Protein AF-0000000075145517 (afdb_homodimer)

Sequence (1302 aa):
MAVLEEYLWLVVVGALVAFGFGYGTGANDVANAFGTSVGSKTLTLRQAVIIASIFEFAGALLLGRVSTNTIASGIADINSFTRDPEVYAYGMVCALGVGTIWLLITSYLGLNVSSTHSIIGGIIGFALVWDGSNAVVWAKKDTNSFPPYKGVVAIVMSWFIAPVITGLVSAFIFFVVRTAVLRRKNAYALSFWTLPPFVLITTWVNMYFVFTKGAKKTLSSSSDWTDSKAAWVSAVIAAGVTILCIFVALPLLRRMASNHFDSEGNAIQGMPTAFSPQTASEMRTLDEIAAGSNQVSPVDAEPAQLTRWQKFSKAATHGMDVDIHKIVKTDDKIHEIHESAELFEPRVEYAFSYLQVFSAICVIFAHGAGEVGYMAGPLATIWDVYKKGQLSKNVQPPIWVILIGAIGLVIGLATYGYNVTRAMGVKLAKLTPTRGFAAELATAFVIMIASQYGLPTSSSQCITGAIIGVGILEGSKGVNWTQFLKQFASWVATLFVIGLAVAAVFAQGIYTPSKIQGKEVTMYEDRVTNLTTQVYKDFNSSLQSYRPVAAQGLLVNLPNTTWNDLNATVAVNANAAKNLIDPKKTQSVAVESILDALYKSLSLVQNNSVFTLGQSTVFPGADICIDPSTTNLTTVACTSPKLLPSFAVKTMAVLEEYLWLVVVGALVAFGFGYGTGANDVANAFGTSVGSKTLTLRQAVIIASIFEFAGALLLGRVSTNTIASGIADINSFTRDPEVYAYGMVCALGVGTIWLLITSYLGLNVSSTHSIIGGIIGFALVWDGSNAVVWAKKDTNSFPPYKGVVAIVMSWFIAPVITGLVSAFIFFVVRTAVLRRKNAYALSFWTLPPFVLITTWVNMYFVFTKGAKKTLSSSSDWTDSKAAWVSAVIAAGVTILCIFVALPLLRRMASNHFDSEGNAIQGMPTAFSPQTASEMRTLDEIAAGSNQVSPVDAEPAQLTRWQKFSKAATHGMDVDIHKIVKTDDKIHEIHESAELFEPRVEYAFSYLQVFSAICVIFAHGAGEVGYMAGPLATIWDVYKKGQLSKNVQPPIWVILIGAIGLVIGLATYGYNVTRAMGVKLAKLTPTRGFAAELATAFVIMIASQYGLPTSSSQCITGAIIGVGILEGSKGVNWTQFLKQFASWVATLFVIGLAVAAVFAQGIYTPSKIQGKEVTMYEDRVTNLTTQVYKDFNSSLQSYRPVAAQGLLVNLPNTTWNDLNATVAVNANAAKNLIDPKKTQSVAVESILDALYKSLSLVQNNSVFTLGQSTVFPGADICIDPSTTNLTTVACTSPKLLPSFAVKT

InterPro domains:
  IPR001204 Phosphate transporter [PF01384] (26-499)
  IPR001204 Phosphate transporter [PTHR11101] (4-513)

Secondary structure (DSSP, 8-state):
--TTGGGHHHHHHHHHHHHHHHHHHIIIIIHHHTHHHHHTTSS-HHHHHHHIIIIIHHHHHHHHHHHHHHHHHSSB-GGGGTT-HHHHHHHHHHHHHHHHHHHHHHHHHT----HHHHHHHHHHHHHHHHHGGGGB---EE-TTSSSSEESHHHHHHHHHHHHHHHHHHHHHHHHHHIIIIITSTTHHHHHHHHHHHHHHHHHHHHHHHIIIIIHHHHT---TT--HHHHHHHHHHHHHHHHHHIIIIIHHHHHHHHHHHB-TTS-B-TTS--TTS---TTSS--HHHHHHH---------------HHHHHHHHHHGGGS--TTHHHHH-HHHHHHHHHSPP--HHHHHHHHHHHHHHHHHHHHHHHHHHTHHHHHHHHHHHHHHHHSS--SS----HHHHHHHHHHHHHHHHHHTHHHHHHHHHSSS---HHHHHHHHHHHHHHHHHHHHTT----HHHHHHHHHHHHHHTT-GGGS-HHHHHHHHHHHHHHHHHHHHHHHHHHHHHHTS--HHHHHHHHHHHHHHHHHHHHHHHHHHHHHHHTHHHHHTT--SSS-HHHHHHHHHHHHHHHHHHHHTT-TTT-S---HHHHHHHHHHHHHHHHHTEEE-TT-SSSSTT-TTEE-TT-SS--EE-------S-HHHH--/--TTGGGHHHHHHHHHHHHHHHHHHIIIIIHHHTHHHHHTTSS-HHHHHHHIIIIIHHHHHHHHHHHHHHHHHSSB-GGGGTT-HHHHHHHHHHHHHHHHHHHHHHHHHT----HHHHHHHHHHHHHHHHHGGGGB---EE-TTSSSSEESHHHHHHHHHHHHHHHHHHHHHHHHHHIIIIITSTTHHHHHHHHHHHHHHHHHHHHHHHIIIIIHHHHT---TT--HHHHHHHHHHHHHHHHHHIIIIIHHHHHHHHHHHB-TTS-B-TTS--TTS---TTSS--HHHHHHH---------------HHHHHHHHHHGGGS--TTHHHHH-HHHHHHHHHSPP--HHHHHHHHHHHHHHHHHHHHHHHHHHTHHHHHHHHHHHHHHHHSS--SS----HHHHHHHHHHHHHHHHHHTHHHHHHHHHSSS---HHHHHHHHHHHHHHHHHHHHTT----HHHHHHHHHHHHHHTT-GGGS-HHHHHHHHHHHHHHHHHHHHHHHHHHHHHHTS--HHHHHHHHHHHHHHHHHHHHHHHHHHHHHHHTHHHHHTT--SSS-HHHHHHHHHHHHHHHHHHHHTT-TTT-S---HHHHHHHHHHHHHHHHHTEEE-TT-SSSSTT-TTEE-TT-SS--EE-------S-HHHHT-

pLDDT: mean 84.87, std 15.98, range [28.73, 98.25]

Organism: Marchantia polymorpha (NCBI:txid3197)

Foldseek 3Di:
DWPFQVVVVLLVLLLVLLLLLLLLCLLAQLLLLCLQLVLQLLDFLVRSLVLLLPQLLVLQQQQQQLLQLCLQDQWWPQVLCFVPLLLLLVLLSLLSNLSSVVSVVCLVVLFRAFLVLSNSLSSLQLLCLSPRPNGTQDWDAQCLFVVRTTYDPLQVVQQVVQLQQLLQQLLVLLVCLCVVAFPDPPNLVVLLVVLLVVLLVLQLLLQLLSQPRGCCVVPDPDPPRDSVNSNVVSNVVSVVVSVCCNPPVSVVLVVVLCVQAPPVLHGDPPDVPSNDPPDPPPPPPPVVVVPPPPPPPVPVPPPPPCDPVNVVVCLQQVLRPDDLCPVCVVDPLLVVLQVLDDDTRVSSLSSLSVLLVVLSSLLSSLCSSNPLSSSLNSSQSSVCCRRPVGGDSRGDRDSVSSVSSSVSSSSSSRNRNNSNSSLNSRPWANHTSSSSSSLSSSLSNSSSVCSSSSHRYGSSSNSSSSSVSNQCVSPPSRTDVVSVVSNVVSHVCSSVVSSNSSSVVSSVPVPDDDPVVVVVVLVCLVQLLVLLLLLLVQVLVVLVLQQVLQCVQNDPVRHPVNSVVVNVVSVVLSVQSVLQNDCVRDVDHDPCSSVVSSVVSVVVVVVVDDDCVPHDQDDAQHFAAFRSVDNVRGTGGDHDGDSDDPVVVVD/DWPFQVVVVLLVLLLVLLLLLLLLCLLAQLLLLCLQLVLQLLDFLVRSLVLLLPQLLVLQQQQQQLLLLCLQDQWWHQVLCFVPLLLLLVLLSLLSNLSSVVSVVCLVVLFRAFLVLSNSLSSLQLLCLRPRPNGTQDWDAQCLFVVRTTYDPLQVVQQVVQLQQLLQQLLVQLVCLCVVAFPDPPNLVVLLVPLLVVLLVLQLLLQLLSQPRGCCVVPDPDPPRDSVNSNVVSNVVSVVVSVCCNPPVSVVLVVVLCVQAPPVLHGDPPDVPSNDPPPPPPPPDPVVVVPPPPPPPVPVVPPPPCPPVNVVVCLQQVLRPDDLCVVCVVDPLLVVLQVLDDDTRVSSLSSLSVLLVVLSSLLSSLCSSNPLSSSLNSSQSSVCCRRPVGGDSRGDRDSVSSVSSSVSSSSSSRNRNNSNSSLNSRPWANHTSSSSSSLSSSLSNSSSVCSSSSHRYGSSSNSSSSSVSSQCVSPPSRTDVVSVVSNVVSHVCSSVVSSNSSSVVSSVPVVDDDPVVVVVVLVCLVQLLVLLLLLLVQVVVVLVLLQVLQCVQNDPVRHNVNSVVVNVVSVVLSVQSVLQNDCVRDVDHDPCSSVVSSVVSVVVVVVVDDDCVPHDQDDAQHFAAFRSVDNVRGTGGDHDGDSDDPVVVVD

Structure (mmCIF, N/CA/C/O backbone):
data_AF-0000000075145517-model_v1
#
loop_
_entity.id
_entity.type
_entity.pdbx_description
1 polymer 'Phosphate transporter'
#
loop_
_atom_site.group_PDB
_atom_site.id
_atom_site.type_symbol
_atom_site.label_atom_id
_atom_site.label_alt_id
_atom_site.label_comp_id
_atom_site.label_asym_id
_atom_site.label_entity_id
_atom_site.label_seq_id
_atom_site.pdbx_PDB_ins_code
_atom_site.Cartn_x
_atom_site.Cartn_y
_atom_site.Cartn_z
_atom_site.occupancy
_atom_site.B_iso_or_equiv
_atom_site.auth_seq_id
_atom_site.auth_comp_id
_atom_site.auth_asym_id
_atom_site.auth_atom_id
_atom_site.pdbx_PDB_model_num
ATOM 1 N N . MET A 1 1 ? -10.148 -23.172 11.883 1 73.56 1 MET A N 1
ATOM 2 C CA . MET A 1 1 ? -9.039 -22.422 11.312 1 73.56 1 MET A CA 1
ATOM 3 C C . MET A 1 1 ? -9.492 -21.578 10.125 1 73.56 1 MET A C 1
ATOM 5 O O . MET A 1 1 ? -10.398 -21.984 9.391 1 73.56 1 MET A O 1
ATOM 9 N N . ALA A 1 2 ? -9.008 -20.406 10.008 1 89.62 2 ALA A N 1
ATOM 10 C CA . ALA A 1 2 ? -9.398 -19.531 8.906 1 89.62 2 ALA A CA 1
ATOM 11 C C . ALA A 1 2 ? -8.789 -20 7.59 1 89.62 2 ALA A C 1
ATOM 13 O O . ALA A 1 2 ? -7.68 -20.547 7.57 1 89.62 2 ALA A O 1
ATOM 14 N N . VAL A 1 3 ? -9.469 -19.922 6.57 1 90.62 3 VAL A N 1
ATOM 15 C CA . VAL A 1 3 ? -9.039 -20.359 5.25 1 90.62 3 VAL A CA 1
ATOM 16 C C . VAL A 1 3 ? -7.891 -19.484 4.758 1 90.62 3 VAL A C 1
ATOM 18 O O . VAL A 1 3 ? -6.918 -19.984 4.188 1 90.62 3 VAL A O 1
ATOM 21 N N . LEU A 1 4 ? -7.984 -18.203 5.035 1 93.94 4 LEU A N 1
ATOM 22 C CA . LEU A 1 4 ? -6.941 -17.281 4.605 1 93.94 4 LEU A CA 1
ATOM 23 C C . LEU A 1 4 ? -6.188 -16.703 5.809 1 93.94 4 LEU A C 1
ATOM 25 O O . LEU A 1 4 ? -6.207 -15.5 6.043 1 93.94 4 LEU A O 1
ATOM 29 N N . GLU A 1 5 ? -5.477 -17.5 6.465 1 93.25 5 GLU A N 1
ATOM 30 C CA . GLU A 1 5 ? -4.789 -17.156 7.703 1 93.25 5 GLU A CA 1
ATOM 31 C C . GLU A 1 5 ? -3.738 -16.062 7.461 1 93.25 5 GLU A C 1
ATOM 33 O O . GLU A 1 5 ? -3.453 -15.266 8.352 1 93.25 5 GLU A O 1
ATOM 38 N N . GLU A 1 6 ? -3.191 -16.031 6.281 1 92.38 6 GLU A N 1
ATOM 39 C CA . GLU A 1 6 ? -2.117 -15.086 5.957 1 92.38 6 GLU A CA 1
ATOM 40 C C . GLU A 1 6 ? -2.635 -13.656 5.895 1 92.38 6 GLU A C 1
ATOM 42 O O . GLU A 1 6 ? -1.852 -12.703 5.949 1 92.38 6 GLU A O 1
ATOM 47 N N . TYR A 1 7 ? -3.939 -13.523 5.824 1 95.5 7 TYR A N 1
ATOM 48 C CA . TYR A 1 7 ? -4.512 -12.188 5.68 1 95.5 7 TYR A CA 1
ATOM 49 C C . TYR A 1 7 ? -5.184 -11.742 6.973 1 95.5 7 TYR A C 1
ATOM 51 O O . TYR A 1 7 ? -6.148 -10.969 6.945 1 95.5 7 TYR A O 1
ATOM 59 N N . LEU A 1 8 ? -4.727 -12.203 8.141 1 95.62 8 LEU A N 1
ATOM 60 C CA . LEU A 1 8 ? -5.242 -11.812 9.453 1 95.62 8 LEU A CA 1
ATOM 61 C C . LEU A 1 8 ? -5.137 -10.297 9.641 1 95.62 8 LEU A C 1
ATOM 63 O O . LEU A 1 8 ? -6 -9.688 10.273 1 95.62 8 LEU A O 1
ATOM 67 N N . TRP A 1 9 ? -4.102 -9.711 9.094 1 95 9 TRP A N 1
ATOM 68 C CA . TRP A 1 9 ? -3.891 -8.281 9.258 1 95 9 TRP A CA 1
ATOM 69 C C . TRP A 1 9 ? -5.059 -7.484 8.688 1 95 9 TRP A C 1
ATOM 71 O O . TRP A 1 9 ? -5.387 -6.402 9.172 1 95 9 TRP A O 1
ATOM 81 N N . LEU A 1 10 ? -5.75 -7.988 7.629 1 96.75 10 LEU A N 1
ATOM 82 C CA . LEU A 1 10 ? -6.91 -7.312 7.059 1 96.75 10 LEU A CA 1
ATOM 83 C C . LEU A 1 10 ? -8.031 -7.203 8.078 1 96.75 10 LEU A C 1
ATOM 85 O O . LEU A 1 10 ? -8.75 -6.199 8.125 1 96.75 10 LEU A O 1
ATOM 89 N N . VAL A 1 11 ? -8.203 -8.258 8.898 1 96.94 11 VAL A N 1
ATOM 90 C CA . VAL A 1 11 ? -9.25 -8.266 9.914 1 96.94 11 VAL A CA 1
ATOM 91 C C . VAL A 1 11 ? -8.906 -7.27 11.023 1 96.94 11 VAL A C 1
ATOM 93 O O . VAL A 1 11 ? -9.766 -6.48 11.438 1 96.94 11 VAL A O 1
ATOM 96 N N . VAL A 1 12 ? -7.676 -7.234 11.438 1 96.94 12 VAL A N 1
ATOM 97 C CA . VAL A 1 12 ? -7.25 -6.367 12.539 1 96.94 12 VAL A CA 1
ATOM 98 C C . VAL A 1 12 ? -7.332 -4.906 12.109 1 96.94 12 VAL A C 1
ATOM 100 O O . VAL A 1 12 ? -7.965 -4.09 12.781 1 96.94 12 VAL A O 1
ATOM 103 N N . VAL A 1 13 ? -6.703 -4.605 10.977 1 96.5 13 VAL A N 1
ATOM 104 C CA . VAL A 1 13 ? -6.73 -3.234 10.484 1 96.5 13 VAL A CA 1
ATOM 105 C C . VAL A 1 13 ? -8.156 -2.857 10.078 1 96.5 13 VAL A C 1
ATOM 107 O O . VAL A 1 13 ? -8.578 -1.718 10.273 1 96.5 13 VAL A O 1
ATOM 110 N N . GLY A 1 14 ? -8.898 -3.877 9.453 1 97.62 14 GLY A N 1
ATOM 111 C CA . GLY A 1 14 ? -10.297 -3.643 9.125 1 97.62 14 GLY A CA 1
ATOM 112 C C . GLY A 1 14 ? -11.133 -3.25 10.328 1 97.62 14 GLY A C 1
ATOM 113 O O . GLY A 1 14 ? -11.953 -2.33 10.25 1 97.62 14 GLY A O 1
ATOM 114 N N . ALA A 1 15 ? -10.914 -3.891 11.43 1 97.88 15 ALA A N 1
ATOM 115 C CA . ALA A 1 15 ? -11.641 -3.584 12.664 1 97.88 15 ALA A CA 1
ATOM 116 C C . ALA A 1 15 ? -11.281 -2.193 13.18 1 97.88 15 ALA A C 1
ATOM 118 O O . ALA A 1 15 ? -12.156 -1.443 13.617 1 97.88 15 ALA A O 1
ATOM 119 N N . LEU A 1 16 ? -10.062 -1.822 13.086 1 97.5 16 LEU A N 1
ATOM 120 C CA . LEU A 1 16 ? -9.617 -0.516 13.555 1 97.5 16 LEU A CA 1
ATOM 121 C C . LEU A 1 16 ? -10.211 0.601 12.703 1 97.5 16 LEU A C 1
ATOM 123 O O . LEU A 1 16 ? -10.695 1.601 13.234 1 97.5 16 LEU A O 1
ATOM 127 N N . VAL A 1 17 ? -10.164 0.372 11.43 1 97.69 17 VAL A N 1
ATOM 128 C CA . VAL A 1 17 ? -10.648 1.437 10.562 1 97.69 17 VAL A CA 1
ATOM 129 C C . VAL A 1 17 ? -12.18 1.443 10.562 1 97.69 17 VAL A C 1
ATOM 131 O O . VAL A 1 17 ? -12.797 2.486 10.344 1 97.69 17 VAL A O 1
ATOM 134 N N . ALA A 1 18 ? -12.812 0.28 10.766 1 97.94 18 ALA A N 1
ATOM 135 C CA . ALA A 1 18 ? -14.258 0.27 10.969 1 97.94 18 ALA A CA 1
ATOM 136 C C . ALA A 1 18 ? -14.648 1.08 12.195 1 97.94 18 ALA A C 1
ATOM 138 O O . ALA A 1 18 ? -15.617 1.845 12.164 1 97.94 18 ALA A O 1
ATOM 139 N N . PHE A 1 19 ? -13.93 0.903 13.25 1 97.81 19 PHE A N 1
ATOM 140 C CA . PHE A 1 19 ? -14.125 1.725 14.438 1 97.81 19 PHE A CA 1
ATOM 141 C C . PHE A 1 19 ? -13.914 3.199 14.117 1 97.81 19 PHE A C 1
ATOM 143 O O . PHE A 1 19 ? -14.703 4.051 14.539 1 97.81 19 PHE A O 1
ATOM 150 N N . GLY A 1 20 ? -12.859 3.436 13.414 1 97.69 20 GLY A N 1
ATOM 151 C CA . GLY A 1 20 ? -12.586 4.809 13.023 1 97.69 20 GLY A CA 1
ATOM 152 C C . GLY A 1 20 ? -13.695 5.426 12.188 1 97.69 20 GLY A C 1
ATOM 153 O O . GLY A 1 20 ? -14.055 6.586 12.391 1 97.69 20 GLY A O 1
ATOM 154 N N . PHE A 1 21 ? -14.156 4.648 11.242 1 98 21 PHE A N 1
ATOM 155 C CA . PHE A 1 21 ? -15.25 5.125 10.406 1 98 21 PHE A CA 1
ATOM 156 C C . PHE A 1 21 ? -16.5 5.398 11.242 1 98 21 PHE A C 1
ATOM 158 O O . PHE A 1 21 ? -17.203 6.383 11.016 1 98 21 PHE A O 1
ATOM 165 N N . GLY A 1 22 ? -16.797 4.512 12.148 1 96.62 22 GLY A N 1
ATOM 166 C CA . GLY A 1 22 ? -17.859 4.77 13.102 1 96.62 22 GLY A CA 1
ATOM 167 C C . GLY A 1 22 ? -17.641 6.027 13.922 1 96.62 22 GLY A C 1
ATOM 168 O O . GLY A 1 22 ? -18.562 6.832 14.086 1 96.62 22 GLY A O 1
ATOM 169 N N . TYR A 1 23 ? -16.453 6.195 14.398 1 96.75 23 TYR A N 1
ATOM 170 C CA . TYR A 1 23 ? -16.078 7.395 15.141 1 96.75 23 TYR A CA 1
ATOM 171 C C . TYR A 1 23 ? -16.328 8.648 14.312 1 96.75 23 TYR A C 1
ATOM 173 O O . TYR A 1 23 ? -16.922 9.617 14.805 1 96.75 23 TYR A O 1
ATOM 181 N N . GLY A 1 24 ? -15.883 8.586 13.094 1 96.19 24 GLY A N 1
ATOM 182 C CA . GLY A 1 24 ? -16.109 9.719 12.211 1 96.19 24 GLY A CA 1
ATOM 183 C C . GLY A 1 24 ? -17.578 9.984 11.93 1 96.19 24 GLY A C 1
ATOM 184 O O . GLY A 1 24 ? -18 11.141 11.914 1 96.19 24 GLY A O 1
ATOM 185 N N . THR A 1 25 ? -18.281 8.961 11.703 1 95.62 25 THR A N 1
ATOM 186 C CA . THR A 1 25 ? -19.719 9.078 11.469 1 95.62 25 THR A CA 1
ATOM 187 C C . THR A 1 25 ? -20.422 9.641 12.695 1 95.62 25 THR A C 1
ATOM 189 O O . THR A 1 25 ? -21.344 10.445 12.578 1 95.62 25 THR A O 1
ATOM 192 N N . GLY A 1 26 ? -20.031 9.203 13.805 1 94.31 26 GLY A N 1
ATOM 193 C CA . GLY A 1 26 ? -20.578 9.75 15.039 1 94.31 26 GLY A CA 1
ATOM 194 C C . GLY A 1 26 ? -20.297 11.227 15.211 1 94.31 26 GLY A C 1
ATOM 195 O O . GLY A 1 26 ? -21.188 11.992 15.602 1 94.31 26 GLY A O 1
ATOM 196 N N . ALA A 1 27 ? -19.141 11.602 14.883 1 94.12 27 ALA A N 1
ATOM 197 C CA . ALA A 1 27 ? -18.703 12.992 15.031 1 94.12 27 ALA A CA 1
ATOM 198 C C . ALA A 1 27 ? -19.375 13.883 13.992 1 94.12 27 ALA A C 1
ATOM 200 O O . ALA A 1 27 ? -19.391 15.109 14.141 1 94.12 27 ALA A O 1
ATOM 201 N N . ASN A 1 28 ? -19.875 13.242 12.953 1 94.12 28 ASN A N 1
ATOM 202 C CA . ASN A 1 28 ? -20.438 14.023 11.859 1 94.12 28 ASN A CA 1
ATOM 203 C C . ASN A 1 28 ? -21.953 13.805 11.727 1 94.12 28 ASN A C 1
ATOM 205 O O . ASN A 1 28 ? -22.75 14.648 12.133 1 94.12 28 ASN A O 1
ATOM 209 N N . ASP A 1 29 ? -22.328 12.586 11.391 1 92.56 29 ASP A N 1
ATOM 210 C CA . ASP A 1 29 ? -23.719 12.312 11.055 1 92.56 29 ASP A CA 1
ATOM 211 C C . ASP A 1 29 ? -24.609 12.281 12.297 1 92.56 29 ASP A C 1
ATOM 213 O O . ASP A 1 29 ? -25.719 12.797 12.289 1 92.56 29 ASP A O 1
ATOM 217 N N . VAL A 1 30 ? -24.125 11.664 13.312 1 90.25 30 VAL A N 1
ATOM 218 C CA . VAL A 1 30 ? -24.922 11.609 14.531 1 90.25 30 VAL A CA 1
ATOM 219 C C . VAL A 1 30 ? -25.047 13.008 15.133 1 90.25 30 VAL A C 1
ATOM 221 O O . VAL A 1 30 ? -26.109 13.398 15.617 1 90.25 30 VAL A O 1
ATOM 224 N N . ALA A 1 31 ? -24 13.672 15.094 1 89.25 31 ALA A N 1
ATOM 225 C CA . ALA A 1 31 ? -24 15.062 15.547 1 89.25 31 ALA A CA 1
ATOM 226 C C . ALA A 1 31 ? -25.016 15.898 14.773 1 89.25 31 ALA A C 1
ATOM 228 O O . ALA A 1 31 ? -25.703 16.734 15.359 1 89.25 31 ALA A O 1
ATOM 229 N N . ASN A 1 32 ? -25.109 15.625 13.57 1 86.38 32 ASN A N 1
ATOM 230 C CA . ASN A 1 32 ? -26.078 16.312 12.719 1 86.38 32 ASN A CA 1
ATOM 231 C C . ASN A 1 32 ? -27.516 16.016 13.141 1 86.38 32 ASN A C 1
ATOM 233 O O . ASN A 1 32 ? -28.359 16.922 13.156 1 86.38 32 ASN A O 1
ATOM 237 N N . ALA A 1 33 ? -27.734 14.859 13.461 1 86.19 33 ALA A N 1
ATOM 238 C CA . ALA A 1 33 ? -29.078 14.438 13.859 1 86.19 33 ALA A CA 1
ATOM 239 C C . ALA A 1 33 ? -29.516 15.133 15.141 1 86.19 33 ALA A C 1
ATOM 241 O O . ALA A 1 33 ? -30.703 15.414 15.32 1 86.19 33 ALA A O 1
ATOM 242 N N . PHE A 1 34 ? -28.609 15.484 15.977 1 90.25 34 PHE A N 1
ATOM 243 C CA . PHE A 1 34 ? -28.938 16.141 17.234 1 90.25 34 PHE A CA 1
ATOM 244 C C . PHE A 1 34 ? -28.875 17.656 17.078 1 90.25 34 PHE A C 1
ATOM 246 O O . PHE A 1 34 ? -29.156 18.406 18.031 1 90.25 34 PHE A O 1
ATOM 253 N N . GLY A 1 35 ? -28.5 18.078 15.953 1 88.88 35 GLY A N 1
ATOM 254 C CA . GLY A 1 35 ? -28.438 19.5 15.703 1 88.88 35 GLY A CA 1
ATOM 255 C C . GLY A 1 35 ? -29.75 20.219 15.961 1 88.88 35 GLY A C 1
ATOM 256 O O . GLY A 1 35 ? -29.766 21.297 16.547 1 88.88 35 GLY A O 1
ATOM 257 N N . THR A 1 36 ? -30.781 19.625 15.609 1 90.81 36 THR A N 1
ATOM 258 C CA . THR A 1 36 ? -32.094 20.219 15.781 1 90.81 36 THR A CA 1
ATOM 259 C C . THR A 1 36 ? -32.469 20.281 17.266 1 90.81 36 THR A C 1
ATOM 261 O O . THR A 1 36 ? -32.938 21.312 17.75 1 90.81 36 THR A O 1
ATOM 264 N N . SER A 1 37 ? -32.219 19.266 17.953 1 92.06 37 SER A N 1
ATOM 265 C CA . SER A 1 37 ? -32.594 19.188 19.359 1 92.06 37 SER A CA 1
ATOM 266 C C . SER A 1 37 ? -31.719 20.078 20.234 1 92.06 37 SER A C 1
ATOM 268 O O . SER A 1 37 ? -32.188 20.703 21.188 1 92.06 37 SER A O 1
ATOM 270 N N . VAL A 1 38 ? -30.531 20.094 19.938 1 88.69 38 VAL A N 1
ATOM 271 C CA . VAL A 1 38 ? -29.625 20.938 20.70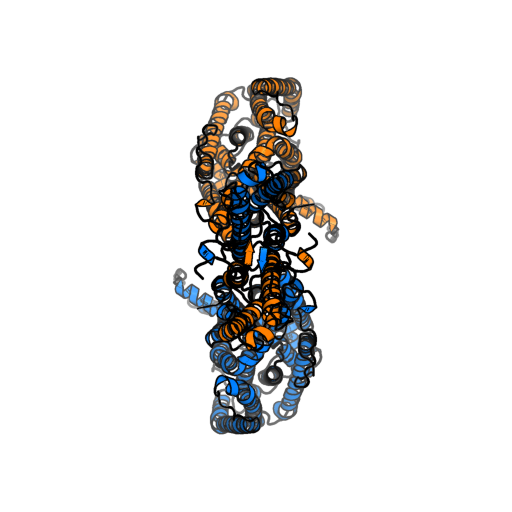3 1 88.69 38 VAL A CA 1
ATOM 272 C C . VAL A 1 38 ? -29.781 22.391 20.281 1 88.69 38 VAL A C 1
ATOM 274 O O . VAL A 1 38 ? -29.719 23.297 21.125 1 88.69 38 VAL A O 1
ATOM 277 N N . GLY A 1 39 ? -30.031 22.578 19.062 1 85.94 39 GLY A N 1
ATOM 278 C CA . GLY A 1 39 ? -30.25 23.922 18.547 1 85.94 39 GLY A CA 1
ATOM 279 C C . GLY A 1 39 ? -31.484 24.578 19.109 1 85.94 39 GLY A C 1
ATOM 280 O O . GLY A 1 39 ? -31.516 25.797 19.328 1 85.94 39 GLY A O 1
ATOM 281 N N . SER A 1 40 ? -32.5 23.812 19.344 1 89.94 40 SER A N 1
ATOM 282 C CA . SER A 1 40 ? -33.719 24.328 19.922 1 89.94 40 SER A CA 1
ATOM 283 C C . SER A 1 40 ? -33.625 24.422 21.438 1 89.94 40 SER A C 1
ATOM 285 O O . SER A 1 40 ? -34.594 24.812 22.109 1 89.94 40 SER A O 1
ATOM 287 N N . LYS A 1 41 ? -32.438 23.922 22.016 1 86.81 41 LYS A N 1
ATOM 288 C CA . LYS A 1 41 ? -32.156 23.953 23.453 1 86.81 41 LYS A CA 1
ATOM 289 C C . LYS A 1 41 ? -33 22.953 24.219 1 86.81 41 LYS A C 1
ATOM 291 O O . LYS A 1 41 ? -33.281 23.141 25.406 1 86.81 41 LYS A O 1
ATOM 296 N N . THR A 1 42 ? -33.469 22.062 23.5 1 89.44 42 THR A N 1
ATOM 297 C CA . THR A 1 42 ? -34.25 21 24.109 1 89.44 42 THR A CA 1
ATOM 298 C C . THR A 1 42 ? -33.344 20.016 24.844 1 89.44 42 THR A C 1
ATOM 300 O O . THR A 1 42 ? -33.688 19.516 25.922 1 89.44 42 THR A O 1
ATOM 303 N N . LEU A 1 43 ? -32.25 19.75 24.172 1 90.38 43 LEU A N 1
ATOM 304 C CA . LEU A 1 43 ? -31.266 18.828 24.734 1 90.38 43 LEU A CA 1
ATOM 305 C C . LEU A 1 43 ? -29.891 19.469 24.812 1 90.38 43 LEU A C 1
ATOM 307 O O . LEU A 1 43 ? -29.531 20.297 23.969 1 90.38 43 LEU A O 1
ATOM 311 N N . THR A 1 44 ? -29.188 19.062 25.859 1 87.94 44 THR A N 1
ATOM 312 C CA . THR A 1 44 ? -27.766 19.375 25.906 1 87.94 44 THR A CA 1
ATOM 313 C C . THR A 1 44 ? -26.938 18.312 25.172 1 87.94 44 THR A C 1
ATOM 315 O O . THR A 1 44 ? -27.453 17.234 24.875 1 87.94 44 THR A O 1
ATOM 318 N N . LEU A 1 45 ? -25.781 18.688 24.906 1 87.19 45 LEU A N 1
ATOM 319 C CA . LEU A 1 45 ? -24.906 17.75 24.219 1 87.19 45 LEU A CA 1
ATOM 320 C C . LEU A 1 45 ? -24.688 16.5 25.078 1 87.19 45 LEU A C 1
ATOM 322 O O . LEU A 1 45 ? -24.609 15.391 24.547 1 87.19 45 LEU A O 1
ATOM 326 N N . ARG A 1 46 ? -24.562 16.609 26.375 1 89.69 46 ARG A N 1
ATOM 327 C CA . ARG A 1 46 ? -24.375 15.477 27.266 1 89.69 46 ARG A CA 1
ATOM 328 C C . ARG A 1 46 ? -25.578 14.539 27.219 1 89.69 46 ARG A C 1
ATOM 330 O O . ARG A 1 46 ? -25.422 13.32 27.172 1 89.69 46 ARG A O 1
ATOM 337 N N . GLN A 1 47 ? -26.734 15.133 27.219 1 90.75 47 GLN A N 1
ATOM 338 C CA . GLN A 1 47 ? -27.953 14.344 27.125 1 90.75 47 GLN A CA 1
ATOM 339 C C . GLN A 1 47 ? -28.062 13.633 25.766 1 90.75 47 GLN A C 1
ATOM 341 O O . GLN A 1 47 ? -28.5 12.484 25.703 1 90.75 47 GLN A O 1
ATOM 346 N N . ALA A 1 48 ? -27.641 14.367 24.797 1 90.25 48 ALA A N 1
ATOM 347 C CA . ALA A 1 48 ? -27.641 13.789 23.453 1 90.25 48 ALA A CA 1
ATOM 348 C C . ALA A 1 48 ? -26.781 12.531 23.406 1 90.25 48 ALA A C 1
ATOM 350 O O . ALA A 1 48 ? -27.156 11.523 22.812 1 90.25 48 ALA A O 1
ATOM 351 N N . VAL A 1 49 ? -25.609 12.578 24.031 1 91.25 49 VAL A N 1
ATOM 352 C CA . VAL A 1 49 ? -24.672 11.453 24.031 1 91.25 49 VAL A CA 1
ATOM 353 C C . VAL A 1 49 ? -25.297 10.266 24.766 1 91.25 49 VAL A C 1
ATOM 355 O O . VAL A 1 49 ? -25.172 9.125 24.312 1 91.25 49 VAL A O 1
ATOM 358 N N . ILE A 1 50 ? -25.984 10.523 25.828 1 92.69 50 ILE A N 1
ATOM 359 C CA . ILE A 1 50 ? -26.625 9.461 26.594 1 92.69 50 ILE A CA 1
ATOM 360 C C . ILE A 1 50 ? -27.719 8.812 25.766 1 92.69 50 ILE A C 1
ATOM 362 O O . ILE A 1 50 ? -27.828 7.586 25.703 1 92.69 50 ILE A O 1
ATOM 366 N N . ILE A 1 51 ? -28.5 9.633 25.125 1 91.88 51 ILE A N 1
ATOM 367 C CA . ILE A 1 51 ? -29.578 9.125 24.297 1 91.88 51 ILE A CA 1
ATOM 368 C C . ILE A 1 51 ? -29 8.297 23.156 1 91.88 51 ILE A C 1
ATOM 370 O O . ILE A 1 51 ? -29.484 7.207 22.859 1 91.88 51 ILE A O 1
ATOM 374 N N . ALA A 1 52 ? -27.984 8.797 22.578 1 92.19 52 ALA A N 1
ATOM 375 C CA . ALA A 1 52 ? -27.344 8.094 21.484 1 92.19 52 ALA A CA 1
ATOM 376 C C . ALA A 1 52 ? -26.781 6.754 21.938 1 92.19 52 ALA A C 1
ATOM 378 O O . ALA A 1 52 ? -26.859 5.754 21.234 1 92.19 52 ALA A O 1
ATOM 379 N N . SER A 1 53 ? -26.141 6.676 23.141 1 93.25 53 SER A N 1
ATOM 380 C CA . SER A 1 53 ? -25.516 5.469 23.672 1 93.25 53 SER A CA 1
ATOM 381 C C . SER A 1 53 ? -26.531 4.348 23.844 1 93.25 53 SER A C 1
ATOM 383 O O . SER A 1 53 ? -26.188 3.166 23.766 1 93.25 53 SER A O 1
ATOM 385 N N . ILE A 1 54 ? -27.75 4.742 23.906 1 93.44 54 ILE A N 1
ATOM 386 C CA . ILE A 1 54 ? -28.781 3.738 24.156 1 93.44 54 ILE A CA 1
ATOM 387 C C . ILE A 1 54 ? -29.531 3.434 22.844 1 93.44 54 ILE A C 1
ATOM 389 O O . ILE A 1 54 ? -29.562 2.283 22.406 1 93.44 54 ILE A O 1
ATOM 393 N N . PHE A 1 55 ? -29.969 4.449 22.25 1 92 55 PHE A N 1
ATOM 394 C CA . PHE A 1 55 ? -30.922 4.219 21.172 1 92 55 PHE A CA 1
ATOM 395 C C . PHE A 1 55 ? -30.188 4.074 19.828 1 92 55 PHE A C 1
ATOM 397 O O . PHE A 1 55 ? -30.688 3.4 18.922 1 92 55 PHE A O 1
ATOM 404 N N . GLU A 1 56 ? -29.109 4.805 19.625 1 90.88 56 GLU A N 1
ATOM 405 C CA . GLU A 1 56 ? -28.266 4.535 18.453 1 90.88 56 GLU A CA 1
ATOM 406 C C . GLU A 1 56 ? -27.75 3.096 18.453 1 90.88 56 GLU A C 1
ATOM 408 O O . GLU A 1 56 ? -27.781 2.422 17.422 1 90.88 56 GLU A O 1
ATOM 413 N N . PHE A 1 57 ? -27.375 2.729 19.625 1 87.12 57 PHE A N 1
ATOM 414 C CA . PHE A 1 57 ? -26.844 1.382 19.828 1 87.12 57 PHE A CA 1
ATOM 415 C C . PHE A 1 57 ? -27.938 0.339 19.609 1 87.12 57 PHE A C 1
ATOM 417 O O . PHE A 1 57 ? -27.703 -0.681 18.953 1 87.12 57 PHE A O 1
ATOM 424 N N . ALA A 1 58 ? -29.078 0.554 20.078 1 87.25 58 ALA A N 1
ATOM 425 C CA . ALA A 1 58 ? -30.203 -0.36 19.938 1 87.25 58 ALA A CA 1
ATOM 426 C C . ALA A 1 58 ? -30.625 -0.475 18.469 1 87.25 58 ALA A C 1
ATOM 428 O O . ALA A 1 58 ? -30.906 -1.574 17.984 1 87.25 58 ALA A O 1
ATOM 429 N N . GLY A 1 59 ? -30.703 0.609 17.812 1 87.25 59 GLY A N 1
ATOM 430 C CA . GLY A 1 59 ? -31.031 0.58 16.391 1 87.25 59 GLY A CA 1
ATOM 431 C C . GLY A 1 59 ? -30.031 -0.197 15.57 1 87.25 59 GLY A C 1
ATOM 432 O O . GLY A 1 59 ? -30.406 -0.975 14.688 1 87.25 59 GLY A O 1
ATOM 433 N N . ALA A 1 60 ? -28.812 0.025 15.883 1 86.75 60 ALA A N 1
ATOM 434 C CA . ALA A 1 60 ? -27.734 -0.66 15.172 1 86.75 60 ALA A CA 1
ATOM 435 C C . ALA A 1 60 ? -27.797 -2.168 15.383 1 86.75 60 ALA A C 1
ATOM 437 O O . ALA A 1 60 ? -27.656 -2.945 14.445 1 86.75 60 ALA A O 1
ATOM 438 N N . LEU A 1 61 ? -28.062 -2.611 16.562 1 82.75 61 LEU A N 1
ATOM 439 C CA . LEU A 1 61 ? -28.031 -4.027 16.922 1 82.75 61 LEU A CA 1
ATOM 440 C C . LEU A 1 61 ? -29.297 -4.734 16.422 1 82.75 61 LEU A C 1
ATOM 442 O O . LEU A 1 61 ? -29.219 -5.887 15.992 1 82.75 61 LEU A O 1
ATOM 446 N N . LEU A 1 62 ? -30.375 -4.02 16.391 1 78.5 62 LEU A N 1
ATOM 447 C CA . LEU A 1 62 ? -31.641 -4.684 16.109 1 78.5 62 LEU A CA 1
ATOM 448 C C . LEU A 1 62 ? -31.969 -4.648 14.625 1 78.5 62 LEU A C 1
ATOM 450 O O . LEU A 1 62 ? -32.594 -5.57 14.094 1 78.5 62 LEU A O 1
ATOM 454 N N . LEU A 1 63 ? -31.562 -3.604 13.945 1 76.94 63 LEU A N 1
ATOM 455 C CA . LEU A 1 63 ? -32 -3.439 12.57 1 76.94 63 LEU A CA 1
ATOM 456 C C . LEU A 1 63 ? -30.828 -3.229 11.633 1 76.94 63 LEU A C 1
ATOM 458 O O . LEU A 1 63 ? -31.016 -3.018 10.43 1 76.94 63 LEU A O 1
ATOM 462 N N . GLY A 1 64 ? -29.672 -3.279 12.031 1 76.5 64 GLY A N 1
ATOM 463 C CA . GLY A 1 64 ? -28.5 -2.91 11.25 1 76.5 64 GLY A CA 1
ATOM 464 C C . GLY A 1 64 ? -28.141 -3.938 10.195 1 76.5 64 GLY A C 1
ATOM 465 O O . GLY A 1 64 ? -27.375 -3.643 9.266 1 76.5 64 GLY A O 1
ATOM 466 N N . ARG A 1 65 ? -28.734 -5.086 10.117 1 76.88 65 ARG A N 1
ATOM 467 C CA . ARG A 1 65 ? -28.344 -6.195 9.25 1 76.88 65 ARG A CA 1
ATOM 468 C C . ARG A 1 65 ? -28.688 -5.898 7.797 1 76.88 65 ARG A C 1
ATOM 470 O O . ARG A 1 65 ? -27.938 -6.277 6.891 1 76.88 65 ARG A O 1
ATOM 477 N N . VAL A 1 66 ? -29.781 -5.258 7.59 1 76.06 66 VAL A N 1
ATOM 478 C CA . VAL A 1 66 ? -30.219 -4.996 6.223 1 76.06 66 VAL A CA 1
ATOM 479 C C . VAL A 1 66 ? -29.234 -4.043 5.539 1 76.06 66 VAL A C 1
ATOM 481 O O . VAL A 1 66 ? -28.766 -4.32 4.438 1 76.06 66 VAL A O 1
ATOM 484 N N . SER A 1 67 ? -29 -3.025 6.172 1 81.12 67 SER A N 1
ATOM 485 C CA . SER A 1 67 ? -28.047 -2.066 5.625 1 81.12 67 SER A CA 1
ATOM 486 C C . SER A 1 67 ? -26.656 -2.686 5.477 1 81.12 67 SER A C 1
ATOM 488 O O . SER A 1 67 ? -25.953 -2.404 4.516 1 81.12 67 SER A O 1
ATOM 490 N N . THR A 1 68 ? -26.344 -3.518 6.348 1 83.19 68 THR A N 1
ATOM 491 C CA . THR A 1 68 ? -25.047 -4.199 6.328 1 83.19 68 THR A CA 1
ATOM 492 C C . THR A 1 68 ? -24.906 -5.039 5.066 1 83.19 68 THR A C 1
ATOM 494 O O . THR A 1 68 ? -23.875 -4.98 4.395 1 83.19 68 THR A O 1
ATOM 497 N N . ASN A 1 69 ? -25.891 -5.711 4.637 1 84.19 69 ASN A N 1
ATOM 498 C CA . ASN A 1 69 ? -25.828 -6.586 3.469 1 84.19 69 ASN A CA 1
ATOM 499 C C . ASN A 1 69 ? -25.766 -5.781 2.172 1 84.19 69 ASN A C 1
ATOM 501 O O . ASN A 1 69 ? -25.078 -6.18 1.223 1 84.19 69 ASN A O 1
ATOM 505 N N . THR A 1 70 ? -26.422 -4.711 2.145 1 81.19 70 THR A N 1
ATOM 506 C CA . THR A 1 70 ? -26.391 -3.865 0.957 1 81.19 70 THR A CA 1
ATOM 507 C C . THR A 1 70 ? -24.984 -3.336 0.706 1 81.19 70 THR A C 1
ATOM 509 O O . THR A 1 70 ? -24.516 -3.346 -0.429 1 81.19 70 THR A O 1
ATOM 512 N N . ILE A 1 71 ? -24.391 -2.953 1.748 1 86.69 71 ILE A N 1
ATOM 513 C CA . ILE A 1 71 ? -23.062 -2.371 1.616 1 86.69 71 ILE A CA 1
ATOM 514 C C . ILE A 1 71 ? -22.047 -3.465 1.287 1 86.69 71 ILE A C 1
ATOM 516 O O . ILE A 1 71 ? -21.125 -3.25 0.498 1 86.69 71 ILE A O 1
ATOM 520 N N . ALA A 1 72 ? -22.297 -4.555 1.799 1 83.75 72 ALA A N 1
ATOM 521 C CA . ALA A 1 72 ? -21.359 -5.66 1.651 1 83.75 72 ALA A CA 1
ATOM 522 C C . ALA A 1 72 ? -21.312 -6.156 0.209 1 83.75 72 ALA A C 1
ATOM 524 O O . ALA A 1 72 ? -20.25 -6.461 -0.318 1 83.75 72 ALA A O 1
ATOM 525 N N . SER A 1 73 ? -22.469 -6.246 -0.451 1 85.19 73 SER A N 1
ATOM 526 C CA . SER A 1 73 ? -22.453 -6.945 -1.733 1 85.19 73 SER A CA 1
ATOM 527 C C . SER A 1 73 ? -23.312 -6.223 -2.764 1 85.19 73 SER A C 1
ATOM 529 O O . SER A 1 73 ? -23.391 -6.641 -3.922 1 85.19 73 SER A O 1
ATOM 531 N N . GLY A 1 74 ? -23.844 -5.109 -2.418 1 85.31 74 GLY A N 1
ATOM 532 C CA . GLY A 1 74 ? -24.812 -4.504 -3.305 1 85.31 74 GLY A CA 1
ATOM 533 C C . GLY A 1 74 ? -24.234 -3.404 -4.172 1 85.31 74 GLY A C 1
ATOM 534 O O . GLY A 1 74 ? -24.906 -2.916 -5.09 1 85.31 74 GLY A O 1
ATOM 535 N N . ILE A 1 75 ? -23.031 -3.117 -3.92 1 91.88 75 ILE A N 1
ATOM 536 C CA . ILE A 1 75 ? -22.453 -1.979 -4.637 1 91.88 75 ILE A CA 1
ATOM 537 C C . ILE A 1 75 ? -21.406 -2.467 -5.637 1 91.88 75 ILE A C 1
ATOM 539 O O . ILE A 1 75 ? -21.516 -2.191 -6.836 1 91.88 75 ILE A O 1
ATOM 543 N N . ALA A 1 76 ? -20.438 -3.137 -5.199 1 94.38 76 ALA A N 1
ATOM 544 C CA . ALA A 1 76 ? -19.484 -3.787 -6.082 1 94.38 76 ALA A CA 1
ATOM 545 C C . ALA A 1 76 ? -19.953 -5.184 -6.473 1 94.38 76 ALA A C 1
ATOM 547 O O . ALA A 1 76 ? -20.531 -5.902 -5.656 1 94.38 76 ALA A O 1
ATOM 548 N N . ASP A 1 77 ? -19.672 -5.559 -7.664 1 93.69 77 ASP A N 1
ATOM 549 C CA . ASP A 1 77 ? -20.047 -6.895 -8.125 1 93.69 77 ASP A CA 1
ATOM 550 C C . ASP A 1 77 ? -19.062 -7.941 -7.609 1 93.69 77 ASP A C 1
ATOM 552 O O . ASP A 1 77 ? -17.953 -8.078 -8.141 1 93.69 77 ASP A O 1
ATOM 556 N N . ILE A 1 78 ? -19.547 -8.719 -6.773 1 91.44 78 ILE A N 1
ATOM 557 C CA . ILE A 1 78 ? -18.672 -9.688 -6.109 1 91.44 78 ILE A CA 1
ATOM 558 C C . ILE A 1 78 ? -18.188 -10.719 -7.121 1 91.44 78 ILE A C 1
ATOM 560 O O . ILE A 1 78 ? -17.141 -11.352 -6.918 1 91.44 78 ILE A O 1
ATOM 564 N N . ASN A 1 79 ? -18.875 -10.914 -8.242 1 91.31 79 ASN A N 1
ATOM 565 C CA . ASN A 1 79 ? -18.5 -11.906 -9.242 1 91.31 79 ASN A CA 1
ATOM 566 C C . ASN A 1 79 ? -17.172 -11.531 -9.914 1 91.31 79 ASN A C 1
ATOM 568 O O . ASN A 1 79 ? -16.469 -12.406 -10.438 1 91.31 79 ASN A O 1
ATOM 572 N N . SER A 1 80 ? -16.891 -10.297 -9.883 1 92.56 80 SER A N 1
ATOM 573 C CA . SER A 1 80 ? -15.633 -9.836 -10.477 1 92.56 80 SER A CA 1
ATOM 574 C C . SER A 1 80 ? -14.445 -10.172 -9.578 1 92.56 80 SER A C 1
ATOM 576 O O . SER A 1 80 ? -13.297 -10.117 -10.023 1 92.56 80 SER A O 1
ATOM 578 N N . PHE A 1 81 ? -14.727 -10.609 -8.359 1 93.31 81 PHE A N 1
ATOM 579 C CA . PHE A 1 81 ? -13.672 -10.82 -7.375 1 93.31 81 PHE A CA 1
ATOM 580 C C . PHE A 1 81 ? -13.625 -12.281 -6.938 1 93.31 81 PHE A C 1
ATOM 582 O O . PHE A 1 81 ? -12.961 -12.617 -5.953 1 93.31 81 PHE A O 1
ATOM 589 N N . THR A 1 82 ? -14.266 -13.172 -7.605 1 90.81 82 THR A N 1
ATOM 590 C CA . THR A 1 82 ? -14.453 -14.539 -7.145 1 90.81 82 THR A CA 1
ATOM 591 C C . THR A 1 82 ? -13.125 -15.289 -7.117 1 90.81 82 THR A C 1
ATOM 593 O O . THR A 1 82 ? -12.945 -16.219 -6.324 1 90.81 82 THR A O 1
ATOM 596 N N . ARG A 1 83 ? -12.156 -14.898 -7.918 1 90 83 ARG A N 1
ATOM 597 C CA . ARG A 1 83 ? -10.875 -15.602 -7.938 1 90 83 ARG A CA 1
ATOM 598 C C . ARG A 1 83 ? -9.898 -14.977 -6.949 1 90 83 ARG A C 1
ATOM 600 O O . ARG A 1 83 ? -8.844 -15.547 -6.672 1 90 83 ARG A O 1
ATOM 607 N N . ASP A 1 84 ? -10.328 -13.812 -6.48 1 92.88 84 ASP A N 1
ATOM 608 C CA . ASP A 1 84 ? -9.453 -13.078 -5.566 1 92.88 84 ASP A CA 1
ATOM 609 C C . ASP A 1 84 ? -10.266 -12.375 -4.477 1 92.88 84 ASP A C 1
ATOM 611 O O . ASP A 1 84 ? -10.234 -11.148 -4.363 1 92.88 84 ASP A O 1
ATOM 615 N N . PRO A 1 85 ? -10.867 -13.172 -3.662 1 95.19 85 PRO A N 1
ATOM 616 C CA . PRO A 1 85 ? -11.734 -12.547 -2.66 1 95.19 85 PRO A CA 1
ATOM 617 C C . PRO A 1 85 ? -10.969 -11.641 -1.698 1 95.19 85 PRO A C 1
ATOM 619 O O . PRO A 1 85 ? -11.547 -10.695 -1.146 1 95.19 85 PRO A O 1
ATOM 622 N N . GLU A 1 86 ? -9.68 -11.945 -1.438 1 96 86 GLU A N 1
ATOM 623 C CA . GLU A 1 86 ? -8.859 -11.125 -0.545 1 96 86 GLU A CA 1
ATOM 624 C C . GLU A 1 86 ? -8.695 -9.711 -1.089 1 96 86 GLU A C 1
ATOM 626 O O . GLU A 1 86 ? -8.516 -8.766 -0.322 1 96 86 GLU A O 1
ATOM 631 N N . VAL A 1 87 ? -8.75 -9.555 -2.416 1 96.81 87 VAL A N 1
ATOM 632 C CA . VAL A 1 87 ? -8.641 -8.242 -3.035 1 96.81 87 VAL A CA 1
ATOM 633 C C . VAL A 1 87 ? -9.859 -7.395 -2.666 1 96.81 87 VAL A C 1
ATOM 635 O O . VAL A 1 87 ? -9.727 -6.199 -2.4 1 96.81 87 VAL A O 1
ATOM 638 N N . TYR A 1 88 ? -11.031 -8.023 -2.689 1 96.81 88 TYR A N 1
ATOM 639 C CA . TYR A 1 88 ? -12.258 -7.344 -2.277 1 96.81 88 TYR A CA 1
ATOM 640 C C . TYR A 1 88 ? -12.156 -6.879 -0.829 1 96.81 88 TYR A C 1
ATOM 642 O O . TYR A 1 88 ? -12.523 -5.746 -0.509 1 96.81 88 TYR A O 1
ATOM 650 N N . ALA A 1 89 ? -11.711 -7.789 0.038 1 97.25 89 ALA A N 1
ATOM 651 C CA . ALA A 1 89 ? -11.539 -7.469 1.451 1 97.25 89 ALA A CA 1
ATOM 652 C C . ALA A 1 89 ? -10.586 -6.289 1.63 1 97.25 89 ALA A C 1
ATOM 654 O O . ALA A 1 89 ? -10.844 -5.395 2.439 1 97.25 89 ALA A O 1
ATOM 655 N N . TYR A 1 90 ? -9.492 -6.277 0.857 1 97.94 90 TYR A N 1
ATOM 656 C CA . TYR A 1 90 ? -8.547 -5.172 0.919 1 97.94 90 TYR A CA 1
ATOM 657 C C . TYR A 1 90 ? -9.195 -3.869 0.475 1 97.94 90 TYR A C 1
ATOM 659 O O . TYR A 1 90 ? -8.945 -2.814 1.064 1 97.94 90 TYR A O 1
ATOM 667 N N . GLY A 1 91 ? -9.984 -3.941 -0.572 1 97.94 91 GLY A N 1
ATOM 668 C CA . GLY A 1 91 ? -10.727 -2.766 -1.006 1 97.94 91 GLY A CA 1
ATOM 669 C C . GLY A 1 91 ? -11.602 -2.178 0.084 1 97.94 91 GLY A C 1
ATOM 670 O O . GLY A 1 91 ? -11.664 -0.957 0.249 1 97.94 91 GLY A O 1
ATOM 671 N N . MET A 1 92 ? -12.258 -3.029 0.808 1 98.12 92 MET A N 1
ATOM 672 C CA . MET A 1 92 ? -13.133 -2.584 1.894 1 98.12 92 MET A CA 1
ATOM 673 C C . MET A 1 92 ? -12.32 -1.892 2.988 1 98.12 92 MET A C 1
ATOM 675 O O . MET A 1 92 ? -12.773 -0.899 3.562 1 98.12 92 MET A O 1
ATOM 679 N N . VAL A 1 93 ? -11.164 -2.422 3.301 1 98.12 93 VAL A N 1
ATOM 680 C CA . VAL A 1 93 ? -10.281 -1.791 4.277 1 98.12 93 VAL A CA 1
ATOM 681 C C . VAL A 1 93 ? -9.914 -0.387 3.807 1 98.12 93 VAL A C 1
ATOM 683 O O . VAL A 1 93 ? -9.914 0.561 4.598 1 98.12 93 VAL A O 1
ATOM 686 N N . CYS A 1 94 ? -9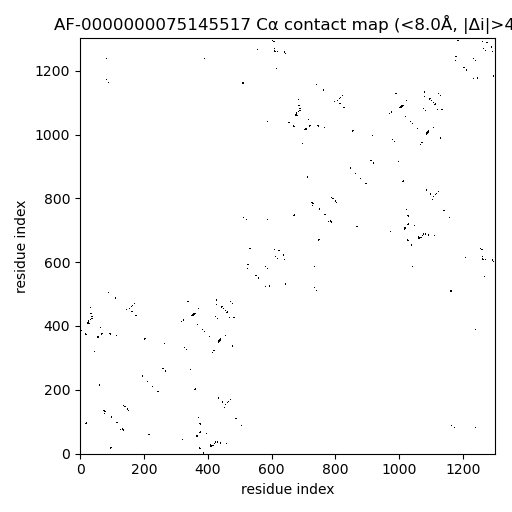.586 -0.27 2.508 1 98.06 94 CYS A N 1
ATOM 687 C CA . CYS A 1 94 ? -9.234 1.027 1.943 1 98.06 94 CYS A CA 1
ATOM 688 C C . CYS A 1 94 ? -10.398 2.002 2.041 1 98.06 94 CYS A C 1
ATOM 690 O O . CYS A 1 94 ? -10.211 3.166 2.402 1 98.06 94 CYS A O 1
ATOM 692 N N . ALA A 1 95 ? -11.57 1.525 1.723 1 98.19 95 ALA A N 1
ATOM 693 C CA . ALA A 1 95 ? -12.758 2.371 1.776 1 98.19 95 ALA A CA 1
ATOM 694 C C . ALA A 1 95 ? -13 2.891 3.191 1 98.19 95 ALA A C 1
ATOM 696 O O . ALA A 1 95 ? -13.234 4.086 3.387 1 98.19 95 ALA A O 1
ATOM 697 N N . LEU A 1 96 ? -12.898 1.997 4.172 1 98.25 96 LEU A N 1
ATOM 698 C CA . LEU A 1 96 ? -13.086 2.377 5.566 1 98.25 96 LEU A CA 1
ATOM 699 C C . LEU A 1 96 ? -11.992 3.338 6.02 1 98.25 96 LEU A C 1
ATOM 701 O O . LEU A 1 96 ? -12.273 4.34 6.68 1 98.25 96 LEU A O 1
ATOM 705 N N . GLY A 1 97 ? -10.781 3.033 5.652 1 97.75 97 GLY A N 1
ATOM 706 C CA . GLY A 1 97 ? -9.656 3.846 6.094 1 97.75 97 GLY A CA 1
ATOM 707 C C . GLY A 1 97 ? -9.695 5.262 5.543 1 97.75 97 GLY A C 1
ATOM 708 O O . GLY A 1 97 ? -9.594 6.227 6.301 1 97.75 97 GLY A O 1
ATOM 709 N N . VAL A 1 98 ? -9.836 5.383 4.254 1 97.75 98 VAL A N 1
ATOM 710 C CA . VAL A 1 98 ? -9.906 6.688 3.604 1 97.75 98 VAL A CA 1
ATOM 711 C C . VAL A 1 98 ? -11.125 7.453 4.098 1 97.75 98 VAL A C 1
ATOM 713 O O . VAL A 1 98 ? -11.055 8.656 4.348 1 97.75 98 VAL A O 1
ATOM 716 N N . GLY A 1 99 ? -12.211 6.734 4.195 1 97.44 99 GLY A N 1
ATOM 717 C CA . GLY A 1 99 ? -13.406 7.363 4.734 1 97.44 99 GLY A CA 1
ATOM 718 C C . GLY A 1 99 ? -13.219 7.914 6.137 1 97.44 99 GLY A C 1
ATOM 719 O O . GLY A 1 99 ? -13.703 9 6.453 1 97.44 99 GLY A O 1
ATOM 720 N N . THR A 1 100 ? -12.516 7.145 6.977 1 97.44 100 THR A N 1
ATOM 721 C CA . THR A 1 100 ? -12.227 7.578 8.336 1 97.44 100 THR A CA 1
ATOM 722 C C . THR A 1 100 ? -11.445 8.891 8.328 1 97.44 100 THR A C 1
ATOM 724 O O . THR A 1 100 ? -11.82 9.844 9.016 1 97.44 100 THR A O 1
ATOM 727 N N . ILE A 1 101 ? -10.492 8.977 7.551 1 96.44 101 ILE A N 1
ATOM 728 C CA . ILE A 1 101 ? -9.648 10.164 7.492 1 96.44 101 ILE A CA 1
ATOM 729 C C . ILE A 1 101 ? -10.477 11.352 6.992 1 96.44 101 ILE A C 1
ATOM 731 O O . ILE A 1 101 ? -10.406 12.445 7.559 1 96.44 101 ILE A O 1
ATOM 735 N N . TRP A 1 102 ? -11.227 11.133 6 1 96.38 102 TRP A N 1
ATOM 736 C CA . TRP A 1 102 ? -12.047 12.188 5.418 1 96.38 102 TRP A CA 1
ATOM 737 C C . TRP A 1 102 ? -13.078 12.695 6.422 1 96.38 102 TRP A C 1
ATOM 739 O O . TRP A 1 102 ? -13.258 13.906 6.582 1 96.38 102 TRP A O 1
ATOM 749 N N . LEU A 1 103 ? -13.727 11.805 7.098 1 96.06 103 LEU A N 1
ATOM 750 C CA . LEU A 1 103 ? -14.742 12.195 8.07 1 96.06 103 LEU A CA 1
ATOM 751 C C . LEU A 1 103 ? -14.125 12.961 9.227 1 96.06 103 LEU A C 1
ATOM 753 O O . LEU A 1 103 ? -14.734 13.898 9.758 1 96.06 103 LEU A O 1
ATOM 757 N N . LEU A 1 104 ? -12.953 12.625 9.586 1 94.88 104 LEU A N 1
ATOM 758 C CA . LEU A 1 104 ? -12.266 13.336 10.664 1 94.88 104 LEU A CA 1
ATOM 759 C C . LEU A 1 104 ? -11.875 14.742 10.227 1 94.88 104 LEU A C 1
ATOM 761 O O . LEU A 1 104 ? -12.047 15.703 10.969 1 94.88 104 LEU A O 1
ATOM 765 N N . ILE A 1 105 ? -11.406 14.82 8.992 1 94 105 ILE A N 1
ATOM 766 C CA . ILE A 1 105 ? -11 16.125 8.461 1 94 105 ILE A CA 1
ATOM 767 C C . ILE A 1 105 ? -12.211 17.031 8.359 1 94 105 ILE A C 1
ATOM 769 O O . ILE A 1 105 ? -12.164 18.188 8.789 1 94 105 ILE A O 1
ATOM 773 N N . THR A 1 106 ? -13.25 16.547 7.852 1 92.12 106 THR A N 1
ATOM 774 C CA . THR A 1 106 ? -14.438 17.375 7.641 1 92.12 106 THR A CA 1
ATOM 775 C C . THR A 1 106 ? -15.102 17.719 8.969 1 92.12 106 THR A C 1
ATOM 777 O O . THR A 1 106 ? -15.648 18.812 9.133 1 92.12 106 THR A O 1
ATOM 780 N N . SER A 1 107 ? -15.117 16.781 9.953 1 91.12 107 SER A N 1
ATOM 781 C CA . SER A 1 107 ? -15.625 17.078 11.281 1 91.12 107 SER A CA 1
ATOM 782 C C . SER A 1 107 ? -14.797 18.172 11.961 1 91.12 107 SER A C 1
ATOM 784 O O . SER A 1 107 ? -15.352 19.047 12.633 1 91.12 107 SER A O 1
ATOM 786 N N . TYR A 1 108 ? -13.516 18.109 11.688 1 89.56 108 TYR A N 1
ATOM 787 C CA . TYR A 1 108 ? -12.617 19.125 12.234 1 89.56 108 TYR A CA 1
ATOM 788 C C . TYR A 1 108 ? -12.906 20.484 11.625 1 89.56 108 TYR A C 1
ATOM 790 O O . TYR A 1 108 ? -12.836 21.516 12.312 1 89.56 108 TYR A O 1
ATOM 798 N N . LEU A 1 109 ? -13.312 20.5 10.383 1 87.06 109 LEU A N 1
ATOM 799 C CA . LEU A 1 109 ? -13.594 21.75 9.672 1 87.06 109 LEU A CA 1
ATOM 800 C C . LEU A 1 109 ? -15.031 22.188 9.906 1 87.06 109 LEU A C 1
ATOM 802 O O . LEU A 1 109 ? -15.445 23.25 9.445 1 87.06 109 LEU A O 1
ATOM 806 N N . GLY A 1 110 ? -15.906 21.344 10.586 1 85.5 110 GLY A N 1
ATOM 807 C CA . GLY A 1 110 ? -17.297 21.672 10.875 1 85.5 110 GLY A CA 1
ATOM 808 C C . GLY A 1 110 ? -18.203 21.531 9.664 1 85.5 110 GLY A C 1
ATOM 809 O O . GLY A 1 110 ? -19.234 22.203 9.57 1 85.5 110 GLY A O 1
ATOM 810 N N . LEU A 1 111 ? -17.766 20.703 8.703 1 87.12 111 LEU A N 1
ATOM 811 C CA . LEU A 1 111 ? -18.547 20.469 7.496 1 87.12 111 LEU A CA 1
ATOM 812 C C . LEU A 1 111 ? -19.438 19.25 7.656 1 87.12 111 LEU A C 1
ATOM 814 O O . LEU A 1 111 ? -18.984 18.188 8.109 1 87.12 111 LEU A O 1
ATOM 818 N N . ASN A 1 112 ? -20.672 19.453 7.344 1 89.44 112 ASN A N 1
ATOM 819 C CA . ASN A 1 112 ? -21.625 18.344 7.332 1 89.44 112 ASN A CA 1
ATOM 820 C C . ASN A 1 112 ? -21.5 17.516 6.051 1 89.44 112 ASN A C 1
ATOM 822 O O . ASN A 1 112 ? -21.859 17.984 4.973 1 89.44 112 ASN A O 1
ATOM 826 N N . VAL A 1 113 ? -20.922 16.406 6.207 1 92 113 VAL A N 1
ATOM 827 C CA . VAL A 1 113 ? -20.766 15.508 5.066 1 92 113 VAL A CA 1
ATOM 828 C C . VAL A 1 113 ? -21.547 14.219 5.312 1 92 113 VAL A C 1
ATOM 830 O O . VAL A 1 113 ? -22.109 14.016 6.395 1 92 113 VAL A O 1
ATOM 833 N N . SER A 1 114 ? -21.656 13.422 4.285 1 91.81 114 SER A N 1
ATOM 834 C CA . SER A 1 114 ? -22.438 12.195 4.395 1 91.81 114 SER A CA 1
ATOM 835 C C . SER A 1 114 ? -21.531 10.961 4.418 1 91.81 114 SER A C 1
ATOM 837 O O . SER A 1 114 ? -20.688 10.781 3.527 1 91.81 114 SER A O 1
ATOM 839 N N . SER A 1 115 ? -21.719 10.164 5.414 1 93.81 115 SER A N 1
ATOM 840 C CA . SER A 1 115 ? -20.969 8.914 5.516 1 93.81 115 SER A CA 1
ATOM 841 C C . SER A 1 115 ? -21.391 7.926 4.434 1 93.81 115 SER A C 1
ATOM 843 O O . SER A 1 115 ? -20.609 7.09 4.004 1 93.81 115 SER A O 1
ATOM 845 N N . THR A 1 116 ? -22.609 8.047 3.994 1 91.75 116 THR A N 1
ATOM 846 C CA . THR A 1 116 ? -23.078 7.199 2.906 1 91.75 116 THR A CA 1
ATOM 847 C C . THR A 1 116 ? -22.312 7.488 1.62 1 91.75 116 THR A C 1
ATOM 849 O O . THR A 1 116 ? -21.891 6.562 0.92 1 91.75 116 THR A O 1
ATOM 852 N N . HIS A 1 117 ? -22.156 8.758 1.346 1 93.25 117 HIS A N 1
ATOM 853 C CA . HIS A 1 117 ? -21.359 9.148 0.185 1 93.25 117 HIS A CA 1
ATOM 854 C C . HIS A 1 117 ? -19.922 8.641 0.303 1 93.25 117 HIS A C 1
ATOM 856 O O . HIS A 1 117 ? -19.328 8.227 -0.691 1 93.25 117 HIS A O 1
ATOM 862 N N . SER A 1 118 ? -19.484 8.672 1.468 1 95.62 118 SER A N 1
ATOM 863 C CA . SER A 1 118 ? -18.094 8.297 1.709 1 95.62 118 SER A CA 1
ATOM 864 C C . SER A 1 118 ? -17.875 6.816 1.439 1 95.62 118 SER A C 1
ATOM 866 O O . SER A 1 118 ? -16.984 6.449 0.663 1 95.62 118 SER A O 1
ATOM 868 N N . ILE A 1 119 ? -18.688 5.949 2.029 1 96.44 119 ILE A N 1
ATOM 869 C CA . ILE A 1 119 ? -18.438 4.512 1.934 1 96.44 119 ILE A CA 1
ATOM 870 C C . ILE A 1 119 ? -18.797 4.02 0.533 1 96.44 119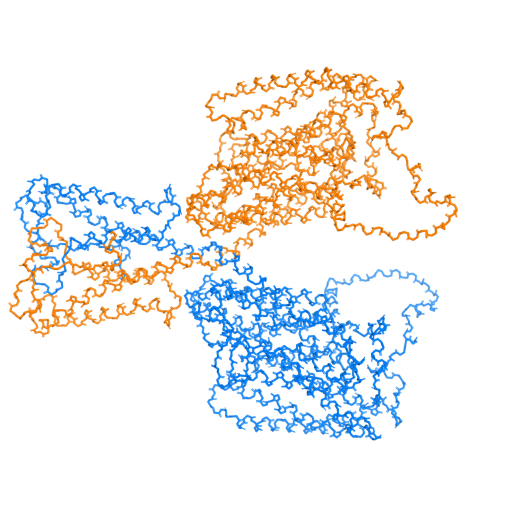 ILE A C 1
ATOM 872 O O . ILE A 1 119 ? -18.078 3.205 -0.047 1 96.44 119 ILE A O 1
ATOM 876 N N . ILE A 1 120 ? -19.875 4.516 -0.011 1 95 120 ILE A N 1
ATOM 877 C CA . ILE A 1 120 ? -20.297 4.09 -1.344 1 95 120 ILE A CA 1
ATOM 878 C C . ILE A 1 120 ? -19.297 4.605 -2.383 1 95 120 ILE A C 1
ATOM 880 O O . ILE A 1 120 ? -18.906 3.869 -3.293 1 95 120 ILE A O 1
ATOM 884 N N . GLY A 1 121 ? -18.969 5.863 -2.232 1 95.5 121 GLY A N 1
ATOM 885 C CA . GLY A 1 121 ? -17.938 6.387 -3.109 1 95.5 121 GLY A CA 1
ATOM 886 C C . GLY A 1 121 ? -16.641 5.594 -3.053 1 95.5 121 GLY A C 1
ATOM 887 O O . GLY A 1 121 ? -16.016 5.344 -4.082 1 95.5 121 GLY A O 1
ATOM 888 N N . GLY A 1 122 ? -16.234 5.223 -1.891 1 97.69 122 GLY A N 1
ATOM 889 C CA . GLY A 1 122 ? -15.039 4.41 -1.726 1 97.69 122 GLY A CA 1
ATOM 890 C C . GLY A 1 122 ? -15.133 3.059 -2.408 1 97.69 122 GLY A C 1
ATOM 891 O O . GLY A 1 122 ? -14.195 2.627 -3.082 1 97.69 122 GLY A O 1
ATOM 892 N N . ILE A 1 123 ? -16.281 2.363 -2.258 1 97.31 123 ILE A N 1
ATOM 893 C CA . ILE A 1 123 ? -16.484 1.045 -2.846 1 97.31 123 ILE A CA 1
ATOM 894 C C . ILE A 1 123 ? -16.484 1.151 -4.371 1 97.31 123 ILE A C 1
ATOM 896 O O . ILE A 1 123 ? -15.867 0.328 -5.051 1 97.31 123 ILE A O 1
ATOM 900 N N . ILE A 1 124 ? -17.094 2.232 -4.887 1 96.81 124 ILE A N 1
ATOM 901 C CA . ILE A 1 124 ? -17.062 2.467 -6.328 1 96.81 124 ILE A CA 1
ATOM 902 C C . ILE A 1 124 ? -15.617 2.691 -6.777 1 96.81 124 ILE A C 1
ATOM 904 O O . ILE A 1 124 ? -15.195 2.164 -7.809 1 96.81 124 ILE A O 1
ATOM 908 N N . GLY A 1 125 ? -14.891 3.369 -6.004 1 97.5 125 GLY A N 1
ATOM 909 C CA . GLY A 1 125 ? -13.516 3.705 -6.34 1 97.5 125 GLY A CA 1
ATOM 910 C C . GLY A 1 125 ? -12.633 2.484 -6.539 1 97.5 125 GLY A C 1
ATOM 911 O O . GLY A 1 125 ? -11.953 2.363 -7.559 1 97.5 125 GLY A O 1
ATOM 912 N N . PHE A 1 126 ? -12.625 1.527 -5.551 1 97.62 126 PHE A N 1
ATOM 913 C CA . PHE A 1 126 ? -11.719 0.394 -5.703 1 97.62 126 PHE A CA 1
ATOM 914 C C . PHE A 1 126 ? -12.266 -0.603 -6.715 1 97.62 126 PHE A C 1
ATOM 916 O O . PHE A 1 126 ? -11.5 -1.287 -7.398 1 97.62 126 PHE A O 1
ATOM 923 N N . ALA A 1 127 ? -13.633 -0.674 -6.855 1 97.38 127 ALA A N 1
ATOM 924 C CA . ALA A 1 127 ? -14.219 -1.562 -7.855 1 97.38 127 ALA A CA 1
ATOM 925 C C . ALA A 1 127 ? -13.82 -1.141 -9.266 1 97.38 127 ALA A C 1
ATOM 927 O O . ALA A 1 127 ? -13.492 -1.984 -10.102 1 97.38 127 ALA A O 1
ATOM 928 N N . LEU A 1 128 ? -13.773 0.149 -9.516 1 96.5 128 LEU A N 1
ATOM 929 C CA . LEU A 1 128 ? -13.414 0.664 -10.828 1 96.5 128 LEU A CA 1
ATOM 930 C C . LEU A 1 128 ? -11.953 0.37 -11.148 1 96.5 128 LEU A C 1
ATOM 932 O O . LEU A 1 128 ? -11.602 0.1 -12.297 1 96.5 128 LEU A O 1
ATOM 936 N N . VAL A 1 129 ? -11.125 0.435 -10.156 1 96.44 129 VAL A N 1
ATOM 937 C CA . VAL A 1 129 ? -9.703 0.166 -10.344 1 96.44 129 VAL A CA 1
ATOM 938 C C . VAL A 1 129 ? -9.5 -1.315 -10.656 1 96.44 129 VAL A C 1
ATOM 940 O O . VAL A 1 129 ? -8.656 -1.67 -11.484 1 96.44 129 VAL A O 1
ATOM 943 N N . TRP A 1 130 ? -10.258 -2.189 -10.055 1 95.94 130 TRP A N 1
ATOM 944 C CA . TRP A 1 130 ? -10.055 -3.629 -10.164 1 95.94 130 TRP A CA 1
ATOM 945 C C . TRP A 1 130 ? -10.477 -4.129 -11.547 1 95.94 130 TRP A C 1
ATOM 947 O O . TRP A 1 130 ? -9.703 -4.801 -12.234 1 95.94 130 TRP A O 1
ATOM 957 N N . ASP A 1 131 ? -11.734 -3.822 -12 1 94.44 131 ASP A N 1
ATOM 958 C CA . ASP A 1 131 ? -12.25 -4.387 -13.25 1 94.44 131 ASP A CA 1
ATOM 959 C C . ASP A 1 131 ? -13.094 -3.363 -14.008 1 94.44 131 ASP A C 1
ATOM 961 O O . ASP A 1 131 ? -14.039 -3.73 -14.703 1 94.44 131 ASP A O 1
ATOM 965 N N . GLY A 1 132 ? -12.836 -2.111 -13.75 1 93.81 132 GLY A N 1
ATOM 966 C CA . GLY A 1 132 ? -13.539 -1.076 -14.484 1 93.81 132 GLY A CA 1
ATOM 967 C C . GLY A 1 132 ? -15.016 -1.015 -14.164 1 93.81 132 GLY A C 1
ATOM 968 O O . GLY A 1 132 ? -15.422 -1.271 -13.031 1 93.81 132 GLY A O 1
ATOM 969 N N . SER A 1 133 ? -15.828 -0.703 -15.109 1 92.19 133 SER A N 1
ATOM 970 C CA . SER A 1 133 ? -17.25 -0.465 -14.922 1 92.19 133 SER A CA 1
ATOM 971 C C . SER A 1 133 ? -18 -1.768 -14.648 1 92.19 133 SER A C 1
ATOM 973 O O . SER A 1 133 ? -19.062 -1.765 -14.016 1 92.19 133 SER A O 1
ATOM 975 N N . ASN A 1 134 ? -17.391 -2.898 -15.008 1 90.62 134 ASN A N 1
ATOM 976 C CA . ASN A 1 134 ? -18.031 -4.195 -14.82 1 90.62 134 ASN A CA 1
ATOM 977 C C . ASN A 1 134 ? -17.984 -4.637 -13.359 1 90.62 134 ASN A C 1
ATOM 979 O O . ASN A 1 134 ? -18.75 -5.512 -12.953 1 90.62 134 ASN A O 1
ATOM 983 N N . ALA A 1 135 ? -17.188 -3.973 -12.648 1 94.38 135 ALA A N 1
ATOM 984 C CA . ALA A 1 135 ? -17.031 -4.375 -11.25 1 94.38 135 ALA A CA 1
ATOM 985 C C . ALA A 1 135 ? -17.984 -3.586 -10.352 1 94.38 135 ALA A C 1
ATOM 987 O O . ALA A 1 135 ? -17.953 -3.746 -9.125 1 94.38 135 ALA A O 1
ATOM 988 N N . VAL A 1 136 ? -18.828 -2.748 -10.961 1 94.62 136 VAL A N 1
ATOM 989 C CA . VAL A 1 136 ? -19.781 -1.955 -10.203 1 94.62 136 VAL A CA 1
ATOM 990 C C . VAL A 1 136 ? -21.203 -2.348 -10.609 1 94.62 136 VAL A C 1
ATOM 992 O O . VAL A 1 136 ? -21.5 -2.492 -11.797 1 94.62 136 VAL A O 1
ATOM 995 N N . VAL A 1 137 ? -22.016 -2.545 -9.633 1 93.5 137 VAL A N 1
ATOM 996 C CA . VAL A 1 137 ? -23.422 -2.795 -9.898 1 93.5 137 VAL A CA 1
ATOM 997 C C . VAL A 1 137 ? -24.156 -1.471 -10.102 1 93.5 137 VAL A C 1
ATOM 999 O O . VAL A 1 137 ? -24.656 -0.872 -9.148 1 93.5 137 VAL A O 1
ATOM 1002 N N . TRP A 1 138 ? -24.234 -1.064 -11.289 1 91.62 138 TRP A N 1
ATOM 1003 C CA . TRP A 1 138 ? -24.828 0.234 -11.57 1 91.62 138 TRP A CA 1
ATOM 1004 C C . TRP A 1 138 ? -26.344 0.177 -11.422 1 91.62 138 TRP A C 1
ATOM 1006 O O . TRP A 1 138 ? -26.938 0.971 -10.68 1 91.62 138 TRP A O 1
ATOM 1016 N N . ALA A 1 139 ? -26.984 -0.739 -12.188 1 90.5 139 ALA A N 1
ATOM 1017 C CA . ALA A 1 139 ? -28.438 -0.922 -12.156 1 90.5 139 ALA A CA 1
ATOM 1018 C C . ALA A 1 139 ? -28.812 -2.371 -12.445 1 90.5 139 ALA A C 1
ATOM 1020 O O . ALA A 1 139 ? -28.438 -2.916 -13.492 1 90.5 139 ALA A O 1
ATOM 1021 N N . LYS A 1 140 ? -29.375 -2.938 -11.484 1 85.81 140 LYS A N 1
ATOM 1022 C CA . LYS A 1 140 ? -29.922 -4.285 -11.648 1 85.81 140 LYS A CA 1
ATOM 1023 C C . LYS A 1 140 ? -31.422 -4.312 -11.359 1 85.81 140 LYS A C 1
ATOM 1025 O O . LYS A 1 140 ? -31.859 -3.805 -10.328 1 85.81 140 LYS A O 1
ATOM 1030 N N . LYS A 1 141 ? -32.094 -4.824 -12.25 1 82.44 141 LYS A N 1
ATOM 1031 C CA . LYS A 1 141 ? -33.562 -4.852 -12.117 1 82.44 141 LYS A CA 1
ATOM 1032 C C . LYS A 1 141 ? -33.969 -5.754 -10.961 1 82.44 141 LYS A C 1
ATOM 1034 O O . LYS A 1 141 ? -33.469 -6.867 -10.82 1 82.44 141 LYS A O 1
ATOM 1039 N N . ASP A 1 142 ? -34.656 -5.188 -10.016 1 77.56 142 ASP A N 1
ATOM 1040 C CA . ASP A 1 142 ? -35.25 -5.902 -8.898 1 77.56 142 ASP A CA 1
ATOM 1041 C C . ASP A 1 142 ? -36.688 -5.438 -8.656 1 77.56 142 ASP A C 1
ATOM 1043 O O . ASP A 1 142 ? -36.906 -4.336 -8.156 1 77.56 142 ASP A O 1
ATOM 1047 N N . THR A 1 143 ? -37.594 -6.203 -8.945 1 72.12 143 THR A N 1
ATOM 1048 C CA . THR A 1 143 ? -39 -5.844 -8.883 1 72.12 143 THR A CA 1
ATOM 1049 C C . THR A 1 143 ? -39.469 -5.672 -7.438 1 72.12 143 THR A C 1
ATOM 1051 O O . THR A 1 143 ? -40.469 -5.016 -7.176 1 72.12 143 THR A O 1
ATOM 1054 N N . ASN A 1 144 ? -38.812 -6.133 -6.496 1 66.25 144 ASN A N 1
ATOM 1055 C CA . ASN A 1 144 ? -39.188 -6.07 -5.094 1 66.25 144 ASN A CA 1
ATOM 1056 C C . ASN A 1 144 ? -38.625 -4.836 -4.402 1 66.25 144 ASN A C 1
ATOM 1058 O O . ASN A 1 144 ? -38.906 -4.594 -3.227 1 66.25 144 ASN A O 1
ATOM 1062 N N . SER A 1 145 ? -37.906 -4.156 -5.258 1 66.69 145 SER A N 1
ATOM 1063 C CA . SER A 1 145 ? -37.281 -2.977 -4.664 1 66.69 145 SER A CA 1
ATOM 1064 C C . SER A 1 145 ? -37.938 -1.692 -5.176 1 66.69 145 SER A C 1
ATOM 1066 O O . SER A 1 145 ? -38.656 -1.71 -6.168 1 66.69 145 SER A O 1
ATOM 1068 N N . PHE A 1 146 ? -37.969 -0.619 -4.355 1 67.75 146 PHE A N 1
ATOM 1069 C CA . PHE A 1 146 ? -38.375 0.706 -4.816 1 67.75 146 PHE A CA 1
ATOM 1070 C C . PHE A 1 146 ? -37.219 1.684 -4.734 1 67.75 146 PHE A C 1
ATOM 1072 O O . PHE A 1 146 ? -36.688 1.933 -3.65 1 67.75 146 PHE A O 1
ATOM 1079 N N . PRO A 1 147 ? -36.906 2.104 -5.832 1 74.19 147 PRO A N 1
ATOM 1080 C CA . PRO A 1 147 ? -37.281 1.864 -7.227 1 74.19 147 PRO A CA 1
ATOM 1081 C C . PRO A 1 147 ? -36.969 0.446 -7.688 1 74.19 147 PRO A C 1
ATOM 1083 O O . PRO A 1 147 ? -36.219 -0.268 -7.023 1 74.19 147 PRO A O 1
ATOM 1086 N N . PRO A 1 148 ? -37.562 0.079 -8.734 1 77.25 148 PRO A N 1
ATOM 1087 C CA . PRO A 1 148 ? -37.406 -1.318 -9.148 1 77.25 148 PRO A CA 1
ATOM 1088 C C . PRO A 1 148 ? -36 -1.639 -9.672 1 77.25 148 PRO A C 1
ATOM 1090 O O . PRO A 1 148 ? -35.875 -2.332 -10.68 1 77.25 148 PRO A O 1
ATOM 1093 N N . TYR A 1 149 ? -35.094 -0.82 -9.195 1 82.75 149 TYR A N 1
ATOM 1094 C CA . TYR A 1 149 ? -33.688 -1.075 -9.5 1 82.75 149 TYR A CA 1
ATOM 1095 C C . TYR A 1 149 ? -32.844 -1.068 -8.234 1 82.75 149 TYR A C 1
ATOM 1097 O O . TYR A 1 149 ? -33.156 -0.344 -7.281 1 82.75 149 TYR A O 1
ATOM 1105 N N . LYS A 1 150 ? -31.922 -2.014 -8.289 1 83.94 150 LYS A N 1
ATOM 1106 C CA . LYS A 1 150 ? -30.906 -2.021 -7.242 1 83.94 150 LYS A CA 1
ATOM 1107 C C . LYS A 1 150 ? -29.547 -1.609 -7.793 1 83.94 150 LYS A C 1
ATOM 1109 O O . LYS A 1 150 ? -29.312 -1.678 -9 1 83.94 150 LYS A O 1
ATOM 1114 N N . GLY A 1 151 ? -28.766 -1.02 -6.863 1 88.31 151 GLY A N 1
ATOM 1115 C CA . GLY A 1 151 ? -27.438 -0.626 -7.312 1 88.31 151 GLY A CA 1
ATOM 1116 C C . GLY A 1 151 ? -27.156 0.849 -7.109 1 88.31 151 GLY A C 1
ATOM 1117 O O . GLY A 1 151 ? -27.891 1.536 -6.398 1 88.31 151 GLY A O 1
ATOM 1118 N N . VAL A 1 152 ? -26.156 1.266 -7.723 1 90.75 152 VAL A N 1
ATOM 1119 C CA . VAL A 1 152 ? -25.609 2.602 -7.5 1 90.75 152 VAL A CA 1
ATOM 1120 C C . VAL A 1 152 ? -26.609 3.65 -7.977 1 90.75 152 VAL A C 1
ATOM 1122 O O . VAL A 1 152 ? -26.812 4.672 -7.312 1 90.75 152 VAL A O 1
ATOM 1125 N N . VAL A 1 153 ? -27.25 3.412 -9.008 1 90.38 153 VAL A N 1
ATOM 1126 C CA . VAL A 1 153 ? -28.188 4.379 -9.562 1 90.38 153 VAL A CA 1
ATOM 1127 C C . VAL A 1 153 ? -29.344 4.582 -8.594 1 90.38 153 VAL A C 1
ATOM 1129 O O . VAL A 1 153 ? -29.766 5.715 -8.352 1 90.38 153 VAL A O 1
ATOM 1132 N N . ALA A 1 154 ? -29.891 3.535 -8.102 1 88.44 154 ALA A N 1
ATOM 1133 C CA . ALA A 1 154 ? -30.969 3.629 -7.121 1 88.44 154 ALA A CA 1
ATOM 1134 C C . ALA A 1 154 ? -30.516 4.414 -5.891 1 88.44 154 ALA A C 1
ATOM 1136 O O . ALA A 1 154 ? -31.281 5.215 -5.348 1 88.44 154 ALA A O 1
ATOM 1137 N N . ILE A 1 155 ? -29.359 4.246 -5.488 1 87.62 155 ILE A N 1
ATOM 1138 C CA . ILE A 1 155 ? -28.812 4.898 -4.305 1 87.62 155 ILE A CA 1
ATOM 1139 C C . ILE A 1 155 ? -28.625 6.391 -4.574 1 87.62 155 ILE A C 1
ATOM 1141 O O . ILE A 1 155 ? -29.031 7.23 -3.77 1 87.62 155 ILE A O 1
ATOM 1145 N N . VAL A 1 156 ? -28.109 6.688 -5.707 1 88.5 156 VAL A N 1
ATOM 1146 C CA . VAL A 1 156 ? -27.891 8.086 -6.078 1 88.5 156 VAL A CA 1
ATOM 1147 C C . VAL A 1 156 ? -29.234 8.805 -6.191 1 88.5 156 VAL A C 1
ATOM 1149 O O . VAL A 1 156 ? -29.359 9.953 -5.77 1 88.5 156 VAL A O 1
ATOM 1152 N N . MET A 1 157 ? -30.141 8.148 -6.703 1 89.25 157 MET A N 1
ATOM 1153 C CA . MET A 1 157 ? -31.469 8.734 -6.777 1 89.25 157 MET A CA 1
ATOM 1154 C C . MET A 1 157 ? -32.031 9.016 -5.379 1 89.25 157 MET A C 1
ATOM 1156 O O . MET A 1 157 ? -32.688 10.023 -5.16 1 89.25 157 MET A O 1
ATOM 1160 N N . SER A 1 158 ? -31.766 8.133 -4.523 1 88.19 158 SER A N 1
ATOM 1161 C CA . SER A 1 158 ? -32.25 8.32 -3.156 1 88.19 158 SER A CA 1
ATOM 1162 C C . SER A 1 158 ? -31.609 9.539 -2.504 1 88.19 158 SER A C 1
ATOM 1164 O O . SER A 1 158 ? -32.219 10.164 -1.625 1 88.19 158 SER A O 1
ATOM 1166 N N . TRP A 1 159 ? -30.422 9.922 -2.916 1 89.62 159 TRP A N 1
ATOM 1167 C CA . TRP A 1 159 ? -29.719 11.062 -2.355 1 89.62 159 TRP A CA 1
ATOM 1168 C C . TRP A 1 159 ? -30.391 12.375 -2.748 1 89.62 159 TRP A C 1
ATOM 1170 O O . TRP A 1 159 ? -30.25 13.383 -2.059 1 89.62 159 TRP A O 1
ATOM 1180 N N . PHE A 1 160 ? -31.172 12.273 -3.785 1 90.38 160 PHE A N 1
ATOM 1181 C CA . PHE A 1 160 ? -31.891 13.469 -4.219 1 90.38 160 PHE A CA 1
ATOM 1182 C C . PHE A 1 160 ? -33.344 13.422 -3.768 1 90.38 160 PHE A C 1
ATOM 1184 O O . PHE A 1 160 ? -33.875 14.422 -3.293 1 90.38 160 PHE A O 1
ATOM 1191 N N . ILE A 1 161 ? -33.875 12.328 -3.76 1 91.31 161 ILE A N 1
ATOM 1192 C CA . ILE A 1 161 ? -35.312 12.18 -3.5 1 91.31 161 ILE A CA 1
ATOM 1193 C C . ILE A 1 161 ? -35.562 12.227 -1.996 1 91.31 161 ILE A C 1
ATOM 1195 O O . ILE A 1 161 ? -36.5 12.867 -1.543 1 91.31 161 ILE A O 1
ATOM 1199 N N . ALA A 1 162 ? -34.781 11.594 -1.223 1 92.44 162 ALA A N 1
ATOM 1200 C CA . ALA A 1 162 ? -35.031 11.438 0.211 1 92.44 162 ALA A CA 1
ATOM 1201 C C . ALA A 1 162 ? -35.031 12.797 0.91 1 92.44 162 ALA A C 1
ATOM 1203 O O . ALA A 1 162 ? -35.969 13.109 1.654 1 92.44 162 ALA A O 1
ATOM 1204 N N . PRO A 1 163 ? -34.062 13.656 0.654 1 94.19 163 PRO A N 1
ATOM 1205 C CA . PRO A 1 163 ? -34.094 14.961 1.312 1 94.19 163 PRO A CA 1
ATOM 1206 C C . PRO A 1 163 ? -35.312 15.805 0.889 1 94.19 163 PRO A C 1
ATOM 1208 O O . PRO A 1 163 ? -35.875 16.547 1.701 1 94.19 163 PRO A O 1
ATOM 1211 N N . VAL A 1 164 ? -35.688 15.672 -0.336 1 95.25 164 VAL A N 1
ATOM 1212 C CA . VAL A 1 164 ? -36.844 16.422 -0.834 1 95.25 164 VAL A CA 1
ATOM 1213 C C . VAL A 1 164 ? -38.125 15.914 -0.166 1 95.25 164 VAL A C 1
ATOM 1215 O O . VAL A 1 164 ? -38.938 16.703 0.307 1 95.25 164 VAL A O 1
ATOM 1218 N N . ILE A 1 165 ? -38.219 14.641 -0.116 1 95.56 165 ILE A N 1
ATOM 1219 C CA . ILE A 1 165 ? -39.375 14.047 0.531 1 95.56 165 ILE A CA 1
ATOM 1220 C C . ILE A 1 165 ? -39.406 14.422 2.012 1 95.56 165 ILE A C 1
ATOM 1222 O O . ILE A 1 165 ? -40.438 14.75 2.568 1 95.56 165 ILE A O 1
ATOM 1226 N N . THR A 1 166 ? -38.312 14.336 2.648 1 96.69 166 THR A N 1
ATOM 1227 C CA . THR A 1 166 ? -38.219 14.688 4.062 1 96.69 166 THR A CA 1
ATOM 1228 C C . THR A 1 166 ? -38.625 16.141 4.281 1 96.69 166 THR A C 1
ATOM 1230 O O . THR A 1 166 ? -39.312 16.453 5.246 1 96.69 166 THR A O 1
ATOM 1233 N N . GLY A 1 167 ? -38.156 17 3.387 1 97.06 167 GLY A N 1
ATOM 1234 C CA . GLY A 1 167 ? -38.531 18.406 3.465 1 97.06 167 GLY A CA 1
ATOM 1235 C C . GLY A 1 167 ? -40.031 18.625 3.303 1 97.06 167 GLY A C 1
ATOM 1236 O O . GLY A 1 167 ? -40.625 19.391 4.047 1 97.06 167 GLY A O 1
ATOM 1237 N N . LEU A 1 168 ? -40.594 17.906 2.424 1 96.81 168 LEU A N 1
ATOM 1238 C CA . LEU A 1 168 ? -42.031 18.031 2.174 1 96.81 168 LEU A CA 1
ATOM 1239 C C . LEU A 1 168 ? -42.812 17.516 3.363 1 96.81 168 LEU A C 1
ATOM 1241 O O . LEU A 1 168 ? -43.812 18.141 3.775 1 96.81 168 LEU A O 1
ATOM 1245 N N . VAL A 1 169 ? -42.375 16.469 3.877 1 95.56 169 VAL A N 1
ATOM 1246 C CA . VAL A 1 169 ? -43.094 15.875 5.012 1 95.56 169 VAL A CA 1
ATOM 1247 C C . VAL A 1 169 ? -42.938 16.766 6.238 1 95.56 169 VAL A C 1
ATOM 1249 O O . VAL A 1 169 ? -43.875 16.984 6.98 1 95.56 169 VAL A O 1
ATOM 1252 N N . SER A 1 170 ? -41.781 17.234 6.477 1 96.81 170 SER A N 1
ATOM 1253 C CA . SER A 1 170 ? -41.531 18.109 7.613 1 96.81 170 SER A CA 1
ATOM 1254 C C . SER A 1 170 ? -42.344 19.391 7.5 1 96.81 170 SER A C 1
ATOM 1256 O O . SER A 1 170 ? -42.938 19.844 8.484 1 96.81 170 SER A O 1
ATOM 1258 N N . ALA A 1 171 ? -42.406 19.969 6.293 1 96.5 171 ALA A N 1
ATOM 1259 C CA . ALA A 1 171 ? -43.188 21.156 6.047 1 96.5 171 ALA A CA 1
ATOM 1260 C C . ALA A 1 171 ? -44.688 20.875 6.312 1 96.5 171 ALA A C 1
ATOM 1262 O O . ALA A 1 171 ? -45.375 21.703 6.898 1 96.5 171 ALA A O 1
ATOM 1263 N N . PHE A 1 172 ? -45.062 19.797 5.918 1 96.06 172 PHE A N 1
ATOM 1264 C CA . PHE A 1 172 ? -46.469 19.422 6.102 1 96.06 172 PHE A CA 1
ATOM 1265 C C . PHE A 1 172 ? -46.781 19.266 7.582 1 96.06 172 PHE A C 1
ATOM 1267 O O . PHE A 1 172 ? -47.781 19.797 8.055 1 96.06 172 PHE A O 1
ATOM 1274 N N . ILE A 1 173 ? -45.969 18.547 8.336 1 93.12 173 ILE A N 1
ATOM 1275 C CA . ILE A 1 173 ? -46.188 18.328 9.766 1 93.12 173 ILE A CA 1
ATOM 1276 C C . ILE A 1 173 ? -46.219 19.672 10.484 1 93.12 173 ILE A C 1
ATOM 1278 O O . ILE A 1 173 ? -47.125 19.953 11.281 1 93.12 173 ILE A O 1
ATOM 1282 N N . PHE A 1 174 ? -45.281 20.5 10.219 1 94.44 174 PHE A N 1
ATOM 1283 C CA . PHE A 1 174 ? -45.219 21.797 10.891 1 94.44 174 PHE A CA 1
ATOM 1284 C C . PHE A 1 174 ? -46.406 22.672 10.508 1 94.44 174 PHE A C 1
ATOM 1286 O O . PHE A 1 174 ? -46.938 23.406 11.344 1 94.44 174 PHE A O 1
ATOM 1293 N N . PHE A 1 175 ? -46.75 22.609 9.266 1 94.81 175 PHE A N 1
ATOM 1294 C CA . PHE A 1 175 ? -47.906 23.375 8.805 1 94.81 175 PHE A CA 1
ATOM 1295 C C . PHE A 1 175 ? -49.156 22.984 9.578 1 94.81 175 PHE A C 1
ATOM 1297 O O . PHE A 1 175 ? -49.938 23.859 10 1 94.81 175 PHE A O 1
ATOM 1304 N N . VAL A 1 176 ? -49.312 21.781 9.75 1 91.56 176 VAL A N 1
ATOM 1305 C CA . VAL A 1 176 ? -50.469 21.281 10.461 1 91.56 176 VAL A CA 1
ATOM 1306 C C . VAL A 1 176 ? -50.406 21.719 11.93 1 91.56 176 VAL A C 1
ATOM 1308 O O . VAL A 1 176 ? -51.406 22.203 12.477 1 91.56 176 VAL A O 1
ATOM 1311 N N . VAL A 1 177 ? -49.281 21.594 12.578 1 91.06 177 VAL A N 1
ATOM 1312 C CA . VAL A 1 177 ? -49.125 21.969 13.977 1 91.06 177 VAL A CA 1
ATOM 1313 C C . VAL A 1 177 ? -49.281 23.484 14.125 1 91.06 177 VAL A C 1
ATOM 1315 O O . VAL A 1 177 ? -49.906 23.953 15.078 1 91.06 177 VAL A O 1
ATOM 1318 N N . ARG A 1 178 ? -48.719 24.219 13.219 1 92.25 178 ARG A N 1
ATOM 1319 C CA . ARG A 1 178 ? -48.75 25.672 13.242 1 92.25 178 ARG A CA 1
ATOM 1320 C C . ARG A 1 178 ? -50.188 26.172 13.141 1 92.25 178 ARG A C 1
ATOM 1322 O O . ARG A 1 178 ? -50.594 27.047 13.906 1 92.25 178 ARG A O 1
ATOM 1329 N N . THR A 1 179 ? -51 25.609 12.258 1 91.62 179 THR A N 1
ATOM 1330 C CA . THR A 1 179 ? -52.344 26.094 11.984 1 91.62 179 THR A CA 1
ATOM 1331 C C . THR A 1 179 ? -53.344 25.516 12.977 1 91.62 179 THR A C 1
ATOM 1333 O O . THR A 1 179 ? -54.25 26.219 13.414 1 91.62 179 THR A O 1
ATOM 1336 N N . ALA A 1 180 ? -53.094 24.359 13.375 1 89.81 180 ALA A N 1
ATOM 1337 C CA . ALA A 1 180 ? -54.062 23.672 14.203 1 89.81 180 ALA A CA 1
ATOM 1338 C C . ALA A 1 180 ? -53.812 23.906 15.688 1 89.81 180 ALA A C 1
ATOM 1340 O O . ALA A 1 180 ? -54.719 23.781 16.516 1 89.81 180 ALA A O 1
ATOM 1341 N N . VAL A 1 181 ? -52.594 24.281 16.047 1 89.75 181 VAL A N 1
ATOM 1342 C CA . VAL A 1 181 ? -52.281 24.344 17.469 1 89.75 181 VAL A CA 1
ATOM 1343 C C . VAL A 1 181 ? -51.688 25.703 17.812 1 89.75 181 VAL A C 1
ATOM 1345 O O . VAL A 1 181 ? -52.281 26.5 18.547 1 89.75 181 VAL A O 1
ATOM 1348 N N . LEU A 1 182 ? -50.625 26.109 17.219 1 90 182 LEU A N 1
ATOM 1349 C CA . LEU A 1 182 ? -49.781 27.219 17.656 1 90 182 LEU A CA 1
ATOM 1350 C C . LEU A 1 182 ? -50.469 28.547 17.438 1 90 182 LEU A C 1
ATOM 1352 O O . LEU A 1 182 ? -50.344 29.469 18.25 1 90 182 LEU A O 1
ATOM 1356 N N . ARG A 1 183 ? -51.219 28.625 16.391 1 90.88 183 ARG A N 1
ATOM 1357 C CA . ARG A 1 183 ? -51.844 29.922 16.078 1 90.88 183 ARG A CA 1
ATOM 1358 C C . ARG A 1 183 ? -53.219 30.031 16.703 1 90.88 183 ARG A C 1
ATOM 1360 O O . ARG A 1 183 ? -53.875 31.094 16.625 1 90.88 183 ARG A O 1
ATOM 1367 N N . ARG A 1 184 ? -53.625 29.078 17.359 1 88.94 184 ARG A N 1
ATOM 1368 C CA . ARG A 1 184 ? -54.906 29.125 18.016 1 88.94 184 ARG A CA 1
ATOM 1369 C C . ARG A 1 184 ? -54.812 29.828 19.359 1 88.94 184 ARG A C 1
ATOM 1371 O O . ARG A 1 184 ? -53.75 29.875 19.969 1 88.94 184 ARG A O 1
ATOM 1378 N N . LYS A 1 185 ? -55.969 30.422 19.891 1 84.31 185 LYS A N 1
ATOM 1379 C CA . LYS A 1 185 ? -56 31.188 21.125 1 84.31 185 LYS A CA 1
ATOM 1380 C C . LYS A 1 185 ? -55.719 30.297 22.344 1 84.31 185 LYS A C 1
ATOM 1382 O O . LYS A 1 185 ? -55.031 30.719 23.281 1 84.31 185 LYS A O 1
ATOM 1387 N N . ASN A 1 186 ? -56.188 28.984 22.297 1 86.62 186 ASN A N 1
ATOM 1388 C CA . ASN A 1 186 ? -55.938 28.047 23.391 1 86.62 186 ASN A CA 1
ATOM 1389 C C . ASN A 1 186 ? -54.812 27.078 23.031 1 86.62 186 ASN A C 1
ATOM 1391 O O . ASN A 1 186 ? -54.969 25.859 23.203 1 86.62 186 ASN A O 1
ATOM 1395 N N . ALA A 1 187 ? -53.75 27.594 22.594 1 86.69 187 ALA A N 1
ATOM 1396 C CA . ALA A 1 187 ? -52.656 26.797 22.078 1 86.69 187 ALA A CA 1
ATOM 1397 C C . ALA A 1 187 ? -52.062 25.891 23.156 1 86.69 187 ALA A C 1
ATOM 1399 O O . ALA A 1 187 ? -51.75 24.719 22.906 1 86.69 187 ALA A O 1
ATOM 1400 N N . TYR A 1 188 ? -51.969 26.359 24.359 1 86.06 188 TYR A N 1
ATOM 1401 C CA . TYR A 1 188 ? -51.375 25.609 25.453 1 86.06 188 TYR A CA 1
ATOM 1402 C C . TYR A 1 188 ? -52.219 24.375 25.781 1 86.06 188 TYR A C 1
ATOM 1404 O O . TYR A 1 188 ? -51.688 23.281 25.922 1 86.06 188 TYR A O 1
ATOM 1412 N N . ALA A 1 189 ? -53.469 24.516 25.875 1 84.12 189 ALA A N 1
ATOM 1413 C CA . ALA A 1 189 ? -54.375 23.406 26.188 1 84.12 189 ALA A CA 1
ATOM 1414 C C . ALA A 1 189 ? -54.406 22.391 25.031 1 84.12 189 ALA A C 1
ATOM 1416 O O . ALA A 1 189 ? -54.438 21.188 25.25 1 84.12 189 ALA A O 1
ATOM 1417 N N . LEU A 1 190 ? -54.344 22.844 23.844 1 87.25 190 LEU A N 1
ATOM 1418 C CA . LEU A 1 190 ? -54.406 22 22.656 1 87.25 190 LEU A CA 1
ATOM 1419 C C . LEU A 1 190 ? -53.125 21.188 22.5 1 87.25 190 LEU A C 1
ATOM 1421 O O . LEU A 1 190 ? -53.156 20.094 21.938 1 87.25 190 LEU A O 1
ATOM 1425 N N . SER A 1 191 ? -52 21.797 22.953 1 85.44 191 SER A N 1
ATOM 1426 C CA . SER A 1 191 ? -50.75 21.094 22.828 1 85.44 191 SER A CA 1
ATOM 1427 C C . SER A 1 191 ? -50.75 19.766 23.562 1 85.44 191 SER A C 1
ATOM 1429 O O . SER A 1 191 ? -50.156 18.781 23.109 1 85.44 191 SER A O 1
ATOM 1431 N N . PHE A 1 192 ? -51.5 19.562 24.625 1 84.88 192 PHE A N 1
ATOM 1432 C CA . PHE A 1 192 ? -51.594 18.344 25.406 1 84.88 192 PHE A CA 1
ATOM 1433 C C . PHE A 1 192 ? -52.469 17.312 24.719 1 84.88 192 PHE A C 1
ATOM 1435 O O . PHE A 1 192 ? -52.344 16.109 24.984 1 84.88 192 PHE A O 1
ATOM 1442 N N . TRP A 1 193 ? -53.25 17.734 23.812 1 83.75 193 TRP A N 1
ATOM 1443 C CA . TRP A 1 193 ? -54.125 16.828 23.078 1 83.75 193 TRP A CA 1
ATOM 1444 C C . TRP A 1 193 ? -53.469 16.328 21.797 1 83.75 193 TRP A C 1
ATOM 1446 O O . TRP A 1 193 ? -53.875 15.312 21.234 1 83.75 193 TRP A O 1
ATOM 1456 N N . THR A 1 194 ? -52.5 16.984 21.359 1 82.12 194 THR A N 1
ATOM 1457 C CA . THR A 1 194 ? -51.844 16.641 20.125 1 82.12 194 THR A CA 1
ATOM 1458 C C . THR A 1 194 ? -50.688 15.672 20.375 1 82.12 194 THR A C 1
ATOM 1460 O O . THR A 1 194 ? -50.281 14.906 19.484 1 82.12 194 THR A O 1
ATOM 1463 N N . LEU A 1 195 ? -50.188 15.594 21.531 1 80.12 195 LEU A N 1
ATOM 1464 C CA . LEU A 1 195 ? -48.969 14.828 21.844 1 80.12 195 LEU A CA 1
ATOM 1465 C C . LEU A 1 195 ? -49.25 13.328 21.734 1 80.12 195 LEU A C 1
ATOM 1467 O O . LEU A 1 195 ? -48.469 12.609 21.094 1 80.12 195 LEU A O 1
ATOM 1471 N N . PRO A 1 196 ? -50.312 12.828 22.234 1 85.5 196 PRO A N 1
ATOM 1472 C CA . PRO A 1 196 ? -50.531 11.375 22.25 1 85.5 196 PRO A CA 1
ATOM 1473 C C . PRO A 1 196 ? -50.688 10.789 20.844 1 85.5 196 PRO A C 1
ATOM 1475 O O . PRO A 1 196 ? -50.062 9.766 20.531 1 85.5 196 PRO A O 1
ATOM 1478 N N . PRO A 1 197 ? -51.406 11.398 19.906 1 84.94 197 PRO A N 1
ATOM 1479 C CA . PRO A 1 197 ? -51.469 10.844 18.547 1 84.94 197 PRO A CA 1
ATOM 1480 C C . PRO A 1 197 ? -50.125 10.805 17.844 1 84.94 197 PRO A C 1
ATOM 1482 O O . PRO A 1 197 ? -49.844 9.859 17.109 1 84.94 197 PRO A O 1
ATOM 1485 N N . PHE A 1 198 ? -49.312 11.789 18.062 1 81.12 198 PHE A N 1
ATOM 1486 C CA . PHE A 1 198 ? -48 11.805 17.438 1 81.12 198 PHE A CA 1
ATOM 1487 C C . PHE A 1 198 ? -47.125 10.711 18.031 1 81.12 198 PHE A C 1
ATOM 1489 O O . PHE A 1 198 ? -46.344 10.078 17.297 1 81.12 198 PHE A O 1
ATOM 1496 N N . VAL A 1 199 ? -47.156 10.469 19.266 1 84.62 199 VAL A N 1
ATOM 1497 C CA . VAL A 1 199 ? -46.406 9.398 19.891 1 84.62 199 VAL A CA 1
ATOM 1498 C C . VAL A 1 199 ? -46.875 8.047 19.359 1 84.62 199 VAL A C 1
ATOM 1500 O O . VAL A 1 199 ? -46.062 7.16 19.094 1 84.62 199 VAL A O 1
ATOM 1503 N N . LEU A 1 200 ? -48.125 7.91 19.172 1 87.12 200 LEU A N 1
ATOM 1504 C CA . LEU A 1 200 ? -48.688 6.668 18.672 1 87.12 200 LEU A CA 1
ATOM 1505 C C . LEU A 1 200 ? -48.188 6.363 17.266 1 87.12 200 LEU A C 1
ATOM 1507 O O . LEU A 1 200 ? -47.688 5.262 17.016 1 87.12 200 LEU A O 1
ATOM 1511 N N . ILE A 1 201 ? -48.25 7.281 16.438 1 79.19 201 ILE A N 1
ATOM 1512 C CA . ILE A 1 201 ? -47.906 7.082 15.031 1 79.19 201 ILE A CA 1
ATOM 1513 C C . ILE A 1 201 ? -46.406 6.84 14.914 1 79.19 201 ILE A C 1
ATOM 1515 O O . ILE A 1 201 ? -45.969 5.926 14.203 1 79.19 201 ILE A O 1
ATOM 1519 N N . THR A 1 202 ? -45.656 7.629 15.594 1 77.75 202 THR A N 1
ATOM 1520 C CA . THR A 1 202 ? -44.219 7.523 15.477 1 77.75 202 THR A CA 1
ATOM 1521 C C . THR A 1 202 ? -43.719 6.199 16.062 1 77.75 202 THR A C 1
ATOM 1523 O O . THR A 1 202 ? -42.844 5.543 15.477 1 77.75 202 THR A O 1
ATOM 1526 N N . THR A 1 203 ? -44.219 5.801 17.203 1 84.38 203 THR A N 1
ATOM 1527 C CA . THR A 1 203 ? -43.844 4.531 17.812 1 84.38 203 THR A CA 1
ATOM 1528 C C . THR A 1 203 ? -44.25 3.357 16.938 1 84.38 203 THR A C 1
ATOM 1530 O O . THR A 1 203 ? -43.531 2.379 16.797 1 84.38 203 THR A O 1
ATOM 1533 N N . TRP A 1 204 ? -45.375 3.479 16.422 1 85.19 204 TRP A N 1
ATOM 1534 C CA . TRP A 1 204 ? -45.844 2.4 15.562 1 85.19 204 TRP A CA 1
ATOM 1535 C C . TRP A 1 204 ? -44.938 2.203 14.359 1 85.19 204 TRP A C 1
ATOM 1537 O O . TRP A 1 204 ? -44.562 1.072 14.023 1 85.19 204 TRP A O 1
ATOM 1547 N N . VAL A 1 205 ? -44.625 3.219 13.75 1 75.25 205 VAL A N 1
ATOM 1548 C CA . VAL A 1 205 ? -43.781 3.137 12.562 1 75.25 205 VAL A CA 1
ATOM 1549 C C . VAL A 1 205 ? -42.406 2.537 12.93 1 75.25 205 VAL A C 1
ATOM 1551 O O . VAL A 1 205 ? -41.938 1.634 12.242 1 75.25 205 VAL A O 1
ATOM 1554 N N . ASN A 1 206 ? -41.781 2.975 13.984 1 77.75 206 ASN A N 1
ATOM 1555 C CA . ASN A 1 206 ? -40.469 2.479 14.406 1 77.75 206 ASN A CA 1
ATOM 1556 C C . ASN A 1 206 ? -40.531 1.003 14.797 1 77.75 206 ASN A C 1
ATOM 1558 O O . ASN A 1 206 ? -39.688 0.214 14.383 1 77.75 206 ASN A O 1
ATOM 1562 N N . MET A 1 207 ? -41.594 0.624 15.523 1 80 207 MET A N 1
ATOM 1563 C CA . MET A 1 207 ? -41.688 -0.754 15.992 1 80 207 MET A CA 1
ATOM 1564 C C . MET A 1 207 ? -42.062 -1.688 14.844 1 80 207 MET A C 1
ATOM 1566 O O . MET A 1 207 ? -41.656 -2.848 14.82 1 80 207 MET A O 1
ATOM 1570 N N . TYR A 1 208 ? -42.875 -1.225 13.984 1 79.19 208 TYR A N 1
ATOM 1571 C CA . TYR A 1 208 ? -43.219 -2.021 12.812 1 79.19 208 TYR A CA 1
ATOM 1572 C C . TYR A 1 208 ? -41.969 -2.434 12.047 1 79.19 208 TYR A C 1
ATOM 1574 O O . TYR A 1 208 ? -41.812 -3.6 11.68 1 79.19 208 TYR A O 1
ATOM 1582 N N . PHE A 1 209 ? -41.125 -1.593 11.945 1 73 209 PHE A N 1
ATOM 1583 C CA . PHE A 1 209 ? -39.938 -1.874 11.164 1 73 209 PHE A CA 1
ATOM 1584 C C . PHE A 1 209 ? -38.969 -2.736 11.953 1 73 209 PHE A C 1
ATOM 1586 O O . PHE A 1 209 ? -38.25 -3.555 11.375 1 73 209 PHE A O 1
ATOM 1593 N N . VAL A 1 210 ? -38.906 -2.627 13.219 1 73.62 210 VAL A N 1
ATOM 1594 C CA . VAL A 1 210 ? -38.062 -3.453 14.078 1 73.62 210 VAL A CA 1
ATOM 1595 C C . VAL A 1 210 ? -38.5 -4.914 13.977 1 73.62 210 VAL A C 1
ATOM 1597 O O . VAL A 1 210 ? -37.656 -5.812 13.875 1 73.62 210 VAL A O 1
ATOM 1600 N N . PHE A 1 211 ? -39.75 -5.152 13.844 1 74.69 211 PHE A N 1
ATOM 1601 C CA . PHE A 1 211 ? -40.25 -6.52 13.922 1 74.69 211 PHE A CA 1
ATOM 1602 C C . PHE A 1 211 ? -40.375 -7.137 12.531 1 74.69 211 PHE A C 1
ATOM 1604 O O . PHE A 1 211 ? -40.438 -8.359 12.391 1 74.69 211 PHE A O 1
ATOM 1611 N N . THR A 1 212 ? -40.438 -6.496 11.492 1 71.94 212 THR A N 1
ATOM 1612 C CA . THR A 1 212 ? -40.531 -7.07 10.156 1 71.94 212 THR A CA 1
ATOM 1613 C C . THR A 1 212 ? -39.156 -7.391 9.594 1 71.94 212 THR A C 1
ATOM 1615 O O . THR A 1 212 ? -38.969 -8.406 8.914 1 71.94 212 THR A O 1
ATOM 1618 N N . LYS A 1 213 ? -38.219 -6.582 9.773 1 65.19 213 LYS A N 1
ATOM 1619 C CA . LYS A 1 213 ? -36.938 -6.82 9.117 1 65.19 213 LYS A CA 1
ATOM 1620 C C . LYS A 1 213 ? -35.844 -7.086 10.141 1 65.19 213 LYS A C 1
ATOM 1622 O O . LYS A 1 213 ? -34.906 -7.867 9.891 1 65.19 213 LYS A O 1
ATOM 1627 N N . GLY A 1 214 ? -35.969 -6.445 11.297 1 59.88 214 GLY A N 1
ATOM 1628 C CA . GLY A 1 214 ? -34.875 -6.539 12.25 1 59.88 214 GLY A CA 1
ATOM 1629 C C . GLY A 1 214 ? -34.938 -7.785 13.109 1 59.88 214 GLY A C 1
ATOM 1630 O O . GLY A 1 214 ? -34.062 -8.641 13.039 1 59.88 214 GLY A O 1
ATOM 1631 N N . ALA A 1 215 ? -36.031 -7.855 13.961 1 56.22 215 ALA A N 1
ATOM 1632 C CA . ALA A 1 215 ? -36.156 -8.891 14.984 1 56.22 215 ALA A CA 1
ATOM 1633 C C . ALA A 1 215 ? -36.406 -10.258 14.352 1 56.22 215 ALA A C 1
ATOM 1635 O O . ALA A 1 215 ? -36 -11.289 14.898 1 56.22 215 ALA A O 1
ATOM 1636 N N . LYS A 1 216 ? -37.031 -10.188 13.25 1 53.97 216 LYS A N 1
ATOM 1637 C CA . LYS A 1 216 ? -37.312 -11.484 12.641 1 53.97 216 LYS A CA 1
ATOM 1638 C C . LYS A 1 216 ? -36 -12.242 12.398 1 53.97 216 LYS A C 1
ATOM 1640 O O . LYS A 1 216 ? -35.938 -13.453 12.641 1 53.97 216 LYS A O 1
ATOM 1645 N N . LYS A 1 217 ? -35.094 -11.547 11.961 1 54.19 217 LYS A N 1
ATOM 1646 C CA . LYS A 1 217 ? -33.875 -12.25 11.547 1 54.19 217 LYS A CA 1
ATOM 1647 C C . LYS A 1 217 ? -32.906 -12.367 12.711 1 54.19 217 LYS A C 1
ATOM 1649 O O . LYS A 1 217 ? -32.125 -13.32 12.773 1 54.19 217 LYS A O 1
ATOM 1654 N N . THR A 1 218 ? -32.906 -11.352 13.594 1 52.66 218 THR A N 1
ATOM 1655 C CA . THR A 1 218 ? -31.953 -11.398 14.703 1 52.66 218 THR A CA 1
ATOM 1656 C C . THR A 1 218 ? -32.469 -12.297 15.82 1 52.66 218 THR A C 1
ATOM 1658 O O . THR A 1 218 ? -31.703 -13.047 16.422 1 52.66 218 THR A O 1
ATOM 1661 N N . LEU A 1 219 ? -33.75 -12.055 16.266 1 49.94 219 LEU A N 1
ATOM 1662 C CA . LEU A 1 219 ? -34.25 -12.727 17.453 1 49.94 219 LEU A CA 1
ATOM 1663 C C . LEU A 1 219 ? -34.812 -14.102 17.109 1 49.94 219 LEU A C 1
ATOM 1665 O O . LEU A 1 219 ? -34.906 -14.977 17.969 1 49.94 219 LEU A O 1
ATOM 1669 N N . SER A 1 220 ? -35.656 -14.25 16.031 1 47.62 220 SER A N 1
ATOM 1670 C CA . SER A 1 220 ? -36.281 -15.555 15.914 1 47.62 220 SER A CA 1
ATOM 1671 C C . SER A 1 220 ? -35.844 -16.266 14.641 1 47.62 220 SER A C 1
ATOM 1673 O O . SER A 1 220 ? -35.938 -15.695 13.547 1 47.62 220 SER A O 1
ATOM 1675 N N . SER A 1 221 ? -34.969 -17.094 14.812 1 45.53 221 SER A N 1
ATOM 1676 C CA . SER A 1 221 ? -34.75 -18.125 13.82 1 45.53 221 SER A CA 1
ATOM 1677 C C . SER A 1 221 ? -36.062 -18.609 13.227 1 45.53 221 SER A C 1
ATOM 1679 O O . SER A 1 221 ? -36.062 -19.422 12.289 1 45.53 221 SER A O 1
ATOM 1681 N N . SER A 1 222 ? -37.219 -18.344 13.93 1 48.03 222 SER A N 1
ATOM 1682 C CA . SER A 1 222 ? -38.406 -19.141 13.609 1 48.03 222 SER A CA 1
ATOM 1683 C C . SER A 1 222 ? -39.188 -18.484 12.492 1 48.03 222 SER A C 1
ATOM 1685 O O . SER A 1 222 ? -39.344 -17.266 12.445 1 48.03 222 SER A O 1
ATOM 1687 N N . SER A 1 223 ? -39.5 -19.047 11.406 1 53.72 223 SER A N 1
ATOM 1688 C CA . SER A 1 223 ? -40.219 -18.969 10.156 1 53.72 223 SER A CA 1
ATOM 1689 C C . SER A 1 223 ? -41.562 -18.266 10.344 1 53.72 223 SER A C 1
ATOM 1691 O O . SER A 1 223 ? -42.188 -17.844 9.375 1 53.72 223 SER A O 1
ATOM 1693 N N . ASP A 1 224 ? -42.125 -18.062 11.57 1 57.69 224 ASP A N 1
ATOM 1694 C CA . ASP A 1 224 ? -43.562 -17.812 11.617 1 57.69 224 ASP A CA 1
ATOM 1695 C C . ASP A 1 224 ? -43.844 -16.312 11.781 1 57.69 224 ASP A C 1
ATOM 1697 O O . ASP A 1 224 ? -44.969 -15.938 12.117 1 57.69 224 ASP A O 1
ATOM 1701 N N . TRP A 1 225 ? -42.875 -15.461 11.68 1 64.5 225 TRP A N 1
ATOM 1702 C CA . TRP A 1 225 ? -43.188 -14.055 11.906 1 64.5 225 TRP A CA 1
ATOM 1703 C C . TRP A 1 225 ? -43.688 -13.391 10.617 1 64.5 225 TRP A C 1
ATOM 1705 O O . TRP A 1 225 ? -42.906 -13.18 9.688 1 64.5 225 TRP A O 1
ATOM 1715 N N . THR A 1 226 ? -45.062 -13.336 10.422 1 70.81 226 THR A N 1
ATOM 1716 C CA . THR A 1 226 ? -45.656 -12.719 9.25 1 70.81 226 THR A CA 1
ATOM 1717 C C . THR A 1 226 ? -45.719 -11.203 9.414 1 70.81 226 THR A C 1
ATOM 1719 O O . THR A 1 226 ? -45.625 -10.68 10.523 1 70.81 226 THR A O 1
ATOM 1722 N N . ASP A 1 227 ? -45.938 -10.414 8.352 1 76.5 227 ASP A N 1
ATOM 1723 C CA . ASP A 1 227 ? -46.031 -8.961 8.336 1 76.5 227 ASP A CA 1
ATOM 1724 C C . ASP A 1 227 ? -47.281 -8.492 9.117 1 76.5 227 ASP A C 1
ATOM 1726 O O . ASP A 1 227 ? -47.25 -7.449 9.766 1 76.5 227 ASP A O 1
ATOM 1730 N N . SER A 1 228 ? -48.25 -9.258 9.117 1 80.44 228 SER A N 1
ATOM 1731 C CA . SER A 1 228 ? -49.438 -8.906 9.844 1 80.44 228 SER A CA 1
ATOM 1732 C C . SER A 1 228 ? -49.25 -8.992 11.352 1 80.44 228 SER A C 1
ATOM 1734 O O . SER A 1 228 ? -49.719 -8.133 12.102 1 80.44 228 SER A O 1
ATOM 1736 N N . LYS A 1 229 ? -48.594 -10.008 11.672 1 79.94 229 LYS A N 1
ATOM 1737 C CA . LYS A 1 229 ? -48.281 -10.141 13.094 1 79.94 229 LYS A CA 1
ATOM 1738 C C . LYS A 1 229 ? -47.375 -9 13.578 1 79.94 229 LYS A C 1
ATOM 1740 O O . LYS A 1 229 ? -47.562 -8.477 14.672 1 79.94 229 LYS A O 1
ATOM 1745 N N . ALA A 1 230 ? -46.469 -8.641 12.727 1 80.56 230 ALA A N 1
ATOM 1746 C CA . ALA A 1 230 ? -45.594 -7.539 13.062 1 80.56 230 ALA A CA 1
ATOM 1747 C C . ALA A 1 230 ? -46.344 -6.23 13.219 1 80.56 230 ALA A C 1
ATOM 1749 O O . ALA A 1 230 ? -46.094 -5.449 14.141 1 80.56 230 ALA A O 1
ATOM 1750 N N . ALA A 1 231 ? -47.312 -6.02 12.359 1 83.44 231 ALA A N 1
ATOM 1751 C CA . ALA A 1 231 ? -48.094 -4.797 12.406 1 83.44 231 ALA A CA 1
ATOM 1752 C C . ALA A 1 231 ? -48.938 -4.738 13.68 1 83.44 231 ALA A C 1
ATOM 1754 O O . ALA A 1 231 ? -49.031 -3.689 14.32 1 83.44 231 ALA A O 1
ATOM 1755 N N . TRP A 1 232 ? -49.438 -5.836 14.055 1 86.12 232 TRP A N 1
ATOM 1756 C CA . TRP A 1 232 ? -50.281 -5.891 15.227 1 86.12 232 TRP A CA 1
ATOM 1757 C C . TRP A 1 232 ? -49.469 -5.719 16.5 1 86.12 232 TRP A C 1
ATOM 1759 O O . TRP A 1 232 ? -49.875 -4.984 17.406 1 86.12 232 TRP A O 1
ATOM 1769 N N . VAL A 1 233 ? -48.438 -6.398 16.531 1 84.69 233 VAL A N 1
ATOM 1770 C CA . VAL A 1 233 ? -47.594 -6.285 17.703 1 84.69 233 VAL A CA 1
ATOM 1771 C C . VAL A 1 233 ? -47.094 -4.848 17.859 1 84.69 233 VAL A C 1
ATOM 1773 O O . VAL A 1 233 ? -47.031 -4.312 18.969 1 84.69 233 VAL A O 1
ATOM 1776 N N . SER A 1 234 ? -46.75 -4.281 16.719 1 87.5 234 SER A N 1
ATOM 1777 C CA . SER A 1 234 ? -46.312 -2.893 16.734 1 87.5 234 SER A CA 1
ATOM 1778 C C . SER A 1 234 ? -47.406 -1.957 17.203 1 87.5 234 SER A C 1
ATOM 1780 O O . SER A 1 234 ? -47.156 -0.988 17.922 1 87.5 234 SER A O 1
ATOM 1782 N N . ALA A 1 235 ? -48.594 -2.293 16.828 1 89.38 235 ALA A N 1
ATOM 1783 C CA . ALA A 1 235 ? -49.719 -1.477 17.234 1 89.38 235 ALA A CA 1
ATOM 1784 C C . ALA A 1 235 ? -49.969 -1.574 18.734 1 89.38 235 ALA A C 1
ATOM 1786 O O . ALA A 1 235 ? -50.281 -0.577 19.391 1 89.38 235 ALA A O 1
ATOM 1787 N N . VAL A 1 236 ? -49.781 -2.678 19.25 1 90.69 236 VAL A N 1
ATOM 1788 C CA . VAL A 1 236 ? -50 -2.889 20.672 1 90.69 236 VAL A CA 1
ATOM 1789 C C . VAL A 1 236 ? -48.906 -2.145 21.469 1 90.69 236 VAL A C 1
ATOM 1791 O O . VAL A 1 236 ? -49.219 -1.494 22.469 1 90.69 236 VAL A O 1
ATOM 1794 N N . ILE A 1 237 ? -47.75 -2.221 21.031 1 88.38 237 ILE A N 1
ATOM 1795 C CA . ILE A 1 237 ? -46.656 -1.522 21.703 1 88.38 237 ILE A CA 1
ATOM 1796 C C . ILE A 1 237 ? -46.875 -0.014 21.625 1 88.38 237 ILE A C 1
ATOM 1798 O O . ILE A 1 237 ? -46.719 0.703 22.609 1 88.38 237 ILE A O 1
ATOM 1802 N N . ALA A 1 238 ? -47.25 0.399 20.406 1 90.75 238 ALA A N 1
ATOM 1803 C CA . ALA A 1 238 ? -47.5 1.823 20.203 1 90.75 238 ALA A CA 1
ATOM 1804 C C . ALA A 1 238 ? -48.625 2.311 21.094 1 90.75 238 ALA A C 1
ATOM 1806 O O . ALA A 1 238 ? -48.562 3.398 21.672 1 90.75 238 ALA A O 1
ATOM 1807 N N . ALA A 1 239 ? -49.625 1.506 21.234 1 91.94 239 ALA A N 1
ATOM 1808 C CA . ALA A 1 239 ? -50.75 1.843 22.109 1 91.94 239 ALA A CA 1
ATOM 1809 C C . ALA A 1 239 ? -50.312 1.891 23.578 1 91.94 239 ALA A C 1
ATOM 1811 O O . ALA A 1 239 ? -50.719 2.777 24.328 1 91.94 239 ALA A O 1
ATOM 1812 N N . GLY A 1 240 ? -49.594 0.963 23.906 1 91.38 240 GLY A N 1
ATOM 1813 C CA . GLY A 1 240 ? -49.062 0.945 25.266 1 91.38 240 GLY A CA 1
ATOM 1814 C C . GLY A 1 240 ? -48.25 2.17 25.594 1 91.38 240 GLY A C 1
ATOM 1815 O O . GLY A 1 240 ? -48.438 2.777 26.656 1 91.38 240 GLY A O 1
ATOM 1816 N N . VAL A 1 241 ? -47.375 2.559 24.734 1 88.44 241 VAL A N 1
ATOM 1817 C CA . VAL A 1 241 ? -46.531 3.729 24.938 1 88.44 241 VAL A CA 1
ATOM 1818 C C . VAL A 1 241 ? -47.375 4.992 24.984 1 88.44 241 VAL A C 1
ATOM 1820 O O . VAL A 1 241 ? -47.094 5.914 25.75 1 88.44 241 VAL A O 1
ATOM 1823 N N . THR A 1 242 ? -48.375 5.016 24.141 1 89.75 242 THR A N 1
ATOM 1824 C CA . THR A 1 242 ? -49.281 6.16 24.109 1 89.75 242 THR A CA 1
ATOM 1825 C C . THR A 1 242 ? -50.031 6.273 25.422 1 89.75 242 THR A C 1
ATOM 1827 O O . THR A 1 242 ? -50.219 7.375 25.938 1 89.75 242 THR A O 1
ATOM 1830 N N . ILE A 1 243 ? -50.469 5.203 25.938 1 91.25 243 ILE A N 1
ATOM 1831 C CA . ILE A 1 243 ? -51.156 5.191 27.203 1 91.25 243 ILE A CA 1
ATOM 1832 C C . ILE A 1 243 ? -50.25 5.676 28.328 1 91.25 243 ILE A C 1
ATOM 1834 O O . ILE A 1 243 ? -50.656 6.465 29.172 1 91.25 243 ILE A O 1
ATOM 1838 N N . LEU A 1 244 ? -49.125 5.188 28.266 1 88.75 244 LEU A N 1
ATOM 1839 C CA . LEU A 1 244 ? -48.156 5.641 29.25 1 88.75 244 LEU A CA 1
ATOM 1840 C C . LEU A 1 244 ? -47.906 7.137 29.109 1 88.75 244 LEU A C 1
ATOM 1842 O O . LEU A 1 244 ? -47.656 7.824 30.109 1 88.75 244 LEU A O 1
ATOM 1846 N N . CYS A 1 245 ? -47.875 7.602 27.891 1 85.94 245 CYS A N 1
ATOM 1847 C CA . CYS A 1 245 ? -47.719 9.023 27.625 1 85.94 245 CYS A CA 1
ATOM 1848 C C . CYS A 1 245 ? -48.844 9.836 28.219 1 85.94 245 CYS A C 1
ATOM 1850 O O . CYS A 1 245 ? -48.625 10.844 28.891 1 85.94 245 CYS A O 1
ATOM 1852 N N . ILE A 1 246 ? -50.094 9.398 28.125 1 87.25 246 ILE A N 1
ATOM 1853 C CA . ILE A 1 246 ? -51.281 10.117 28.562 1 87.25 246 ILE A CA 1
ATOM 1854 C C . ILE A 1 246 ? -51.344 10.133 30.078 1 87.25 246 ILE A C 1
ATOM 1856 O O . ILE A 1 246 ? -51.625 11.172 30.688 1 87.25 246 ILE A O 1
ATOM 1860 N N . PHE A 1 247 ? -51 9.055 30.656 1 88.25 247 PHE A N 1
ATOM 1861 C CA . PHE A 1 247 ? -51.25 8.938 32.094 1 88.25 247 PHE A CA 1
ATOM 1862 C C . PHE A 1 247 ? -50.031 9.297 32.906 1 88.25 247 PHE A C 1
ATOM 1864 O O . PHE A 1 247 ? -50.125 9.609 34.094 1 88.25 247 PHE A O 1
ATOM 1871 N N . VAL A 1 248 ? -48.969 9.266 32.312 1 86 248 VAL A N 1
ATOM 1872 C CA . VAL A 1 248 ? -47.75 9.516 33.094 1 86 248 VAL A CA 1
ATOM 1873 C C . VAL A 1 248 ? -47.062 10.773 32.594 1 86 248 VAL A C 1
ATOM 1875 O O . VAL A 1 248 ? -46.875 11.75 33.312 1 86 248 VAL A O 1
ATOM 1878 N N . ALA A 1 249 ? -46.688 10.82 31.312 1 81.88 249 ALA A N 1
ATOM 1879 C CA . ALA A 1 249 ? -45.875 11.891 30.75 1 81.88 249 ALA A CA 1
ATOM 1880 C C . ALA A 1 249 ? -46.656 13.211 30.734 1 81.88 249 ALA A C 1
ATOM 1882 O O . ALA A 1 249 ? -46.094 14.258 31.094 1 81.88 249 ALA A O 1
ATOM 1883 N N . LEU A 1 250 ? -47.906 13.219 30.391 1 85.31 250 LEU A N 1
ATOM 1884 C CA . LEU A 1 250 ? -48.688 14.453 30.234 1 85.31 250 LEU A CA 1
ATOM 1885 C C . LEU A 1 250 ? -48.938 15.109 31.578 1 85.31 250 LEU A C 1
ATOM 1887 O O . LEU A 1 250 ? -48.719 16.312 31.75 1 85.31 250 LEU A O 1
ATOM 1891 N N . PRO A 1 251 ? -49.406 14.305 32.562 1 84.56 251 PRO A N 1
ATOM 1892 C CA . PRO A 1 251 ? -49.594 14.953 33.844 1 84.56 251 PRO A CA 1
ATOM 1893 C C . PRO A 1 251 ? -48.281 15.477 34.438 1 84.56 251 PRO A C 1
ATOM 1895 O O . PRO A 1 251 ? -48.281 16.531 35.094 1 84.56 251 PRO A O 1
ATOM 1898 N N . LEU A 1 252 ? -47.281 14.805 34.25 1 83 252 LEU A N 1
ATOM 1899 C CA . LEU A 1 252 ? -46 15.273 34.75 1 83 252 LEU A CA 1
ATOM 1900 C C . LEU A 1 252 ? -45.594 16.562 34.031 1 83 252 LEU A C 1
ATOM 1902 O O . LEU A 1 252 ? -45 17.453 34.656 1 83 252 LEU A O 1
ATOM 1906 N N . LEU A 1 253 ? -45.812 16.609 32.812 1 82.62 253 LEU A N 1
ATOM 1907 C CA . LEU A 1 253 ? -45.5 17.781 32.031 1 82.62 253 LEU A CA 1
ATOM 1908 C C . LEU A 1 253 ? -46.312 18.984 32.469 1 82.62 253 LEU A C 1
ATOM 1910 O O . LEU A 1 253 ? -45.844 20.109 32.531 1 82.62 253 LEU A O 1
ATOM 1914 N N . ARG A 1 254 ? -47.594 18.781 32.75 1 81.5 254 ARG A N 1
ATOM 1915 C CA . ARG A 1 254 ? -48.469 19.859 33.188 1 81.5 254 ARG A CA 1
ATOM 1916 C C . ARG A 1 254 ? -48 20.406 34.531 1 81.5 254 ARG A C 1
ATOM 1918 O O . ARG A 1 254 ? -48.031 21.625 34.75 1 81.5 254 ARG A O 1
ATOM 1925 N N . ARG A 1 255 ? -47.594 19.484 35.312 1 81.12 255 ARG A N 1
ATOM 1926 C CA . ARG A 1 255 ? -47.094 19.891 36.625 1 81.12 255 ARG A CA 1
ATOM 1927 C C . ARG A 1 255 ? -45.812 20.703 36.5 1 81.12 255 ARG A C 1
ATOM 1929 O O . ARG A 1 255 ? -45.656 21.719 37.188 1 81.12 255 ARG A O 1
ATOM 1936 N N . MET A 1 256 ? -45 20.25 35.656 1 82 256 MET A N 1
ATOM 1937 C CA . MET A 1 256 ? -43.719 20.938 35.469 1 82 256 MET A CA 1
ATOM 1938 C C . MET A 1 256 ? -43.906 22.297 34.812 1 82 256 MET A C 1
ATOM 1940 O O . MET A 1 256 ? -43.25 23.266 35.188 1 82 256 MET A O 1
ATOM 1944 N N . ALA A 1 257 ? -44.781 22.391 33.844 1 78.69 257 ALA A N 1
ATOM 1945 C CA . ALA A 1 257 ? -45.062 23.641 33.156 1 78.69 257 ALA A CA 1
ATOM 1946 C C . ALA A 1 257 ? -45.688 24.656 34.125 1 78.69 257 ALA A C 1
ATOM 1948 O O . ALA A 1 257 ? -45.406 25.859 34.062 1 78.69 257 ALA A O 1
ATOM 1949 N N . SER A 1 258 ? -46.5 24.172 35.031 1 76.12 258 SER A N 1
ATOM 1950 C CA . SER A 1 258 ? -47.156 25.062 36 1 76.12 258 SER A CA 1
ATOM 1951 C C . SER A 1 258 ? -46.156 25.625 37 1 76.12 258 SER A C 1
ATOM 1953 O O . SER A 1 258 ? -46.375 26.688 37.562 1 76.12 258 SER A O 1
ATOM 1955 N N . ASN A 1 259 ? -45.156 24.859 37.156 1 76.62 259 ASN A N 1
ATOM 1956 C CA . ASN A 1 259 ? -44.094 25.344 38.062 1 76.62 259 ASN A CA 1
ATOM 1957 C C . ASN A 1 259 ? -43.219 26.375 37.375 1 76.62 259 ASN A C 1
ATOM 1959 O O . ASN A 1 259 ? -42.594 27.219 38.031 1 76.62 259 ASN A O 1
ATOM 1963 N N . HIS A 1 260 ? -43.156 26.344 36.094 1 76.88 260 HIS A N 1
ATOM 1964 C CA . HIS A 1 260 ? -42.219 27.203 35.375 1 76.88 260 HIS A CA 1
ATOM 1965 C C . HIS A 1 260 ? -42.906 28.453 34.844 1 76.88 260 HIS A C 1
ATOM 1967 O O . HIS A 1 260 ? -42.281 29.484 34.625 1 76.88 260 HIS A O 1
ATOM 1973 N N . PHE A 1 261 ? -44.188 28.328 34.625 1 77.12 261 PHE A N 1
ATOM 1974 C CA . PHE A 1 261 ? -44.906 29.438 34.031 1 77.12 261 PHE A CA 1
ATOM 1975 C C . PHE A 1 261 ? -46.094 29.844 34.906 1 77.12 261 PHE A C 1
ATOM 1977 O O . PHE A 1 261 ? -46.719 29 35.562 1 77.12 261 PHE A O 1
ATOM 1984 N N . ASP A 1 262 ? -46.219 31.188 35.031 1 70.81 262 ASP A N 1
ATOM 1985 C CA . ASP A 1 262 ? -47.344 31.688 35.781 1 70.81 262 ASP A CA 1
ATOM 1986 C C . ASP A 1 262 ? -48.656 31.547 35 1 70.81 262 ASP A C 1
ATOM 1988 O O . ASP A 1 262 ? -48.656 31.062 33.875 1 70.81 262 ASP A O 1
ATOM 1992 N N . SER A 1 263 ? -49.781 31.844 35.75 1 63.5 263 SER A N 1
ATOM 1993 C CA . SER A 1 263 ? -51.125 31.656 35.188 1 63.5 263 SER A CA 1
ATOM 1994 C C . SER A 1 263 ? -51.312 32.438 33.906 1 63.5 263 SER A C 1
ATOM 1996 O O . SER A 1 263 ? -52.094 32.062 33.062 1 63.5 263 SER A O 1
ATOM 1998 N N . GLU A 1 264 ? -50.438 33.531 33.688 1 64.81 264 GLU A N 1
ATOM 1999 C CA . GLU A 1 264 ? -50.531 34.344 32.469 1 64.81 264 GLU A CA 1
ATOM 2000 C C . GLU A 1 264 ? -49.562 33.906 31.406 1 64.81 264 GLU A C 1
ATOM 2002 O O . GLU A 1 264 ? -49.531 34.469 30.312 1 64.81 264 GLU A O 1
ATOM 2007 N N . GLY A 1 265 ? -48.844 32.75 31.641 1 66.12 265 GLY A N 1
ATOM 2008 C CA . GLY A 1 265 ? -47.938 32.219 30.641 1 66.12 265 GLY A CA 1
ATOM 2009 C C . GLY A 1 265 ? -46.531 32.781 30.734 1 66.12 265 GLY A C 1
ATOM 2010 O O . GLY A 1 265 ? -45.688 32.5 29.875 1 66.12 265 GLY A O 1
ATOM 2011 N N . ASN A 1 266 ? -46.25 33.688 31.688 1 68.06 266 ASN A N 1
ATOM 2012 C CA . ASN A 1 266 ? -44.938 34.312 31.828 1 68.06 266 ASN A CA 1
ATOM 2013 C C . ASN A 1 266 ? -44.031 33.469 32.719 1 68.06 266 ASN A C 1
ATOM 2015 O O . ASN A 1 266 ? -44.469 32.781 33.625 1 68.06 266 ASN A O 1
ATOM 2019 N N . ALA A 1 267 ? -42.75 33.375 32.375 1 68.94 267 ALA A N 1
ATOM 2020 C CA . ALA A 1 267 ? -41.75 32.594 33.094 1 68.94 267 ALA A CA 1
ATOM 2021 C C . ALA A 1 267 ? -41.594 33.094 34.531 1 68.94 267 ALA A C 1
ATOM 2023 O O . ALA A 1 267 ? -41.531 34.312 34.75 1 68.94 267 ALA A O 1
ATOM 2024 N N . ILE A 1 268 ? -41.906 32.375 35.625 1 59.5 268 ILE A N 1
ATOM 2025 C CA . ILE A 1 268 ? -41.719 32.75 37.031 1 59.5 268 ILE A CA 1
ATOM 2026 C C . ILE A 1 268 ? -40.219 33 37.281 1 59.5 268 ILE A C 1
ATOM 2028 O O . ILE A 1 268 ? -39.375 32.25 36.875 1 59.5 268 ILE A O 1
ATOM 2032 N N . GLN A 1 269 ? -39.688 34.219 37.719 1 48.97 269 GLN A N 1
ATOM 2033 C CA . GLN A 1 269 ? -38.375 34.75 38.062 1 48.97 269 GLN A CA 1
ATOM 2034 C C . GLN A 1 269 ? -37.688 33.875 39.094 1 48.97 269 GLN A C 1
ATOM 2036 O O . GLN A 1 269 ? -38.312 33.469 40.062 1 48.97 269 GLN A O 1
ATOM 2041 N N . GLY A 1 270 ? -36.281 33.219 38.812 1 46.88 270 GLY A N 1
ATOM 2042 C CA . GLY A 1 270 ? -35.344 32.5 39.719 1 46.88 270 GLY A CA 1
ATOM 2043 C C . GLY A 1 270 ? -35.031 31.109 39.25 1 46.88 270 GLY A C 1
ATOM 2044 O O . GLY A 1 270 ? -34.156 30.453 39.812 1 46.88 270 GLY A O 1
ATOM 2045 N N . MET A 1 271 ? -36 30.422 38.781 1 42.41 271 MET A N 1
ATOM 2046 C CA . MET A 1 271 ? -35.625 29.031 38.5 1 42.41 271 MET A CA 1
ATOM 2047 C C . MET A 1 271 ? -34.844 28.953 37.188 1 42.41 271 MET A C 1
ATOM 2049 O O . MET A 1 271 ? -35.219 29.594 36.219 1 42.41 271 MET A O 1
ATOM 2053 N N . PRO A 1 272 ? -33.531 28.578 37.188 1 39.06 272 PRO A N 1
ATOM 2054 C CA . PRO A 1 272 ? -32.75 28.391 35.969 1 39.06 272 PRO A CA 1
ATOM 2055 C C . PRO A 1 272 ? -33.594 27.797 34.812 1 39.06 272 PRO A C 1
ATOM 2057 O O . PRO A 1 272 ? -34.125 26.688 34.969 1 39.06 272 PRO A O 1
ATOM 2060 N N . THR A 1 273 ? -34.5 28.531 34.344 1 39.91 273 THR A N 1
ATOM 2061 C CA . THR A 1 273 ? -35.219 27.922 33.25 1 39.91 273 THR A CA 1
ATOM 2062 C C . THR A 1 273 ? -34.281 27.562 32.094 1 39.91 273 THR A C 1
ATOM 2064 O O . THR A 1 273 ? -33.469 28.391 31.672 1 39.91 273 THR A O 1
ATOM 2067 N N . ALA A 1 274 ? -34.031 26.438 31.891 1 39.41 274 ALA A N 1
ATOM 2068 C CA . ALA A 1 274 ? -33.219 25.922 30.781 1 39.41 274 ALA A CA 1
ATOM 2069 C C . ALA A 1 274 ? -33.562 26.656 29.484 1 39.41 274 ALA A C 1
ATOM 2071 O O . ALA A 1 274 ? -32.781 26.641 28.531 1 39.41 274 ALA A O 1
ATOM 2072 N N . PHE A 1 275 ? -34.844 27.234 29.359 1 38.53 275 PHE A N 1
ATOM 2073 C CA . PHE A 1 275 ? -35.281 27.781 28.078 1 38.53 275 PHE A CA 1
ATOM 2074 C C . PHE A 1 275 ? -35.156 29.297 28.078 1 38.53 275 PHE A C 1
ATOM 2076 O O . PHE A 1 275 ? -35.531 29.953 27.109 1 38.53 275 PHE A O 1
ATOM 2083 N N . SER A 1 276 ? -35.125 30.109 29.234 1 33.34 276 SER A N 1
ATOM 2084 C CA . SER A 1 276 ? -35.156 31.578 29.172 1 33.34 276 SER A CA 1
ATOM 2085 C C . SER A 1 276 ? -33.875 32.125 28.562 1 33.34 276 SER A C 1
ATOM 2087 O O . SER A 1 276 ? -32.781 31.641 28.844 1 33.34 276 SER A O 1
ATOM 2089 N N . PRO A 1 277 ? -33.938 33.031 27.594 1 32.38 277 PRO A N 1
ATOM 2090 C CA . PRO A 1 277 ? -32.75 33.781 27.156 1 32.38 277 PRO A CA 1
ATOM 2091 C C . PRO A 1 277 ? -32 34.406 28.312 1 32.38 277 PRO A C 1
ATOM 2093 O O . PRO A 1 277 ? -32.594 35.062 29.156 1 32.38 277 PRO A O 1
ATOM 2096 N N . GLN A 1 278 ? -31.109 33.75 28.984 1 29.91 278 GLN A N 1
ATOM 2097 C CA . GLN A 1 278 ? -30.266 34.469 29.938 1 29.91 278 GLN A CA 1
ATOM 2098 C C . GLN A 1 278 ? -29.984 35.906 29.453 1 29.91 278 GLN A C 1
ATOM 2100 O O . GLN A 1 278 ? -29.391 36.094 28.391 1 29.91 278 GLN A O 1
ATOM 2105 N N . THR A 1 279 ? -30.859 36.875 29.641 1 30.5 279 THR A N 1
ATOM 2106 C CA . THR A 1 279 ? -30.406 38.25 29.453 1 30.5 279 THR A CA 1
ATOM 2107 C C . THR A 1 279 ? -29 38.438 30.031 1 30.5 279 THR A C 1
ATOM 2109 O O . THR A 1 279 ? -28.672 37.875 31.078 1 30.5 279 THR A O 1
ATOM 2112 N N . ALA A 1 280 ? -28.062 39 29.25 1 32.75 280 ALA A N 1
ATOM 2113 C CA . ALA A 1 280 ? -26.656 39.312 29.484 1 32.75 280 ALA A CA 1
ATOM 2114 C C . ALA A 1 280 ? -26.484 40 30.859 1 32.75 280 ALA A C 1
ATOM 2116 O O . ALA A 1 280 ? -25.359 40.281 31.266 1 32.75 280 ALA A O 1
ATOM 2117 N N . SER A 1 281 ? -27.594 40.562 31.453 1 29.39 281 SER A N 1
ATOM 2118 C CA . SER A 1 281 ? -27.141 41.5 32.469 1 29.39 281 SER A CA 1
ATOM 2119 C C . SER A 1 281 ? -26.453 40.75 33.625 1 29.39 281 SER A C 1
ATOM 2121 O O . SER A 1 281 ? -25.438 41.25 34.156 1 29.39 281 SER A O 1
ATOM 2123 N N . GLU A 1 282 ? -27.203 39.844 34.312 1 29.48 282 GLU A N 1
ATOM 2124 C CA . GLU A 1 282 ? -26.703 39.531 35.656 1 29.48 282 GLU A CA 1
ATOM 2125 C C . GLU A 1 282 ? -25.594 38.5 35.594 1 29.48 282 GLU A C 1
ATOM 2127 O O . GLU A 1 282 ? -25.188 37.938 36.594 1 29.48 282 GLU A O 1
ATOM 2132 N N . MET A 1 283 ? -25.375 37.75 34.469 1 29.33 283 MET A N 1
ATOM 2133 C CA . MET A 1 283 ? -24.172 37 34.719 1 29.33 283 MET A CA 1
ATOM 2134 C C . MET A 1 283 ? -22.969 37.906 34.938 1 29.33 283 MET A C 1
ATOM 2136 O O . MET A 1 283 ? -22.484 38.531 34 1 29.33 283 MET A O 1
ATOM 2140 N N . ARG A 1 284 ? -22.938 38.625 36.125 1 30.89 284 ARG A N 1
ATOM 2141 C CA . ARG A 1 284 ? -21.75 39.312 36.656 1 30.89 284 ARG A CA 1
ATOM 2142 C C . ARG A 1 284 ? -20.484 38.531 36.281 1 30.89 284 ARG A C 1
ATOM 2144 O O . ARG A 1 284 ? -20.438 37.312 36.469 1 30.89 284 ARG A O 1
ATOM 2151 N N . THR A 1 285 ? -19.844 38.875 35.25 1 28.73 285 THR A N 1
ATOM 2152 C CA . THR A 1 285 ? -18.531 38.344 34.938 1 28.73 285 THR A CA 1
ATOM 2153 C C . THR A 1 285 ? -17.781 37.969 36.219 1 28.73 285 THR A C 1
ATOM 2155 O O . THR A 1 285 ? -17.859 38.719 37.219 1 28.73 285 THR A O 1
ATOM 2158 N N . LEU A 1 286 ? -17.625 36.625 36.594 1 29.25 286 LEU A N 1
ATOM 2159 C CA . LEU A 1 286 ? -16.688 36.25 37.625 1 29.25 286 LEU A CA 1
ATOM 2160 C C . LEU A 1 286 ? -15.625 37.344 37.812 1 29.25 286 LEU A C 1
ATOM 2162 O O . LEU A 1 286 ? -14.961 37.406 38.844 1 29.25 286 LEU A O 1
ATOM 2166 N N . ASP A 1 287 ? -15.484 38.219 36.812 1 30.02 287 ASP A N 1
ATOM 2167 C CA . ASP A 1 287 ? -14.5 39.281 37.062 1 30.02 287 ASP A CA 1
ATOM 2168 C C . ASP A 1 287 ? -15.047 40.344 38.031 1 30.02 287 ASP A C 1
ATOM 2170 O O . ASP A 1 287 ? -14.305 40.875 38.844 1 30.02 287 ASP A O 1
ATOM 2174 N N . GLU A 1 288 ? -16.406 40.656 37.938 1 31.81 288 GLU A N 1
ATOM 2175 C CA . GLU A 1 288 ? -16.844 41.75 38.781 1 31.81 288 GLU A CA 1
ATOM 2176 C C . GLU A 1 288 ? -17.078 41.281 40.219 1 31.81 288 GLU A C 1
ATOM 2178 O O . GLU A 1 288 ? -17.172 42.094 41.156 1 31.81 288 GLU A O 1
ATOM 2183 N N . ILE A 1 289 ? -17.594 40.062 40.469 1 32.34 289 ILE A N 1
ATOM 2184 C CA . ILE A 1 289 ? -17.609 39.656 41.844 1 32.34 289 ILE A CA 1
ATOM 2185 C C . ILE A 1 289 ? -16.188 39.75 42.438 1 32.34 289 ILE A C 1
ATOM 2187 O O . ILE A 1 289 ? -16.016 39.781 43.656 1 32.34 289 ILE A O 1
ATOM 2191 N N . ALA A 1 290 ? -15.125 39.531 41.594 1 32.94 290 ALA A N 1
ATOM 2192 C CA . ALA A 1 290 ? -13.797 39.719 42.188 1 32.94 290 ALA A CA 1
ATOM 2193 C C . ALA A 1 290 ? -13.531 41.188 42.531 1 32.94 290 ALA A C 1
ATOM 2195 O O . ALA A 1 290 ? -12.531 41.5 43.156 1 32.94 290 ALA A O 1
ATOM 2196 N N . ALA A 1 291 ? -14.344 42.062 41.969 1 32.34 291 ALA A N 1
ATOM 2197 C CA . ALA A 1 291 ? -13.898 43.438 42.25 1 32.34 291 ALA A CA 1
ATOM 2198 C C . ALA A 1 291 ? -14.273 43.844 43.688 1 32.34 291 ALA A C 1
ATOM 2200 O O . ALA A 1 291 ? -13.789 44.875 44.188 1 32.34 291 ALA A O 1
ATOM 2201 N N . GLY A 1 292 ? -15.445 43.438 44.188 1 29.58 292 GLY A N 1
ATOM 2202 C CA . GLY A 1 292 ? -15.727 44.156 45.406 1 29.58 292 GLY A CA 1
ATOM 2203 C C . GLY A 1 292 ? -14.758 43.812 46.531 1 29.58 292 GLY A C 1
ATOM 2204 O O . GLY A 1 292 ? -14.695 44.531 47.531 1 29.58 292 GLY A O 1
ATOM 2205 N N . SER A 1 293 ? -14.672 42.531 46.875 1 28.81 293 SER A N 1
ATOM 2206 C CA . SER A 1 293 ? -13.891 42.469 48.125 1 28.81 293 SER A CA 1
ATOM 2207 C C . SER A 1 293 ? -12.461 42.969 47.906 1 28.81 293 SER A C 1
ATOM 2209 O O . SER A 1 293 ? -11.797 42.531 46.938 1 28.81 293 SER A O 1
ATOM 2211 N N . ASN A 1 294 ? -12.094 44.25 48.188 1 28.89 294 ASN A N 1
ATOM 2212 C CA . ASN A 1 294 ? -10.844 45 48.219 1 28.89 294 ASN A CA 1
ATOM 2213 C C . ASN A 1 294 ? -9.672 44.125 48.656 1 28.89 294 ASN A C 1
ATOM 2215 O O . ASN A 1 294 ? -8.539 44.594 48.719 1 28.89 294 ASN A O 1
ATOM 2219 N N . GLN A 1 295 ? -9.883 43.312 49.812 1 29.39 295 GLN A N 1
ATOM 2220 C CA . GLN A 1 295 ? -8.672 42.719 50.375 1 29.39 295 GLN A CA 1
ATOM 2221 C C . GLN A 1 295 ? -7.98 41.812 49.375 1 29.39 295 GLN A C 1
ATOM 2223 O O . GLN A 1 295 ? -8.547 40.781 48.969 1 29.39 295 GLN A O 1
ATOM 2228 N N . VAL A 1 296 ? -7.191 42.375 48.469 1 31.08 296 VAL A N 1
ATOM 2229 C CA . VAL A 1 296 ? -6.395 41.875 47.344 1 31.08 296 VAL A CA 1
ATOM 2230 C C . VAL A 1 296 ? -5.578 40.656 47.75 1 31.08 296 VAL A C 1
ATOM 2232 O O . VAL A 1 296 ? -4.5 40.812 48.344 1 31.08 296 VAL A O 1
ATOM 2235 N N . SER A 1 297 ? -5.926 39.906 48.969 1 30.67 297 SER A N 1
ATOM 2236 C CA . SER A 1 297 ? -4.773 39 49.156 1 30.67 297 SER A CA 1
ATOM 2237 C C . SER A 1 297 ? -4.395 38.344 47.844 1 30.67 297 SER A C 1
ATOM 2239 O O . SER A 1 297 ? -5.254 37.781 47.156 1 30.67 297 SER A O 1
ATOM 2241 N N . PRO A 1 298 ? -3.289 38.875 47.125 1 31 298 PRO A N 1
ATOM 2242 C CA . PRO A 1 298 ? -2.705 38.312 45.875 1 31 298 PRO A CA 1
ATOM 2243 C C . PRO A 1 298 ? -2.637 36.781 45.906 1 31 298 PRO A C 1
ATOM 2245 O O . PRO A 1 298 ? -1.652 36.219 46.375 1 31 298 PRO A O 1
ATOM 2248 N N . VAL A 1 299 ? -3.566 36.094 46.594 1 32.19 299 VAL A N 1
ATOM 2249 C CA . VAL A 1 299 ? -3.221 34.656 46.594 1 32.19 299 VAL A CA 1
ATOM 2250 C C . VAL A 1 299 ? -3.021 34.188 45.156 1 32.19 299 VAL A C 1
ATOM 2252 O O . VAL A 1 299 ? -3.963 34.188 44.375 1 32.19 299 VAL A O 1
ATOM 2255 N N . ASP A 1 300 ? -1.874 34.406 44.5 1 30.58 300 ASP A N 1
ATOM 2256 C CA . ASP A 1 300 ? -1.209 33.781 43.344 1 30.58 300 ASP A CA 1
ATOM 2257 C C . ASP A 1 300 ? -1.515 32.281 43.312 1 30.58 300 ASP A C 1
ATOM 2259 O O . ASP A 1 300 ? -0.752 31.469 43.812 1 30.58 300 ASP A O 1
ATOM 2263 N N . ALA A 1 301 ? -2.641 31.797 43.812 1 33.84 301 ALA A N 1
ATOM 2264 C CA . ALA A 1 301 ? -2.736 30.328 43.75 1 33.84 301 ALA A CA 1
ATOM 2265 C C . ALA A 1 301 ? -2.473 29.812 42.344 1 33.84 301 ALA A C 1
ATOM 2267 O O . ALA A 1 301 ? -3.098 30.281 41.375 1 33.84 301 ALA A O 1
ATOM 2268 N N . GLU A 1 302 ? -1.272 29.406 42.094 1 34.56 302 GLU A N 1
ATOM 2269 C CA . GLU A 1 302 ? -0.841 28.641 40.938 1 34.56 302 GLU A CA 1
ATOM 2270 C C . GLU A 1 302 ? -1.979 27.781 40.375 1 34.56 302 GLU A C 1
ATOM 2272 O O . GLU A 1 302 ? -2.773 27.234 41.156 1 34.56 302 GLU A O 1
ATOM 2277 N N . PRO A 1 303 ? -2.545 28.109 39.156 1 38.72 303 PRO A N 1
ATOM 2278 C CA . PRO A 1 303 ? -3.484 27.141 38.594 1 38.72 303 PRO A CA 1
ATOM 2279 C C . PRO A 1 303 ? -3.223 25.719 39.062 1 38.72 303 PRO A C 1
ATOM 2281 O O . PRO A 1 303 ? -2.078 25.25 39.062 1 38.72 303 PRO A O 1
ATOM 2284 N N . ALA A 1 304 ? -3.773 25.375 40.094 1 40.72 304 ALA A N 1
ATOM 2285 C CA . ALA A 1 304 ? -3.65 24 40.562 1 40.72 304 ALA A CA 1
ATOM 2286 C C . ALA A 1 304 ? -3.387 23.031 39.438 1 40.72 304 ALA A C 1
ATOM 2288 O O . ALA A 1 304 ? -4.008 23.141 38.375 1 40.72 304 ALA A O 1
ATOM 2289 N N . GLN A 1 305 ? -2.162 22.5 39.25 1 40.81 305 GLN A N 1
ATOM 2290 C CA . GLN A 1 305 ? -1.708 21.438 38.375 1 40.81 305 GLN A CA 1
ATOM 2291 C C . GLN A 1 305 ? -2.818 20.422 38.125 1 40.81 305 GLN A C 1
ATOM 2293 O O . GLN A 1 305 ? -3.131 19.609 39 1 40.81 305 GLN A O 1
ATOM 2298 N N . LEU A 1 306 ? -3.969 20.891 37.531 1 45.34 306 LEU A N 1
ATOM 2299 C CA . LEU A 1 306 ? -4.863 19.812 37.125 1 45.34 306 LEU A CA 1
ATOM 2300 C C . LEU A 1 306 ? -4.074 18.547 36.781 1 45.34 306 LEU A C 1
ATOM 2302 O O . LEU A 1 306 ? -3.029 18.609 36.125 1 45.34 306 LEU A O 1
ATOM 2306 N N . THR A 1 307 ? -4.129 17.531 37.562 1 48.12 307 THR A N 1
ATOM 2307 C CA . THR A 1 307 ? -3.502 16.234 37.312 1 48.12 307 THR A CA 1
ATOM 2308 C C . THR A 1 307 ? -3.693 15.828 35.844 1 48.12 307 THR A C 1
ATOM 2310 O O . THR A 1 307 ? -4.637 16.266 35.188 1 48.12 307 THR A O 1
ATOM 2313 N N . ARG A 1 308 ? -2.643 15.266 35.188 1 52.78 308 ARG A N 1
ATOM 2314 C CA . ARG A 1 308 ? -2.672 14.711 33.844 1 52.78 308 ARG A CA 1
ATOM 2315 C C . ARG A 1 308 ? -4.02 14.07 33.531 1 52.78 308 ARG A C 1
ATOM 2317 O O . ARG A 1 308 ? -4.539 14.195 32.438 1 52.78 308 ARG A O 1
ATOM 2324 N N . TRP A 1 309 ? -4.598 13.445 34.562 1 51.53 309 TRP A N 1
ATOM 2325 C CA . TRP A 1 309 ? -5.867 12.742 34.375 1 51.53 309 TRP A CA 1
ATOM 2326 C C . TRP A 1 309 ? -7.016 13.734 34.219 1 51.53 309 TRP A C 1
ATOM 2328 O O . TRP A 1 309 ? -7.922 13.523 33.406 1 51.53 309 TRP A O 1
ATOM 2338 N N . GLN A 1 310 ? -7.043 14.766 35.031 1 54.41 310 GLN A N 1
ATOM 2339 C CA . GLN A 1 310 ? -8.125 15.742 34.938 1 54.41 310 GLN A CA 1
ATOM 2340 C C . GLN A 1 310 ? -8.062 16.516 33.625 1 54.41 310 GLN A C 1
ATOM 2342 O O . GLN A 1 310 ? -9.102 16.828 33.031 1 54.41 310 GLN A O 1
ATOM 2347 N N . LYS A 1 311 ? -6.871 16.844 33.219 1 56.34 311 LYS A N 1
ATOM 2348 C CA . LYS A 1 311 ? -6.707 17.484 31.906 1 56.34 311 LYS A CA 1
ATOM 2349 C C . LYS A 1 311 ? -7.18 16.562 30.781 1 56.34 311 LYS A C 1
ATOM 2351 O O . LYS A 1 311 ? -7.809 17.016 29.828 1 56.34 311 LYS A O 1
ATOM 2356 N N . PHE A 1 312 ? -6.887 15.305 31.031 1 54.41 312 PHE A N 1
ATOM 2357 C CA . PHE A 1 312 ? -7.355 14.32 30.062 1 54.41 312 PHE A CA 1
ATOM 2358 C C . PHE A 1 312 ? -8.875 14.211 30.094 1 54.41 312 PHE A C 1
ATOM 2360 O O . PHE A 1 312 ? -9.516 14.148 29.047 1 54.41 312 PHE A O 1
ATOM 2367 N N . SER A 1 313 ? -9.422 14.227 31.281 1 53.53 313 SER A N 1
ATOM 2368 C CA . SER A 1 313 ? -10.875 14.141 31.406 1 53.53 313 SER A CA 1
ATOM 2369 C C . SER A 1 313 ? -11.555 15.391 30.875 1 53.53 313 SER A C 1
ATOM 2371 O O . SER A 1 313 ? -12.594 15.312 30.203 1 53.53 313 SER A O 1
ATOM 2373 N N . LYS A 1 314 ? -11.023 16.516 31.188 1 57.38 314 LYS A N 1
ATOM 2374 C CA . LYS A 1 314 ? -11.578 17.766 30.656 1 57.38 314 LYS A CA 1
ATOM 2375 C C . LYS A 1 314 ? -11.438 17.828 29.141 1 57.38 314 LYS A C 1
ATOM 2377 O O . LYS A 1 314 ? -12.344 18.297 28.453 1 57.38 314 LYS A O 1
ATOM 2382 N N . ALA A 1 315 ? -10.289 17.406 28.719 1 58.28 315 ALA A N 1
ATOM 2383 C CA . ALA A 1 315 ? -10.086 17.359 27.266 1 58.28 315 ALA A CA 1
ATOM 2384 C C . ALA A 1 315 ? -11.016 16.344 26.609 1 58.28 315 ALA A C 1
ATOM 2386 O O . ALA A 1 315 ? -11.547 16.578 25.531 1 58.28 315 ALA A O 1
ATOM 2387 N N . ALA A 1 316 ? -11.32 15.305 27.422 1 57.53 316 ALA A N 1
ATOM 2388 C CA . ALA A 1 316 ? -12.195 14.242 26.906 1 57.53 316 ALA A CA 1
ATOM 2389 C C . ALA A 1 316 ? -13.656 14.688 26.906 1 57.53 316 ALA A C 1
ATOM 2391 O O . ALA A 1 316 ? -14.445 14.242 26.078 1 57.53 316 ALA A O 1
ATOM 2392 N N . THR A 1 317 ? -13.992 15.609 27.781 1 61.59 317 THR A N 1
ATOM 2393 C CA . THR A 1 317 ? -15.391 16.016 27.906 1 61.59 317 THR A CA 1
ATOM 2394 C C . THR A 1 317 ? -15.617 17.375 27.266 1 61.59 317 THR A C 1
ATOM 2396 O O . THR A 1 317 ? -16.719 17.922 27.312 1 61.59 317 THR A O 1
ATOM 2399 N N . HIS A 1 318 ? -14.57 17.938 26.797 1 62.56 318 HIS A N 1
ATOM 2400 C CA . HIS A 1 318 ? -14.672 19.266 26.188 1 62.56 318 HIS A CA 1
ATOM 2401 C C . HIS A 1 318 ? -15.742 19.297 25.109 1 62.56 318 HIS A C 1
ATOM 2403 O O . HIS A 1 318 ? -16.516 20.25 25.031 1 62.56 318 HIS A O 1
ATOM 2409 N N . GLY A 1 319 ? -15.828 18.312 24.391 1 66 319 GLY A N 1
ATOM 2410 C CA . GLY A 1 319 ? -16.781 18.281 23.297 1 66 319 GLY A CA 1
ATOM 2411 C C . GLY A 1 319 ? -18.219 18.344 23.766 1 66 319 GLY A C 1
ATOM 2412 O O . GLY A 1 319 ? -19.094 18.844 23.047 1 66 319 GLY A O 1
ATOM 2413 N N . MET A 1 320 ? -18.469 18 24.984 1 70.69 320 MET A N 1
ATOM 2414 C CA . MET A 1 320 ? -19.844 17.891 25.484 1 70.69 320 MET A CA 1
ATOM 2415 C C . MET A 1 320 ? -20.281 19.203 26.125 1 70.69 320 MET A C 1
ATOM 2417 O O . MET A 1 320 ? -21.469 19.438 26.328 1 70.69 320 MET A O 1
ATOM 2421 N N . ASP A 1 321 ? -19.344 20.094 26.406 1 66 321 ASP A N 1
ATOM 2422 C CA . ASP A 1 321 ? -19.688 21.281 27.188 1 66 321 ASP A CA 1
ATOM 2423 C C . ASP A 1 321 ? -19.594 22.531 26.328 1 66 321 ASP A C 1
ATOM 2425 O O . ASP A 1 321 ? -19.703 23.656 26.844 1 66 321 ASP A O 1
ATOM 2429 N N . VAL A 1 322 ? -19.516 22.391 25.078 1 68.06 322 VAL A N 1
ATOM 2430 C CA . VAL A 1 322 ? -19.359 23.547 24.203 1 68.06 322 VAL A CA 1
ATOM 2431 C C . VAL A 1 322 ? -20.719 24.219 24 1 68.06 322 VAL A C 1
ATOM 2433 O O . VAL A 1 322 ? -21.719 23.547 23.766 1 68.06 322 VAL A O 1
ATOM 2436 N N . ASP A 1 323 ? -20.766 25.516 24.266 1 69.62 323 ASP A N 1
ATOM 2437 C CA . ASP A 1 323 ? -21.969 26.281 23.969 1 69.62 323 ASP A CA 1
ATOM 2438 C C . ASP A 1 323 ? -22.062 26.609 22.484 1 69.62 323 ASP A C 1
ATOM 2440 O O . ASP A 1 323 ? -21.344 27.469 21.984 1 69.62 323 ASP A O 1
ATOM 2444 N N . ILE A 1 324 ? -23.047 26.016 21.812 1 71.81 324 ILE A N 1
ATOM 2445 C CA . ILE A 1 324 ? -23.125 26.156 20.359 1 71.81 324 ILE A CA 1
ATOM 2446 C C . ILE A 1 324 ? -23.875 27.438 20 1 71.81 324 ILE A C 1
ATOM 2448 O O . ILE A 1 324 ? -23.812 27.891 18.859 1 71.81 324 ILE A O 1
ATOM 2452 N N . HIS A 1 325 ? -24.547 28.141 20.891 1 71.88 325 HIS A N 1
ATOM 2453 C CA . HIS A 1 325 ? -25.422 29.266 20.578 1 71.88 325 HIS A CA 1
ATOM 2454 C C . HIS A 1 325 ? -24.656 30.594 20.578 1 71.88 325 HIS A C 1
ATOM 2456 O O . HIS A 1 325 ? -25.188 31.625 20.203 1 71.88 325 HIS A O 1
ATOM 2462 N N . LYS A 1 326 ? -23.422 30.594 20.953 1 68.75 326 LYS A N 1
ATOM 2463 C CA . LYS A 1 326 ? -22.609 31.797 21.031 1 68.75 326 LYS A CA 1
ATOM 2464 C C . LYS A 1 326 ? -22.484 32.469 19.656 1 68.75 326 LYS A C 1
ATOM 2466 O O . LYS A 1 326 ? -22.438 33.688 19.562 1 68.75 326 LYS A O 1
ATOM 2471 N N . ILE A 1 327 ? -22.688 31.766 18.625 1 71.06 327 ILE A N 1
ATOM 2472 C CA . ILE A 1 327 ? -22.453 32.219 17.266 1 71.06 327 ILE A CA 1
ATOM 2473 C C . ILE A 1 327 ? -23.641 33.094 16.812 1 71.06 327 ILE A C 1
ATOM 2475 O O . ILE A 1 327 ? -23.484 33.969 15.969 1 71.06 327 ILE A O 1
ATOM 2479 N N . VAL A 1 328 ? -24.844 32.844 17.219 1 73.69 328 VAL A N 1
ATOM 2480 C CA . VAL A 1 328 ? -26.047 33.594 16.828 1 73.69 328 VAL A CA 1
ATOM 2481 C C . VAL A 1 328 ? -25.875 35.062 17.156 1 73.69 328 VAL A C 1
ATOM 2483 O O . VAL A 1 328 ? -26.344 35.938 16.406 1 73.69 328 VAL A O 1
ATOM 2486 N N . LYS A 1 329 ? -25.078 35.312 18.141 1 68.38 329 LYS A N 1
ATOM 2487 C CA . LYS A 1 329 ? -24.891 36.719 18.578 1 68.38 329 LYS A CA 1
ATOM 2488 C C . LYS A 1 329 ? -23.781 37.375 17.781 1 68.38 329 LYS A C 1
ATOM 2490 O O . LYS A 1 329 ? -23.812 38.594 17.578 1 68.38 329 LYS A O 1
ATOM 2495 N N . THR A 1 330 ? -22.938 36.625 17.266 1 71.56 330 THR A N 1
ATOM 2496 C CA . THR A 1 330 ? -21.75 37.219 16.672 1 71.56 330 THR A CA 1
ATOM 2497 C C . THR A 1 330 ? -21.906 37.344 15.156 1 71.56 330 THR A C 1
ATOM 2499 O O . THR A 1 330 ? -21.312 38.219 14.531 1 71.56 330 THR A O 1
ATOM 2502 N N . ASP A 1 331 ? -22.828 36.531 14.531 1 75.19 331 ASP A N 1
ATOM 2503 C CA . ASP A 1 331 ? -23 36.562 13.086 1 75.19 331 ASP A CA 1
ATOM 2504 C C . ASP A 1 331 ? -24.281 37.281 12.695 1 75.19 331 ASP A C 1
ATOM 2506 O O . ASP A 1 331 ? -25.375 36.844 13.039 1 75.19 331 ASP A O 1
ATOM 2510 N N . ASP A 1 332 ? -24.219 38.312 11.969 1 79.19 332 ASP A N 1
ATOM 2511 C CA . ASP A 1 332 ? -25.328 39.188 11.641 1 79.19 332 ASP A CA 1
ATOM 2512 C C . ASP A 1 332 ? -26.359 38.469 10.773 1 79.19 332 ASP A C 1
ATOM 2514 O O . ASP A 1 332 ? -27.562 38.625 10.969 1 79.19 332 ASP A O 1
ATOM 2518 N N . LYS A 1 333 ? -25.891 37.781 9.852 1 79.75 333 LYS A N 1
ATOM 2519 C CA . LYS A 1 333 ? -26.812 37.094 8.953 1 79.75 333 LYS A CA 1
ATOM 2520 C C . LYS A 1 333 ? -27.656 36.062 9.711 1 79.75 333 LYS A C 1
ATOM 2522 O O . LYS A 1 333 ? -28.875 35.969 9.484 1 79.75 333 LYS A O 1
ATOM 2527 N N . ILE A 1 334 ? -27.172 35.375 10.531 1 83.25 334 ILE A N 1
ATOM 2528 C CA . ILE A 1 334 ? -27.859 34.375 11.328 1 83.25 334 ILE A CA 1
ATOM 2529 C C . ILE A 1 334 ? -28.844 35.031 12.281 1 83.25 334 ILE A C 1
ATOM 2531 O O . ILE A 1 334 ? -29.969 34.562 12.469 1 83.25 334 ILE A O 1
ATOM 2535 N N . HIS A 1 335 ? -28.422 36.125 12.805 1 83.94 335 HIS A N 1
ATOM 2536 C CA . HIS A 1 335 ? -29.281 36.844 13.711 1 83.94 335 HIS A CA 1
ATOM 2537 C C . HIS A 1 335 ? -30.547 37.344 13 1 83.94 335 HIS A C 1
ATOM 2539 O O . HIS A 1 335 ? -31.641 37.281 13.57 1 83.94 335 HIS A O 1
ATOM 2545 N N . GLU A 1 336 ? -30.391 37.719 11.836 1 82.62 336 GLU A N 1
ATOM 2546 C CA . GLU A 1 336 ? -31.516 38.219 11.062 1 82.62 336 GLU A CA 1
ATOM 2547 C C . GLU A 1 336 ? -32.531 37.094 10.773 1 82.62 336 GLU A C 1
ATOM 2549 O O . GLU A 1 336 ? -33.719 37.312 10.836 1 82.62 336 GLU A O 1
ATOM 2554 N N . ILE A 1 337 ? -32.094 36 10.453 1 84.81 337 ILE A N 1
ATOM 2555 C CA . ILE A 1 337 ? -32.969 34.844 10.148 1 84.81 337 ILE A CA 1
ATOM 2556 C C . ILE A 1 337 ? -33.75 34.438 11.391 1 84.81 337 ILE A C 1
ATOM 2558 O O . ILE A 1 337 ? -34.938 34.156 11.32 1 84.81 337 ILE A O 1
ATOM 2562 N N . HIS A 1 338 ? -33.156 34.5 12.5 1 84.69 338 HIS A N 1
ATOM 2563 C CA . HIS A 1 338 ? -33.781 34.094 13.75 1 84.69 338 HIS A CA 1
ATOM 2564 C C . HIS A 1 338 ? -34.812 35.125 14.195 1 84.69 338 HIS A C 1
ATOM 2566 O O . HIS A 1 338 ? -35.844 34.75 14.758 1 84.69 338 HIS A O 1
ATOM 2572 N N . GLU A 1 339 ? -34.531 36.312 13.914 1 80.5 339 GLU A N 1
ATOM 2573 C CA . GLU A 1 339 ? -35.438 37.375 14.32 1 80.5 339 GLU A CA 1
ATOM 2574 C C . GLU A 1 339 ? -36.656 37.438 13.422 1 80.5 339 GLU A C 1
ATOM 2576 O O . GLU A 1 339 ? -37.75 37.812 13.859 1 80.5 339 GLU A O 1
ATOM 2581 N N . SER A 1 340 ? -36.531 37 12.281 1 81.25 340 SER A N 1
ATOM 2582 C CA . SER A 1 340 ? -37.594 37.094 11.312 1 81.25 340 SER A CA 1
ATOM 2583 C C . SER A 1 340 ? -38.594 35.938 11.492 1 81.25 340 SER A C 1
ATOM 2585 O O . SER A 1 340 ? -39.719 36 10.984 1 81.25 340 SER A O 1
ATOM 2587 N N . ALA A 1 341 ? -38.375 35.031 12.289 1 85.12 341 ALA A N 1
ATOM 2588 C CA . ALA A 1 341 ? -39.219 33.875 12.477 1 85.12 341 ALA A CA 1
ATOM 2589 C C . ALA A 1 341 ? -40.375 34.188 13.43 1 85.12 341 ALA A C 1
ATOM 2591 O O . ALA A 1 341 ? -40.219 34.938 14.383 1 85.12 341 ALA A O 1
ATOM 2592 N N . GLU A 1 342 ? -41.469 33.531 13.078 1 85.88 342 GLU A N 1
ATOM 2593 C CA . GLU A 1 342 ? -42.656 33.719 13.922 1 85.88 342 GLU A CA 1
ATOM 2594 C C . GLU A 1 342 ? -42.438 33.125 15.305 1 85.88 342 GLU A C 1
ATOM 2596 O O . GLU A 1 342 ? -41.938 32 15.43 1 85.88 342 GLU A O 1
ATOM 2601 N N . LEU A 1 343 ? -42.75 33.906 16.328 1 84.38 343 LEU A N 1
ATOM 2602 C CA . LEU A 1 343 ? -42.625 33.469 17.703 1 84.38 343 LEU A CA 1
ATOM 2603 C C . LEU A 1 343 ? -43.969 33 18.234 1 84.38 343 LEU A C 1
ATOM 2605 O O . LEU A 1 343 ? -45 33.625 17.969 1 84.38 343 LEU A O 1
ATOM 2609 N N . PHE A 1 344 ? -43.938 31.953 18.922 1 86.06 344 PHE A N 1
ATOM 2610 C CA . PHE A 1 344 ? -45.156 31.391 19.5 1 86.06 344 PHE A CA 1
ATOM 2611 C C . PHE A 1 344 ? -45.094 31.406 21.016 1 86.06 344 PHE A C 1
ATOM 2613 O O . PHE A 1 344 ? -44.094 31.781 21.609 1 86.06 344 PHE A O 1
ATOM 2620 N N . GLU A 1 345 ? -46.25 30.953 21.609 1 84.75 345 GLU A N 1
ATOM 2621 C CA . GLU A 1 345 ? -46.344 30.953 23.062 1 84.75 345 GLU A CA 1
ATOM 2622 C C . GLU A 1 345 ? -45.281 30.062 23.703 1 84.75 345 GLU A C 1
ATOM 2624 O O . GLU A 1 345 ? -45.188 28.891 23.344 1 84.75 345 GLU A O 1
ATOM 2629 N N . PRO A 1 346 ? -44.531 30.609 24.641 1 84.44 346 PRO A N 1
ATOM 2630 C CA . PRO A 1 346 ? -43.438 29.859 25.25 1 84.44 346 PRO A CA 1
ATOM 2631 C C . PRO A 1 346 ? -43.906 28.594 25.969 1 84.44 346 PRO A C 1
ATOM 2633 O O . PRO A 1 346 ? -43.156 27.609 26.031 1 84.44 346 PRO A O 1
ATOM 2636 N N . ARG A 1 347 ? -45.125 28.625 26.516 1 85.12 347 ARG A N 1
ATOM 2637 C CA . ARG A 1 347 ? -45.625 27.453 27.219 1 85.12 347 ARG A CA 1
ATOM 2638 C C . ARG A 1 347 ? -45.844 26.297 26.25 1 85.12 347 ARG A C 1
ATOM 2640 O O . ARG A 1 347 ? -45.656 25.141 26.625 1 85.12 347 ARG A O 1
ATOM 2647 N N . VAL A 1 348 ? -46.219 26.641 25.094 1 85.5 348 VAL A N 1
ATOM 2648 C CA . VAL A 1 348 ? -46.469 25.609 24.078 1 85.5 348 VAL A CA 1
ATOM 2649 C C . VAL A 1 348 ? -45.125 25.031 23.625 1 85.5 348 VAL A C 1
ATOM 2651 O O . VAL A 1 348 ? -45 23.812 23.469 1 85.5 348 VAL A O 1
ATOM 2654 N N . GLU A 1 349 ? -44.156 25.859 23.422 1 88.44 349 GLU A N 1
ATOM 2655 C CA . GLU A 1 349 ? -42.844 25.406 23.031 1 88.44 349 GLU A CA 1
ATOM 2656 C C . GLU A 1 349 ? -42.219 24.516 24.109 1 88.44 349 GLU A C 1
ATOM 2658 O O . GLU A 1 349 ? -41.5 23.562 23.797 1 88.44 349 GLU A O 1
ATOM 2663 N N . TYR A 1 350 ? -42.5 24.844 25.297 1 85.69 350 TYR A N 1
ATOM 2664 C CA . TYR A 1 350 ? -42.031 24.016 26.406 1 85.69 350 TYR A CA 1
ATOM 2665 C C . TYR A 1 350 ? -42.656 22.641 26.375 1 85.69 350 TYR A C 1
ATOM 2667 O O . TYR A 1 350 ? -41.969 21.625 26.578 1 85.69 350 TYR A O 1
ATOM 2675 N N . ALA A 1 351 ? -43.875 22.578 26.141 1 82.69 351 ALA A N 1
ATOM 2676 C CA . ALA A 1 351 ? -44.562 21.297 26.031 1 82.69 351 ALA A CA 1
ATOM 2677 C C . ALA A 1 351 ? -44.031 20.484 24.875 1 82.69 351 ALA A C 1
ATOM 2679 O O . ALA A 1 351 ? -43.812 19.266 25 1 82.69 351 ALA A O 1
ATOM 2680 N N . PHE A 1 352 ? -43.75 21.141 23.812 1 88.44 352 PHE A N 1
ATOM 2681 C CA . PHE A 1 352 ? -43.281 20.453 22.609 1 88.44 352 PHE A CA 1
ATOM 2682 C C . PHE A 1 352 ? -41.812 20.016 22.781 1 88.44 352 PHE A C 1
ATOM 2684 O O . PHE A 1 352 ? -41.312 19.188 22 1 88.44 352 PHE A O 1
ATOM 2691 N N . SER A 1 353 ? -41.062 20.578 23.703 1 88.5 353 SER A N 1
ATOM 2692 C CA . SER A 1 353 ? -39.719 20.125 23.969 1 88.5 353 SER A CA 1
ATOM 2693 C C . SER A 1 353 ? -39.656 18.656 24.375 1 88.5 353 SER A C 1
ATOM 2695 O O . SER A 1 353 ? -38.719 17.938 24.031 1 88.5 353 SER A O 1
ATOM 2697 N N . TYR A 1 354 ? -40.656 18.234 25.047 1 82.88 354 TYR A N 1
ATOM 2698 C CA . TYR A 1 354 ? -40.719 16.828 25.453 1 82.88 354 TYR A CA 1
ATOM 2699 C C . TYR A 1 354 ? -41.031 15.93 24.266 1 82.88 354 TYR A C 1
ATOM 2701 O O . TYR A 1 354 ? -40.531 14.82 24.172 1 82.88 354 TYR A O 1
ATOM 2709 N N . LEU A 1 355 ? -41.844 16.453 23.391 1 83.38 355 LEU A N 1
ATOM 2710 C CA . LEU A 1 355 ? -42.125 15.711 22.172 1 83.38 355 LEU A CA 1
ATOM 2711 C C . LEU A 1 355 ? -40.906 15.648 21.281 1 83.38 355 LEU A C 1
ATOM 2713 O O . LEU A 1 355 ? -40.688 14.656 20.578 1 83.38 355 LEU A O 1
ATOM 2717 N N . GLN A 1 356 ? -40.188 16.703 21.328 1 89.69 356 GLN A N 1
ATOM 2718 C CA . GLN A 1 356 ? -38.969 16.734 20.5 1 89.69 356 GLN A CA 1
ATOM 2719 C C . GLN A 1 356 ? -37.938 15.711 21 1 89.69 356 GLN A C 1
ATOM 2721 O O . GLN A 1 356 ? -37.219 15.125 20.203 1 89.69 356 GLN A O 1
ATOM 2726 N N . VAL A 1 357 ? -37.875 15.539 22.328 1 88.94 357 VAL A N 1
ATOM 2727 C CA . VAL A 1 357 ? -37 14.508 22.859 1 88.94 357 VAL A CA 1
ATOM 2728 C C . VAL A 1 357 ? -37.375 13.148 22.297 1 88.94 357 VAL A C 1
ATOM 2730 O O . VAL A 1 357 ? -36.531 12.359 21.922 1 88.94 357 VAL A O 1
ATOM 2733 N N . PHE A 1 358 ? -38.594 12.93 22.234 1 86.81 358 PHE A N 1
ATOM 2734 C CA . PHE A 1 358 ? -39.094 11.672 21.688 1 86.81 358 PHE A CA 1
ATOM 2735 C C . PHE A 1 358 ? -38.75 11.531 20.219 1 86.81 358 PHE A C 1
ATOM 2737 O O . PHE A 1 358 ? -38.312 10.469 19.781 1 86.81 358 PHE A O 1
ATOM 2744 N N . SER A 1 359 ? -39.031 12.555 19.438 1 88.88 359 SER A N 1
ATOM 2745 C CA . SER A 1 359 ? -38.688 12.484 18.016 1 88.88 359 SER A CA 1
ATOM 2746 C C . SER A 1 359 ? -37.188 12.336 17.812 1 88.88 359 SER A C 1
ATOM 2748 O O . SER A 1 359 ? -36.719 11.688 16.875 1 88.88 359 SER A O 1
ATOM 2750 N N . ALA A 1 360 ? -36.406 12.945 18.703 1 91.75 360 ALA A N 1
ATOM 2751 C CA . ALA A 1 360 ? -34.938 12.773 18.641 1 91.75 360 ALA A CA 1
ATOM 2752 C C . ALA A 1 360 ? -34.562 11.312 18.844 1 91.75 360 ALA A C 1
ATOM 2754 O O . ALA A 1 360 ? -33.688 10.797 18.156 1 91.75 360 ALA A O 1
ATOM 2755 N N . ILE A 1 361 ? -35.219 10.711 19.766 1 90.75 361 ILE A N 1
ATOM 2756 C CA . ILE A 1 361 ? -34.969 9.297 20.047 1 90.75 361 ILE A CA 1
ATOM 2757 C C . ILE A 1 361 ? -35.312 8.469 18.797 1 90.75 361 ILE A C 1
ATOM 2759 O O . ILE A 1 361 ? -34.531 7.578 18.422 1 90.75 361 ILE A O 1
ATOM 2763 N N . CYS A 1 362 ? -36.312 8.781 18.141 1 88.31 362 CYS A N 1
ATOM 2764 C CA . CYS A 1 362 ? -36.719 8.055 16.953 1 88.31 362 CYS A CA 1
ATOM 2765 C C . CYS A 1 362 ? -35.688 8.242 15.828 1 88.31 362 CYS A C 1
ATOM 2767 O O . CYS A 1 362 ? -35.375 7.289 15.117 1 88.31 362 CYS A O 1
ATOM 2769 N N . VAL A 1 363 ? -35.25 9.398 15.664 1 90.69 363 VAL A N 1
ATOM 2770 C CA . VAL A 1 363 ? -34.281 9.688 14.609 1 90.69 363 VAL A CA 1
ATOM 2771 C C . VAL A 1 363 ? -33 8.938 14.883 1 90.69 363 VAL A C 1
ATOM 2773 O O . VAL A 1 363 ? -32.406 8.352 13.969 1 90.69 363 VAL A O 1
ATOM 2776 N N . ILE A 1 364 ? -32.562 8.969 16.125 1 92.62 364 ILE A N 1
ATOM 2777 C CA . ILE A 1 364 ? -31.281 8.367 16.469 1 92.62 364 ILE A CA 1
ATOM 2778 C C . ILE A 1 364 ? -31.375 6.848 16.344 1 92.62 364 ILE A C 1
ATOM 2780 O O . ILE A 1 364 ? -30.406 6.188 15.961 1 92.62 364 ILE A O 1
ATOM 2784 N N . PHE A 1 365 ? -32.469 6.316 16.672 1 89.75 365 PHE A N 1
ATOM 2785 C CA . PHE A 1 365 ? -32.719 4.891 16.484 1 89.75 365 PHE A CA 1
ATOM 2786 C C . PHE A 1 365 ? -32.656 4.527 15.008 1 89.75 365 PHE A C 1
ATOM 2788 O O . PHE A 1 365 ? -32 3.543 14.625 1 89.75 365 PHE A O 1
ATOM 2795 N N . ALA A 1 366 ? -33.312 5.289 14.227 1 87.12 366 ALA A N 1
ATOM 2796 C CA . ALA A 1 366 ? -33.312 5.09 12.781 1 87.12 366 ALA A CA 1
ATOM 2797 C C . ALA A 1 366 ? -31.891 5.227 12.219 1 87.12 366 ALA A C 1
ATOM 2799 O O . ALA A 1 366 ? -31.5 4.48 11.312 1 87.12 366 ALA A O 1
ATOM 2800 N N . HIS A 1 367 ? -31.234 6.195 12.719 1 90.25 367 HIS A N 1
ATOM 2801 C CA . HIS A 1 367 ? -29.859 6.434 12.297 1 90.25 367 HIS A CA 1
ATOM 2802 C C . HIS A 1 367 ? -28.984 5.215 12.578 1 90.25 367 HIS A C 1
ATOM 2804 O O . HIS A 1 367 ? -28.234 4.77 11.703 1 90.25 367 HIS A O 1
ATOM 2810 N N . GLY A 1 368 ? -29.062 4.723 13.727 1 88.94 368 GLY A N 1
ATOM 2811 C CA . GLY A 1 368 ? -28.297 3.535 14.07 1 88.94 368 GLY A CA 1
ATOM 2812 C C . GLY A 1 368 ? -28.625 2.338 13.203 1 88.94 368 GLY A C 1
ATOM 2813 O O . GLY A 1 368 ? -27.734 1.602 12.781 1 88.94 368 GLY A O 1
ATOM 2814 N N . ALA A 1 369 ? -29.875 2.207 12.906 1 84.94 369 ALA A N 1
ATOM 2815 C CA . ALA A 1 369 ? -30.344 1.101 12.078 1 84.94 369 ALA A CA 1
ATOM 2816 C C . ALA A 1 369 ? -29.766 1.196 10.664 1 84.94 369 ALA A C 1
ATOM 2818 O O . ALA A 1 369 ? -29.391 0.184 10.07 1 84.94 369 ALA A O 1
ATOM 2819 N N . GLY A 1 370 ? -29.672 2.357 10.156 1 84.81 370 GLY A N 1
ATOM 2820 C CA . GLY A 1 370 ? -29.297 2.549 8.773 1 84.81 370 GLY A CA 1
ATOM 2821 C C . GLY A 1 370 ? -27.797 2.715 8.586 1 84.81 370 GLY A C 1
ATOM 2822 O O . GLY A 1 370 ? -27.234 2.246 7.598 1 84.81 370 GLY A O 1
ATOM 2823 N N . GLU A 1 371 ? -27.172 3.305 9.492 1 90 371 GLU A N 1
ATOM 2824 C CA . GLU A 1 371 ? -25.828 3.775 9.172 1 90 371 GLU A CA 1
ATOM 2825 C C . GLU A 1 371 ? -24.766 2.844 9.75 1 90 371 GLU A C 1
ATOM 2827 O O . GLU A 1 371 ? -23.594 2.902 9.359 1 90 371 GLU A O 1
ATOM 2832 N N . VAL A 1 372 ? -25.125 2.006 10.688 1 88.81 372 VAL A N 1
ATOM 2833 C CA . VAL A 1 372 ? -24.141 1.063 11.211 1 88.81 372 VAL A CA 1
ATOM 2834 C C . VAL A 1 372 ? -23.625 0.166 10.086 1 88.81 372 VAL A C 1
ATOM 2836 O O . VAL A 1 372 ? -22.484 -0.312 10.125 1 88.81 372 VAL A O 1
ATOM 2839 N N . GLY A 1 373 ? -24.438 -0.031 9.102 1 91.31 373 GLY A N 1
ATOM 2840 C CA . GLY A 1 373 ? -24.078 -0.871 7.965 1 91.31 373 GLY A CA 1
ATOM 2841 C C . GLY A 1 373 ? -22.844 -0.373 7.219 1 91.31 373 GLY A C 1
ATOM 2842 O O . GLY A 1 373 ? -22.141 -1.158 6.586 1 91.31 373 GLY A O 1
ATOM 2843 N N . TYR A 1 374 ? -22.562 0.93 7.336 1 94.94 374 TYR A N 1
ATOM 2844 C CA . TYR A 1 374 ? -21.453 1.527 6.598 1 94.94 374 TYR A CA 1
ATOM 2845 C C . TYR A 1 374 ? -20.109 1.036 7.129 1 94.94 374 TYR A C 1
ATOM 2847 O O . TYR A 1 374 ? -19.109 1.062 6.418 1 94.94 374 TYR A O 1
ATOM 2855 N N . MET A 1 375 ? -20.156 0.606 8.375 1 95 375 MET A N 1
ATOM 2856 C CA . MET A 1 375 ? -18.922 0.058 8.945 1 95 375 MET A CA 1
ATOM 2857 C C . MET A 1 375 ? -19.016 -1.459 9.078 1 95 375 MET A C 1
ATOM 2859 O O . MET A 1 375 ? -18.062 -2.172 8.789 1 95 375 MET A O 1
ATOM 2863 N N . ALA A 1 376 ? -20.188 -1.896 9.422 1 94.19 376 ALA A N 1
ATOM 2864 C CA . ALA A 1 376 ? -20.375 -3.324 9.672 1 94.19 376 ALA A CA 1
ATOM 2865 C C . ALA A 1 376 ? -20.359 -4.117 8.367 1 94.19 376 ALA A C 1
ATOM 2867 O O . ALA A 1 376 ? -19.906 -5.258 8.328 1 94.19 376 ALA A O 1
ATOM 2868 N N . GLY A 1 377 ? -20.891 -3.584 7.375 1 94.38 377 GLY A N 1
ATOM 2869 C CA . GLY A 1 377 ? -20.906 -4.266 6.09 1 94.38 377 GLY A CA 1
ATOM 2870 C C . GLY A 1 377 ? -19.531 -4.645 5.594 1 94.38 377 GLY A C 1
ATOM 2871 O O . GLY A 1 377 ? -19.219 -5.828 5.418 1 94.38 377 GLY A O 1
ATOM 2872 N N . PRO A 1 378 ? -18.672 -3.639 5.434 1 96.81 378 PRO A N 1
ATOM 2873 C CA . PRO A 1 378 ? -17.312 -3.928 4.996 1 96.81 378 PRO A CA 1
ATOM 2874 C C . PRO A 1 378 ? -16.562 -4.859 5.953 1 96.81 378 PRO A C 1
ATOM 2876 O O . PRO A 1 378 ? -15.883 -5.789 5.512 1 96.81 378 PRO A O 1
ATOM 2879 N N . LEU A 1 379 ? -16.734 -4.633 7.242 1 96.94 379 LEU A N 1
ATOM 2880 C CA . LEU A 1 379 ? -16.016 -5.469 8.211 1 96.94 379 LEU A CA 1
ATOM 2881 C C . LEU A 1 379 ? -16.531 -6.902 8.164 1 96.94 379 LEU A C 1
ATOM 2883 O O . LEU A 1 379 ? -15.75 -7.848 8.305 1 96.94 379 LEU A O 1
ATOM 2887 N N . ALA A 1 380 ? -17.797 -7.051 8 1 95.25 380 ALA A N 1
ATOM 2888 C CA . ALA A 1 380 ? -18.375 -8.383 7.867 1 95.25 380 ALA A CA 1
ATOM 2889 C C . ALA A 1 380 ? -17.828 -9.102 6.641 1 95.25 380 ALA A C 1
ATOM 2891 O O . ALA A 1 380 ? -17.531 -10.305 6.691 1 95.25 380 ALA A O 1
ATOM 2892 N N . THR A 1 381 ? -17.719 -8.398 5.598 1 95.56 381 THR A N 1
ATOM 2893 C CA . THR A 1 381 ? -17.172 -8.961 4.367 1 95.56 381 THR A CA 1
ATOM 2894 C C . THR A 1 381 ? -15.727 -9.391 4.57 1 95.56 381 THR A C 1
ATOM 2896 O O . THR A 1 381 ? -15.328 -10.477 4.141 1 95.56 381 THR A O 1
ATOM 2899 N N . ILE A 1 382 ? -14.938 -8.547 5.207 1 96.81 382 ILE A N 1
ATOM 2900 C CA . ILE A 1 382 ? -13.547 -8.852 5.5 1 96.81 382 ILE A CA 1
ATOM 2901 C C . ILE A 1 382 ? -13.461 -10.117 6.344 1 96.81 382 ILE A C 1
ATOM 2903 O O . ILE A 1 382 ? -12.664 -11.016 6.059 1 96.81 382 ILE A O 1
ATOM 2907 N N . TRP A 1 383 ? -14.297 -10.219 7.328 1 95.38 383 TRP A N 1
ATOM 2908 C CA . TRP A 1 383 ? -14.305 -11.367 8.227 1 95.38 383 TRP A CA 1
ATOM 2909 C C . TRP A 1 383 ? -14.703 -12.633 7.484 1 95.38 383 TRP A C 1
ATOM 2911 O O . TRP A 1 383 ? -14.086 -13.688 7.668 1 95.38 383 TRP A O 1
ATOM 2921 N N . ASP A 1 384 ? -15.68 -12.523 6.676 1 93.44 384 ASP A N 1
ATOM 2922 C CA . ASP A 1 384 ? -16.172 -13.672 5.914 1 93.44 384 ASP A CA 1
ATOM 2923 C C . ASP A 1 384 ? -15.102 -14.195 4.957 1 93.44 384 ASP A C 1
ATOM 2925 O O . ASP A 1 384 ? -14.883 -15.406 4.859 1 93.44 384 ASP A O 1
ATOM 2929 N N . VAL A 1 385 ? -14.477 -13.312 4.285 1 94.81 385 VAL A N 1
ATOM 2930 C CA . VAL A 1 385 ? -13.43 -13.695 3.344 1 94.81 385 VAL A CA 1
ATOM 2931 C C . VAL A 1 385 ? -12.273 -14.359 4.094 1 94.81 385 VAL A C 1
ATOM 2933 O O . VAL A 1 385 ? -11.734 -15.367 3.639 1 94.81 385 VAL A O 1
ATOM 2936 N N . TYR A 1 386 ? -11.898 -13.805 5.254 1 95.75 386 TYR A N 1
ATOM 2937 C CA . TYR A 1 386 ? -10.82 -14.359 6.059 1 95.75 386 TYR A CA 1
ATOM 2938 C C . TYR A 1 386 ? -11.156 -15.766 6.539 1 95.75 386 TYR A C 1
ATOM 2940 O O . TYR A 1 386 ? -10.344 -16.688 6.422 1 95.75 386 TYR A O 1
ATOM 2948 N N . LYS A 1 387 ? -12.391 -15.961 7.023 1 94.31 387 LYS A N 1
ATOM 2949 C CA . LYS A 1 387 ? -12.781 -17.234 7.641 1 94.31 387 LYS A CA 1
ATOM 2950 C C . LYS A 1 387 ? -13.086 -18.281 6.582 1 94.31 387 LYS A C 1
ATOM 2952 O O . LYS A 1 387 ? -12.633 -19.422 6.688 1 94.31 387 LYS A O 1
ATOM 2957 N N . LYS A 1 388 ? -13.781 -17.891 5.512 1 92.88 388 LYS A N 1
ATOM 2958 C CA . LYS A 1 388 ? -14.297 -18.859 4.559 1 92.88 388 LYS A CA 1
ATOM 2959 C C . LYS A 1 388 ? -13.5 -18.844 3.26 1 92.88 388 LYS A C 1
ATOM 2961 O O . LYS A 1 388 ? -13.578 -19.781 2.459 1 92.88 388 LYS A O 1
ATOM 2966 N N . GLY A 1 389 ? -12.805 -17.859 2.957 1 93.25 389 GLY A N 1
ATOM 2967 C CA . GLY A 1 389 ? -12.062 -17.734 1.715 1 93.25 389 GLY A CA 1
ATOM 2968 C C . GLY A 1 389 ? -12.953 -17.5 0.508 1 93.25 389 GLY A C 1
ATOM 2969 O O . GLY A 1 389 ? -12.578 -17.828 -0.619 1 93.25 389 GLY A O 1
ATOM 2970 N N . GLN A 1 390 ? -14.172 -17.125 0.779 1 92.44 390 GLN A N 1
ATOM 2971 C CA . GLN A 1 390 ? -15.133 -16.875 -0.291 1 92.44 390 GLN A CA 1
ATOM 2972 C C . GLN A 1 390 ? -15.992 -15.656 0.015 1 92.44 390 GLN A C 1
ATOM 2974 O O . GLN A 1 390 ? -16.156 -15.273 1.177 1 92.44 390 GLN A O 1
ATOM 2979 N N . LEU A 1 391 ? -16.453 -15.086 -1.076 1 92.12 391 LEU A N 1
ATOM 2980 C CA . LEU A 1 391 ? -17.391 -13.969 -0.969 1 92.12 391 LEU A CA 1
ATOM 2981 C C . LEU A 1 391 ? -18.828 -14.469 -0.966 1 92.12 391 LEU A C 1
ATOM 2983 O O . LEU A 1 391 ? -19.219 -15.234 -1.846 1 92.12 391 LEU A O 1
ATOM 2987 N N . SER A 1 392 ? -19.531 -14.055 0.067 1 87.62 392 SER A N 1
ATOM 2988 C CA . SER A 1 392 ? -20.938 -14.445 0.179 1 87.62 392 SER A CA 1
ATOM 2989 C C . SER A 1 392 ? -21.859 -13.32 -0.268 1 87.62 392 SER A C 1
ATOM 2991 O O . SER A 1 392 ? -21.578 -12.141 -0.027 1 87.62 392 SER A O 1
ATOM 2993 N N . LYS A 1 393 ? -22.922 -13.727 -0.905 1 83.31 393 LYS A N 1
ATOM 2994 C CA . LYS A 1 393 ? -23.922 -12.742 -1.298 1 83.31 393 LYS A CA 1
ATOM 2995 C C . LYS A 1 393 ? -24.609 -12.133 -0.075 1 83.31 393 LYS A C 1
ATOM 2997 O O . LYS A 1 393 ? -24.906 -10.938 -0.052 1 83.31 393 LYS A O 1
ATOM 3002 N N . ASN A 1 394 ? -24.859 -12.977 0.856 1 85.31 394 ASN A N 1
ATOM 3003 C CA . ASN A 1 394 ? -25.422 -12.539 2.127 1 85.31 394 ASN A CA 1
ATOM 3004 C C . ASN A 1 394 ? -24.484 -12.82 3.291 1 85.31 394 ASN A C 1
ATOM 3006 O O . ASN A 1 394 ? -24.125 -13.969 3.539 1 85.31 394 ASN A O 1
ATOM 3010 N N . VAL A 1 395 ? -24.156 -11.742 3.904 1 85.06 395 VAL A N 1
ATOM 3011 C CA . VAL A 1 395 ? -23.234 -11.906 5.016 1 85.06 395 VAL A CA 1
ATOM 3012 C C . VAL A 1 395 ? -24 -11.898 6.336 1 85.06 395 VAL A C 1
ATOM 3014 O O . VAL A 1 395 ? -25.016 -11.211 6.469 1 85.06 395 VAL A O 1
ATOM 3017 N N . GLN A 1 396 ? -23.609 -12.727 7.262 1 82.25 396 GLN A N 1
ATOM 3018 C CA . GLN A 1 396 ? -24.125 -12.742 8.625 1 82.25 396 GLN A CA 1
ATOM 3019 C C . GLN A 1 396 ? -23.031 -12.344 9.625 1 82.25 396 GLN A C 1
ATOM 3021 O O . GLN A 1 396 ? -22.359 -13.211 10.195 1 82.25 396 GLN A O 1
ATOM 3026 N N . PRO A 1 397 ? -23.016 -11.125 9.805 1 83.94 397 PRO A N 1
ATOM 3027 C CA . PRO A 1 397 ? -21.922 -10.672 10.664 1 83.94 397 PRO A CA 1
ATOM 3028 C C . PRO A 1 397 ? -22.109 -11.086 12.125 1 83.94 397 PRO A C 1
ATOM 3030 O O . PRO A 1 397 ? -23.219 -11.031 12.648 1 83.94 397 PRO A O 1
ATOM 3033 N N . PRO A 1 398 ? -21.078 -11.562 12.742 1 87.88 398 PRO A N 1
ATOM 3034 C CA . PRO A 1 398 ? -21.156 -11.758 14.195 1 87.88 398 PRO A CA 1
ATOM 3035 C C . PRO A 1 398 ? -21.391 -10.453 14.953 1 87.88 398 PRO A C 1
ATOM 3037 O O . PRO A 1 398 ? -21.172 -9.367 14.406 1 87.88 398 PRO A O 1
ATOM 3040 N N . ILE A 1 399 ? -21.828 -10.531 16.141 1 88.69 399 ILE A N 1
ATOM 3041 C CA . ILE A 1 399 ? -22.266 -9.398 16.938 1 88.69 399 ILE A CA 1
ATOM 3042 C C . ILE A 1 399 ? -21.109 -8.43 17.156 1 88.69 399 ILE A C 1
ATOM 3044 O O . ILE A 1 399 ? -21.312 -7.211 17.188 1 88.69 399 ILE A O 1
ATOM 3048 N N . TRP A 1 400 ? -19.891 -8.945 17.266 1 92.5 400 TRP A N 1
ATOM 3049 C CA . TRP A 1 400 ? -18.766 -8.078 17.562 1 92.5 400 TRP A CA 1
ATOM 3050 C C . TRP A 1 400 ? -18.5 -7.109 16.406 1 92.5 400 TRP A C 1
ATOM 3052 O O . TRP A 1 400 ? -18 -6.004 16.625 1 92.5 400 TRP A O 1
ATOM 3062 N N . VAL A 1 401 ? -18.859 -7.5 15.227 1 93.38 401 VAL A N 1
ATOM 3063 C CA . VAL A 1 401 ? -18.688 -6.66 14.047 1 93.38 401 VAL A CA 1
ATOM 3064 C C . VAL A 1 401 ? -19.594 -5.445 14.141 1 93.38 401 VAL A C 1
ATOM 3066 O O . VAL A 1 401 ? -19.188 -4.328 13.812 1 93.38 401 VAL A O 1
ATOM 3069 N N . ILE A 1 402 ? -20.781 -5.656 14.625 1 90.38 402 ILE A N 1
ATOM 3070 C CA . ILE A 1 402 ? -21.75 -4.578 14.773 1 90.38 402 ILE A CA 1
ATOM 3071 C C . ILE A 1 402 ? -21.375 -3.697 15.961 1 90.38 402 ILE A C 1
ATOM 3073 O O . ILE A 1 402 ? -21.469 -2.471 15.891 1 90.38 402 ILE A O 1
ATOM 3077 N N . LEU A 1 403 ? -20.875 -4.277 16.984 1 91.5 403 LEU A N 1
ATOM 3078 C CA . LEU A 1 403 ? -20.531 -3.572 18.203 1 91.5 403 LEU A CA 1
ATOM 3079 C C . LEU A 1 403 ? -19.406 -2.574 17.953 1 91.5 403 LEU A C 1
ATOM 3081 O O . LEU A 1 403 ? -19.422 -1.469 18.5 1 91.5 403 LEU A O 1
ATOM 3085 N N . ILE A 1 404 ? -18.5 -2.951 17.141 1 94.44 404 ILE A N 1
ATOM 3086 C CA . ILE A 1 404 ? -17.359 -2.082 16.891 1 94.44 404 ILE A CA 1
ATOM 3087 C C . ILE A 1 404 ? -17.828 -0.786 16.234 1 94.44 404 ILE A C 1
ATOM 3089 O O . ILE A 1 404 ? -17.406 0.304 16.625 1 94.44 404 ILE A O 1
ATOM 3093 N N . GLY A 1 405 ? -18.672 -0.92 15.266 1 92.44 405 GLY A N 1
ATOM 3094 C CA . GLY A 1 405 ? -19.234 0.255 14.617 1 92.44 405 GLY A CA 1
ATOM 3095 C C . GLY A 1 405 ? -20.094 1.096 15.531 1 92.44 405 GLY A C 1
ATOM 3096 O O . GLY A 1 405 ? -19.969 2.322 15.562 1 92.44 405 GLY A O 1
ATOM 3097 N N . ALA A 1 406 ? -20.891 0.425 16.328 1 92.12 406 ALA A N 1
ATOM 3098 C CA . ALA A 1 406 ? -21.812 1.115 17.234 1 92.12 406 ALA A CA 1
ATOM 3099 C C . ALA A 1 406 ? -21.062 1.89 18.312 1 92.12 406 ALA A C 1
ATOM 3101 O O . ALA A 1 406 ? -21.406 3.033 18.625 1 92.12 406 ALA A O 1
ATOM 3102 N N . ILE A 1 407 ? -20.062 1.327 18.828 1 93.62 407 ILE A N 1
ATOM 3103 C CA . ILE A 1 407 ? -19.234 1.98 19.844 1 93.62 407 ILE A CA 1
ATOM 3104 C C . ILE A 1 407 ? -18.531 3.191 19.234 1 93.62 407 ILE A C 1
ATOM 3106 O O . ILE A 1 407 ? -18.438 4.246 19.859 1 93.62 407 ILE A O 1
ATOM 3110 N N . GLY A 1 408 ? -18.078 3.004 18.047 1 94.5 408 GLY A N 1
ATOM 3111 C CA . GLY A 1 408 ? -17.453 4.121 17.359 1 94.5 408 GLY A CA 1
ATOM 3112 C C . GLY A 1 408 ? -18.391 5.301 17.156 1 94.5 408 GLY A C 1
ATOM 3113 O O . GLY A 1 408 ? -18 6.449 17.375 1 94.5 408 GLY A O 1
ATOM 3114 N N . LEU A 1 409 ? -19.562 5.016 16.828 1 93.56 409 LEU A N 1
ATOM 3115 C CA . LEU A 1 409 ? -20.562 6.051 16.625 1 93.56 409 LEU A CA 1
ATOM 3116 C C . LEU A 1 409 ? -20.75 6.891 17.891 1 93.56 409 LEU A C 1
ATOM 3118 O O . LEU A 1 409 ? -20.734 8.125 17.828 1 93.56 409 LEU A O 1
ATOM 3122 N N . VAL A 1 410 ? -20.844 6.254 18.984 1 92.19 410 VAL A N 1
ATOM 3123 C CA . VAL A 1 410 ? -21.156 6.918 20.25 1 92.19 410 VAL A CA 1
ATOM 3124 C C . VAL A 1 410 ? -19.938 7.703 20.734 1 92.19 410 VAL A C 1
ATOM 3126 O O . VAL A 1 410 ? -20.062 8.859 21.141 1 92.19 410 VAL A O 1
ATOM 3129 N N . ILE A 1 411 ? -18.797 7.133 20.641 1 93.5 411 ILE A N 1
ATOM 3130 C CA . ILE A 1 411 ? -17.578 7.797 21.094 1 93.5 411 ILE A CA 1
ATOM 3131 C C . ILE A 1 411 ? -17.281 9 20.188 1 93.5 411 ILE A C 1
ATOM 3133 O O . ILE A 1 411 ? -16.828 10.039 20.672 1 93.5 411 ILE A O 1
ATOM 3137 N N . GLY A 1 412 ? -17.516 8.812 18.922 1 93.69 412 GLY A N 1
ATOM 3138 C CA . GLY A 1 412 ? -17.328 9.93 18.016 1 93.69 412 GLY A CA 1
ATOM 3139 C C . GLY A 1 412 ? -18.188 11.125 18.344 1 93.69 412 GLY A C 1
ATOM 3140 O O . GLY A 1 412 ? -17.703 12.266 18.344 1 93.69 412 GLY A O 1
ATOM 3141 N N . LEU A 1 413 ? -19.422 10.875 18.641 1 92 413 LEU A N 1
ATOM 3142 C CA . LEU A 1 413 ? -20.328 11.945 19.047 1 92 413 LEU A CA 1
ATOM 3143 C C . LEU A 1 413 ? -19.844 12.602 20.344 1 92 413 LEU A C 1
ATOM 3145 O O . LEU A 1 413 ? -19.812 13.828 20.453 1 92 413 LEU A O 1
ATOM 3149 N N . ALA A 1 414 ? -19.453 11.828 21.281 1 90.88 414 ALA A N 1
ATOM 3150 C CA . ALA A 1 414 ? -19.094 12.289 22.625 1 90.88 414 ALA A CA 1
ATOM 3151 C C . ALA A 1 414 ? -17.828 13.156 22.578 1 90.88 414 ALA A C 1
ATOM 3153 O O . ALA A 1 414 ? -17.703 14.109 23.359 1 90.88 414 ALA A O 1
ATOM 3154 N N . THR A 1 415 ? -16.969 12.898 21.703 1 89.94 415 THR A N 1
ATOM 3155 C CA . THR A 1 415 ? -15.664 13.555 21.75 1 89.94 415 THR A CA 1
ATOM 3156 C C . THR A 1 415 ? -15.609 14.711 20.75 1 89.94 415 THR A C 1
ATOM 3158 O O . THR A 1 415 ? -15.07 15.781 21.062 1 89.94 415 THR A O 1
ATOM 3161 N N . TYR A 1 416 ? -16.25 14.523 19.562 1 88.38 416 TYR A N 1
ATOM 3162 C CA . TYR A 1 416 ? -16.016 15.539 18.547 1 88.38 416 TYR A CA 1
ATOM 3163 C C . TYR A 1 416 ? -17.312 15.938 17.859 1 88.38 416 TYR A C 1
ATOM 3165 O O . TYR A 1 416 ? -17.297 16.562 16.812 1 88.38 416 TYR A O 1
ATOM 3173 N N . GLY A 1 417 ? -18.406 15.68 18.344 1 87.31 417 GLY A N 1
ATOM 3174 C CA . GLY A 1 417 ? -19.688 15.953 17.719 1 87.31 417 GLY A CA 1
ATOM 3175 C C . GLY A 1 417 ? -20.125 17.406 17.844 1 87.31 417 GLY A C 1
ATOM 3176 O O . GLY A 1 417 ? -21.047 17.844 17.156 1 87.31 417 GLY A O 1
ATOM 3177 N N . TYR A 1 418 ? -19.453 18.25 18.594 1 85.88 418 TYR A N 1
ATOM 3178 C CA . TYR A 1 418 ? -19.906 19.594 18.938 1 85.88 418 TYR A CA 1
ATOM 3179 C C . TYR A 1 418 ? -19.781 20.531 17.734 1 85.88 418 TYR A C 1
ATOM 3181 O O . TYR A 1 418 ? -20.594 21.438 17.562 1 85.88 418 TYR A O 1
ATOM 3189 N N . ASN A 1 419 ? -18.797 20.312 16.859 1 85.75 419 ASN A N 1
ATOM 3190 C CA . ASN A 1 419 ? -18.547 21.203 15.742 1 85.75 419 ASN A CA 1
ATOM 3191 C C . ASN A 1 419 ? -19.672 21.141 14.703 1 85.75 419 ASN A C 1
ATOM 3193 O O . ASN A 1 419 ? -20.172 22.172 14.258 1 85.75 419 ASN A O 1
ATOM 3197 N N . VAL A 1 420 ? -20.078 19.969 14.438 1 85.88 420 VAL A N 1
ATOM 3198 C CA . VAL A 1 420 ? -21.094 19.812 13.406 1 85.88 420 VAL A CA 1
ATOM 3199 C C . VAL A 1 420 ? -22.484 20.141 13.977 1 85.88 420 VAL A C 1
ATOM 3201 O O . VAL A 1 420 ? -23.328 20.672 13.273 1 85.88 420 VAL A O 1
ATOM 3204 N N . THR A 1 421 ? -22.688 19.828 15.234 1 85.38 421 THR A N 1
ATOM 3205 C CA . THR A 1 421 ? -23.953 20.172 15.883 1 85.38 421 THR A CA 1
ATOM 3206 C C . THR A 1 421 ? -24.203 21.672 15.836 1 85.38 421 THR A C 1
ATOM 3208 O O . THR A 1 421 ? -25.328 22.125 15.633 1 85.38 421 THR A O 1
ATOM 3211 N N . ARG A 1 422 ? -23.203 22.391 15.93 1 81.94 422 ARG A N 1
ATOM 3212 C CA . ARG A 1 422 ? -23.297 23.844 15.875 1 81.94 422 ARG A CA 1
ATOM 3213 C C . ARG A 1 422 ? -23.734 24.312 14.484 1 81.94 422 ARG A C 1
ATOM 3215 O O . ARG A 1 422 ? -24.578 25.188 14.367 1 81.94 422 ARG A O 1
ATOM 3222 N N . ALA A 1 423 ? -23.234 23.766 13.516 1 79.69 423 ALA A N 1
ATOM 3223 C CA . ALA A 1 423 ? -23.531 24.156 12.141 1 79.69 423 ALA A CA 1
ATOM 3224 C C . ALA A 1 423 ? -24.984 23.859 11.789 1 79.69 423 ALA A C 1
ATOM 3226 O O . ALA A 1 423 ? -25.656 24.672 11.148 1 79.69 423 ALA A O 1
ATOM 3227 N N . MET A 1 424 ? -25.531 22.828 12.273 1 83.81 424 MET A N 1
ATOM 3228 C CA . MET A 1 424 ? -26.875 22.375 11.891 1 83.81 424 MET A CA 1
ATOM 3229 C C . MET A 1 424 ? -27.922 22.953 12.828 1 83.81 424 MET A C 1
ATOM 3231 O O . MET A 1 424 ? -29.062 23.172 12.422 1 83.81 424 MET A O 1
ATOM 3235 N N . GLY A 1 425 ? -27.609 23.234 13.906 1 84.12 425 GLY A N 1
ATOM 3236 C CA . GLY A 1 425 ? -28.578 23.672 14.906 1 84.12 425 GLY A CA 1
ATOM 3237 C C . GLY A 1 425 ? -28.891 25.156 14.844 1 84.12 425 GLY A C 1
ATOM 3238 O O . GLY A 1 425 ? -30 25.578 15.156 1 84.12 425 GLY A O 1
ATOM 3239 N N . VAL A 1 426 ? -27.906 25.906 14.367 1 84.56 426 VAL A N 1
ATOM 3240 C CA . VAL A 1 426 ? -28.141 27.328 14.562 1 84.56 426 VAL A CA 1
ATOM 3241 C C . VAL A 1 426 ? -27.906 28.078 13.25 1 84.56 426 VAL A C 1
ATOM 3243 O O . VAL A 1 426 ? -28.453 29.156 13.031 1 84.56 426 VAL A O 1
ATOM 3246 N N . LYS A 1 427 ? -27.234 27.531 12.352 1 85.69 427 LYS A N 1
ATOM 3247 C CA . LYS A 1 427 ? -26.797 28.312 11.211 1 85.69 427 LYS A CA 1
ATOM 3248 C C . LYS A 1 427 ? -27.766 28.188 10.039 1 85.69 427 LYS A C 1
ATOM 3250 O O . LYS A 1 427 ? -27.844 29.078 9.195 1 85.69 427 LYS A O 1
ATOM 3255 N N . LEU A 1 428 ? -28.578 27.188 9.992 1 87.25 428 LEU A N 1
ATOM 3256 C CA . LEU A 1 428 ? -29.375 26.922 8.797 1 87.25 428 LEU A CA 1
ATOM 3257 C C . LEU A 1 428 ? -30.734 27.609 8.883 1 87.25 428 LEU A C 1
ATOM 3259 O O . LEU A 1 428 ? -31.203 28.188 7.91 1 87.25 428 LEU A O 1
ATOM 3263 N N . ALA A 1 429 ? -31.406 27.469 9.938 1 88.44 429 ALA A N 1
ATOM 3264 C CA . ALA A 1 429 ? -32.688 28.062 10.203 1 88.44 429 ALA A CA 1
ATOM 3265 C C . ALA A 1 429 ? -32.938 28.188 11.711 1 88.44 429 ALA A C 1
ATOM 3267 O O . ALA A 1 429 ? -32.219 27.594 12.516 1 88.44 429 ALA A O 1
ATOM 3268 N N . LYS A 1 430 ? -33.906 29.031 12.031 1 88.56 430 LYS A N 1
ATOM 3269 C CA . LYS A 1 430 ? -34.281 29.094 13.438 1 88.56 430 LYS A CA 1
ATOM 3270 C C . LYS A 1 430 ? -35.031 27.828 13.852 1 88.56 430 LYS A C 1
ATOM 3272 O O . LYS A 1 430 ? -36.031 27.453 13.219 1 88.56 430 LYS A O 1
ATOM 3277 N N . LEU A 1 431 ? -34.531 27.281 14.883 1 90.38 431 LEU A N 1
ATOM 3278 C CA . LEU A 1 431 ? -35.156 26.047 15.352 1 90.38 431 LEU A CA 1
ATOM 3279 C C . LEU A 1 431 ? -35.719 26.219 16.75 1 90.38 431 LEU A C 1
ATOM 3281 O O . LEU A 1 431 ? -35.031 26.719 17.656 1 90.38 431 LEU A O 1
ATOM 3285 N N . THR A 1 432 ? -37 25.953 16.828 1 91.62 432 THR A N 1
ATOM 3286 C CA . THR A 1 432 ? -37.719 25.844 18.094 1 91.62 432 THR A CA 1
ATOM 3287 C C . THR A 1 432 ? -38.156 24.391 18.344 1 91.62 432 THR A C 1
ATOM 3289 O O . THR A 1 432 ? -38.031 23.547 17.453 1 91.62 432 THR A O 1
ATOM 3292 N N . PRO A 1 433 ? -38.562 24.141 19.484 1 92.12 433 PRO A N 1
ATOM 3293 C CA . PRO A 1 433 ? -38.938 22.75 19.781 1 92.12 433 PRO A CA 1
ATOM 3294 C C . PRO A 1 433 ? -40 22.219 18.828 1 92.12 433 PRO A C 1
ATOM 3296 O O . PRO A 1 433 ? -39.938 21.078 18.391 1 92.12 433 PRO A O 1
ATOM 3299 N N . THR A 1 434 ? -40.969 23.016 18.438 1 91.31 434 THR A N 1
ATOM 3300 C CA . THR A 1 434 ? -42 22.578 17.516 1 91.31 434 THR A CA 1
ATOM 3301 C C . THR A 1 434 ? -41.438 22.344 16.125 1 91.31 434 THR A C 1
ATOM 3303 O O . THR A 1 434 ? -41.75 21.344 15.484 1 91.31 434 THR A O 1
ATOM 3306 N N . ARG A 1 435 ? -40.594 23.266 15.672 1 93.62 435 ARG A N 1
ATOM 3307 C CA . ARG A 1 435 ? -39.938 23.125 14.375 1 93.62 435 ARG A CA 1
ATOM 3308 C C . ARG A 1 435 ? -39 21.922 14.359 1 93.62 435 ARG A C 1
ATOM 3310 O O . ARG A 1 435 ? -39 21.156 13.398 1 93.62 435 ARG A O 1
ATOM 3317 N N . GLY A 1 436 ? -38.25 21.797 15.445 1 93.69 436 GLY A N 1
ATOM 3318 C CA . GLY A 1 436 ? -37.375 20.656 15.57 1 93.69 436 GLY A CA 1
ATOM 3319 C C . GLY A 1 436 ? -38.094 19.328 15.594 1 93.69 436 GLY A C 1
ATOM 3320 O O . GLY A 1 436 ? -37.625 18.359 14.992 1 93.69 436 GLY A O 1
ATOM 3321 N N . PHE A 1 437 ? -39.188 19.312 16.297 1 92.06 437 PHE A N 1
ATOM 3322 C CA . PHE A 1 437 ? -40.031 18.125 16.359 1 92.06 437 PHE A CA 1
ATOM 3323 C C . PHE A 1 437 ? -40.469 17.703 14.961 1 92.06 437 PHE A C 1
ATOM 3325 O O . PHE A 1 437 ? -40.375 16.531 14.602 1 92.06 437 PHE A O 1
ATOM 3332 N N . ALA A 1 438 ? -41 18.594 14.188 1 93.19 438 ALA A N 1
ATOM 3333 C CA . ALA A 1 438 ? -41.438 18.328 12.836 1 93.19 438 ALA A CA 1
ATOM 3334 C C . ALA A 1 438 ? -40.312 17.797 11.961 1 93.19 438 ALA A C 1
ATOM 3336 O O . ALA A 1 438 ? -40.469 16.812 11.234 1 93.19 438 ALA A O 1
ATOM 3337 N N . ALA A 1 439 ? -39.219 18.438 12.039 1 94.88 439 ALA A N 1
ATOM 3338 C CA . ALA A 1 439 ? -38.031 18.062 11.242 1 94.88 439 ALA A CA 1
ATOM 3339 C C . ALA A 1 439 ? -37.562 16.672 11.609 1 94.88 439 ALA A C 1
ATOM 3341 O O . ALA A 1 439 ? -37.281 15.844 10.734 1 94.88 439 ALA A O 1
ATOM 3342 N N . GLU A 1 440 ? -37.469 16.406 12.891 1 93.75 440 GLU A N 1
ATOM 3343 C CA . GLU A 1 440 ? -36.938 15.125 13.367 1 93.75 440 GLU A CA 1
ATOM 3344 C C . GLU A 1 440 ? -37.906 13.984 13.031 1 93.75 440 GLU A C 1
ATOM 3346 O O . GLU A 1 440 ? -37.5 12.914 12.586 1 93.75 440 GLU A O 1
ATOM 3351 N N . LEU A 1 441 ? -39.094 14.211 13.195 1 90.31 441 LEU A N 1
ATOM 3352 C CA . LEU A 1 441 ? -40.062 13.18 12.898 1 90.31 441 LEU A CA 1
ATOM 3353 C C . LEU A 1 441 ? -40.062 12.836 11.414 1 90.31 441 LEU A C 1
ATOM 3355 O O . LEU A 1 441 ? -40.156 11.656 11.047 1 90.31 441 LEU A O 1
ATOM 3359 N N . ALA A 1 442 ? -40.094 13.812 10.617 1 93.62 442 ALA A N 1
ATOM 3360 C CA . ALA A 1 442 ? -40.031 13.594 9.172 1 93.62 442 ALA A CA 1
ATOM 3361 C C . ALA A 1 442 ? -38.781 12.805 8.797 1 93.62 442 ALA A C 1
ATOM 3363 O O . ALA A 1 442 ? -38.844 11.883 7.98 1 93.62 442 ALA A O 1
ATOM 3364 N N . THR A 1 443 ? -37.688 13.18 9.375 1 93.25 443 THR A N 1
ATOM 3365 C CA . THR A 1 443 ? -36.406 12.516 9.102 1 93.25 443 THR A CA 1
ATOM 3366 C C . THR A 1 443 ? -36.469 11.047 9.508 1 93.25 443 THR A C 1
ATOM 3368 O O . THR A 1 443 ? -36.094 10.164 8.734 1 93.25 443 THR A O 1
ATOM 3371 N N . ALA A 1 444 ? -36.938 10.773 10.68 1 89.88 444 ALA A N 1
ATOM 3372 C CA . ALA A 1 444 ? -37.062 9.406 11.164 1 89.88 444 ALA A CA 1
ATOM 3373 C C . ALA A 1 444 ? -37.938 8.57 10.242 1 89.88 444 ALA A C 1
ATOM 3375 O O . ALA A 1 444 ? -37.594 7.434 9.898 1 89.88 444 ALA A O 1
ATOM 3376 N N . PHE A 1 445 ? -38.969 9.164 9.828 1 87.69 445 PHE A N 1
ATOM 3377 C CA . PHE A 1 445 ? -39.938 8.484 8.969 1 87.69 445 PHE A CA 1
ATOM 3378 C C . PHE A 1 445 ? -39.281 8.086 7.641 1 87.69 445 PHE A C 1
ATOM 3380 O O . PHE A 1 445 ? -39.375 6.938 7.215 1 87.69 445 PHE A O 1
ATOM 3387 N N . VAL A 1 446 ? -38.688 8.961 7.051 1 88.94 446 VAL A N 1
ATOM 3388 C CA . VAL A 1 446 ? -38.125 8.734 5.723 1 88.94 446 VAL A CA 1
ATOM 3389 C C . VAL A 1 446 ? -36.938 7.754 5.816 1 88.94 446 VAL A C 1
ATOM 3391 O O . VAL A 1 446 ? -36.844 6.832 5.008 1 88.94 446 VAL A O 1
ATOM 3394 N N . ILE A 1 447 ? -36.094 7.902 6.828 1 87.31 447 ILE A N 1
ATOM 3395 C CA . ILE A 1 447 ? -34.938 7.027 6.988 1 87.31 447 ILE A CA 1
ATOM 3396 C C . ILE A 1 447 ? -35.406 5.602 7.277 1 87.31 447 ILE A C 1
ATOM 3398 O O . ILE A 1 447 ? -34.844 4.637 6.75 1 87.31 447 ILE A O 1
ATOM 3402 N N . MET A 1 448 ? -36.406 5.465 8.047 1 83.94 448 MET A N 1
ATOM 3403 C CA . MET A 1 448 ? -36.906 4.145 8.414 1 83.94 448 MET A CA 1
ATOM 3404 C C . MET A 1 448 ? -37.5 3.436 7.199 1 83.94 448 MET A C 1
ATOM 3406 O O . MET A 1 448 ? -37.281 2.236 7.012 1 83.94 448 MET A O 1
ATOM 3410 N N . ILE A 1 449 ? -38.219 4.145 6.398 1 81.31 449 ILE A N 1
ATOM 3411 C CA . ILE A 1 449 ? -38.812 3.562 5.195 1 81.31 449 ILE A CA 1
ATOM 3412 C C . ILE A 1 449 ? -37.688 3.146 4.227 1 81.31 449 ILE A C 1
ATOM 3414 O O . ILE A 1 449 ? -37.719 2.051 3.666 1 81.31 449 ILE A O 1
ATOM 3418 N N . ALA A 1 450 ? -36.781 3.971 4.055 1 83.38 450 ALA A N 1
ATOM 3419 C CA . ALA A 1 450 ? -35.656 3.662 3.162 1 83.38 450 ALA A CA 1
ATOM 3420 C C . ALA A 1 450 ? -34.875 2.463 3.67 1 83.38 450 ALA A C 1
ATOM 3422 O O . ALA A 1 450 ? -34.438 1.611 2.883 1 83.38 450 ALA A O 1
ATOM 3423 N N . SER A 1 451 ? -34.625 2.4 4.961 1 78.12 451 SER A N 1
ATOM 3424 C CA . SER A 1 451 ? -33.875 1.306 5.559 1 78.12 451 SER A CA 1
ATOM 3425 C C . SER A 1 451 ? -34.562 -0.033 5.34 1 78.12 451 SER A C 1
ATOM 3427 O O . SER A 1 451 ? -33.906 -1.06 5.156 1 78.12 451 SER A O 1
ATOM 3429 N N . GLN A 1 452 ? -35.812 -0.053 5.223 1 73.94 452 GLN A N 1
ATOM 3430 C CA . GLN A 1 452 ? -36.594 -1.268 5.016 1 73.94 452 GLN A CA 1
ATOM 3431 C C . GLN A 1 452 ? -36.406 -1.816 3.605 1 73.94 452 GLN A C 1
ATOM 3433 O O . GLN A 1 452 ? -36.469 -3.027 3.389 1 73.94 452 GLN A O 1
ATOM 3438 N N . TYR A 1 453 ? -36.156 -0.954 2.791 1 75.62 453 TYR A N 1
ATOM 3439 C CA . TYR A 1 453 ? -35.969 -1.373 1.407 1 75.62 453 TYR A CA 1
ATOM 3440 C C . TYR A 1 453 ? -34.5 -1.53 1.083 1 75.62 453 TYR A C 1
ATOM 3442 O O . TYR A 1 453 ? -34.125 -1.713 -0.079 1 75.62 453 TYR A O 1
ATOM 3450 N N . GLY A 1 454 ? -33.75 -1.398 2.113 1 75.75 454 GLY A N 1
ATOM 3451 C CA . GLY A 1 454 ? -32.312 -1.577 1.925 1 75.75 454 GLY A CA 1
ATOM 3452 C C . GLY A 1 454 ? -31.672 -0.465 1.115 1 75.75 454 GLY A C 1
ATOM 3453 O O . GLY A 1 454 ? -30.656 -0.676 0.461 1 75.75 454 GLY A O 1
ATOM 3454 N N . LEU A 1 455 ? -32.281 0.673 1.149 1 82.75 455 LEU A N 1
ATOM 3455 C CA . LEU A 1 455 ? -31.766 1.816 0.404 1 82.75 455 LEU A CA 1
ATOM 3456 C C . LEU A 1 455 ? -30.969 2.74 1.314 1 82.75 455 LEU A C 1
ATOM 3458 O O . LEU A 1 455 ? -31.531 3.381 2.207 1 82.75 455 LEU A O 1
ATOM 3462 N N . PRO A 1 456 ? -29.734 2.758 1.089 1 86.12 456 PRO A N 1
ATOM 3463 C CA . PRO A 1 456 ? -28.953 3.682 1.904 1 86.12 456 PRO A CA 1
ATOM 3464 C C . PRO A 1 456 ? -29.281 5.145 1.631 1 86.12 456 PRO A C 1
ATOM 3466 O O . PRO A 1 456 ? -29.281 5.578 0.476 1 86.12 456 PRO A O 1
ATOM 3469 N N . THR A 1 457 ? -29.688 5.805 2.621 1 88.81 457 THR A N 1
ATOM 3470 C CA . THR A 1 457 ? -29.969 7.23 2.535 1 88.81 457 THR A CA 1
ATOM 3471 C C . THR A 1 457 ? -29 8.031 3.404 1 88.81 457 THR A C 1
ATOM 3473 O O . THR A 1 457 ? -28.391 7.488 4.32 1 88.81 457 THR A O 1
ATOM 3476 N N . SER A 1 458 ? -28.906 9.234 3.051 1 91.19 458 SER A N 1
ATOM 3477 C CA . SER A 1 458 ? -28.062 10.125 3.842 1 91.19 458 SER A CA 1
ATOM 3478 C C . SER A 1 458 ? -28.875 10.836 4.918 1 91.19 458 SER A C 1
ATOM 3480 O O . SER A 1 458 ? -29.703 11.711 4.613 1 91.19 458 SER A O 1
ATOM 3482 N N . SER A 1 459 ? -28.609 10.477 6.129 1 90.5 459 SER A N 1
ATOM 3483 C CA . SER A 1 459 ? -29.297 11.148 7.227 1 90.5 459 SER A CA 1
ATOM 3484 C C . SER A 1 459 ? -28.984 12.641 7.246 1 90.5 459 SER A C 1
ATOM 3486 O O . SER A 1 459 ? -29.828 13.453 7.609 1 90.5 459 SER A O 1
ATOM 3488 N N . SER A 1 460 ? -27.781 12.953 6.82 1 91.19 460 SER A N 1
ATOM 3489 C CA . SER A 1 460 ? -27.391 14.359 6.746 1 91.19 460 SER A CA 1
ATOM 3490 C C . SER A 1 460 ? -28.25 15.125 5.754 1 91.19 460 SER A C 1
ATOM 3492 O O . SER A 1 460 ? -28.703 16.234 6.051 1 91.19 460 SER A O 1
ATOM 3494 N N . GLN A 1 461 ? -28.453 14.523 4.688 1 93.5 461 GLN A N 1
ATOM 3495 C CA . GLN A 1 461 ? -29.266 15.172 3.666 1 93.5 461 GLN A CA 1
ATOM 3496 C C . GLN A 1 461 ? -30.734 15.234 4.086 1 93.5 461 GLN A C 1
ATOM 3498 O O . GLN A 1 461 ? -31.422 16.234 3.85 1 93.5 461 GLN A O 1
ATOM 3503 N N . CYS A 1 462 ? -31.141 14.227 4.684 1 94 462 CYS A N 1
ATOM 3504 C CA . CYS A 1 462 ? -32.531 14.164 5.105 1 94 462 CYS A CA 1
ATOM 3505 C C . CYS A 1 462 ? -32.844 15.234 6.156 1 94 462 CYS A C 1
ATOM 3507 O O . CYS A 1 462 ? -33.812 15.984 6.023 1 94 462 CYS A O 1
ATOM 3509 N N . ILE A 1 463 ? -32.062 15.312 7.16 1 93.62 463 ILE A N 1
ATOM 3510 C CA . ILE A 1 463 ? -32.312 16.281 8.227 1 93.62 463 ILE A CA 1
ATOM 3511 C C . ILE A 1 463 ? -32.188 17.688 7.684 1 93.62 463 ILE A C 1
ATOM 3513 O O . ILE A 1 463 ? -32.906 18.594 8.086 1 93.62 463 ILE A O 1
ATOM 3517 N N . THR A 1 464 ? -31.203 17.891 6.84 1 93.81 464 THR A N 1
ATOM 3518 C CA . THR A 1 464 ? -31.062 19.188 6.199 1 93.81 464 THR A CA 1
ATOM 3519 C C . THR A 1 464 ? -32.312 19.531 5.395 1 93.81 464 THR A C 1
ATOM 3521 O O . THR A 1 464 ? -32.812 20.656 5.48 1 93.81 464 THR A O 1
ATOM 3524 N N . GLY A 1 465 ? -32.75 18.578 4.652 1 95.12 465 GLY A N 1
ATOM 3525 C CA . GLY A 1 465 ? -34 18.781 3.926 1 95.12 465 GLY A CA 1
ATOM 3526 C C . GLY A 1 465 ? -35.156 19.109 4.828 1 95.12 465 GLY A C 1
ATOM 3527 O O . GLY A 1 465 ? -35.969 19.984 4.508 1 95.12 465 GLY A O 1
ATOM 3528 N N . ALA A 1 466 ? -35.25 18.453 5.891 1 96.44 466 ALA A N 1
ATOM 3529 C CA . ALA A 1 466 ? -36.312 18.672 6.852 1 96.44 466 ALA A CA 1
ATOM 3530 C C . ALA A 1 466 ? -36.281 20.094 7.41 1 96.44 466 ALA A C 1
ATOM 3532 O O . ALA A 1 466 ? -37.312 20.75 7.543 1 96.44 466 ALA A O 1
ATOM 3533 N N . ILE A 1 467 ? -35.094 20.562 7.793 1 94.06 467 ILE A N 1
ATOM 3534 C CA . ILE A 1 467 ? -34.906 21.891 8.352 1 94.06 467 ILE A CA 1
ATOM 3535 C C . ILE A 1 467 ? -35.312 22.938 7.305 1 94.06 467 ILE A C 1
ATOM 3537 O O . ILE A 1 467 ? -35.969 23.922 7.621 1 94.06 467 ILE A O 1
ATOM 3541 N N . ILE A 1 468 ? -34.906 22.656 6.09 1 94.75 468 ILE A N 1
ATOM 3542 C CA . ILE A 1 468 ? -35.281 23.578 5.008 1 94.75 468 ILE A CA 1
ATOM 3543 C C . ILE A 1 468 ? -36.781 23.594 4.82 1 94.75 468 ILE A C 1
ATOM 3545 O O . ILE A 1 468 ? -37.375 24.656 4.59 1 94.75 468 ILE A O 1
ATOM 3549 N N . GLY A 1 469 ? -37.375 22.453 4.891 1 95.5 469 GLY A N 1
ATOM 3550 C CA . GLY A 1 469 ? -38.812 22.359 4.773 1 95.5 469 GLY A CA 1
ATOM 3551 C C . GLY A 1 469 ? -39.562 23.219 5.773 1 95.5 469 GLY A C 1
ATOM 3552 O O . GLY A 1 469 ? -40.5 23.938 5.406 1 95.5 469 GLY A O 1
ATOM 3553 N N . VAL A 1 470 ? -39.156 23.234 7.008 1 94.62 470 VAL A N 1
ATOM 3554 C CA . VAL A 1 470 ? -39.781 24.047 8.055 1 94.62 470 VAL A CA 1
ATOM 3555 C C . VAL A 1 470 ? -39.406 25.516 7.844 1 94.62 470 VAL A C 1
ATOM 3557 O O . VAL A 1 470 ? -40.25 26.391 8.039 1 94.62 470 VAL A O 1
ATOM 3560 N N . GLY A 1 471 ? -38.219 25.766 7.465 1 92.38 471 GLY A N 1
ATOM 3561 C CA . GLY A 1 471 ? -37.75 27.125 7.262 1 92.38 471 GLY A CA 1
ATOM 3562 C C . GLY A 1 471 ? -38.438 27.828 6.117 1 92.38 471 GLY A C 1
ATOM 3563 O O . GLY A 1 471 ? -38.688 29.047 6.188 1 92.38 471 GLY A O 1
ATOM 3564 N N . ILE A 1 472 ? -38.812 27.125 5.125 1 92.88 472 ILE A N 1
ATOM 3565 C CA . ILE A 1 472 ? -39.406 27.719 3.939 1 92.88 472 ILE A CA 1
ATOM 3566 C C . ILE A 1 472 ? -40.812 28.219 4.277 1 92.88 472 ILE A C 1
ATOM 3568 O O . ILE A 1 472 ? -41.312 29.141 3.623 1 92.88 472 ILE A O 1
ATOM 3572 N N . LEU A 1 473 ? -41.406 27.703 5.281 1 91.88 473 LEU A N 1
ATOM 3573 C CA . LEU A 1 473 ? -42.719 28.172 5.703 1 91.88 473 LEU A CA 1
ATOM 3574 C C . LEU A 1 473 ? -42.625 29.562 6.301 1 91.88 473 LEU A C 1
ATOM 3576 O O . LEU A 1 473 ? -43.656 30.25 6.438 1 91.88 473 LEU A O 1
ATOM 3580 N N . GLU A 1 474 ? -41.469 29.969 6.688 1 90.06 474 GLU A N 1
ATOM 3581 C CA . GLU A 1 474 ? -41.25 31.344 7.148 1 90.06 474 GLU A CA 1
ATOM 3582 C C . GLU A 1 474 ? -40.906 32.281 5.988 1 90.06 474 GLU A C 1
ATOM 3584 O O . GLU A 1 474 ? -40.594 33.438 6.191 1 90.06 474 GLU A O 1
ATOM 3589 N N . GLY A 1 475 ? -40.875 31.75 4.789 1 86.94 475 GLY A N 1
ATOM 3590 C CA . GLY A 1 475 ? -40.469 32.5 3.611 1 86.94 475 GLY A CA 1
ATOM 3591 C C . GLY A 1 475 ? -39.094 32.094 3.113 1 86.94 475 GLY A C 1
ATOM 3592 O O . GLY A 1 475 ? -38.406 31.281 3.742 1 86.94 475 GLY A O 1
ATOM 3593 N N . SER A 1 476 ? -38.688 32.656 2.088 1 85.94 476 SER A N 1
ATOM 3594 C CA . SER A 1 476 ? -37.406 32.344 1.499 1 85.94 476 SER A CA 1
ATOM 3595 C C . SER A 1 476 ? -36.25 32.812 2.395 1 85.94 476 SER A C 1
ATOM 3597 O O . SER A 1 476 ? -35.156 32.25 2.348 1 85.94 476 SER A O 1
ATOM 3599 N N . LYS A 1 477 ? -36.531 33.812 3.266 1 87 477 LYS A N 1
ATOM 3600 C CA . LYS A 1 477 ? -35.5 34.375 4.145 1 87 477 LYS A CA 1
ATOM 3601 C C . LYS A 1 477 ? -35.375 33.562 5.43 1 87 477 LYS A C 1
ATOM 3603 O O . LYS A 1 477 ? -34.5 33.844 6.262 1 87 477 LYS A O 1
ATOM 3608 N N . GLY A 1 478 ? -36.188 32.594 5.473 1 89.81 478 GLY A N 1
ATOM 3609 C CA . GLY A 1 478 ? -36.156 31.766 6.66 1 89.81 478 GLY A CA 1
ATOM 3610 C C . GLY A 1 478 ? -35.094 30.688 6.598 1 89.81 478 GLY A C 1
ATOM 3611 O O . GLY A 1 478 ? -34.844 29.969 7.574 1 89.81 478 GLY A O 1
ATOM 3612 N N . VAL A 1 479 ? -34.438 30.578 5.43 1 92.38 479 VAL A N 1
ATOM 3613 C CA . VAL A 1 479 ? -33.406 29.578 5.223 1 92.38 479 VAL A CA 1
ATOM 3614 C C . VAL A 1 479 ? -32.125 30.25 4.797 1 92.38 479 VAL A C 1
ATOM 3616 O O . VAL A 1 479 ? -32.125 31.156 3.973 1 92.38 479 VAL A O 1
ATOM 3619 N N . ASN A 1 480 ? -31.016 29.875 5.441 1 92.5 480 ASN A N 1
ATOM 3620 C CA . ASN A 1 480 ? -29.688 30.312 5.02 1 92.5 480 ASN A CA 1
ATOM 3621 C C . ASN A 1 480 ? -29.203 29.547 3.795 1 92.5 480 ASN A C 1
ATOM 3623 O O . ASN A 1 480 ? -28.484 28.547 3.926 1 92.5 480 ASN A O 1
ATOM 3627 N N . TRP A 1 481 ? -29.438 30.094 2.664 1 91.75 481 TRP A N 1
ATOM 3628 C CA . TRP A 1 481 ? -29.172 29.406 1.41 1 91.75 481 TRP A CA 1
ATOM 3629 C C . TRP A 1 481 ? -27.672 29.281 1.165 1 91.75 481 TRP A C 1
ATOM 3631 O O . TRP A 1 481 ? -27.203 28.344 0.516 1 91.75 481 TRP A O 1
ATOM 3641 N N . THR A 1 482 ? -26.828 30.234 1.629 1 90.31 482 THR A N 1
ATOM 3642 C CA . THR A 1 482 ? -25.375 30.156 1.491 1 90.31 482 THR A CA 1
ATOM 3643 C C . THR A 1 482 ? -24.828 28.953 2.246 1 90.31 482 THR A C 1
ATOM 3645 O O . THR A 1 482 ? -23.984 28.203 1.721 1 90.31 482 THR A O 1
ATOM 3648 N N . GLN A 1 483 ? -25.359 28.828 3.453 1 86.88 483 GLN A N 1
ATOM 3649 C CA . GLN A 1 483 ? -24.938 27.672 4.242 1 86.88 483 GLN A CA 1
ATOM 3650 C C . GLN A 1 483 ? -25.359 26.375 3.578 1 86.88 483 GLN A C 1
ATOM 3652 O O . GLN A 1 483 ? -24.609 25.391 3.578 1 86.88 483 GLN A O 1
ATOM 3657 N N . PHE A 1 484 ? -26.484 26.359 3.01 1 90.94 484 PHE A N 1
ATOM 3658 C CA . PHE A 1 484 ? -26.984 25.156 2.336 1 90.94 484 PHE A CA 1
ATOM 3659 C C . PHE A 1 484 ? -26.109 24.812 1.136 1 90.94 484 PHE A C 1
ATOM 3661 O O . PHE A 1 484 ? -25.766 23.656 0.925 1 90.94 484 PHE A O 1
ATOM 3668 N N . LEU A 1 485 ? -25.766 25.797 0.413 1 92 485 LEU A N 1
ATOM 3669 C CA . LEU A 1 485 ? -24.953 25.562 -0.775 1 92 485 LEU A CA 1
ATOM 3670 C C . LEU A 1 485 ? -23.578 25.016 -0.395 1 92 485 LEU A C 1
ATOM 3672 O O . LEU A 1 485 ? -23 24.188 -1.111 1 92 485 LEU A O 1
ATOM 3676 N N . LYS A 1 486 ? -23.047 25.484 0.671 1 88.38 486 LYS A N 1
ATOM 3677 C CA . LYS A 1 486 ? -21.781 24.969 1.171 1 88.38 486 LYS A CA 1
ATOM 3678 C C . LYS A 1 486 ? -21.906 23.5 1.56 1 88.38 486 LYS A C 1
ATOM 3680 O O . LYS A 1 486 ? -21.016 22.688 1.263 1 88.38 486 LYS A O 1
ATOM 3685 N N . GLN A 1 487 ? -22.953 23.203 2.158 1 87.69 487 GLN A N 1
ATOM 3686 C CA . GLN A 1 487 ? -23.203 21.812 2.551 1 87.69 487 GLN A CA 1
ATOM 3687 C C . GLN A 1 487 ? -23.391 20.922 1.328 1 87.69 487 GLN A C 1
ATOM 3689 O O . GLN A 1 487 ? -22.828 19.828 1.262 1 87.69 487 GLN A O 1
ATOM 3694 N N . PHE A 1 488 ? -24.094 21.438 0.429 1 91.88 488 PHE A N 1
ATOM 3695 C CA . PHE A 1 488 ? -24.344 20.703 -0.803 1 91.88 488 PHE A CA 1
ATOM 3696 C C . PHE A 1 488 ? -23.031 20.438 -1.545 1 91.88 488 PHE A C 1
ATOM 3698 O O . PHE A 1 488 ? -22.797 19.328 -2.025 1 91.88 488 PHE A O 1
ATOM 3705 N N . ALA A 1 489 ? -22.234 21.391 -1.625 1 92.31 489 ALA A N 1
ATOM 3706 C CA . ALA A 1 489 ? -20.938 21.234 -2.27 1 92.31 489 ALA A CA 1
ATOM 3707 C C . ALA A 1 489 ? -20.078 20.203 -1.545 1 92.31 489 ALA A C 1
ATOM 3709 O O . ALA A 1 489 ? -19.328 19.453 -2.178 1 92.31 489 ALA A O 1
ATOM 3710 N N . SER A 1 490 ? -20.156 20.203 -0.265 1 91.38 490 SER A N 1
ATOM 3711 C CA . SER A 1 490 ? -19.375 19.234 0.515 1 91.38 490 SER A CA 1
ATOM 3712 C C . SER A 1 490 ? -19.844 17.812 0.254 1 91.38 490 SER A C 1
ATOM 3714 O O . SER A 1 490 ? -19.031 16.875 0.27 1 91.38 490 SER A O 1
ATOM 3716 N N . TRP A 1 491 ? -21.141 17.656 0.029 1 92.44 491 TRP A N 1
ATOM 3717 C CA . TRP A 1 491 ? -21.672 16.328 -0.287 1 92.44 491 TRP A CA 1
ATOM 3718 C C . TRP A 1 491 ? -21.141 15.836 -1.623 1 92.44 491 TRP A C 1
ATOM 3720 O O . TRP A 1 491 ? -20.703 14.688 -1.734 1 92.44 491 TRP A O 1
ATOM 3730 N N . VAL A 1 492 ? -21.109 16.688 -2.541 1 91.56 492 VAL A N 1
ATOM 3731 C CA . VAL A 1 492 ? -20.625 16.328 -3.871 1 91.56 492 VAL A CA 1
ATOM 3732 C C . VAL A 1 492 ? -19.125 16.078 -3.826 1 91.56 492 VAL A C 1
ATOM 3734 O O . VAL A 1 492 ? -18.625 15.102 -4.41 1 91.56 492 VAL A O 1
ATOM 3737 N N . ALA A 1 493 ? -18.406 16.906 -3.209 1 93.25 493 ALA A N 1
ATOM 3738 C CA . ALA A 1 493 ? -16.969 16.75 -3.084 1 93.25 493 ALA A CA 1
ATOM 3739 C C . ALA A 1 493 ? -16.594 15.453 -2.381 1 93.25 493 ALA A C 1
ATOM 3741 O O . ALA A 1 493 ? -15.609 14.805 -2.725 1 93.25 493 ALA A O 1
ATOM 3742 N N . THR A 1 494 ? -17.359 15.078 -1.46 1 94.5 494 THR A N 1
ATOM 3743 C CA . THR A 1 494 ? -17.094 13.867 -0.694 1 94.5 494 THR A CA 1
ATOM 3744 C C . THR A 1 494 ? -17.078 12.641 -1.606 1 94.5 494 THR A C 1
ATOM 3746 O O . THR A 1 494 ? -16.172 11.82 -1.537 1 94.5 494 THR A O 1
ATOM 3749 N N . LEU A 1 495 ? -18.016 12.609 -2.447 1 93 495 LEU A N 1
ATOM 3750 C CA . LEU A 1 495 ? -18.125 11.477 -3.359 1 93 495 LEU A CA 1
ATOM 3751 C C . LEU A 1 495 ? -16.875 11.359 -4.234 1 93 495 LEU A C 1
ATOM 3753 O O . LEU A 1 495 ? -16.312 10.281 -4.375 1 93 495 LEU A O 1
ATOM 3757 N N . PHE A 1 496 ? -16.375 12.477 -4.746 1 94.25 496 PHE A N 1
ATOM 3758 C CA . PHE A 1 496 ? -15.258 12.477 -5.68 1 94.25 496 PHE A CA 1
ATOM 3759 C C . PHE A 1 496 ? -13.938 12.336 -4.934 1 94.25 496 PHE A C 1
ATOM 3761 O O . PHE A 1 496 ? -13.062 11.578 -5.352 1 94.25 496 PHE A O 1
ATOM 3768 N N . VAL A 1 497 ? -13.828 13.031 -3.875 1 96.12 497 VAL A N 1
ATOM 3769 C CA . VAL A 1 497 ? -12.57 13.016 -3.135 1 96.12 497 VAL A CA 1
ATOM 3770 C C . VAL A 1 497 ? -12.328 11.617 -2.562 1 96.12 497 VAL A C 1
ATOM 3772 O O . VAL A 1 497 ? -11.234 11.07 -2.682 1 96.12 497 VAL A O 1
ATOM 3775 N N . ILE A 1 498 ? -13.32 11.016 -2.035 1 97.25 498 ILE A N 1
ATOM 3776 C CA . ILE A 1 498 ? -13.156 9.695 -1.428 1 97.25 498 ILE A CA 1
ATOM 3777 C C . ILE A 1 498 ? -13.008 8.641 -2.521 1 97.25 498 ILE A C 1
ATOM 3779 O O . ILE A 1 498 ? -12.156 7.75 -2.42 1 97.25 498 ILE A O 1
ATOM 3783 N N . GLY A 1 499 ? -13.852 8.75 -3.553 1 97.44 499 GLY A N 1
ATOM 3784 C CA . GLY A 1 499 ? -13.727 7.805 -4.656 1 97.44 499 GLY A CA 1
ATOM 3785 C C . GLY A 1 499 ? -12.328 7.77 -5.25 1 97.44 499 GLY A C 1
ATOM 3786 O O . GLY A 1 499 ? -11.75 6.695 -5.422 1 97.44 499 GLY A O 1
ATOM 3787 N N . LEU A 1 500 ? -11.781 8.906 -5.488 1 97.38 500 LEU A N 1
ATOM 3788 C CA . LEU A 1 500 ? -10.469 9.016 -6.109 1 97.38 500 LEU A CA 1
ATOM 3789 C C . LEU A 1 500 ? -9.367 8.641 -5.125 1 97.38 500 LEU A C 1
ATOM 3791 O O . LEU A 1 500 ? -8.375 8.008 -5.504 1 97.38 500 LEU A O 1
ATOM 3795 N N . ALA A 1 501 ? -9.562 9.039 -3.908 1 97.25 501 ALA A N 1
ATOM 3796 C CA . ALA A 1 501 ? -8.555 8.719 -2.898 1 97.25 501 ALA A CA 1
ATOM 3797 C C . ALA A 1 501 ? -8.492 7.219 -2.645 1 97.25 501 ALA A C 1
ATOM 3799 O O . ALA A 1 501 ? -7.41 6.648 -2.516 1 97.25 501 ALA A O 1
ATOM 3800 N N . VAL A 1 502 ? -9.656 6.566 -2.574 1 98.12 502 VAL A N 1
ATOM 3801 C CA . VAL A 1 502 ? -9.688 5.121 -2.381 1 98.12 502 VAL A CA 1
ATOM 3802 C C . VAL A 1 502 ? -9.109 4.422 -3.609 1 98.12 502 VAL A C 1
ATOM 3804 O O . VAL A 1 502 ? -8.352 3.463 -3.484 1 98.12 502 VAL A O 1
ATOM 3807 N N . ALA A 1 503 ? -9.477 4.938 -4.785 1 97.69 503 ALA A N 1
ATOM 3808 C CA . ALA A 1 503 ? -8.914 4.391 -6.016 1 97.69 503 ALA A CA 1
ATOM 3809 C C . ALA A 1 503 ? -7.391 4.453 -5.996 1 97.69 503 ALA A C 1
ATOM 3811 O O . ALA A 1 503 ? -6.719 3.488 -6.363 1 97.69 503 ALA A O 1
ATOM 3812 N N . ALA A 1 504 ? -6.871 5.516 -5.527 1 94.69 504 ALA A N 1
ATOM 3813 C CA . ALA A 1 504 ? -5.426 5.723 -5.52 1 94.69 504 ALA A CA 1
ATOM 3814 C C . ALA A 1 504 ? -4.742 4.793 -4.516 1 94.69 504 ALA A C 1
ATOM 3816 O O . ALA A 1 504 ? -3.758 4.129 -4.848 1 94.69 504 ALA A O 1
ATOM 3817 N N . VAL A 1 505 ? -5.215 4.742 -3.328 1 94.81 505 VAL A N 1
ATOM 3818 C CA . VAL A 1 505 ? -4.613 3.924 -2.283 1 94.81 505 VAL A CA 1
ATOM 3819 C C . VAL A 1 505 ? -4.758 2.445 -2.639 1 94.81 505 VAL A C 1
ATOM 3821 O O . VAL A 1 505 ? -3.83 1.658 -2.432 1 94.81 505 VAL A O 1
ATOM 3824 N N . PHE A 1 506 ? -5.891 2.061 -3.137 1 97.19 506 PHE A N 1
ATOM 3825 C CA . PHE A 1 506 ? -6.148 0.688 -3.557 1 97.19 506 PHE A CA 1
ATOM 3826 C C . PHE A 1 506 ? -5.215 0.288 -4.695 1 97.19 506 PHE A C 1
ATOM 3828 O O . PHE A 1 506 ? -4.625 -0.795 -4.668 1 97.19 506 PHE A O 1
ATOM 3835 N N . ALA A 1 507 ? -5.125 1.179 -5.66 1 95.12 507 ALA A N 1
ATOM 3836 C CA . ALA A 1 507 ? -4.23 0.916 -6.785 1 95.12 507 ALA A CA 1
ATOM 3837 C C . ALA A 1 507 ? -2.789 0.759 -6.316 1 95.12 507 ALA A C 1
ATOM 3839 O O . ALA A 1 507 ? -2.066 -0.12 -6.789 1 95.12 507 ALA A O 1
ATOM 3840 N N . GLN A 1 508 ? -2.402 1.6 -5.445 1 90.94 508 GLN A N 1
ATOM 3841 C CA . GLN A 1 508 ? -1.055 1.505 -4.895 1 90.94 508 GLN A CA 1
ATOM 3842 C C . GLN A 1 508 ? -0.816 0.142 -4.254 1 90.94 508 GLN A C 1
ATOM 3844 O O . GLN A 1 508 ? 0.257 -0.445 -4.41 1 90.94 508 GLN A O 1
ATOM 3849 N N . GLY A 1 509 ? -1.799 -0.364 -3.549 1 93.88 509 GLY A N 1
ATOM 3850 C CA . GLY A 1 509 ? -1.648 -1.639 -2.865 1 93.88 509 GLY A CA 1
ATOM 3851 C C . GLY A 1 509 ? -1.66 -2.826 -3.807 1 93.88 509 GLY A C 1
ATOM 3852 O O . GLY A 1 509 ? -0.75 -3.658 -3.779 1 93.88 509 GLY A O 1
ATOM 3853 N N . ILE A 1 510 ? -2.59 -2.873 -4.734 1 95.94 510 ILE A N 1
ATOM 3854 C CA . ILE A 1 510 ? -2.811 -4.098 -5.496 1 95.94 510 ILE A CA 1
ATOM 3855 C C . ILE A 1 510 ? -1.764 -4.211 -6.602 1 95.94 510 ILE A C 1
ATOM 3857 O O . ILE A 1 510 ? -1.533 -5.297 -7.141 1 95.94 510 ILE A O 1
ATOM 3861 N N . TYR A 1 511 ? -1.064 -3.154 -6.957 1 95.12 511 TYR A N 1
ATOM 3862 C CA . TYR A 1 511 ? -0.058 -3.236 -8.008 1 95.12 511 TYR A CA 1
ATOM 3863 C C . TYR A 1 511 ? 1.335 -3.42 -7.418 1 95.12 511 TYR A C 1
ATOM 3865 O O . TYR A 1 511 ? 2.318 -3.539 -8.156 1 95.12 511 TYR A O 1
ATOM 3873 N N . THR A 1 512 ? 1.436 -3.469 -6.117 1 95.88 512 THR A N 1
ATOM 3874 C CA . THR A 1 512 ? 2.688 -3.748 -5.422 1 95.88 512 THR A CA 1
ATOM 3875 C C . THR A 1 512 ? 2.961 -5.25 -5.379 1 95.88 512 THR A C 1
ATOM 3877 O O . THR A 1 512 ? 2.027 -6.055 -5.359 1 95.88 512 THR A O 1
ATOM 3880 N N . PRO A 1 513 ? 4.293 -5.605 -5.477 1 95.25 513 PRO A N 1
ATOM 3881 C CA . PRO A 1 513 ? 4.59 -7.027 -5.293 1 95.25 513 PRO A CA 1
ATOM 3882 C C . PRO A 1 513 ? 4.176 -7.539 -3.914 1 95.25 513 PRO A C 1
ATOM 3884 O O . PRO A 1 513 ? 4.328 -6.832 -2.916 1 95.25 513 PRO A O 1
ATOM 3887 N N . SER A 1 514 ? 3.596 -8.727 -3.908 1 96 514 SER A N 1
ATOM 3888 C CA . SER A 1 514 ? 3.053 -9.305 -2.682 1 96 514 SER A CA 1
ATOM 3889 C C . SER A 1 514 ? 3.934 -10.438 -2.172 1 96 514 SER A C 1
ATOM 3891 O O . SER A 1 514 ? 4.371 -11.289 -2.947 1 96 514 SER A O 1
ATOM 3893 N N . LYS A 1 515 ? 4.219 -10.414 -0.888 1 94.75 515 LYS A N 1
ATOM 3894 C CA . LYS A 1 515 ? 4.988 -11.492 -0.266 1 94.75 515 LYS A CA 1
ATOM 3895 C C . LYS A 1 515 ? 4.18 -12.781 -0.215 1 94.75 515 LYS A C 1
ATOM 3897 O O . LYS A 1 515 ? 4.73 -13.875 -0.39 1 94.75 515 LYS A O 1
ATOM 3902 N N . ILE A 1 516 ? 2.898 -12.695 -0.037 1 93.62 516 ILE A N 1
ATOM 3903 C CA . ILE A 1 516 ? 2.021 -13.852 0.119 1 93.62 516 ILE A CA 1
ATOM 3904 C C . ILE A 1 516 ? 1.849 -14.555 -1.227 1 93.62 516 ILE A C 1
ATOM 3906 O O . ILE A 1 516 ? 2.127 -15.75 -1.352 1 93.62 516 ILE A O 1
ATOM 3910 N N . GLN A 1 517 ? 1.459 -13.805 -2.213 1 94.06 517 GLN A N 1
ATOM 3911 C CA . GLN A 1 517 ? 1.265 -14.406 -3.527 1 94.06 517 GLN A CA 1
ATOM 3912 C C . GLN A 1 517 ? 2.602 -14.75 -4.18 1 94.06 517 GLN A C 1
ATOM 3914 O O . GLN A 1 517 ? 2.689 -15.695 -4.969 1 94.06 517 GLN A O 1
ATOM 3919 N N . GLY A 1 518 ? 3.631 -13.953 -3.82 1 93.31 518 GLY A N 1
ATOM 3920 C CA . GLY A 1 518 ? 4.961 -14.305 -4.293 1 93.31 518 GLY A CA 1
ATOM 3921 C C . GLY A 1 518 ? 5.414 -15.672 -3.82 1 93.31 518 GLY A C 1
ATOM 3922 O O . GLY A 1 518 ? 6.039 -16.422 -4.574 1 93.31 518 GLY A O 1
ATOM 3923 N N . LYS A 1 519 ? 5.098 -15.992 -2.629 1 93.94 519 LYS A N 1
ATOM 3924 C CA . LYS A 1 519 ? 5.426 -17.312 -2.09 1 93.94 519 LYS A CA 1
ATOM 3925 C C . LYS A 1 519 ? 4.676 -18.406 -2.834 1 93.94 519 LYS A C 1
ATOM 3927 O O . LYS A 1 519 ? 5.211 -19.5 -3.049 1 93.94 519 LYS A O 1
ATOM 3932 N N . GLU A 1 520 ? 3.439 -18.125 -3.186 1 94.94 520 GLU A N 1
ATOM 3933 C CA . GLU A 1 520 ? 2.664 -19.094 -3.957 1 94.94 520 GLU A CA 1
ATOM 3934 C C . GLU A 1 520 ? 3.285 -19.328 -5.332 1 94.94 520 GLU A C 1
ATOM 3936 O O . GLU A 1 520 ? 3.414 -20.469 -5.773 1 94.94 520 GLU A O 1
ATOM 3941 N N . VAL A 1 521 ? 3.676 -18.234 -5.973 1 95.88 521 VAL A N 1
ATOM 3942 C CA . VAL A 1 521 ? 4.289 -18.328 -7.293 1 95.88 521 VAL A CA 1
ATOM 3943 C C . VAL A 1 521 ? 5.582 -19.141 -7.207 1 95.88 521 VAL A C 1
ATOM 3945 O O . VAL A 1 521 ? 5.82 -20.031 -8.023 1 95.88 521 VAL A O 1
ATOM 3948 N N . THR A 1 522 ? 6.34 -18.875 -6.215 1 94.75 522 THR A N 1
ATOM 3949 C CA . THR A 1 522 ? 7.602 -19.594 -6.023 1 94.75 522 THR A CA 1
ATOM 3950 C C . THR A 1 522 ? 7.355 -21.078 -5.777 1 94.75 522 THR A C 1
ATOM 3952 O O . THR A 1 522 ? 8.109 -21.922 -6.266 1 94.75 522 THR A O 1
ATOM 3955 N N . MET A 1 523 ? 6.328 -21.391 -5.07 1 95.25 523 MET A N 1
ATOM 3956 C CA . MET A 1 523 ? 5.996 -22.797 -4.812 1 95.25 523 MET A CA 1
ATOM 3957 C C . MET A 1 523 ? 5.613 -23.5 -6.105 1 95.25 523 MET A C 1
ATOM 3959 O O . MET A 1 523 ? 6.027 -24.641 -6.34 1 95.25 523 MET A O 1
ATOM 3963 N N . TYR A 1 524 ? 4.801 -22.828 -6.922 1 96.88 524 TYR A N 1
ATOM 3964 C CA . TYR A 1 524 ? 4.473 -23.406 -8.227 1 96.88 524 TYR A CA 1
ATOM 3965 C C . TYR A 1 524 ? 5.73 -23.609 -9.055 1 96.88 524 TYR A C 1
ATOM 3967 O O . TYR A 1 524 ? 5.918 -24.688 -9.648 1 96.88 524 TYR A O 1
ATOM 3975 N N . GLU A 1 525 ? 6.602 -22.609 -9.086 1 96.31 525 GLU A N 1
ATOM 3976 C CA . GLU A 1 525 ? 7.828 -22.688 -9.875 1 96.31 525 GLU A CA 1
ATOM 3977 C C . GLU A 1 525 ? 8.695 -23.875 -9.43 1 96.31 525 GLU A C 1
ATOM 3979 O O . GLU A 1 525 ? 9.156 -24.656 -10.258 1 96.31 525 GLU A O 1
ATOM 3984 N N . ASP A 1 526 ? 8.844 -24 -8.148 1 95.12 526 ASP A N 1
ATOM 3985 C CA . ASP A 1 526 ? 9.719 -25.031 -7.598 1 95.12 526 ASP A CA 1
ATOM 3986 C C . ASP A 1 526 ? 9.141 -26.422 -7.812 1 95.12 526 ASP A C 1
ATOM 3988 O O . ASP A 1 526 ? 9.836 -27.328 -8.281 1 95.12 526 ASP A O 1
ATOM 3992 N N . ARG A 1 527 ? 7.883 -26.609 -7.539 1 96.06 527 ARG A N 1
ATOM 3993 C CA . ARG A 1 527 ? 7.281 -27.938 -7.59 1 96.06 527 ARG A CA 1
ATOM 3994 C C . ARG A 1 527 ? 7.062 -28.391 -9.031 1 96.06 527 ARG A C 1
ATOM 3996 O O . ARG A 1 527 ? 7.227 -29.562 -9.352 1 96.06 527 ARG A O 1
ATOM 4003 N N . VAL A 1 528 ? 6.723 -27.453 -9.891 1 97 528 VAL A N 1
ATOM 4004 C CA . VAL A 1 528 ? 6.555 -27.797 -11.297 1 97 528 VAL A CA 1
ATOM 4005 C C . VAL A 1 528 ? 7.914 -28.125 -11.922 1 97 528 VAL A C 1
ATOM 4007 O O . VAL A 1 528 ? 8.047 -29.094 -12.664 1 97 528 VAL A O 1
ATOM 4010 N N . THR A 1 529 ? 8.883 -27.344 -11.602 1 96.31 529 THR A N 1
ATOM 4011 C CA . THR A 1 529 ? 10.219 -27.594 -12.141 1 96.31 529 THR A CA 1
ATOM 4012 C C . THR A 1 529 ? 10.797 -28.891 -11.578 1 96.31 529 THR A C 1
ATOM 4014 O O . THR A 1 529 ? 11.492 -29.625 -12.281 1 96.31 529 THR A O 1
ATOM 4017 N N . ASN A 1 530 ? 10.5 -29.125 -10.32 1 95.5 530 ASN A N 1
ATOM 4018 C CA . ASN A 1 530 ? 10.938 -30.391 -9.742 1 95.5 530 ASN A CA 1
ATOM 4019 C C . ASN A 1 530 ? 10.32 -31.578 -10.477 1 95.5 530 ASN A C 1
ATOM 4021 O O . ASN A 1 530 ? 10.984 -32.594 -10.688 1 95.5 530 ASN A O 1
ATOM 4025 N N . LEU A 1 531 ? 9.055 -31.484 -10.82 1 96.62 531 LEU A N 1
ATOM 4026 C CA . LEU A 1 531 ? 8.398 -32.5 -11.625 1 96.62 531 LEU A CA 1
ATOM 4027 C C . LEU A 1 531 ? 9.055 -32.625 -12.992 1 96.62 531 LEU A C 1
ATOM 4029 O O . LEU A 1 531 ? 9.32 -33.75 -13.453 1 96.62 531 LEU A O 1
ATOM 4033 N N . THR A 1 532 ? 9.383 -31.516 -13.602 1 97.25 532 THR A N 1
ATOM 4034 C CA . THR A 1 532 ? 10.023 -31.484 -14.906 1 97.25 532 THR A CA 1
ATOM 4035 C C . THR A 1 532 ? 11.383 -32.188 -14.859 1 97.25 532 THR A C 1
ATOM 4037 O O . THR A 1 532 ? 11.695 -33 -15.711 1 97.25 532 THR A O 1
ATOM 4040 N N . THR A 1 533 ? 12.117 -31.859 -13.859 1 96.19 533 THR A N 1
ATOM 4041 C CA . THR A 1 533 ? 13.453 -32.406 -13.742 1 96.19 533 THR A CA 1
ATOM 4042 C C . THR A 1 533 ? 13.398 -33.906 -13.422 1 96.19 533 THR A C 1
ATOM 4044 O O . THR A 1 533 ? 14.25 -34.688 -13.859 1 96.19 533 THR A O 1
ATOM 4047 N N . GLN A 1 534 ? 12.414 -34.312 -12.656 1 96.12 534 GLN A N 1
ATOM 4048 C CA . GLN A 1 534 ? 12.234 -35.719 -12.359 1 96.12 534 GLN A CA 1
ATOM 4049 C C . GLN A 1 534 ? 11.906 -36.531 -13.625 1 96.12 534 GLN A C 1
ATOM 4051 O O . GLN A 1 534 ? 12.43 -37.625 -13.836 1 96.12 534 GLN A O 1
ATOM 4056 N N . VAL A 1 535 ? 11.062 -35.969 -14.469 1 97.06 535 VAL A N 1
ATOM 4057 C CA . VAL A 1 535 ? 10.688 -36.625 -15.719 1 97.06 535 VAL A CA 1
ATOM 4058 C C . VAL A 1 535 ? 11.914 -36.781 -16.609 1 97.06 535 VAL A C 1
ATOM 4060 O O . VAL A 1 535 ? 12.164 -37.875 -17.156 1 97.06 535 VAL A O 1
ATOM 4063 N N . TYR A 1 536 ? 12.711 -35.75 -16.719 1 96.94 536 TYR A N 1
ATOM 4064 C CA . TYR A 1 536 ? 13.93 -35.812 -17.531 1 96.94 536 TYR A CA 1
ATOM 4065 C C . TYR A 1 536 ? 14.914 -36.812 -16.938 1 96.94 536 TYR A C 1
ATOM 4067 O O . TYR A 1 536 ? 15.586 -37.531 -17.672 1 96.94 536 TYR A O 1
ATOM 4075 N N . LYS A 1 537 ? 15 -36.781 -15.641 1 96.25 537 LYS A N 1
ATOM 4076 C CA . LYS A 1 537 ? 15.93 -37.719 -14.977 1 96.25 537 LYS A CA 1
ATOM 4077 C C . LYS A 1 537 ? 15.562 -39.156 -15.266 1 96.25 537 LYS A C 1
ATOM 4079 O O . LYS A 1 537 ? 16.438 -39.969 -15.57 1 96.25 537 LYS A O 1
ATOM 4084 N N . ASP A 1 538 ? 14.289 -39.469 -15.133 1 96 538 ASP A N 1
ATOM 4085 C CA . ASP A 1 538 ? 13.844 -40.844 -15.398 1 96 538 ASP A CA 1
ATOM 4086 C C . ASP A 1 538 ? 14.047 -41.219 -16.859 1 96 538 ASP A C 1
ATOM 4088 O O . ASP A 1 538 ? 14.523 -42.312 -17.172 1 96 538 ASP A O 1
ATOM 4092 N N . PHE A 1 539 ? 13.703 -40.375 -17.766 1 96.12 539 PHE A N 1
ATOM 4093 C CA . PHE A 1 539 ? 13.883 -40.594 -19.188 1 96.12 539 PHE A CA 1
ATOM 4094 C C . PHE A 1 539 ? 15.352 -40.812 -19.531 1 96.12 539 PHE A C 1
ATOM 4096 O O . PHE A 1 539 ? 15.695 -41.75 -20.281 1 96.12 539 PHE A O 1
ATOM 4103 N N . ASN A 1 540 ? 16.188 -39.969 -18.938 1 96.19 540 ASN A N 1
ATOM 4104 C CA . ASN A 1 540 ? 17.625 -40.031 -19.188 1 96.19 540 ASN A CA 1
ATOM 4105 C C . ASN A 1 540 ? 18.203 -41.344 -18.641 1 96.19 540 ASN A C 1
ATOM 4107 O O . ASN A 1 540 ? 19.125 -41.906 -19.234 1 96.19 540 ASN A O 1
ATOM 4111 N N . SER A 1 541 ? 17.75 -41.719 -17.484 1 95.19 541 SER A N 1
ATOM 4112 C CA . SER A 1 541 ? 18.203 -42.969 -16.906 1 95.19 541 SER A CA 1
ATOM 4113 C C . SER A 1 541 ? 17.922 -44.156 -17.859 1 95.19 541 SER A C 1
ATOM 4115 O O . SER A 1 541 ? 18.766 -45 -18.078 1 95.19 541 SER A O 1
ATOM 4117 N N . SER A 1 542 ? 16.703 -44.156 -18.422 1 94.12 542 SER A N 1
ATOM 4118 C CA . SER A 1 542 ? 16.328 -45.188 -19.391 1 94.12 542 SER A CA 1
ATOM 4119 C C . SER A 1 542 ? 17.172 -45.062 -20.656 1 94.12 542 SER A C 1
ATOM 4121 O O . SER A 1 542 ? 17.672 -46.062 -21.172 1 94.12 542 SER A O 1
ATOM 4123 N N . LEU A 1 543 ? 17.344 -43.875 -21.141 1 95.31 543 LEU A N 1
ATOM 4124 C CA . LEU A 1 543 ? 18.109 -43.625 -22.359 1 95.31 543 LEU A CA 1
ATOM 4125 C C . LEU A 1 543 ? 19.547 -44.125 -22.203 1 95.31 543 LEU A C 1
ATOM 4127 O O . LEU A 1 543 ? 20.078 -44.812 -23.078 1 95.31 543 LEU A O 1
ATOM 4131 N N . GLN A 1 544 ? 20.125 -43.875 -21.094 1 95.81 544 GLN A N 1
ATOM 4132 C CA . GLN A 1 544 ? 21.516 -44.25 -20.844 1 95.81 544 GLN A CA 1
ATOM 4133 C C . GLN A 1 544 ? 21.672 -45.75 -20.703 1 95.81 544 GLN A C 1
ATOM 4135 O O . GLN A 1 544 ? 22.719 -46.312 -21.062 1 95.81 544 GLN A O 1
ATOM 4140 N N . SER A 1 545 ? 20.703 -46.375 -20.172 1 94.19 545 SER A N 1
ATOM 4141 C CA . SER A 1 545 ? 20.781 -47.812 -20 1 94.19 545 SER A CA 1
ATOM 4142 C C . SER A 1 545 ? 20.891 -48.531 -21.344 1 94.19 545 SER A C 1
ATOM 4144 O O . SER A 1 545 ? 21.484 -49.625 -21.438 1 94.19 545 SER A O 1
ATOM 4146 N N . TYR A 1 546 ? 20.453 -47.969 -22.438 1 94.25 546 TYR A N 1
ATOM 4147 C CA . TYR A 1 546 ? 20.438 -48.594 -23.734 1 94.25 546 TYR A CA 1
ATOM 4148 C C . TYR A 1 546 ? 21.625 -48.156 -24.578 1 94.25 546 TYR A C 1
ATOM 4150 O O . TYR A 1 546 ? 21.766 -48.531 -25.734 1 94.25 546 TYR A O 1
ATOM 4158 N N . ARG A 1 547 ? 22.516 -47.344 -23.984 1 93.88 547 ARG A N 1
ATOM 4159 C CA . ARG A 1 547 ? 23.641 -46.812 -24.719 1 93.88 547 ARG A CA 1
ATOM 4160 C C . ARG A 1 547 ? 24.5 -47.906 -25.312 1 93.88 547 ARG A C 1
ATOM 4162 O O . ARG A 1 547 ? 24.828 -47.875 -26.5 1 93.88 547 ARG A O 1
ATOM 4169 N N . PRO A 1 548 ? 24.828 -49 -24.547 1 91.19 548 PRO A N 1
ATOM 4170 C CA . PRO A 1 548 ? 25.719 -50.031 -25.094 1 91.19 548 PRO A CA 1
ATOM 4171 C C . PRO A 1 548 ? 25.109 -50.781 -26.281 1 91.19 548 PRO A C 1
ATOM 4173 O O . PRO A 1 548 ? 25.797 -51.062 -27.266 1 91.19 548 PRO A O 1
ATOM 4176 N N . VAL A 1 549 ? 23.844 -51.094 -26.219 1 92.19 549 VAL A N 1
ATOM 4177 C CA . VAL A 1 549 ? 23.156 -51.875 -27.266 1 92.19 549 VAL A CA 1
ATOM 4178 C C . VAL A 1 549 ? 22.922 -50.969 -28.484 1 92.19 549 VAL A C 1
ATOM 4180 O O . VAL A 1 549 ? 23.016 -51.406 -29.625 1 92.19 549 VAL A O 1
ATOM 4183 N N . ALA A 1 550 ? 22.641 -49.688 -28.219 1 93.44 550 ALA A N 1
ATOM 4184 C CA . ALA A 1 550 ? 22.422 -48.719 -29.297 1 93.44 550 ALA A CA 1
ATOM 4185 C C . ALA A 1 550 ? 23.703 -48.469 -30.062 1 93.44 550 ALA A C 1
ATOM 4187 O O . ALA A 1 550 ? 23.688 -48.312 -31.297 1 93.44 550 ALA A O 1
ATOM 4188 N N . ALA A 1 551 ? 24.812 -48.406 -29.391 1 92.81 551 ALA A N 1
ATOM 4189 C CA . ALA A 1 551 ? 26.109 -48.125 -30 1 92.81 551 ALA A CA 1
ATOM 4190 C C . ALA A 1 551 ? 26.516 -49.219 -30.953 1 92.81 551 ALA A C 1
ATOM 4192 O O . ALA A 1 551 ? 27.203 -48.969 -31.953 1 92.81 551 ALA A O 1
ATOM 4193 N N . GLN A 1 552 ? 26.016 -50.438 -30.703 1 92.38 552 GLN A N 1
ATOM 4194 C CA . GLN A 1 552 ? 26.344 -51.594 -31.531 1 92.38 552 GLN A CA 1
ATOM 4195 C C . GLN A 1 552 ? 25.359 -51.719 -32.688 1 92.38 552 GLN A C 1
ATOM 4197 O O . GLN A 1 552 ? 25.469 -52.625 -33.531 1 92.38 552 GLN A O 1
ATOM 4202 N N . GLY A 1 553 ? 24.391 -50.875 -32.719 1 90.88 553 GLY A N 1
ATOM 4203 C CA . GLY A 1 553 ? 23.438 -50.875 -33.812 1 90.88 553 GLY A CA 1
ATOM 4204 C C . GLY A 1 553 ? 22.438 -52 -33.75 1 90.88 553 GLY A C 1
ATOM 4205 O O . GLY A 1 553 ? 21.891 -52.438 -34.781 1 90.88 553 GLY A O 1
ATOM 4206 N N . LEU A 1 554 ? 22.109 -52.531 -32.562 1 90.31 554 LEU A N 1
ATOM 4207 C CA . LEU A 1 554 ? 21.297 -53.719 -32.438 1 90.31 554 LEU A CA 1
ATOM 4208 C C . LEU A 1 554 ? 19.828 -53.344 -32.25 1 90.31 554 LEU A C 1
ATOM 4210 O O . LEU A 1 554 ? 18.953 -54.219 -32.344 1 90.31 554 LEU A O 1
ATOM 4214 N N . LEU A 1 555 ? 19.547 -52.094 -31.984 1 91.44 555 LEU A N 1
ATOM 4215 C CA . LEU A 1 555 ? 18.172 -51.656 -31.719 1 91.44 555 LEU A CA 1
ATOM 4216 C C . LEU A 1 555 ? 17.547 -51.031 -32.969 1 91.44 555 LEU A C 1
ATOM 4218 O O . LEU A 1 555 ? 18.062 -50.031 -33.469 1 91.44 555 LEU A O 1
ATOM 4222 N N . VAL A 1 556 ? 16.406 -51.469 -33.406 1 88.25 556 VAL A N 1
ATOM 4223 C CA . VAL A 1 556 ? 15.766 -51 -34.625 1 88.25 556 VAL A CA 1
ATOM 4224 C C . VAL A 1 556 ? 15.125 -49.656 -34.406 1 88.25 556 VAL A C 1
ATOM 4226 O O . VAL A 1 556 ? 15.203 -48.75 -35.25 1 88.25 556 VAL A O 1
ATOM 4229 N N . ASN A 1 557 ? 14.477 -49.344 -33.219 1 89.75 557 ASN A N 1
ATOM 4230 C CA . ASN A 1 557 ? 13.734 -48.125 -32.969 1 89.75 557 ASN A CA 1
ATOM 4231 C C . ASN A 1 557 ? 14.578 -47.094 -32.219 1 89.75 557 ASN A C 1
ATOM 4233 O O . ASN A 1 557 ? 14.078 -46.062 -31.828 1 89.75 557 ASN A O 1
ATOM 4237 N N . LEU A 1 558 ? 15.898 -47.375 -31.969 1 94.31 558 LEU A N 1
ATOM 4238 C CA . LEU A 1 558 ? 16.812 -46.469 -31.297 1 94.31 558 LEU A CA 1
ATOM 4239 C C . LEU A 1 558 ? 18.234 -46.625 -31.828 1 94.31 558 LEU A C 1
ATOM 4241 O O . LEU A 1 558 ? 19.141 -47 -31.078 1 94.31 558 LEU A O 1
ATOM 4245 N N . PRO A 1 559 ? 18.344 -46.312 -33.156 1 93.94 559 PRO A N 1
ATOM 4246 C CA . PRO A 1 559 ? 19.703 -46.344 -33.719 1 93.94 559 PRO A CA 1
ATOM 4247 C C . PRO A 1 559 ? 20.672 -45.406 -33.031 1 93.94 559 PRO A C 1
ATOM 4249 O O . PRO A 1 559 ? 20.234 -44.5 -32.312 1 93.94 559 PRO A O 1
ATOM 4252 N N . ASN A 1 560 ? 21.953 -45.594 -33.344 1 95.12 560 ASN A N 1
ATOM 4253 C CA . ASN A 1 560 ? 22.984 -44.781 -32.688 1 95.12 560 ASN A CA 1
ATOM 4254 C C . ASN A 1 560 ? 22.797 -43.312 -32.906 1 95.12 560 ASN A C 1
ATOM 4256 O O . ASN A 1 560 ? 23 -42.5 -32 1 95.12 560 ASN A O 1
ATOM 4260 N N . THR A 1 561 ? 22.406 -42.906 -34.062 1 95.88 561 THR A N 1
ATOM 4261 C CA . THR A 1 561 ? 22.203 -41.5 -34.406 1 95.88 561 THR A CA 1
ATOM 4262 C C . THR A 1 561 ? 21.047 -40.906 -33.594 1 95.88 561 THR A C 1
ATOM 4264 O O . THR A 1 561 ? 21.141 -39.812 -33.062 1 95.88 561 THR A O 1
ATOM 4267 N N . THR A 1 562 ? 19.953 -41.656 -33.5 1 95.25 562 THR A N 1
ATOM 4268 C CA . THR A 1 562 ? 18.781 -41.219 -32.75 1 95.25 562 THR A CA 1
ATOM 4269 C C . THR A 1 562 ? 19.094 -41.125 -31.266 1 95.25 562 THR A C 1
ATOM 4271 O O . THR A 1 562 ? 18.625 -40.188 -30.594 1 95.25 562 THR A O 1
ATOM 4274 N N . TRP A 1 563 ? 19.828 -42.062 -30.781 1 96 563 TRP A N 1
ATOM 4275 C CA . TRP A 1 563 ? 20.234 -42 -29.375 1 96 563 TRP A CA 1
ATOM 4276 C C . TRP A 1 563 ? 21.016 -40.75 -29.078 1 96 563 TRP A C 1
ATOM 4278 O O . TRP A 1 563 ? 20.766 -40.062 -28.078 1 96 563 TRP A O 1
ATOM 4288 N N . ASN A 1 564 ? 22 -40.406 -29.969 1 96.75 564 ASN A N 1
ATOM 4289 C CA . ASN A 1 564 ? 22.812 -39.219 -29.781 1 96.75 564 ASN A CA 1
ATOM 4290 C C . ASN A 1 564 ? 21.969 -37.938 -29.797 1 96.75 564 ASN A C 1
ATOM 4292 O O . ASN A 1 564 ? 22.188 -37.031 -29 1 96.75 564 ASN A O 1
ATOM 4296 N N . ASP A 1 565 ? 21.094 -37.906 -30.672 1 96.12 565 ASP A N 1
ATOM 4297 C CA . ASP A 1 565 ? 20.234 -36.75 -30.781 1 96.12 565 ASP A CA 1
ATOM 4298 C C . ASP A 1 565 ? 19.359 -36.594 -29.547 1 96.12 565 ASP A C 1
ATOM 4300 O O . ASP A 1 565 ? 19.188 -35.469 -29.031 1 96.12 565 ASP A O 1
ATOM 4304 N N . LEU A 1 566 ? 18.766 -37.656 -29.109 1 95.94 566 LEU A N 1
ATOM 4305 C CA . LEU A 1 566 ? 17.922 -37.625 -27.922 1 95.94 566 LEU A CA 1
ATOM 4306 C C . LEU A 1 566 ? 18.719 -37.25 -26.688 1 95.94 566 LEU A C 1
ATOM 4308 O O . LEU A 1 566 ? 18.25 -36.5 -25.828 1 95.94 566 LEU A O 1
ATOM 4312 N N . ASN A 1 567 ? 19.875 -37.812 -26.594 1 96.88 567 ASN A N 1
ATOM 4313 C CA . ASN A 1 567 ? 20.75 -37.5 -25.453 1 96.88 567 ASN A CA 1
ATOM 4314 C C . ASN A 1 567 ? 21.062 -36.031 -25.406 1 96.88 567 ASN A C 1
ATOM 4316 O O . ASN A 1 567 ? 21.047 -35.406 -24.328 1 96.88 567 ASN A O 1
ATOM 4320 N N . ALA A 1 568 ? 21.375 -35.469 -26.547 1 97.12 568 ALA A N 1
ATOM 4321 C CA . ALA A 1 568 ? 21.688 -34.031 -26.609 1 97.12 568 ALA A CA 1
ATOM 4322 C C . ALA A 1 568 ? 20.469 -33.188 -26.25 1 97.12 568 ALA A C 1
ATOM 4324 O O . ALA A 1 568 ? 20.578 -32.219 -25.484 1 97.12 568 ALA A O 1
ATOM 4325 N N . THR A 1 569 ? 19.359 -33.531 -26.781 1 95.56 569 THR A N 1
ATOM 4326 C CA . THR A 1 569 ? 18.141 -32.781 -26.547 1 95.56 569 THR A CA 1
ATOM 4327 C C . THR A 1 569 ? 17.719 -32.844 -25.078 1 95.56 569 THR A C 1
ATOM 4329 O O . THR A 1 569 ? 17.359 -31.828 -24.484 1 95.56 569 THR A O 1
ATOM 4332 N N . VAL A 1 570 ? 17.75 -34 -24.5 1 97.19 570 VAL A N 1
ATOM 4333 C CA . VAL A 1 570 ? 17.359 -34.219 -23.109 1 97.19 570 VAL A CA 1
ATOM 4334 C C . VAL A 1 570 ? 18.297 -33.438 -22.203 1 97.19 570 VAL A C 1
ATOM 4336 O O . VAL A 1 570 ? 17.844 -32.781 -21.25 1 97.19 570 VAL A O 1
ATOM 4339 N N . ALA A 1 571 ? 19.578 -33.469 -22.5 1 96.75 571 ALA A N 1
ATOM 4340 C CA . ALA A 1 571 ? 20.562 -32.75 -21.672 1 96.75 571 ALA A CA 1
ATOM 4341 C C . ALA A 1 571 ? 20.328 -31.25 -21.719 1 96.75 571 ALA A C 1
ATOM 4343 O O . ALA A 1 571 ? 20.344 -30.578 -20.688 1 96.75 571 ALA A O 1
ATOM 4344 N N . VAL A 1 572 ? 20.156 -30.766 -22.891 1 97 572 VAL A N 1
ATOM 4345 C CA . VAL A 1 572 ? 19.953 -29.344 -23.078 1 97 572 VAL A CA 1
ATOM 4346 C C . VAL A 1 572 ? 18.672 -28.906 -22.375 1 97 572 VAL A C 1
ATOM 4348 O O . VAL A 1 572 ? 18.656 -27.906 -21.641 1 97 572 VAL A O 1
ATOM 4351 N N . ASN A 1 573 ? 17.594 -29.641 -22.578 1 97.12 573 ASN A N 1
ATOM 4352 C CA . ASN A 1 573 ? 16.312 -29.281 -22.016 1 97.12 573 ASN A CA 1
ATOM 4353 C C . ASN A 1 573 ? 16.281 -29.438 -20.5 1 97.12 573 ASN A C 1
ATOM 4355 O O . ASN A 1 573 ? 15.672 -28.625 -19.797 1 97.12 573 ASN A O 1
ATOM 4359 N N . ALA A 1 574 ? 16.891 -30.422 -19.984 1 97 574 ALA A N 1
ATOM 4360 C CA . ALA A 1 574 ? 16.953 -30.641 -18.547 1 97 574 ALA A CA 1
ATOM 4361 C C . ALA A 1 574 ? 17.719 -29.5 -17.859 1 97 574 ALA A C 1
ATOM 4363 O O . ALA A 1 574 ? 17.297 -29.016 -16.812 1 97 574 ALA A O 1
ATOM 4364 N N . ASN A 1 575 ? 18.812 -29.109 -18.453 1 96.44 575 ASN A N 1
ATOM 4365 C CA . ASN A 1 575 ? 19.594 -28.016 -17.906 1 96.44 575 ASN A CA 1
ATOM 4366 C C . ASN A 1 575 ? 18.844 -26.688 -17.969 1 96.44 575 ASN A C 1
ATOM 4368 O O . ASN A 1 575 ? 18.922 -25.875 -17.047 1 96.44 575 ASN A O 1
ATOM 4372 N N . ALA A 1 576 ? 18.203 -26.5 -19.062 1 96.06 576 ALA A N 1
ATOM 4373 C CA . ALA A 1 576 ? 17.406 -25.281 -19.219 1 96.06 576 ALA A CA 1
ATOM 4374 C C . ALA A 1 576 ? 16.312 -25.203 -18.141 1 96.06 576 ALA A C 1
ATOM 4376 O O . ALA A 1 576 ? 16.047 -24.125 -17.609 1 96.06 576 ALA A O 1
ATOM 4377 N N . ALA A 1 577 ? 15.672 -26.312 -17.859 1 96.12 577 ALA A N 1
ATOM 4378 C CA . ALA A 1 577 ? 14.617 -26.359 -16.844 1 96.12 577 ALA A CA 1
ATOM 4379 C C . ALA A 1 577 ? 15.18 -26.031 -15.461 1 96.12 577 ALA A C 1
ATOM 4381 O O . ALA A 1 577 ? 14.562 -25.281 -14.695 1 96.12 577 ALA A O 1
ATOM 4382 N N . LYS A 1 578 ? 16.297 -26.531 -15.164 1 95.31 578 LYS A N 1
ATOM 4383 C CA . LYS A 1 578 ? 16.938 -26.266 -13.875 1 95.31 578 LYS A CA 1
ATOM 4384 C C . LYS A 1 578 ? 17.328 -24.812 -13.734 1 95.31 578 LYS A C 1
ATOM 4386 O O . LYS A 1 578 ? 17.203 -24.219 -12.656 1 95.31 578 LYS A O 1
ATOM 4391 N N . ASN A 1 579 ? 17.766 -24.234 -14.797 1 94.88 579 ASN A N 1
ATOM 4392 C CA . ASN A 1 579 ? 18.25 -22.844 -14.789 1 94.88 579 ASN A CA 1
ATOM 4393 C C . ASN A 1 579 ? 17.094 -21.859 -14.609 1 94.88 579 ASN A C 1
ATOM 4395 O O . ASN A 1 579 ? 17.328 -20.703 -14.211 1 94.88 579 ASN A O 1
ATOM 4399 N N . LEU A 1 580 ? 15.922 -22.281 -14.875 1 93.62 580 LEU A N 1
ATOM 4400 C CA . LEU A 1 580 ? 14.781 -21.375 -14.781 1 93.62 580 LEU A CA 1
ATOM 4401 C C . LEU A 1 580 ? 14.539 -20.953 -13.336 1 93.62 580 LEU A C 1
ATOM 4403 O O . LEU A 1 580 ? 14.023 -19.859 -13.086 1 93.62 580 LEU A O 1
ATOM 4407 N N . ILE A 1 581 ? 14.961 -21.797 -12.383 1 92.94 581 ILE A N 1
ATOM 4408 C CA . ILE A 1 581 ? 14.648 -21.469 -11 1 92.94 581 ILE A CA 1
ATOM 4409 C C . ILE A 1 581 ? 15.938 -21.281 -10.211 1 92.94 581 ILE A C 1
ATOM 4411 O O . ILE A 1 581 ? 15.922 -21.219 -8.984 1 92.94 581 ILE A O 1
ATOM 4415 N N . ASP A 1 582 ? 17.047 -21.281 -10.859 1 92.19 582 ASP A N 1
ATOM 4416 C CA . ASP A 1 582 ? 18.328 -20.969 -10.227 1 92.19 582 ASP A CA 1
ATOM 4417 C C . ASP A 1 582 ? 18.531 -19.469 -10.109 1 92.19 582 ASP A C 1
ATOM 4419 O O . ASP A 1 582 ? 18.75 -18.781 -11.109 1 92.19 582 ASP A O 1
ATOM 4423 N N . PRO A 1 583 ? 18.531 -19.062 -8.914 1 88.5 583 PRO A N 1
ATOM 4424 C CA . PRO A 1 583 ? 18.609 -17.609 -8.727 1 88.5 583 PRO A CA 1
ATOM 4425 C C . PRO A 1 583 ? 19.891 -17 -9.273 1 88.5 583 PRO A C 1
ATOM 4427 O O . PRO A 1 583 ? 19.938 -15.789 -9.531 1 88.5 583 PRO A O 1
ATOM 4430 N N . LYS A 1 584 ? 20.984 -17.734 -9.445 1 86.19 584 LYS A N 1
ATOM 4431 C CA . LYS A 1 584 ? 22.234 -17.234 -9.992 1 86.19 584 LYS A CA 1
ATOM 4432 C C . LYS A 1 584 ? 22.125 -17 -11.5 1 86.19 584 LYS A C 1
ATOM 4434 O O . LYS A 1 584 ? 22.859 -16.188 -12.055 1 86.19 584 LYS A O 1
ATOM 4439 N N . LYS A 1 585 ? 21.141 -17.625 -12 1 87.12 585 LYS A N 1
ATOM 4440 C CA . LYS A 1 585 ? 21 -17.531 -13.445 1 87.12 585 LYS A CA 1
ATOM 4441 C C . LYS A 1 585 ? 19.766 -16.703 -13.82 1 87.12 585 LYS A C 1
ATOM 4443 O O . LYS A 1 585 ? 19.828 -15.883 -14.742 1 87.12 585 LYS A O 1
ATOM 4448 N N . THR A 1 586 ? 18.672 -16.984 -13.164 1 86.31 586 THR A N 1
ATOM 4449 C CA . THR A 1 586 ? 17.406 -16.328 -13.469 1 86.31 586 THR A CA 1
ATOM 4450 C C . THR A 1 586 ? 16.703 -15.875 -12.18 1 86.31 586 THR A C 1
ATOM 4452 O O . THR A 1 586 ? 16.484 -16.672 -11.273 1 86.31 586 THR A O 1
ATOM 4455 N N . GLN A 1 587 ? 16.422 -14.586 -12.25 1 88.31 587 GLN A N 1
ATOM 4456 C CA . GLN A 1 587 ? 15.773 -14.086 -11.047 1 88.31 587 GLN A CA 1
ATOM 4457 C C . GLN A 1 587 ? 14.289 -13.844 -11.281 1 88.31 587 GLN A C 1
ATOM 4459 O O . GLN A 1 587 ? 13.484 -13.906 -10.352 1 88.31 587 GLN A O 1
ATOM 4464 N N . SER A 1 588 ? 13.93 -13.586 -12.523 1 90.19 588 SER A N 1
ATOM 4465 C CA . SER A 1 588 ? 12.531 -13.43 -12.906 1 90.19 588 SER A CA 1
ATOM 4466 C C . SER A 1 588 ? 12.164 -14.367 -14.062 1 90.19 588 SER A C 1
ATOM 4468 O O . SER A 1 588 ? 12.82 -14.352 -15.109 1 90.19 588 SER A O 1
ATOM 4470 N N . VAL A 1 589 ? 11.172 -15.188 -13.789 1 92.69 589 VAL A N 1
ATOM 4471 C CA . VAL A 1 589 ? 10.828 -16.172 -14.812 1 92.69 589 VAL A CA 1
ATOM 4472 C C . VAL A 1 589 ? 9.344 -16.047 -15.172 1 92.69 589 VAL A C 1
ATOM 4474 O O . VAL A 1 589 ? 8.5 -15.836 -14.297 1 92.69 589 VAL A O 1
ATOM 4477 N N . ALA A 1 590 ? 9.102 -16.141 -16.438 1 92.25 590 ALA A N 1
ATOM 4478 C CA . ALA A 1 590 ? 7.719 -16.109 -16.922 1 92.25 590 ALA A CA 1
ATOM 4479 C C . ALA A 1 590 ? 7.016 -17.422 -16.656 1 92.25 590 ALA A C 1
ATOM 4481 O O . ALA A 1 590 ? 7.625 -18.5 -16.75 1 92.25 590 ALA A O 1
ATOM 4482 N N . VAL A 1 591 ? 5.73 -17.375 -16.359 1 94.69 591 VAL A N 1
ATOM 4483 C CA . VAL A 1 591 ? 4.914 -18.547 -16.062 1 94.69 591 VAL A CA 1
ATOM 4484 C C . VAL A 1 591 ? 4.957 -19.516 -17.25 1 94.69 591 VAL A C 1
ATOM 4486 O O . VAL A 1 591 ? 5.09 -20.719 -17.078 1 94.69 591 VAL A O 1
ATOM 4489 N N . GLU A 1 592 ? 4.961 -18.969 -18.438 1 94.5 592 GLU A N 1
ATOM 4490 C CA . GLU A 1 592 ? 4.918 -19.766 -19.656 1 94.5 592 GLU A CA 1
ATOM 4491 C C . GLU A 1 592 ? 6.195 -20.578 -19.828 1 94.5 592 GLU A C 1
ATOM 4493 O O . GLU A 1 592 ? 6.148 -21.719 -20.297 1 94.5 592 GLU A O 1
ATOM 4498 N N . SER A 1 593 ? 7.285 -20.031 -19.406 1 95.12 593 SER A N 1
ATOM 4499 C CA . SER A 1 593 ? 8.555 -20.734 -19.547 1 95.12 593 SER A CA 1
ATOM 4500 C C . SER A 1 593 ? 8.602 -21.969 -18.672 1 95.12 593 SER A C 1
ATOM 4502 O O . SER A 1 593 ? 9.117 -23.016 -19.078 1 95.12 593 SER A O 1
ATOM 4504 N N . ILE A 1 594 ? 8.055 -21.891 -17.469 1 96.69 594 ILE A N 1
ATOM 4505 C CA . ILE A 1 594 ? 8.031 -23 -16.516 1 96.69 594 ILE A CA 1
ATOM 4506 C C . ILE A 1 594 ? 7.125 -24.109 -17.047 1 96.69 594 ILE A C 1
ATOM 4508 O O . ILE A 1 594 ? 7.52 -25.281 -17.078 1 96.69 594 ILE A O 1
ATOM 4512 N N . LEU A 1 595 ? 6 -23.734 -17.5 1 96.38 595 LEU A N 1
ATOM 4513 C CA . LEU A 1 595 ? 5.012 -24.719 -17.938 1 96.38 595 LEU A CA 1
ATOM 4514 C C . LEU A 1 595 ? 5.41 -25.312 -19.297 1 96.38 595 LEU A C 1
ATOM 4516 O O . LEU A 1 595 ? 5.195 -26.5 -19.531 1 96.38 595 LEU A O 1
ATOM 4520 N N . ASP A 1 596 ? 6 -24.484 -20.156 1 95.81 596 ASP A N 1
ATOM 4521 C CA . ASP A 1 596 ? 6.473 -25 -21.438 1 95.81 596 ASP A CA 1
ATOM 4522 C C . ASP A 1 596 ? 7.555 -26.062 -21.234 1 95.81 596 ASP A C 1
ATOM 4524 O O . ASP A 1 596 ? 7.613 -27.047 -21.984 1 95.81 596 ASP A O 1
ATOM 4528 N N . ALA A 1 597 ? 8.383 -25.828 -20.281 1 96.81 597 ALA A N 1
ATOM 4529 C CA . ALA A 1 597 ? 9.406 -26.812 -19.969 1 96.81 597 ALA A CA 1
ATOM 4530 C C . ALA A 1 597 ? 8.773 -28.125 -19.5 1 96.81 597 ALA A C 1
ATOM 4532 O O . ALA A 1 597 ? 9.242 -29.219 -19.875 1 96.81 597 ALA A O 1
ATOM 4533 N N . LEU A 1 598 ? 7.754 -28.094 -18.719 1 96.94 598 LEU A N 1
ATOM 4534 C CA . LEU A 1 598 ? 7.043 -29.281 -18.281 1 96.94 598 LEU A CA 1
ATOM 4535 C C . LEU A 1 598 ? 6.395 -30 -19.453 1 96.94 598 LEU A C 1
ATOM 4537 O O . LEU A 1 598 ? 6.48 -31.219 -19.578 1 96.94 598 LEU A O 1
ATOM 4541 N N . TYR A 1 599 ? 5.766 -29.203 -20.359 1 96.5 599 TYR A N 1
ATOM 4542 C CA . TYR A 1 599 ? 5.105 -29.797 -21.516 1 96.5 599 TYR A CA 1
ATOM 4543 C C . TYR A 1 599 ? 6.109 -30.531 -22.406 1 96.5 599 TYR A C 1
ATOM 4545 O O . TYR A 1 599 ? 5.816 -31.609 -22.922 1 96.5 599 TYR A O 1
ATOM 4553 N N . LYS A 1 600 ? 7.27 -29.953 -22.531 1 95.75 600 LYS A N 1
ATOM 4554 C CA . LYS A 1 600 ? 8.305 -30.578 -23.344 1 95.75 600 LYS A CA 1
ATOM 4555 C C . LYS A 1 600 ? 8.727 -31.922 -22.734 1 95.75 600 LYS A C 1
ATOM 4557 O O . LYS A 1 600 ? 8.938 -32.906 -23.469 1 95.75 600 LYS A O 1
ATOM 4562 N N . SER A 1 601 ? 8.867 -31.953 -21.469 1 97.06 601 SER A N 1
ATOM 4563 C CA . SER A 1 601 ? 9.273 -33.188 -20.812 1 97.06 601 SER A CA 1
ATOM 4564 C C . SER A 1 601 ? 8.18 -34.25 -20.922 1 97.06 601 SER A C 1
ATOM 4566 O O . SER A 1 601 ? 8.469 -35.406 -21.188 1 97.06 601 SER A O 1
ATOM 4568 N N . LEU A 1 602 ? 6.957 -33.844 -20.75 1 96.31 602 LEU A N 1
ATOM 4569 C CA . LEU A 1 602 ? 5.848 -34.812 -20.828 1 96.31 602 LEU A CA 1
ATOM 4570 C C . LEU A 1 602 ? 5.637 -35.281 -22.266 1 96.31 602 LEU A C 1
ATOM 4572 O O . LEU A 1 602 ? 5.176 -36.406 -22.5 1 96.31 602 LEU A O 1
ATOM 4576 N N . SER A 1 603 ? 5.973 -34.438 -23.219 1 95.31 603 SER A N 1
ATOM 4577 C CA . SER A 1 603 ? 5.906 -34.844 -24.625 1 95.31 603 SER A CA 1
ATOM 4578 C C . SER A 1 603 ? 6.871 -35.969 -24.922 1 95.31 603 SER A C 1
ATOM 4580 O O . SER A 1 603 ? 6.555 -36.875 -25.688 1 95.31 603 SER A O 1
ATOM 4582 N N . LEU A 1 604 ? 7.992 -35.938 -24.312 1 94.19 604 LEU A N 1
ATOM 4583 C CA . LEU A 1 604 ? 8.961 -37.031 -24.469 1 94.19 604 LEU A CA 1
ATOM 4584 C C . LEU A 1 604 ? 8.391 -38.344 -23.953 1 94.19 604 LEU A C 1
ATOM 4586 O O . LEU A 1 604 ? 8.555 -39.375 -24.578 1 94.19 604 LEU A O 1
ATOM 4590 N N . VAL A 1 605 ? 7.734 -38.281 -22.828 1 94.19 605 VAL A N 1
ATOM 4591 C CA . VAL A 1 605 ? 7.137 -39.469 -22.219 1 94.19 605 VAL A CA 1
ATOM 4592 C C . VAL A 1 605 ? 5.996 -39.969 -23.109 1 94.19 605 VAL A C 1
ATOM 4594 O O . VAL A 1 605 ? 5.895 -41.156 -23.391 1 94.19 605 VAL A O 1
ATOM 4597 N N . GLN A 1 606 ? 5.203 -39 -23.547 1 93.62 606 GLN A N 1
ATOM 4598 C CA . GLN A 1 606 ? 4.062 -39.312 -24.406 1 93.62 606 GLN A CA 1
ATOM 4599 C C . GLN A 1 606 ? 4.512 -40.062 -25.672 1 93.62 606 GLN A C 1
ATOM 4601 O O . GLN A 1 606 ? 3.887 -41.031 -26.094 1 93.62 606 GLN A O 1
ATOM 4606 N N . ASN A 1 607 ? 5.621 -39.688 -26.188 1 92.62 607 ASN A N 1
ATOM 4607 C CA . ASN A 1 607 ? 6.074 -40.219 -27.453 1 92.62 607 ASN A CA 1
ATOM 4608 C C . ASN A 1 607 ? 6.883 -41.5 -27.281 1 92.62 607 ASN A C 1
ATOM 4610 O O . ASN A 1 607 ? 7.191 -42.188 -28.25 1 92.62 607 ASN A O 1
ATOM 4614 N N . ASN A 1 608 ? 7.18 -41.844 -26.031 1 94.44 608 ASN A N 1
ATOM 4615 C CA . ASN A 1 608 ? 8.008 -43.031 -25.766 1 94.44 608 ASN A CA 1
ATOM 4616 C C . ASN A 1 608 ? 7.379 -43.938 -24.734 1 94.44 608 ASN A C 1
ATOM 4618 O O . ASN A 1 608 ? 8.078 -44.531 -23.906 1 94.44 608 ASN A O 1
ATOM 4622 N N . SER A 1 609 ? 6.066 -43.969 -24.703 1 95.25 609 SER A N 1
ATOM 4623 C CA . SER A 1 609 ? 5.344 -44.875 -23.812 1 95.25 609 SER A CA 1
ATOM 4624 C C . SER A 1 609 ? 4.082 -45.438 -24.469 1 95.25 609 SER A C 1
ATOM 4626 O O . SER A 1 609 ? 3.598 -44.844 -25.453 1 95.25 609 SER A O 1
ATOM 4628 N N . VAL A 1 610 ? 3.637 -46.562 -24 1 95.25 610 VAL A N 1
ATOM 4629 C CA . VAL A 1 610 ? 2.395 -47.188 -24.469 1 95.25 610 VAL A CA 1
ATOM 4630 C C . VAL A 1 610 ? 1.464 -47.406 -23.281 1 95.25 610 VAL A C 1
ATOM 4632 O O . VAL A 1 610 ? 1.913 -47.812 -22.188 1 95.25 610 VAL A O 1
ATOM 4635 N N . PHE A 1 611 ? 0.211 -47.156 -23.5 1 93.75 611 PHE A N 1
ATOM 4636 C CA . PHE A 1 611 ? -0.8 -47.438 -22.5 1 93.75 611 PHE A CA 1
ATOM 4637 C C . PHE A 1 611 ? -1.047 -48.938 -22.375 1 93.75 611 PHE A C 1
ATOM 4639 O O . PHE A 1 611 ? -1.081 -49.656 -23.375 1 93.75 611 PHE A O 1
ATOM 4646 N N . THR A 1 612 ? -1.229 -49.344 -21.094 1 94.06 612 THR A N 1
ATOM 4647 C CA . THR A 1 612 ? -1.3 -50.781 -20.906 1 94.06 612 THR A CA 1
ATOM 4648 C C . THR A 1 612 ? -2.658 -51.188 -20.344 1 94.06 612 THR A C 1
ATOM 4650 O O . THR A 1 612 ? -2.861 -52.344 -19.969 1 94.06 612 THR A O 1
ATOM 4653 N N . LEU A 1 613 ? -3.541 -50.25 -20.297 1 92 613 LEU A N 1
ATOM 4654 C CA . LEU A 1 613 ? -4.875 -50.562 -19.797 1 92 613 LEU A CA 1
ATOM 4655 C C . LEU A 1 613 ? -5.539 -51.625 -20.656 1 92 613 LEU A C 1
ATOM 4657 O O . LEU A 1 613 ? -5.613 -51.469 -21.875 1 92 613 LEU A O 1
ATOM 4661 N N . GLY A 1 614 ? -5.965 -52.656 -20.031 1 89.81 614 GLY A N 1
ATOM 4662 C CA . GLY A 1 614 ? -6.688 -53.688 -20.734 1 89.81 614 GLY A CA 1
ATOM 4663 C C . GLY A 1 614 ? -5.781 -54.625 -21.5 1 89.81 614 GLY A C 1
ATOM 4664 O O . GLY A 1 614 ? -6.254 -55.562 -22.156 1 89.81 614 GLY A O 1
ATOM 4665 N N . GLN A 1 615 ? -4.48 -54.406 -21.312 1 90.69 615 GLN A N 1
ATOM 4666 C CA . GLN A 1 615 ? -3.541 -55.25 -22.062 1 90.69 615 GLN A CA 1
ATOM 4667 C C . GLN A 1 615 ? -3.178 -56.5 -21.297 1 90.69 615 GLN A C 1
ATOM 4669 O O . GLN A 1 615 ? -3.07 -56.469 -20.062 1 90.69 615 GLN A O 1
ATOM 4674 N N . SER A 1 616 ? -2.963 -57.625 -22.078 1 87.25 616 SER A N 1
ATOM 4675 C CA . SER A 1 616 ? -2.607 -58.875 -21.422 1 87.25 616 SER A CA 1
ATOM 4676 C C . SER A 1 616 ? -1.147 -59.219 -21.688 1 87.25 616 SER A C 1
ATOM 4678 O O . SER A 1 616 ? -0.555 -60.031 -20.938 1 87.25 616 SER A O 1
ATOM 4680 N N . THR A 1 617 ? -0.612 -58.688 -22.719 1 88.25 617 THR A N 1
ATOM 4681 C CA . THR A 1 617 ? 0.752 -59.062 -23.094 1 88.25 617 THR A CA 1
ATOM 4682 C C . THR A 1 617 ? 1.714 -57.906 -22.797 1 88.25 617 THR A C 1
ATOM 4684 O O . THR A 1 617 ? 2.875 -58.156 -22.453 1 88.25 617 THR A O 1
ATOM 4687 N N . VAL A 1 618 ? 1.2 -56.719 -22.984 1 91.31 618 VAL A N 1
ATOM 4688 C CA . VAL A 1 618 ? 2.021 -55.531 -22.781 1 91.31 618 VAL A CA 1
ATOM 4689 C C . VAL A 1 618 ? 1.6 -54.844 -21.484 1 91.31 618 VAL A C 1
ATOM 4691 O O . VAL A 1 618 ? 0.597 -54.125 -21.469 1 91.31 618 VAL A O 1
ATOM 4694 N N . PHE A 1 619 ? 2.254 -55.062 -20.406 1 91.19 619 PHE A N 1
ATOM 4695 C CA . PHE A 1 619 ? 1.98 -54.406 -19.125 1 91.19 619 PHE A CA 1
ATOM 4696 C C . PHE A 1 619 ? 3.242 -54.344 -18.266 1 91.19 619 PHE A C 1
ATOM 4698 O O . PHE A 1 619 ? 4.223 -55.062 -18.547 1 91.19 619 PHE A O 1
ATOM 4705 N N . PRO A 1 620 ? 3.242 -53.438 -17.297 1 91.12 620 PRO A N 1
ATOM 4706 C CA . PRO A 1 620 ? 4.422 -53.375 -16.438 1 91.12 620 PRO A CA 1
ATOM 4707 C C . PRO A 1 620 ? 4.734 -54.688 -15.742 1 91.12 620 PRO A C 1
ATOM 4709 O O . PRO A 1 620 ? 3.861 -55.281 -15.086 1 91.12 620 PRO A O 1
ATOM 4712 N N . GLY A 1 621 ? 5.961 -55.156 -15.922 1 90.88 621 GLY A N 1
ATOM 4713 C CA . GLY A 1 621 ? 6.355 -56.438 -15.328 1 90.88 621 GLY A CA 1
ATOM 4714 C C . GLY A 1 621 ? 6.332 -57.594 -16.312 1 90.88 621 GLY A C 1
ATOM 4715 O O . GLY A 1 621 ? 6.863 -58.656 -16.016 1 90.88 621 GLY A O 1
ATOM 4716 N N . ALA A 1 622 ? 5.75 -57.344 -17.516 1 91.62 622 ALA A N 1
ATOM 4717 C CA . ALA A 1 622 ? 5.723 -58.375 -18.531 1 91.62 622 ALA A CA 1
ATOM 4718 C C . ALA A 1 622 ? 7.117 -58.656 -19.094 1 91.62 622 ALA A C 1
ATOM 4720 O O . ALA A 1 622 ? 7.887 -57.719 -19.312 1 91.62 622 ALA A O 1
ATOM 4721 N N . ASP A 1 623 ? 7.461 -59.875 -19.297 1 92.06 623 ASP A N 1
ATOM 4722 C CA . ASP A 1 623 ? 8.797 -60.25 -19.75 1 92.06 623 ASP A CA 1
ATOM 4723 C C . ASP A 1 623 ? 8.875 -60.25 -21.266 1 92.06 623 ASP A C 1
ATOM 4725 O O . ASP A 1 623 ? 9.18 -61.281 -21.891 1 92.06 623 ASP A O 1
ATOM 4729 N N . ILE A 1 624 ? 8.656 -59.125 -21.844 1 91.38 624 ILE A N 1
ATOM 4730 C CA . ILE A 1 624 ? 8.648 -59.031 -23.297 1 91.38 624 ILE A CA 1
ATOM 4731 C C . ILE A 1 624 ? 9.531 -57.875 -23.766 1 91.38 624 ILE A C 1
ATOM 4733 O O . ILE A 1 624 ? 9.695 -57.656 -24.969 1 91.38 624 ILE A O 1
ATOM 4737 N N . CYS A 1 625 ? 10.109 -57.062 -22.828 1 91.25 625 CYS A N 1
ATOM 4738 C CA . CYS A 1 625 ? 10.938 -55.938 -23.172 1 91.25 625 CYS A CA 1
ATOM 4739 C C . CYS A 1 625 ? 12.398 -56.312 -23.297 1 91.25 625 CYS A C 1
ATOM 4741 O O . CYS A 1 625 ? 12.844 -57.281 -22.656 1 91.25 625 CYS A O 1
ATOM 4743 N N . ILE A 1 626 ? 13.086 -55.531 -24.094 1 91.75 626 ILE A N 1
ATOM 4744 C CA . ILE A 1 626 ? 14.484 -55.844 -24.375 1 91.75 626 ILE A CA 1
ATOM 4745 C C . ILE A 1 626 ? 15.336 -55.531 -23.156 1 91.75 626 ILE A C 1
ATOM 4747 O O . ILE A 1 626 ? 15.188 -54.438 -22.562 1 91.75 626 ILE A O 1
ATOM 4751 N N . ASP A 1 627 ? 16.25 -56.406 -22.766 1 90.44 627 ASP A N 1
ATOM 4752 C CA . ASP A 1 627 ? 17.219 -56.188 -21.688 1 90.44 627 ASP A CA 1
ATOM 4753 C C . ASP A 1 627 ? 18.391 -55.344 -22.188 1 90.44 627 ASP A C 1
ATOM 4755 O O . ASP A 1 627 ? 19.172 -55.781 -23.031 1 90.44 627 ASP A O 1
ATOM 4759 N N . PRO A 1 628 ? 18.469 -54.156 -21.641 1 89.12 628 PRO A N 1
ATOM 4760 C CA . PRO A 1 628 ? 19.547 -53.281 -22.125 1 89.12 628 PRO A CA 1
ATOM 4761 C C . PRO A 1 628 ? 20.938 -53.75 -21.688 1 89.12 628 PRO A C 1
ATOM 4763 O O . PRO A 1 628 ? 21.938 -53.25 -22.203 1 89.12 628 PRO A O 1
ATOM 4766 N N . SER A 1 629 ? 21.078 -54.719 -20.797 1 86.5 629 SER A N 1
ATOM 4767 C CA . SER A 1 629 ? 22.359 -55.156 -20.25 1 86.5 629 SER A CA 1
ATOM 4768 C C . SER A 1 629 ? 22.984 -56.25 -21.109 1 86.5 629 SER A C 1
ATOM 4770 O O . SER A 1 629 ? 24.172 -56.562 -20.953 1 86.5 629 SER A O 1
ATOM 4772 N N . THR A 1 630 ? 22.156 -56.719 -22.031 1 84.94 630 THR A N 1
ATOM 4773 C CA . THR A 1 630 ? 22.672 -57.875 -22.797 1 84.94 630 THR A CA 1
ATOM 4774 C C . THR A 1 630 ? 22.75 -57.5 -24.281 1 84.94 630 THR A C 1
ATOM 4776 O O . THR A 1 630 ? 21.922 -56.75 -24.797 1 84.94 630 THR A O 1
ATOM 4779 N N . THR A 1 631 ? 23.688 -58.188 -24.984 1 82.44 631 THR A N 1
ATOM 4780 C CA . THR A 1 631 ? 23.844 -57.938 -26.406 1 82.44 631 THR A CA 1
ATOM 4781 C C . THR A 1 631 ? 23.047 -58.938 -27.219 1 82.44 631 THR A C 1
ATOM 4783 O O . THR A 1 631 ? 22.828 -58.75 -28.422 1 82.44 631 THR A O 1
ATOM 4786 N N . ASN A 1 632 ? 22.562 -60 -26.578 1 83.69 632 ASN A N 1
ATOM 4787 C CA . ASN A 1 632 ? 21.797 -61.031 -27.281 1 83.69 632 ASN A CA 1
ATOM 4788 C C . ASN A 1 632 ? 20.312 -60.688 -27.312 1 83.69 632 ASN A C 1
ATOM 4790 O O . ASN A 1 632 ? 19.484 -61.5 -27.75 1 83.69 632 ASN A O 1
ATOM 4794 N N . LEU A 1 633 ? 19.938 -59.469 -26.875 1 86.06 633 LEU A N 1
ATOM 4795 C CA . LEU A 1 633 ? 18.578 -58.938 -26.906 1 86.06 633 LEU A CA 1
ATOM 4796 C C . LEU A 1 633 ? 17.609 -59.875 -26.188 1 86.06 633 LEU A C 1
ATOM 4798 O O . LEU A 1 633 ? 16.531 -60.156 -26.688 1 86.06 633 LEU A O 1
ATOM 4802 N N . THR A 1 634 ? 18.078 -60.406 -25.047 1 90.38 634 THR A N 1
ATOM 4803 C CA . THR A 1 634 ? 17.156 -61.156 -24.203 1 90.38 634 THR A CA 1
ATOM 4804 C C . THR A 1 634 ? 16.062 -60.25 -23.656 1 90.38 634 THR A C 1
ATOM 4806 O O . THR A 1 634 ? 16.141 -59.031 -23.75 1 90.38 634 THR A O 1
ATOM 4809 N N . THR A 1 635 ? 14.922 -60.938 -23.219 1 91.62 635 THR A N 1
ATOM 4810 C CA . THR A 1 635 ? 13.789 -60.156 -22.75 1 91.62 635 THR A CA 1
ATOM 4811 C C . THR A 1 635 ? 13.797 -60.062 -21.219 1 91.62 635 THR A C 1
ATOM 4813 O O . THR A 1 635 ? 14.328 -60.938 -20.547 1 91.62 635 THR A O 1
ATOM 4816 N N . VAL A 1 636 ? 13.375 -58.875 -20.688 1 92.38 636 VAL A N 1
ATOM 4817 C CA . VAL A 1 636 ? 13.227 -58.625 -19.266 1 92.38 636 VAL A CA 1
ATOM 4818 C C . VAL A 1 636 ? 11.859 -58 -18.984 1 92.38 636 VAL A C 1
ATOM 4820 O O . VAL A 1 636 ? 11.094 -57.719 -19.922 1 92.38 636 VAL A O 1
ATOM 4823 N N . ALA A 1 637 ? 11.594 -57.812 -17.703 1 92.5 637 ALA A N 1
ATOM 4824 C CA . ALA A 1 637 ? 10.336 -57.188 -17.281 1 92.5 637 ALA A CA 1
ATOM 4825 C C . ALA A 1 637 ? 10.242 -55.75 -17.781 1 92.5 637 ALA A C 1
ATOM 4827 O O . ALA A 1 637 ? 11.203 -54.969 -17.641 1 92.5 637 ALA A O 1
ATOM 4828 N N . CYS A 1 638 ? 9.102 -55.406 -18.438 1 92.88 638 CYS A N 1
ATOM 4829 C CA . CYS A 1 638 ? 8.875 -54.062 -18.891 1 92.88 638 CYS A CA 1
ATOM 4830 C C . CYS A 1 638 ? 8.797 -53.094 -17.703 1 92.88 638 CYS A C 1
ATOM 4832 O O . CYS A 1 638 ? 8.242 -53.438 -16.656 1 92.88 638 CYS A O 1
ATOM 4834 N N . THR A 1 639 ? 9.336 -51.906 -17.859 1 92.12 639 THR A N 1
ATOM 4835 C CA . THR A 1 639 ? 9.359 -50.906 -16.781 1 92.12 639 THR A CA 1
ATOM 4836 C C . THR A 1 639 ? 8.391 -49.75 -17.078 1 92.12 639 THR A C 1
ATOM 4838 O O . THR A 1 639 ? 8.227 -49.344 -18.219 1 92.12 639 THR A O 1
ATOM 4841 N N . SER A 1 640 ? 7.754 -49.312 -15.953 1 93.56 640 SER A N 1
ATOM 4842 C CA . SER A 1 640 ? 6.906 -48.125 -16.047 1 93.56 640 SER A CA 1
ATOM 4843 C C . SER A 1 640 ? 7.727 -46.875 -15.875 1 93.56 640 SER A C 1
ATOM 4845 O O . SER A 1 640 ? 8.781 -46.875 -15.242 1 93.56 640 SER A O 1
ATOM 4847 N N . PRO A 1 641 ? 7.203 -45.75 -16.547 1 93.75 641 PRO A N 1
ATOM 4848 C CA . PRO A 1 641 ? 7.863 -44.469 -16.281 1 93.75 641 PRO A CA 1
ATOM 4849 C C . PRO A 1 641 ? 7.711 -44.031 -14.82 1 93.75 641 PRO A C 1
ATOM 4851 O O . PRO A 1 641 ? 6.707 -44.344 -14.172 1 93.75 641 PRO A O 1
ATOM 4854 N N . LYS A 1 642 ? 8.75 -43.406 -14.281 1 93.56 642 LYS A N 1
ATOM 4855 C CA . LYS A 1 642 ? 8.703 -42.781 -12.961 1 93.56 642 LYS A CA 1
ATOM 4856 C C . LYS A 1 642 ? 8.578 -41.281 -13.07 1 93.56 642 LYS A C 1
ATOM 4858 O O . LYS A 1 642 ? 9.562 -40.562 -12.922 1 93.56 642 LYS A O 1
ATOM 4863 N N . LEU A 1 643 ? 7.398 -40.906 -13.18 1 93.88 643 LEU A N 1
ATOM 4864 C CA . LEU A 1 643 ? 7.125 -39.5 -13.508 1 93.88 643 LEU A CA 1
ATOM 4865 C C . LEU A 1 643 ? 7.148 -38.625 -12.25 1 93.88 643 LEU A C 1
ATOM 4867 O O . LEU A 1 643 ? 7.461 -37.438 -12.312 1 93.88 643 LEU A O 1
ATOM 4871 N N . LEU A 1 644 ? 6.852 -39.188 -11.094 1 93.38 644 LEU A N 1
ATOM 4872 C CA . LEU A 1 644 ? 6.609 -38.406 -9.891 1 93.38 644 LEU A CA 1
ATOM 4873 C C . LEU A 1 644 ? 7.875 -38.281 -9.047 1 93.38 644 LEU A C 1
ATOM 4875 O O . LEU A 1 644 ? 8.641 -39.25 -8.938 1 93.38 644 LEU A O 1
ATOM 4879 N N . PRO A 1 645 ? 8.008 -37.094 -8.469 1 88 645 PRO A N 1
ATOM 4880 C CA . PRO A 1 645 ? 9.086 -36.969 -7.48 1 88 645 PRO A CA 1
ATOM 4881 C C . PRO A 1 645 ? 8.836 -37.781 -6.227 1 88 645 PRO A C 1
ATOM 4883 O O . PRO A 1 645 ? 7.699 -38.219 -5.977 1 88 645 PRO A O 1
ATOM 4886 N N . SER A 1 646 ? 9.906 -38 -5.457 1 83.56 646 SER A N 1
ATOM 4887 C CA . SER A 1 646 ? 9.859 -38.906 -4.316 1 83.56 646 SER A CA 1
ATOM 4888 C C . SER A 1 646 ? 8.82 -38.469 -3.293 1 83.56 646 SER A C 1
ATOM 4890 O O . SER A 1 646 ? 8.125 -39.281 -2.699 1 83.56 646 SER A O 1
ATOM 4892 N N . PHE A 1 647 ? 8.656 -37.188 -3.141 1 81.38 647 PHE A N 1
ATOM 4893 C CA . PHE A 1 647 ? 7.75 -36.688 -2.113 1 81.38 647 PHE A CA 1
ATOM 4894 C C . PHE A 1 647 ? 6.297 -36.812 -2.549 1 81.38 647 PHE A C 1
ATOM 4896 O O . PHE A 1 647 ? 5.391 -36.812 -1.713 1 81.38 647 PHE A O 1
ATOM 4903 N N . ALA A 1 648 ? 6.051 -36.969 -3.846 1 80.81 648 ALA A N 1
ATOM 4904 C CA . ALA A 1 648 ? 4.688 -37.031 -4.367 1 80.81 648 ALA A CA 1
ATOM 4905 C C . ALA A 1 648 ? 4.195 -38.469 -4.492 1 80.81 648 ALA A C 1
ATOM 4907 O O . ALA A 1 648 ? 3.012 -38.688 -4.754 1 80.81 648 ALA A O 1
ATOM 4908 N N . VAL A 1 649 ? 5.113 -39.438 -4.367 1 68.38 649 VAL A N 1
ATOM 4909 C CA . VAL A 1 649 ? 4.746 -40.844 -4.488 1 68.38 649 VAL A CA 1
ATOM 4910 C C . VAL A 1 649 ? 3.971 -41.281 -3.246 1 68.38 649 VAL A C 1
ATOM 4912 O O . VAL A 1 649 ? 3.111 -42.156 -3.322 1 68.38 649 VAL A O 1
ATOM 4915 N N . LYS A 1 650 ? 4.254 -40.625 -1.997 1 56.16 650 LYS A N 1
ATOM 4916 C CA . LYS A 1 650 ? 3.637 -41.094 -0.756 1 56.16 650 LYS A CA 1
ATOM 4917 C C . LYS A 1 650 ? 2.215 -40.562 -0.615 1 56.16 650 LYS A C 1
ATOM 4919 O O . LYS A 1 650 ? 1.513 -40.875 0.341 1 56.16 650 LYS A O 1
ATOM 4924 N N . THR A 1 651 ? 1.732 -39.688 -1.48 1 47.12 651 THR A N 1
ATOM 4925 C CA . THR A 1 651 ? 0.365 -39.219 -1.278 1 47.12 651 THR A CA 1
ATOM 4926 C C . THR A 1 651 ? -0.613 -40.031 -2.125 1 47.12 651 THR A C 1
ATOM 4928 O O . THR A 1 651 ? -0.354 -40.312 -3.303 1 47.12 651 THR A O 1
ATOM 4931 N N . MET B 1 1 ? 12.633 -4.445 -24.969 1 74 1 MET B N 1
ATOM 4932 C CA . MET B 1 1 ? 11.477 -4.52 -24.078 1 74 1 MET B CA 1
ATOM 4933 C C . MET B 1 1 ? 11.906 -4.828 -22.641 1 74 1 MET B C 1
ATOM 4935 O O . MET B 1 1 ? 12.891 -5.531 -22.422 1 74 1 MET B O 1
ATOM 4939 N N . ALA B 1 2 ? 11.297 -4.215 -21.719 1 89.69 2 ALA B N 1
ATOM 4940 C CA . ALA B 1 2 ? 11.648 -4.449 -20.312 1 89.69 2 ALA B CA 1
ATOM 4941 C C . ALA B 1 2 ? 11.18 -5.824 -19.859 1 89.69 2 ALA B C 1
ATOM 4943 O O . ALA B 1 2 ? 10.148 -6.32 -20.312 1 89.69 2 ALA B O 1
ATOM 4944 N N . VAL B 1 3 ? 11.914 -6.449 -19.094 1 90.75 3 VAL B N 1
ATOM 4945 C CA . VAL B 1 3 ? 11.625 -7.789 -18.594 1 90.75 3 VAL B CA 1
ATOM 4946 C C . VAL B 1 3 ? 10.406 -7.742 -17.672 1 90.75 3 VAL B C 1
ATOM 4948 O O . VAL B 1 3 ? 9.539 -8.617 -17.734 1 90.75 3 VAL B O 1
ATOM 4951 N N . LEU B 1 4 ? 10.32 -6.699 -16.875 1 94 4 LEU B N 1
ATOM 4952 C CA . LEU B 1 4 ? 9.195 -6.562 -15.945 1 94 4 LEU B CA 1
ATOM 4953 C C . LEU B 1 4 ? 8.312 -5.383 -16.344 1 94 4 LEU B C 1
ATOM 4955 O O . LEU B 1 4 ? 8.164 -4.43 -15.57 1 94 4 LEU B O 1
ATOM 4959 N N . GLU B 1 5 ? 7.668 -5.48 -17.422 1 93.38 5 GLU B N 1
ATOM 4960 C CA . GLU B 1 5 ? 6.867 -4.398 -17.984 1 93.38 5 GLU B CA 1
ATOM 4961 C C . GLU B 1 5 ? 5.711 -4.02 -17.078 1 93.38 5 GLU B C 1
ATOM 4963 O O . GLU B 1 5 ? 5.281 -2.865 -17.047 1 93.38 5 GLU B O 1
ATOM 4968 N N . GLU B 1 6 ? 5.238 -4.949 -16.297 1 92.5 6 GLU B N 1
ATOM 4969 C CA . GLU B 1 6 ? 4.078 -4.73 -15.438 1 92.5 6 GLU B CA 1
ATOM 4970 C C . GLU B 1 6 ? 4.418 -3.795 -14.281 1 92.5 6 GLU B C 1
ATOM 4972 O O . GLU B 1 6 ? 3.521 -3.246 -13.641 1 92.5 6 GLU B O 1
ATOM 4977 N N . TYR B 1 7 ? 5.695 -3.6 -14.055 1 95.5 7 TYR B N 1
ATOM 4978 C CA . TYR B 1 7 ? 6.105 -2.783 -12.922 1 95.5 7 TYR B CA 1
ATOM 4979 C C . TYR B 1 7 ? 6.645 -1.435 -13.383 1 95.5 7 TYR B C 1
ATOM 4981 O O . TYR B 1 7 ? 7.5 -0.843 -12.727 1 95.5 7 TYR B O 1
ATOM 4989 N N . LEU B 1 8 ? 6.176 -0.904 -14.523 1 95.69 8 LEU B N 1
ATOM 4990 C CA . LEU B 1 8 ? 6.562 0.403 -15.039 1 95.69 8 LEU B CA 1
ATOM 4991 C C . LEU B 1 8 ? 6.262 1.502 -14.031 1 95.69 8 LEU B C 1
ATOM 4993 O O . LEU B 1 8 ? 7.004 2.48 -13.93 1 95.69 8 LEU B O 1
ATOM 4997 N N . TRP B 1 9 ? 5.195 1.332 -13.289 1 95.06 9 TRP B N 1
ATOM 4998 C CA . TRP B 1 9 ? 4.805 2.355 -12.32 1 95.06 9 TRP B CA 1
ATOM 4999 C C . TRP B 1 9 ? 5.895 2.568 -11.281 1 95.06 9 TRP B C 1
ATOM 5001 O O . TRP B 1 9 ? 6.059 3.676 -10.758 1 95.06 9 TRP B O 1
ATOM 5011 N N . LEU B 1 10 ? 6.691 1.531 -10.93 1 96.75 10 LEU B N 1
ATOM 5012 C CA . LEU B 1 10 ? 7.789 1.673 -9.977 1 96.75 10 LEU B CA 1
ATOM 5013 C C . LEU B 1 10 ? 8.836 2.658 -10.492 1 96.75 10 LEU B C 1
ATOM 5015 O O . LEU B 1 10 ? 9.414 3.42 -9.719 1 96.75 10 LEU B O 1
ATOM 5019 N N . VAL B 1 11 ? 9.086 2.627 -11.82 1 96.94 11 VAL B N 1
ATOM 5020 C CA . VAL B 1 11 ? 10.07 3.518 -12.43 1 96.94 11 VAL B CA 1
ATOM 5021 C C . VAL B 1 11 ? 9.547 4.953 -12.406 1 96.94 11 VAL B C 1
ATOM 5023 O O . VAL B 1 11 ? 10.273 5.875 -12.031 1 96.94 11 VAL B O 1
ATOM 5026 N N . VAL B 1 12 ? 8.305 5.129 -12.727 1 96.94 12 VAL B N 1
ATOM 5027 C CA . VAL B 1 12 ? 7.719 6.461 -12.805 1 96.94 12 VAL B CA 1
ATOM 5028 C C . VAL B 1 12 ? 7.641 7.082 -11.414 1 96.94 12 VAL B C 1
ATOM 5030 O O . VAL B 1 12 ? 8.125 8.195 -11.195 1 96.94 12 VAL B O 1
ATOM 5033 N N . VAL B 1 13 ? 7.039 6.355 -10.484 1 96.56 13 VAL B N 1
ATOM 5034 C CA . VAL B 1 13 ? 6.926 6.863 -9.125 1 96.56 13 VAL B CA 1
ATOM 5035 C C . VAL B 1 13 ? 8.312 6.973 -8.492 1 96.56 13 VAL B C 1
ATOM 5037 O O . VAL B 1 13 ? 8.586 7.906 -7.734 1 96.56 13 VAL B O 1
ATOM 5040 N N . GLY B 1 14 ? 9.219 5.934 -8.82 1 97.62 14 GLY B N 1
ATOM 5041 C CA . GLY B 1 14 ? 10.594 6.008 -8.344 1 97.62 14 GLY B CA 1
ATOM 5042 C C . GLY B 1 14 ? 11.305 7.273 -8.781 1 97.62 14 GLY B C 1
ATOM 5043 O O . GLY B 1 14 ? 12 7.902 -7.984 1 97.62 14 GLY B O 1
ATOM 5044 N N . ALA B 1 15 ? 11.102 7.676 -10 1 97.88 15 ALA B N 1
ATOM 5045 C CA . ALA B 1 15 ? 11.719 8.891 -10.523 1 97.88 15 ALA B CA 1
ATOM 5046 C C . ALA B 1 15 ? 11.164 10.133 -9.828 1 97.88 15 ALA B C 1
ATOM 5048 O O . ALA B 1 15 ? 11.906 11.055 -9.492 1 97.88 15 ALA B O 1
ATOM 5049 N N . LEU B 1 16 ? 9.906 10.148 -9.562 1 97.56 16 LEU B N 1
ATOM 5050 C CA . LEU B 1 16 ? 9.281 11.281 -8.898 1 97.56 16 LEU B CA 1
ATOM 5051 C C . LEU B 1 16 ? 9.781 11.422 -7.465 1 97.56 16 LEU B C 1
ATOM 5053 O O . LEU B 1 16 ? 10.109 12.523 -7.023 1 97.56 16 LEU B O 1
ATOM 5057 N N . VAL B 1 17 ? 9.836 10.312 -6.805 1 97.69 17 VAL B N 1
ATOM 5058 C CA . VAL B 1 17 ? 10.234 10.391 -5.406 1 97.69 17 VAL B CA 1
ATOM 5059 C C . VAL B 1 17 ? 11.75 10.586 -5.312 1 97.69 17 VAL B C 1
ATOM 5061 O O . VAL B 1 17 ? 12.242 11.172 -4.348 1 97.69 17 VAL B O 1
ATOM 5064 N N . ALA B 1 18 ? 12.516 10.078 -6.297 1 98 18 ALA B N 1
ATOM 5065 C CA . ALA B 1 18 ? 13.938 10.398 -6.352 1 98 18 ALA B CA 1
ATOM 5066 C C . ALA B 1 18 ? 14.156 11.898 -6.512 1 98 18 ALA B C 1
ATOM 5068 O O . ALA B 1 18 ? 15.023 12.477 -5.855 1 98 18 ALA B O 1
ATOM 5069 N N . PHE B 1 19 ? 13.406 12.492 -7.367 1 97.81 19 PHE B N 1
ATOM 5070 C CA . PHE B 1 19 ? 13.43 13.945 -7.508 1 97.81 19 PHE B CA 1
ATOM 5071 C C . PHE B 1 19 ? 13.055 14.625 -6.191 1 97.81 19 PHE B C 1
ATOM 5073 O O . PHE B 1 19 ? 13.711 15.578 -5.777 1 97.81 19 PHE B O 1
ATOM 5080 N N . GLY B 1 20 ? 12.016 14.102 -5.617 1 97.75 20 GLY B N 1
ATOM 5081 C CA . GLY B 1 20 ? 11.602 14.648 -4.34 1 97.75 20 GLY B CA 1
ATOM 5082 C C . GLY B 1 20 ? 12.664 14.547 -3.268 1 97.75 20 GLY B C 1
ATOM 5083 O O . GLY B 1 20 ? 12.875 15.492 -2.5 1 97.75 20 GLY B O 1
ATOM 5084 N N . PHE B 1 21 ? 13.281 13.398 -3.205 1 98 21 PHE B N 1
ATOM 5085 C CA . PHE B 1 21 ? 14.352 13.203 -2.236 1 98 21 PHE B CA 1
ATOM 5086 C C . PHE B 1 21 ? 15.5 14.164 -2.502 1 98 21 PHE B C 1
ATOM 5088 O O . PHE B 1 21 ? 16.094 14.711 -1.565 1 98 21 PHE B O 1
ATOM 5095 N N . GLY B 1 22 ? 15.859 14.32 -3.756 1 96.56 22 GLY B N 1
ATOM 5096 C CA . GLY B 1 22 ? 16.828 15.336 -4.117 1 96.56 22 GLY B CA 1
ATOM 5097 C C . GLY B 1 22 ? 16.406 16.734 -3.707 1 96.56 22 GLY B C 1
ATOM 5098 O O . GLY B 1 22 ? 17.219 17.5 -3.152 1 96.56 22 GLY B O 1
ATOM 5099 N N . TYR B 1 23 ? 15.188 17.062 -3.955 1 96.69 23 TYR B N 1
ATOM 5100 C CA . TYR B 1 23 ? 14.625 18.344 -3.551 1 96.69 23 TYR B CA 1
ATOM 5101 C C . TYR B 1 23 ? 14.766 18.547 -2.047 1 96.69 23 TYR B C 1
ATOM 5103 O O . TYR B 1 23 ? 15.203 19.609 -1.601 1 96.69 23 TYR B O 1
ATOM 5111 N N . GLY B 1 24 ? 14.391 17.531 -1.331 1 96.25 24 GLY B N 1
ATOM 5112 C CA . GLY B 1 24 ? 14.523 17.609 0.116 1 96.25 24 GLY B CA 1
ATOM 5113 C C . GLY B 1 24 ? 15.953 17.75 0.583 1 96.25 24 GLY B C 1
ATOM 5114 O O . GLY B 1 24 ? 16.25 18.531 1.494 1 96.25 24 GLY B O 1
ATOM 5115 N N . THR B 1 25 ? 16.797 17.016 -0.001 1 95.69 25 THR B N 1
ATOM 5116 C CA . THR B 1 25 ? 18.219 17.078 0.322 1 95.69 25 THR B CA 1
ATOM 5117 C C . THR B 1 25 ? 18.781 18.469 -0.011 1 95.69 25 THR B C 1
ATOM 5119 O O . THR B 1 25 ? 19.609 19 0.731 1 95.69 25 THR B O 1
ATOM 5122 N N . GLY B 1 26 ? 18.391 18.969 -1.077 1 94.31 26 GLY B N 1
ATOM 5123 C CA . GLY B 1 26 ? 18.797 20.328 -1.434 1 94.31 26 GLY B CA 1
ATOM 5124 C C . GLY B 1 26 ? 18.328 21.375 -0.439 1 94.31 26 GLY B C 1
ATOM 5125 O O . GLY B 1 26 ? 19.094 22.266 -0.067 1 94.31 26 GLY B O 1
ATOM 5126 N N . ALA B 1 27 ? 17.141 21.219 -0.012 1 94.19 27 ALA B N 1
ATOM 5127 C CA . ALA B 1 27 ? 16.531 22.172 0.916 1 94.19 27 ALA B CA 1
ATOM 5128 C C . ALA B 1 27 ? 17.141 22.031 2.311 1 94.19 27 ALA B C 1
ATOM 5130 O O . ALA B 1 27 ? 17 22.938 3.143 1 94.19 27 ALA B O 1
ATOM 5131 N N . ASN B 1 28 ? 17.781 20.891 2.525 1 94.19 28 ASN B N 1
ATOM 5132 C CA . ASN B 1 28 ? 18.312 20.625 3.861 1 94.19 28 ASN B CA 1
ATOM 5133 C C . ASN B 1 28 ? 19.828 20.578 3.865 1 94.19 28 ASN B C 1
ATOM 5135 O O . ASN B 1 28 ? 20.5 21.531 4.277 1 94.19 28 ASN B O 1
ATOM 5139 N N . ASP B 1 29 ? 20.391 19.594 3.191 1 92.62 29 ASP B N 1
ATOM 5140 C CA . ASP B 1 29 ? 21.812 19.328 3.283 1 92.62 29 ASP B CA 1
ATOM 5141 C C . ASP B 1 29 ? 22.625 20.359 2.5 1 92.62 29 ASP B C 1
ATOM 5143 O O . ASP B 1 29 ? 23.672 20.812 2.957 1 92.62 29 ASP B O 1
ATOM 5147 N N . VAL B 1 30 ? 22.172 20.672 1.34 1 90.25 30 VAL B N 1
ATOM 5148 C CA . VAL B 1 30 ? 22.891 21.656 0.556 1 90.25 30 VAL B CA 1
ATOM 5149 C C . VAL B 1 30 ? 22.797 23.031 1.233 1 90.25 30 VAL B C 1
ATOM 5151 O O . VAL B 1 30 ? 23.781 23.781 1.273 1 90.25 30 VAL B O 1
ATOM 5154 N N . ALA B 1 31 ? 21.703 23.297 1.707 1 89.12 31 ALA B N 1
ATOM 5155 C CA . ALA B 1 31 ? 21.5 24.531 2.461 1 89.12 31 ALA B CA 1
ATOM 5156 C C . ALA B 1 31 ? 22.438 24.609 3.656 1 89.12 31 ALA B C 1
ATOM 5158 O O . ALA B 1 31 ? 23 25.672 3.953 1 89.12 31 ALA B O 1
ATOM 5159 N N . ASN B 1 32 ? 22.641 23.531 4.234 1 86.5 32 ASN B N 1
ATOM 5160 C CA . ASN B 1 32 ? 23.562 23.438 5.367 1 86.5 32 ASN B CA 1
ATOM 5161 C C . ASN B 1 32 ? 25 23.75 4.953 1 86.5 32 ASN B C 1
ATOM 5163 O O . ASN B 1 32 ? 25.719 24.438 5.676 1 86.5 32 ASN B O 1
ATOM 5167 N N . ALA B 1 33 ? 25.344 23.281 3.877 1 86.19 33 ALA B N 1
ATOM 5168 C CA . ALA B 1 33 ? 26.703 23.484 3.379 1 86.19 33 ALA B CA 1
ATOM 5169 C C . ALA B 1 33 ? 26.984 24.953 3.102 1 86.19 33 ALA B C 1
ATOM 5171 O O . ALA 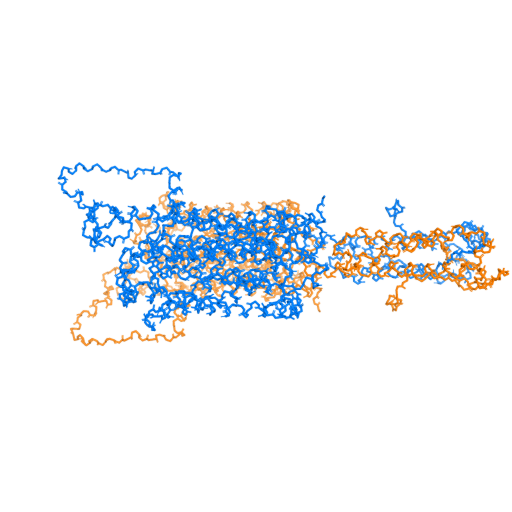B 1 33 ? 28.109 25.422 3.256 1 86.19 33 ALA B O 1
ATOM 5172 N N . PHE B 1 34 ? 26 25.703 2.777 1 90.19 34 PHE B N 1
ATOM 5173 C CA . PHE B 1 34 ? 26.156 27.125 2.484 1 90.19 34 PHE B CA 1
ATOM 5174 C C . PHE B 1 34 ? 25.906 27.969 3.729 1 90.19 34 PHE B C 1
ATOM 5176 O O . PHE B 1 34 ? 26.047 29.188 3.695 1 90.19 34 PHE B O 1
ATOM 5183 N N . GLY B 1 35 ? 25.547 27.312 4.754 1 88.88 35 GLY B N 1
ATOM 5184 C CA . GLY B 1 35 ? 25.328 28.031 5.996 1 88.88 35 GLY B CA 1
ATOM 5185 C C . GLY B 1 35 ? 26.516 28.844 6.445 1 88.88 35 GLY B C 1
ATOM 5186 O O . GLY B 1 35 ? 26.375 30 6.883 1 88.88 35 GLY B O 1
ATOM 5187 N N . THR B 1 36 ? 27.656 28.328 6.277 1 90.94 36 THR B N 1
ATOM 5188 C CA . THR B 1 36 ? 28.875 29 6.703 1 90.94 36 THR B CA 1
ATOM 5189 C C . THR B 1 36 ? 29.156 30.219 5.812 1 90.94 36 THR B C 1
ATOM 5191 O O . THR B 1 36 ? 29.469 31.297 6.309 1 90.94 36 THR B O 1
ATOM 5194 N N . SER B 1 37 ? 28.984 30.062 4.562 1 92.12 37 SER B N 1
ATOM 5195 C CA . SER B 1 37 ? 29.297 31.125 3.625 1 92.12 37 SER B CA 1
ATOM 5196 C C . SER B 1 37 ? 28.266 32.25 3.68 1 92.12 37 SER B C 1
ATOM 5198 O O . SER B 1 37 ? 28.609 33.438 3.566 1 92.12 37 SER B O 1
ATOM 5200 N N . VAL B 1 38 ? 27.109 31.875 3.818 1 88.62 38 VAL B N 1
ATOM 5201 C CA . VAL B 1 38 ? 26.062 32.875 3.902 1 88.62 38 VAL B CA 1
ATOM 5202 C C . VAL B 1 38 ? 26.062 33.531 5.293 1 88.62 38 VAL B C 1
ATOM 5204 O O . VAL B 1 38 ? 25.828 34.719 5.434 1 88.62 38 VAL B O 1
ATOM 5207 N N . GLY B 1 39 ? 26.344 32.75 6.242 1 86.12 39 GLY B N 1
ATOM 5208 C CA . GLY B 1 39 ? 26.422 33.25 7.609 1 86.12 39 GLY B CA 1
ATOM 5209 C C . GLY B 1 39 ? 27.547 34.25 7.809 1 86.12 39 GLY B C 1
ATOM 5210 O O . GLY B 1 39 ? 27.391 35.188 8.586 1 86.12 39 GLY B O 1
ATOM 5211 N N . SER B 1 40 ? 28.625 34.062 7.145 1 90.12 40 SER B N 1
ATOM 5212 C CA . SER B 1 40 ? 29.75 34.969 7.23 1 90.12 40 SER B CA 1
ATOM 5213 C C . SER B 1 40 ? 29.562 36.188 6.305 1 90.12 40 SER B C 1
ATOM 5215 O O . SER B 1 40 ? 30.422 37.031 6.223 1 90.12 40 SER B O 1
ATOM 5217 N N . LYS B 1 41 ? 28.422 36.156 5.477 1 87 41 LYS B N 1
ATOM 5218 C CA . LYS B 1 41 ? 28.031 37.219 4.555 1 87 41 LYS B CA 1
ATOM 5219 C C . LYS B 1 41 ? 28.969 37.25 3.352 1 87 41 LYS B C 1
ATOM 5221 O O . LYS B 1 41 ? 29.156 38.312 2.74 1 87 41 LYS B O 1
ATOM 5226 N N . THR B 1 42 ? 29.594 36.219 3.184 1 89.5 42 THR B N 1
ATOM 5227 C CA . THR B 1 42 ? 30.469 36.094 2.02 1 89.5 42 THR B CA 1
ATOM 5228 C C . THR B 1 42 ? 29.641 35.906 0.748 1 89.5 42 THR B C 1
ATOM 5230 O O . THR B 1 42 ? 29.984 36.438 -0.305 1 89.5 42 THR B O 1
ATOM 5233 N N . LEU B 1 43 ? 28.609 35.094 0.918 1 90.31 43 LEU B N 1
ATOM 5234 C CA . LEU B 1 43 ? 27.734 34.812 -0.209 1 90.31 43 LEU B CA 1
ATOM 5235 C C . LEU B 1 43 ? 26.281 35.125 0.142 1 90.31 43 LEU B C 1
ATOM 5237 O O . LEU B 1 43 ? 25.875 34.969 1.295 1 90.31 43 LEU B O 1
ATOM 5241 N N . THR B 1 44 ? 25.578 35.531 -0.894 1 87.81 44 THR B N 1
ATOM 5242 C CA . THR B 1 44 ? 24.125 35.625 -0.768 1 87.81 44 THR B CA 1
ATOM 5243 C C . THR B 1 44 ? 23.484 34.281 -1.149 1 87.81 44 THR B C 1
ATOM 5245 O O . THR B 1 44 ? 24.141 33.438 -1.755 1 87.81 44 THR B O 1
ATOM 5248 N N . LEU B 1 45 ? 22.312 34.188 -0.757 1 87.06 45 LEU B N 1
ATOM 5249 C CA . LEU B 1 45 ? 21.609 32.938 -1.081 1 87.06 45 LEU B CA 1
ATOM 5250 C C . LEU B 1 45 ? 21.484 32.781 -2.592 1 87.06 45 LEU B C 1
ATOM 5252 O O . LEU B 1 45 ? 21.578 31.641 -3.096 1 87.06 45 LEU B O 1
ATOM 5256 N N . ARG B 1 46 ? 21.266 33.781 -3.355 1 89.62 46 ARG B N 1
ATOM 5257 C CA . ARG B 1 46 ? 21.188 33.719 -4.809 1 89.62 46 ARG B CA 1
ATOM 5258 C C . ARG B 1 46 ? 22.5 33.25 -5.418 1 89.62 46 ARG B C 1
ATOM 5260 O O . ARG B 1 46 ? 22.484 32.406 -6.324 1 89.62 46 ARG B O 1
ATOM 5267 N N . GLN B 1 47 ? 23.562 33.781 -4.895 1 90.62 47 GLN B N 1
ATOM 5268 C CA . GLN B 1 47 ? 24.875 33.344 -5.367 1 90.62 47 GLN B CA 1
ATOM 5269 C C . GLN B 1 47 ? 25.141 31.875 -5.02 1 90.62 47 GLN B C 1
ATOM 5271 O O . GLN B 1 47 ? 25.719 31.141 -5.816 1 90.62 47 GLN B O 1
ATOM 5276 N N . ALA B 1 48 ? 24.688 31.547 -3.861 1 90.19 48 ALA B N 1
ATOM 5277 C CA . ALA B 1 48 ? 24.844 30.156 -3.434 1 90.19 48 ALA B CA 1
ATOM 5278 C C . ALA B 1 48 ? 24.141 29.203 -4.398 1 90.19 48 ALA B C 1
ATOM 5280 O O . ALA B 1 48 ? 24.672 28.156 -4.754 1 90.19 48 ALA B O 1
ATOM 5281 N N . VAL B 1 49 ? 22.938 29.578 -4.836 1 91.12 49 VAL B N 1
ATOM 5282 C CA . VAL B 1 49 ? 22.156 28.75 -5.742 1 91.12 49 VAL B CA 1
ATOM 5283 C C . VAL B 1 49 ? 22.875 28.609 -7.082 1 91.12 49 VAL B C 1
ATOM 5285 O O . VAL B 1 49 ? 22.922 27.531 -7.668 1 91.12 49 VAL B O 1
ATOM 5288 N N . ILE B 1 50 ? 23.469 29.672 -7.535 1 92.62 50 ILE B N 1
ATOM 5289 C CA . ILE B 1 50 ? 24.188 29.656 -8.805 1 92.62 50 ILE B CA 1
ATOM 5290 C C . ILE B 1 50 ? 25.406 28.734 -8.688 1 92.62 50 ILE B C 1
ATOM 5292 O O . ILE B 1 50 ? 25.656 27.922 -9.578 1 92.62 50 ILE B O 1
ATOM 5296 N N . ILE B 1 51 ? 26.094 28.875 -7.617 1 91.94 51 ILE B N 1
ATOM 5297 C CA . ILE B 1 51 ? 27.281 28.047 -7.395 1 91.94 51 ILE B CA 1
ATOM 5298 C C . ILE B 1 51 ? 26.875 26.578 -7.312 1 91.94 51 ILE B C 1
ATOM 5300 O O . ILE B 1 51 ? 27.5 25.719 -7.922 1 91.94 51 ILE B O 1
ATOM 5304 N N . ALA B 1 52 ? 25.828 26.344 -6.625 1 92.12 52 ALA B N 1
ATOM 5305 C CA . ALA B 1 52 ? 25.344 24.969 -6.484 1 92.12 52 ALA B CA 1
ATOM 5306 C C . ALA B 1 52 ? 24.922 24.406 -7.832 1 92.12 52 ALA B C 1
ATOM 5308 O O . ALA B 1 52 ? 25.172 23.234 -8.125 1 92.12 52 ALA B O 1
ATOM 5309 N N . SER B 1 53 ? 24.234 25.172 -8.703 1 93 53 SER B N 1
ATOM 5310 C CA . SER B 1 53 ? 23.734 24.719 -10 1 93 53 SER B CA 1
ATOM 5311 C C . SER B 1 53 ? 24.891 24.266 -10.898 1 93 53 SER B C 1
ATOM 5313 O O . SER B 1 53 ? 24.688 23.406 -11.758 1 93 53 SER B O 1
ATOM 5315 N N . ILE B 1 54 ? 26.047 24.719 -10.578 1 93.5 54 ILE B N 1
ATOM 5316 C CA . ILE B 1 54 ? 27.172 24.391 -11.438 1 93.5 54 ILE B CA 1
ATOM 5317 C C . ILE B 1 54 ? 28.016 23.297 -10.773 1 93.5 54 ILE B C 1
ATOM 5319 O O . ILE B 1 54 ? 28.219 22.234 -11.352 1 93.5 54 ILE B O 1
ATOM 5323 N N . PHE B 1 55 ? 28.375 23.562 -9.594 1 92 55 PHE B N 1
ATOM 5324 C CA . PHE B 1 55 ? 29.406 22.703 -9.008 1 92 55 PHE B CA 1
ATOM 5325 C C . PHE B 1 55 ? 28.781 21.516 -8.297 1 92 55 PHE B C 1
ATOM 5327 O O . PHE B 1 55 ? 29.391 20.453 -8.188 1 92 55 PHE B O 1
ATOM 5334 N N . GLU B 1 56 ? 27.609 21.672 -7.664 1 90.94 56 GLU B N 1
ATOM 5335 C CA . GLU B 1 56 ? 26.875 20.516 -7.16 1 90.94 56 GLU B CA 1
ATOM 5336 C C . GLU B 1 56 ? 26.547 19.531 -8.281 1 90.94 56 GLU B C 1
ATOM 5338 O O . GLU B 1 56 ? 26.719 18.328 -8.117 1 90.94 56 GLU B O 1
ATOM 5343 N N . PHE B 1 57 ? 26.141 20.141 -9.344 1 87.19 57 PHE B N 1
ATOM 5344 C CA . PHE B 1 57 ? 25.781 19.359 -10.516 1 87.19 57 PHE B CA 1
ATOM 5345 C C . PHE B 1 57 ? 27 18.672 -11.102 1 87.19 57 PHE B C 1
ATOM 5347 O O . PHE B 1 57 ? 26.938 17.484 -11.461 1 87.19 57 PHE B O 1
ATOM 5354 N N . ALA B 1 58 ? 28.078 19.297 -11.195 1 87.19 58 ALA B N 1
ATOM 5355 C CA . ALA B 1 58 ? 29.312 18.75 -11.727 1 87.19 58 ALA B CA 1
ATOM 5356 C C . ALA B 1 58 ? 29.844 17.625 -10.844 1 87.19 58 ALA B C 1
ATOM 5358 O O . ALA B 1 58 ? 30.266 16.578 -11.344 1 87.19 58 ALA B O 1
ATOM 5359 N N . GLY B 1 59 ? 29.828 17.828 -9.578 1 87.25 59 GLY B N 1
ATOM 5360 C CA . GLY B 1 59 ? 30.234 16.766 -8.664 1 87.25 59 GLY B CA 1
ATOM 5361 C C . GLY B 1 59 ? 29.375 15.523 -8.766 1 87.25 59 GLY B C 1
ATOM 5362 O O . GLY B 1 59 ? 29.891 14.406 -8.766 1 87.25 59 GLY B O 1
ATOM 5363 N N . ALA B 1 60 ? 28.109 15.75 -8.875 1 86.69 60 ALA B N 1
ATOM 5364 C CA . ALA B 1 60 ? 27.172 14.641 -8.992 1 86.69 60 ALA B CA 1
ATOM 5365 C C . ALA B 1 60 ? 27.422 13.844 -10.273 1 86.69 60 ALA B C 1
ATOM 5367 O O . ALA B 1 60 ? 27.422 12.609 -10.258 1 86.69 60 ALA B O 1
ATOM 5368 N N . LEU B 1 61 ? 27.656 14.484 -11.367 1 82.56 61 LEU B N 1
ATOM 5369 C CA . LEU B 1 61 ? 27.797 13.844 -12.672 1 82.56 61 LEU B CA 1
ATOM 5370 C C . LEU B 1 61 ? 29.141 13.156 -12.805 1 82.56 61 LEU B C 1
ATOM 5372 O O . LEU B 1 61 ? 29.25 12.086 -13.398 1 82.56 61 LEU B O 1
ATOM 5376 N N . LEU B 1 62 ? 30.141 13.734 -12.18 1 78.44 62 LEU B N 1
ATOM 5377 C CA . LEU B 1 62 ? 31.5 13.25 -12.438 1 78.44 62 LEU B CA 1
ATOM 5378 C C . LEU B 1 62 ? 31.891 12.18 -11.422 1 78.44 62 LEU B C 1
ATOM 5380 O O . LEU B 1 62 ? 32.656 11.266 -11.742 1 78.44 62 LEU B O 1
ATOM 5384 N N . LEU B 1 63 ? 31.406 12.297 -10.211 1 76.81 63 LEU B N 1
ATOM 5385 C CA . LEU B 1 63 ? 31.906 11.406 -9.172 1 76.81 63 LEU B CA 1
ATOM 5386 C C . LEU B 1 63 ? 30.766 10.688 -8.469 1 76.81 63 LEU B C 1
ATOM 5388 O O . LEU B 1 63 ? 30.984 9.922 -7.527 1 76.81 63 LEU B O 1
ATOM 5392 N N . GLY B 1 64 ? 29.594 10.828 -8.828 1 76.38 64 GLY B N 1
ATOM 5393 C CA . GLY B 1 64 ? 28.438 10.32 -8.109 1 76.38 64 GLY B CA 1
ATOM 5394 C C . GLY B 1 64 ? 28.266 8.82 -8.227 1 76.38 64 GLY B C 1
ATOM 5395 O O . GLY B 1 64 ? 27.531 8.211 -7.449 1 76.38 64 GLY B O 1
ATOM 5396 N N . ARG B 1 65 ? 29 8.094 -9.008 1 77 65 ARG B N 1
ATOM 5397 C CA . ARG B 1 65 ? 28.797 6.684 -9.312 1 77 65 ARG B CA 1
ATOM 5398 C C . ARG B 1 65 ? 29.172 5.809 -8.125 1 77 65 ARG B C 1
ATOM 5400 O O . ARG B 1 65 ? 28.531 4.789 -7.867 1 77 65 ARG B O 1
ATOM 5407 N N . VAL B 1 66 ? 30.203 6.195 -7.438 1 76.19 66 VAL B N 1
ATOM 5408 C CA . VAL B 1 66 ? 30.672 5.379 -6.324 1 76.19 66 VAL B CA 1
ATOM 5409 C C . VAL B 1 66 ? 29.625 5.352 -5.219 1 76.19 66 VAL B C 1
ATOM 5411 O O . VAL B 1 66 ? 29.25 4.281 -4.738 1 76.19 66 VAL B O 1
ATOM 5414 N N . SER B 1 67 ? 29.219 6.465 -4.867 1 81.31 67 SER B N 1
ATOM 5415 C CA . SER B 1 67 ? 28.188 6.543 -3.84 1 81.31 67 SER B CA 1
ATOM 5416 C C . SER B 1 67 ? 26.891 5.867 -4.297 1 81.31 67 SER B C 1
ATOM 5418 O O . SER B 1 67 ? 26.203 5.23 -3.5 1 81.31 67 SER B O 1
ATOM 5420 N N . THR B 1 68 ? 26.641 5.957 -5.512 1 83.56 68 THR B N 1
ATOM 5421 C CA . THR B 1 68 ? 25.438 5.348 -6.09 1 83.56 68 THR B CA 1
ATOM 5422 C C . THR B 1 68 ? 25.469 3.834 -5.918 1 83.56 68 THR B C 1
ATOM 5424 O O . THR B 1 68 ? 24.469 3.234 -5.496 1 83.56 68 THR B O 1
ATOM 5427 N N . ASN B 1 69 ? 26.547 3.195 -6.094 1 84.31 69 ASN B N 1
ATOM 5428 C CA . ASN B 1 69 ? 26.672 1.744 -6 1 84.31 69 ASN B CA 1
ATOM 5429 C C . ASN B 1 69 ? 26.578 1.269 -4.551 1 84.31 69 ASN B C 1
ATOM 5431 O O . ASN B 1 69 ? 26 0.212 -4.277 1 84.31 69 ASN B O 1
ATOM 5435 N N . THR B 1 70 ? 27.094 2.01 -3.678 1 81.38 70 THR B N 1
ATOM 5436 C CA . THR B 1 70 ? 27.031 1.646 -2.268 1 81.38 70 THR B CA 1
ATOM 5437 C C . THR B 1 70 ? 25.578 1.619 -1.789 1 81.38 70 THR B C 1
ATOM 5439 O O . THR B 1 70 ? 25.172 0.692 -1.087 1 81.38 70 THR B O 1
ATOM 5442 N N . ILE B 1 71 ? 24.891 2.584 -2.213 1 86.88 71 ILE B N 1
ATOM 5443 C CA . ILE B 1 71 ? 23.5 2.691 -1.764 1 86.88 71 ILE B CA 1
ATOM 5444 C C . ILE B 1 71 ? 22.656 1.616 -2.443 1 86.88 71 ILE B C 1
ATOM 5446 O O . ILE B 1 71 ? 21.766 1.041 -1.822 1 86.88 71 ILE B O 1
ATOM 5450 N N . ALA B 1 72 ? 23 1.342 -3.584 1 84.44 72 ALA B N 1
ATOM 5451 C CA . ALA B 1 72 ? 22.219 0.406 -4.383 1 84.44 72 ALA B CA 1
ATOM 5452 C C . ALA B 1 72 ? 22.312 -1.011 -3.824 1 84.44 72 ALA B C 1
ATOM 5454 O O . ALA B 1 72 ? 21.312 -1.739 -3.783 1 84.44 72 ALA B O 1
ATOM 5455 N N . SER B 1 73 ? 23.5 -1.431 -3.4 1 85.38 73 SER B N 1
ATOM 5456 C CA . SER B 1 73 ? 23.641 -2.85 -3.094 1 85.38 73 SER B CA 1
ATOM 5457 C C . SER B 1 73 ? 24.469 -3.062 -1.825 1 85.38 73 SER B C 1
ATOM 5459 O O . SER B 1 73 ? 24.656 -4.195 -1.382 1 85.38 73 SER B O 1
ATOM 5461 N N . GLY B 1 74 ? 24.844 -2.029 -1.171 1 85.38 74 GLY B N 1
ATOM 5462 C CA . GLY B 1 74 ? 25.781 -2.193 -0.079 1 85.38 74 GLY B CA 1
ATOM 5463 C C . GLY B 1 74 ? 25.125 -2.217 1.286 1 85.38 74 GLY B C 1
ATOM 5464 O O . GLY B 1 74 ? 25.766 -2.52 2.291 1 85.38 74 GLY B O 1
ATOM 5465 N N . ILE B 1 75 ? 23.875 -1.985 1.264 1 92 75 ILE B N 1
ATOM 5466 C CA . ILE B 1 75 ? 23.203 -1.869 2.561 1 92 75 ILE B CA 1
ATOM 5467 C C . ILE B 1 75 ? 22.281 -3.068 2.779 1 92 75 ILE B C 1
ATOM 5469 O O . ILE B 1 75 ? 22.422 -3.791 3.77 1 92 75 ILE B O 1
ATOM 5473 N N . ALA B 1 76 ? 21.375 -3.279 1.941 1 94.5 76 ALA B N 1
ATOM 5474 C CA . ALA B 1 76 ? 20.547 -4.484 1.967 1 94.5 76 ALA B CA 1
ATOM 5475 C C . ALA B 1 76 ? 21.219 -5.621 1.19 1 94.5 76 ALA B C 1
ATOM 5477 O O . ALA B 1 76 ? 21.844 -5.387 0.149 1 94.5 76 ALA B O 1
ATOM 5478 N N . ASP B 1 77 ? 21.062 -6.793 1.654 1 93.75 77 ASP B N 1
ATOM 5479 C CA . ASP B 1 77 ? 21.625 -7.949 0.96 1 93.75 77 ASP B CA 1
ATOM 5480 C C . ASP B 1 77 ? 20.75 -8.359 -0.224 1 93.75 77 ASP B C 1
ATOM 5482 O O . ASP B 1 77 ? 19.703 -8.984 -0.043 1 93.75 77 ASP B O 1
ATOM 5486 N N . ILE B 1 78 ? 21.281 -8.164 -1.331 1 91.5 78 ILE B N 1
ATOM 5487 C CA . ILE B 1 78 ? 20.5 -8.391 -2.547 1 91.5 78 ILE B CA 1
ATOM 5488 C C . ILE B 1 78 ? 20.203 -9.875 -2.697 1 91.5 78 ILE B C 1
ATOM 5490 O O . ILE B 1 78 ? 19.234 -10.25 -3.365 1 91.5 78 ILE B O 1
ATOM 5494 N N . ASN B 1 79 ? 20.984 -10.766 -2.088 1 91.44 79 ASN B N 1
ATOM 5495 C CA . ASN B 1 79 ? 20.781 -12.203 -2.205 1 91.44 79 ASN B CA 1
ATOM 5496 C C . ASN B 1 79 ? 19.469 -12.641 -1.564 1 91.44 79 ASN B C 1
ATOM 5498 O O . ASN B 1 79 ? 18.922 -13.68 -1.925 1 91.44 79 ASN B O 1
ATOM 5502 N N . SER B 1 80 ? 19.031 -11.852 -0.666 1 92.69 80 SER B N 1
ATOM 5503 C CA . SER B 1 80 ? 17.766 -12.164 -0.007 1 92.69 80 SER B CA 1
ATOM 5504 C C . SER B 1 80 ? 16.578 -11.852 -0.911 1 92.69 80 SER B C 1
ATOM 5506 O O . SER B 1 80 ? 15.453 -12.297 -0.648 1 92.69 80 SER B O 1
ATOM 5508 N N . PHE B 1 81 ? 16.828 -11.164 -2.02 1 93.44 81 PHE B N 1
ATOM 5509 C CA . PHE B 1 81 ? 15.75 -10.688 -2.879 1 93.44 81 PHE B CA 1
ATOM 5510 C C . PHE B 1 81 ? 15.859 -11.297 -4.273 1 93.44 81 PHE B C 1
ATOM 5512 O O . PHE B 1 81 ? 15.195 -10.852 -5.207 1 93.44 81 PHE B O 1
ATOM 5519 N N . THR B 1 82 ? 16.656 -12.289 -4.484 1 91 82 THR B N 1
ATOM 5520 C CA . THR B 1 82 ? 16.984 -12.789 -5.816 1 91 82 THR B CA 1
ATOM 5521 C C . THR B 1 82 ? 15.766 -13.414 -6.477 1 91 82 THR B C 1
ATOM 5523 O O . THR B 1 82 ? 15.656 -13.438 -7.707 1 91 82 THR B O 1
ATOM 5526 N N . ARG B 1 83 ? 14.797 -13.898 -5.711 1 90.12 83 ARG B N 1
ATOM 5527 C CA . ARG B 1 83 ? 13.617 -14.516 -6.301 1 90.12 83 ARG B CA 1
ATOM 5528 C C . ARG B 1 83 ? 12.508 -13.492 -6.52 1 90.12 83 ARG B C 1
ATOM 5530 O O . ARG B 1 83 ? 11.516 -13.781 -7.188 1 90.12 83 ARG B O 1
ATOM 5537 N N . ASP B 1 84 ? 12.758 -12.336 -5.922 1 92.94 84 ASP B N 1
ATOM 5538 C CA . ASP B 1 84 ? 11.75 -11.281 -6.012 1 92.94 84 ASP B CA 1
ATOM 5539 C C . ASP B 1 84 ? 12.398 -9.906 -6.137 1 92.94 84 ASP B C 1
ATOM 5541 O O . ASP B 1 84 ? 12.211 -9.039 -5.281 1 92.94 84 ASP B O 1
ATOM 5545 N N . PRO B 1 85 ? 13.062 -9.719 -7.234 1 95.25 85 PRO B N 1
ATOM 5546 C CA . PRO B 1 85 ? 13.789 -8.445 -7.359 1 95.25 85 PRO B CA 1
ATOM 5547 C C . PRO B 1 85 ? 12.859 -7.234 -7.34 1 95.25 85 PRO B C 1
ATOM 5549 O O . PRO B 1 85 ? 13.281 -6.141 -6.949 1 95.25 85 PRO B O 1
ATOM 5552 N N . GLU B 1 86 ? 11.594 -7.398 -7.809 1 96.06 86 GLU B N 1
ATOM 5553 C CA . GLU B 1 86 ? 10.633 -6.297 -7.812 1 96.06 86 GLU B CA 1
ATOM 5554 C C . GLU B 1 86 ? 10.328 -5.824 -6.395 1 96.06 86 GLU B C 1
ATOM 5556 O O . GLU B 1 86 ? 9.992 -4.656 -6.184 1 96.06 86 GLU B O 1
ATOM 5561 N N . VAL B 1 87 ? 10.445 -6.727 -5.418 1 96.88 87 VAL B N 1
ATOM 5562 C CA . VAL B 1 87 ? 10.211 -6.367 -4.023 1 96.88 87 VAL B CA 1
ATOM 5563 C C . VAL B 1 87 ? 11.289 -5.395 -3.555 1 96.88 87 VAL B C 1
ATOM 5565 O O . VAL B 1 87 ? 11 -4.441 -2.826 1 96.88 87 VAL B O 1
ATOM 5568 N N . TYR B 1 88 ? 12.531 -5.668 -3.941 1 96.81 88 TYR B N 1
ATOM 5569 C CA . TYR B 1 88 ? 13.633 -4.766 -3.625 1 96.81 88 TYR B CA 1
ATOM 5570 C C . TYR B 1 88 ? 13.398 -3.383 -4.223 1 96.81 88 TYR B C 1
ATOM 5572 O O . TYR B 1 88 ? 13.602 -2.369 -3.553 1 96.81 88 TYR B O 1
ATOM 5580 N N . ALA B 1 89 ? 13.023 -3.369 -5.508 1 97.25 89 ALA B N 1
ATOM 5581 C CA . ALA B 1 89 ? 12.727 -2.113 -6.191 1 97.25 89 ALA B CA 1
ATOM 5582 C C . ALA B 1 89 ? 11.633 -1.34 -5.469 1 97.25 89 ALA B C 1
ATOM 5584 O O . ALA B 1 89 ? 11.727 -0.121 -5.305 1 97.25 89 ALA B O 1
ATOM 5585 N N . TYR B 1 90 ? 10.594 -2.049 -5.023 1 97.94 90 TYR B N 1
ATOM 5586 C CA . TYR B 1 90 ? 9.508 -1.412 -4.281 1 97.94 90 TYR B CA 1
ATOM 5587 C C . TYR B 1 90 ? 10.016 -0.833 -2.965 1 97.94 90 TYR B C 1
ATOM 5589 O O . TYR B 1 90 ? 9.609 0.258 -2.561 1 97.94 90 TYR B O 1
ATOM 5597 N N . GLY B 1 91 ? 10.875 -1.572 -2.285 1 97.94 91 GLY B N 1
ATOM 5598 C CA . GLY B 1 91 ? 11.484 -1.058 -1.068 1 97.94 91 GLY B CA 1
ATOM 5599 C C . GLY B 1 91 ? 12.219 0.253 -1.276 1 97.94 91 GLY B C 1
ATOM 5600 O O . GLY B 1 91 ? 12.117 1.165 -0.454 1 97.94 91 GLY B O 1
ATOM 5601 N N . MET B 1 92 ? 12.93 0.334 -2.357 1 98.12 92 MET B N 1
ATOM 5602 C CA . MET B 1 92 ? 13.672 1.551 -2.674 1 98.12 92 MET B CA 1
ATOM 5603 C C . MET B 1 92 ? 12.727 2.723 -2.906 1 98.12 92 MET B C 1
ATOM 5605 O O . MET B 1 92 ? 13.016 3.85 -2.502 1 98.12 92 MET B O 1
ATOM 5609 N N . VAL B 1 93 ? 11.625 2.48 -3.58 1 98.12 93 VAL B N 1
ATOM 5610 C CA . VAL B 1 93 ? 10.617 3.516 -3.787 1 98.12 93 VAL B CA 1
ATOM 5611 C C . VAL B 1 93 ? 10.102 4.012 -2.439 1 98.12 93 VAL B C 1
ATOM 5613 O O . VAL B 1 93 ? 9.945 5.215 -2.232 1 98.12 93 VAL B O 1
ATOM 5616 N N . CYS B 1 94 ? 9.844 3.061 -1.525 1 98 94 CYS B N 1
ATOM 5617 C CA . CYS B 1 94 ? 9.359 3.418 -0.195 1 98 94 CYS B CA 1
ATOM 5618 C C . CYS B 1 94 ? 10.391 4.262 0.548 1 98 94 CYS B C 1
ATOM 5620 O O . CYS B 1 94 ? 10.039 5.258 1.185 1 98 94 CYS B O 1
ATOM 5622 N N . ALA B 1 95 ? 11.617 3.861 0.467 1 98.25 95 ALA B N 1
ATOM 5623 C CA . ALA B 1 95 ? 12.688 4.59 1.144 1 98.25 95 ALA B CA 1
ATOM 5624 C C . ALA B 1 95 ? 12.781 6.027 0.634 1 98.25 95 ALA B C 1
ATOM 5626 O O . ALA B 1 95 ? 12.859 6.969 1.425 1 98.25 95 ALA B O 1
ATOM 5627 N N . LEU B 1 96 ? 12.742 6.184 -0.692 1 98.25 96 LEU B N 1
ATOM 5628 C CA . LEU B 1 96 ? 12.805 7.508 -1.299 1 98.25 96 LEU B CA 1
ATOM 5629 C C . LEU B 1 96 ? 11.578 8.336 -0.929 1 98.25 96 LEU B C 1
ATOM 5631 O O . LEU B 1 96 ? 11.695 9.508 -0.581 1 98.25 96 LEU B O 1
ATOM 5635 N N . GLY B 1 97 ? 10.43 7.715 -0.987 1 97.75 97 GLY B N 1
ATOM 5636 C CA . GLY B 1 97 ? 9.195 8.43 -0.723 1 97.75 97 GLY B CA 1
ATOM 5637 C C . GLY B 1 97 ? 9.086 8.922 0.708 1 97.75 97 GLY B C 1
ATOM 5638 O O . GLY B 1 97 ? 8.828 10.109 0.946 1 97.75 97 GLY B O 1
ATOM 5639 N N . VAL B 1 98 ? 9.289 8.039 1.646 1 97.81 98 VAL B N 1
ATOM 5640 C CA . VAL B 1 98 ? 9.227 8.383 3.062 1 97.81 98 VAL B CA 1
ATOM 5641 C C . VAL B 1 98 ? 10.312 9.398 3.395 1 97.81 98 VAL B C 1
ATOM 5643 O O . VAL B 1 98 ? 10.078 10.352 4.141 1 97.81 98 VAL B O 1
ATOM 5646 N N . GLY B 1 99 ? 11.477 9.156 2.852 1 97.5 99 GLY B N 1
ATOM 5647 C CA . GLY B 1 99 ? 12.555 10.109 3.047 1 97.5 99 GLY B CA 1
ATOM 5648 C C . GLY B 1 99 ? 12.211 11.508 2.545 1 97.5 99 GLY B C 1
ATOM 5649 O O . GLY B 1 99 ? 12.539 12.5 3.195 1 97.5 99 GLY B O 1
ATOM 5650 N N . THR B 1 100 ? 11.57 11.555 1.37 1 97.44 100 THR B N 1
ATOM 5651 C CA . THR B 1 100 ? 11.156 12.836 0.8 1 97.44 100 THR B CA 1
ATOM 5652 C C . THR B 1 100 ? 10.227 13.57 1.756 1 97.44 100 THR B C 1
ATOM 5654 O O . THR B 1 100 ? 10.438 14.75 2.053 1 97.44 100 THR B O 1
ATOM 5657 N N . ILE B 1 101 ? 9.305 12.922 2.264 1 96.44 101 ILE B N 1
ATOM 5658 C CA . ILE B 1 101 ? 8.328 13.539 3.158 1 96.44 101 ILE B CA 1
ATOM 5659 C C . ILE B 1 101 ? 9.031 14.016 4.43 1 96.44 101 ILE B C 1
ATOM 5661 O O . ILE B 1 101 ? 8.797 15.141 4.883 1 96.44 101 ILE B O 1
ATOM 5665 N N . TRP B 1 102 ? 9.859 13.219 4.953 1 96.44 102 TRP B N 1
ATOM 5666 C CA . TRP B 1 102 ? 10.578 13.555 6.18 1 96.44 102 TRP B CA 1
ATOM 5667 C C . TRP B 1 102 ? 11.477 14.766 5.969 1 96.44 102 TRP B C 1
ATOM 5669 O O . TRP B 1 102 ? 11.492 15.68 6.797 1 96.44 102 TRP B O 1
ATOM 5679 N N . LEU B 1 103 ? 12.188 14.789 4.895 1 96.06 103 LEU B N 1
ATOM 5680 C CA . LEU B 1 103 ? 13.094 15.898 4.613 1 96.06 103 LEU B CA 1
ATOM 5681 C C . LEU B 1 103 ? 12.328 17.203 4.406 1 96.06 103 LEU B C 1
ATOM 5683 O O . LEU B 1 103 ? 12.789 18.266 4.812 1 96.06 103 LEU B O 1
ATOM 5687 N N . LEU B 1 104 ? 11.18 17.109 3.85 1 94.94 104 LEU B N 1
ATOM 5688 C CA . LEU B 1 104 ? 10.359 18.297 3.65 1 94.94 104 LEU B CA 1
ATOM 5689 C C . LEU B 1 104 ? 9.82 18.812 4.98 1 94.94 104 LEU B C 1
ATOM 5691 O O . LEU B 1 104 ? 9.836 20.016 5.234 1 94.94 104 LEU B O 1
ATOM 5695 N N . ILE B 1 105 ? 9.414 17.875 5.812 1 94.06 105 ILE B N 1
ATOM 5696 C CA . ILE B 1 105 ? 8.883 18.25 7.117 1 94.06 105 ILE B CA 1
ATOM 5697 C C . ILE B 1 105 ? 9.984 18.922 7.949 1 94.06 105 ILE B C 1
ATOM 5699 O O . ILE B 1 105 ? 9.773 19.969 8.539 1 94.06 105 ILE B O 1
ATOM 5703 N N . THR B 1 106 ? 11.102 18.344 7.973 1 92.19 106 THR B N 1
ATOM 5704 C CA . THR B 1 106 ? 12.18 18.859 8.805 1 92.19 106 THR B CA 1
ATOM 5705 C C . THR B 1 106 ? 12.727 20.156 8.242 1 92.19 106 THR B C 1
ATOM 5707 O O . THR B 1 106 ? 13.133 21.047 8.992 1 92.19 106 THR B O 1
ATOM 5710 N N . SER B 1 107 ? 12.805 20.297 6.895 1 91.12 107 SER B N 1
ATOM 5711 C CA . SER B 1 107 ? 13.195 21.578 6.289 1 91.12 107 SER B CA 1
ATOM 5712 C C . SER B 1 107 ? 12.203 22.688 6.633 1 91.12 107 SER B C 1
ATOM 5714 O O . SER B 1 107 ? 12.602 23.812 6.895 1 91.12 107 SER B O 1
ATOM 5716 N N . TYR B 1 108 ? 10.961 22.266 6.684 1 89.62 108 TYR B N 1
ATOM 5717 C CA . TYR B 1 108 ? 9.922 23.219 7.051 1 89.62 108 TYR B CA 1
ATOM 5718 C C . TYR B 1 108 ? 10.07 23.672 8.5 1 89.62 108 TYR B C 1
ATOM 5720 O O . TYR B 1 108 ? 9.844 24.844 8.82 1 89.62 108 TYR B O 1
ATOM 5728 N N . LEU B 1 109 ? 10.531 22.797 9.336 1 87.12 109 LEU B N 1
ATOM 5729 C CA . LEU B 1 109 ? 10.703 23.078 10.758 1 87.12 109 LEU B CA 1
ATOM 5730 C C . LEU B 1 109 ? 12.062 23.719 11.023 1 87.12 109 LEU B C 1
ATOM 5732 O O . LEU B 1 109 ? 12.359 24.094 12.156 1 87.12 109 LEU B O 1
ATOM 5736 N N . GLY B 1 110 ? 12.992 23.812 9.992 1 85.62 110 GLY B N 1
ATOM 5737 C CA . GLY B 1 110 ? 14.312 24.406 10.133 1 85.62 110 GLY B CA 1
ATOM 5738 C C . GLY B 1 110 ? 15.297 23.5 10.852 1 85.62 110 GLY B C 1
ATOM 5739 O O . GLY B 1 110 ? 16.234 23.984 11.477 1 85.62 110 GLY B O 1
ATOM 5740 N N . LEU B 1 111 ? 15.008 22.188 10.82 1 87.25 111 LEU B N 1
ATOM 5741 C CA . LEU B 1 111 ? 15.883 21.219 11.477 1 87.25 111 LEU B CA 1
ATOM 5742 C C . LEU B 1 111 ? 16.906 20.656 10.492 1 87.25 111 LEU B C 1
ATOM 5744 O O . LEU B 1 111 ? 16.562 20.266 9.375 1 87.25 111 LEU B O 1
ATOM 5748 N N . ASN B 1 112 ? 18.125 20.719 10.922 1 89.69 112 ASN B N 1
ATOM 5749 C CA . ASN B 1 112 ? 19.203 20.109 10.133 1 89.69 112 ASN B CA 1
ATOM 5750 C C . ASN B 1 112 ? 19.25 18.609 10.336 1 89.69 112 ASN B C 1
ATOM 5752 O O . ASN B 1 112 ? 19.656 18.125 11.398 1 89.69 112 ASN B O 1
ATOM 5756 N N . VAL B 1 113 ? 18.812 17.922 9.359 1 92.19 113 VAL B N 1
ATOM 5757 C CA . VAL B 1 113 ? 18.844 16.469 9.414 1 92.19 113 VAL B CA 1
ATOM 5758 C C . VAL B 1 113 ? 19.75 15.922 8.328 1 92.19 113 VAL B C 1
ATOM 5760 O O . VAL B 1 113 ? 20.266 16.688 7.504 1 92.19 113 VAL B O 1
ATOM 5763 N N . SER B 1 114 ? 20 14.656 8.406 1 91.94 114 SER B N 1
ATOM 5764 C CA . SER B 1 114 ? 20.922 14.047 7.449 1 91.94 114 SER B CA 1
ATOM 5765 C C . SER B 1 114 ? 20.172 13.164 6.449 1 91.94 114 SER B C 1
ATOM 5767 O O . SER B 1 114 ? 19.422 12.273 6.84 1 91.94 114 SER B O 1
ATOM 5769 N N . SER B 1 115 ? 20.406 13.43 5.203 1 94 115 SER B N 1
ATOM 5770 C CA . SER B 1 115 ? 19.812 12.617 4.148 1 94 115 SER B CA 1
ATOM 5771 C C . SER B 1 115 ? 20.422 11.219 4.125 1 94 115 SER B C 1
ATOM 5773 O O . SER B 1 115 ? 19.75 10.258 3.725 1 94 115 SER B O 1
ATOM 5775 N N . THR B 1 116 ? 21.625 11.102 4.57 1 91.88 116 THR B N 1
ATOM 5776 C CA . THR B 1 116 ? 22.266 9.797 4.668 1 91.88 116 THR B CA 1
ATOM 5777 C C . THR B 1 116 ? 21.531 8.914 5.676 1 91.88 116 THR B C 1
ATOM 5779 O O . THR B 1 116 ? 21.281 7.738 5.402 1 91.88 116 THR B O 1
ATOM 5782 N N . HIS B 1 117 ? 21.234 9.5 6.809 1 93.44 117 HIS B N 1
ATOM 5783 C CA . HIS B 1 117 ? 20.469 8.773 7.812 1 93.44 117 HIS B CA 1
ATOM 5784 C C . HIS B 1 117 ? 19.109 8.367 7.27 1 93.44 117 HIS B C 1
ATOM 5786 O O . HIS B 1 117 ? 18.625 7.27 7.562 1 93.44 117 HIS B O 1
ATOM 5792 N N . SER B 1 118 ? 18.609 9.211 6.516 1 95.81 118 SER B N 1
ATOM 5793 C CA . SER B 1 118 ? 17.266 8.984 6 1 95.81 118 SER B CA 1
ATOM 5794 C C . SER B 1 118 ? 17.234 7.801 5.035 1 95.81 118 SER B C 1
ATOM 5796 O O . SER B 1 118 ? 16.438 6.871 5.211 1 95.81 118 SER B O 1
ATOM 5798 N N . ILE B 1 119 ? 18.109 7.793 4.035 1 96.56 119 ILE B N 1
ATOM 5799 C CA . ILE B 1 119 ? 18.047 6.77 2.992 1 96.56 119 ILE B CA 1
ATOM 5800 C C . ILE B 1 119 ? 18.531 5.438 3.549 1 96.56 119 ILE B C 1
ATOM 5802 O O . ILE B 1 119 ? 17.953 4.387 3.264 1 96.56 119 ILE B O 1
ATOM 5806 N N . ILE B 1 120 ? 19.578 5.477 4.336 1 95 120 ILE B N 1
ATOM 5807 C CA . ILE B 1 120 ? 20.125 4.246 4.902 1 95 120 ILE B CA 1
ATOM 5808 C C . ILE B 1 120 ? 19.125 3.662 5.91 1 95 120 ILE B C 1
ATOM 5810 O O . ILE B 1 120 ? 18.891 2.455 5.918 1 95 120 ILE B O 1
ATOM 5814 N N . GLY B 1 121 ? 18.641 4.539 6.75 1 95.62 121 GLY B N 1
ATOM 5815 C CA . GLY B 1 121 ? 17.609 4.082 7.656 1 95.62 121 GLY B CA 1
ATOM 5816 C C . GLY B 1 121 ? 16.422 3.457 6.941 1 95.62 121 GLY B C 1
ATOM 5817 O O . GLY B 1 121 ? 15.891 2.438 7.387 1 95.62 121 GLY B O 1
ATOM 5818 N N . GLY B 1 122 ? 15.992 4.051 5.887 1 97.75 122 GLY B N 1
ATOM 5819 C CA . GLY B 1 122 ? 14.898 3.508 5.094 1 97.75 122 GLY B CA 1
ATOM 5820 C C . GLY B 1 122 ? 15.203 2.139 4.52 1 97.75 122 GLY B C 1
ATOM 5821 O O . GLY B 1 122 ? 14.367 1.234 4.578 1 97.75 122 GLY B O 1
ATOM 5822 N N . ILE B 1 123 ? 16.422 1.953 3.959 1 97.38 123 ILE B N 1
ATOM 5823 C CA . ILE B 1 123 ? 16.812 0.688 3.352 1 97.38 123 ILE B CA 1
ATOM 5824 C C . ILE B 1 123 ? 16.875 -0.4 4.422 1 97.38 123 ILE B C 1
ATOM 5826 O O . ILE B 1 123 ? 16.406 -1.52 4.207 1 97.38 123 ILE B O 1
ATOM 5830 N N . ILE B 1 124 ? 17.391 -0.022 5.609 1 96.88 124 ILE B N 1
ATOM 5831 C CA . ILE B 1 124 ? 17.406 -0.968 6.723 1 96.88 124 ILE B CA 1
ATOM 5832 C C . ILE B 1 124 ? 15.977 -1.345 7.098 1 96.88 124 ILE B C 1
ATOM 5834 O O . ILE B 1 124 ? 15.68 -2.518 7.344 1 96.88 124 ILE B O 1
ATOM 5838 N N . GLY B 1 125 ? 15.125 -0.41 7.074 1 97.5 125 GLY B N 1
ATOM 5839 C CA . GLY B 1 125 ? 13.742 -0.619 7.465 1 97.5 125 GLY B CA 1
ATOM 5840 C C . GLY B 1 125 ? 13.031 -1.657 6.613 1 97.5 125 GLY B C 1
ATOM 5841 O O . GLY B 1 125 ? 12.43 -2.594 7.145 1 97.5 125 GLY B O 1
ATOM 5842 N N . PHE B 1 126 ? 13.094 -1.524 5.246 1 97.62 126 PHE B N 1
ATOM 5843 C CA . PHE B 1 126 ? 12.344 -2.477 4.434 1 97.62 126 PHE B CA 1
ATOM 5844 C C . PHE B 1 126 ? 13.062 -3.816 4.371 1 97.62 126 PHE B C 1
ATOM 5846 O O . PHE B 1 126 ? 12.43 -4.867 4.25 1 97.62 126 PHE B O 1
ATOM 5853 N N . ALA B 1 127 ? 14.438 -3.801 4.48 1 97.38 127 ALA B N 1
ATOM 5854 C CA . ALA B 1 127 ? 15.188 -5.055 4.492 1 97.38 127 ALA B CA 1
ATOM 5855 C C . ALA B 1 127 ? 14.82 -5.906 5.703 1 97.38 127 ALA B C 1
ATOM 5857 O O . ALA B 1 127 ? 14.641 -7.121 5.59 1 97.38 127 ALA B O 1
ATOM 5858 N N . LEU B 1 128 ? 14.633 -5.27 6.844 1 96.5 128 LEU B N 1
ATOM 5859 C CA . LEU B 1 128 ? 14.281 -5.984 8.062 1 96.5 128 LEU B CA 1
ATOM 5860 C C . LEU B 1 128 ? 12.891 -6.59 7.961 1 96.5 128 LEU B C 1
ATOM 5862 O O . LEU B 1 128 ? 12.641 -7.684 8.484 1 96.5 128 LEU B O 1
ATOM 5866 N N . VAL B 1 129 ? 12 -5.898 7.316 1 96.5 129 VAL B N 1
ATOM 5867 C CA . VAL B 1 129 ? 10.633 -6.391 7.156 1 96.5 129 VAL B CA 1
ATOM 5868 C C . VAL B 1 129 ? 10.633 -7.602 6.223 1 96.5 129 VAL B C 1
ATOM 5870 O O . VAL B 1 129 ? 9.891 -8.562 6.445 1 96.5 129 VAL B O 1
ATOM 5873 N N . TRP B 1 130 ? 11.461 -7.609 5.215 1 96 130 TRP B N 1
ATOM 5874 C CA . TRP B 1 130 ? 11.445 -8.641 4.188 1 96 130 TRP B CA 1
ATOM 5875 C C . TRP B 1 130 ? 12 -9.953 4.727 1 96 130 TRP B C 1
ATOM 5877 O O . TRP B 1 130 ? 11.352 -11 4.625 1 96 130 TRP B O 1
ATOM 5887 N N . ASP B 1 131 ? 13.242 -9.961 5.328 1 94.44 131 ASP B N 1
ATOM 5888 C CA . ASP B 1 131 ? 13.891 -11.203 5.742 1 94.44 131 ASP B CA 1
ATOM 5889 C C . ASP B 1 131 ? 14.648 -11.016 7.055 1 94.44 131 ASP B C 1
ATOM 5891 O O . ASP B 1 131 ? 15.672 -11.656 7.281 1 94.44 131 ASP B O 1
ATOM 5895 N N . GLY B 1 132 ? 14.219 -10.047 7.824 1 93.88 132 GLY B N 1
ATOM 5896 C CA . GLY B 1 132 ? 14.828 -9.852 9.125 1 93.88 132 GLY B CA 1
ATOM 5897 C C . GLY B 1 132 ? 16.266 -9.383 9.055 1 93.88 132 GLY B C 1
ATOM 5898 O O . GLY B 1 132 ? 16.641 -8.641 8.141 1 93.88 132 GLY B O 1
ATOM 5899 N N . SER B 1 133 ? 17.094 -9.805 9.945 1 92.12 133 SER B N 1
ATOM 5900 C CA . SER B 1 133 ? 18.469 -9.328 10.086 1 92.12 133 SER B CA 1
ATOM 5901 C C . SER B 1 133 ? 19.344 -9.867 8.961 1 92.12 133 SER B C 1
ATOM 5903 O O . SER B 1 133 ? 20.359 -9.25 8.609 1 92.12 133 SER B O 1
ATOM 5905 N N . ASN B 1 134 ? 18.891 -10.945 8.297 1 90.56 134 ASN B N 1
ATOM 5906 C CA . ASN B 1 134 ? 19.672 -11.555 7.23 1 90.56 134 ASN B CA 1
ATOM 5907 C C . ASN B 1 134 ? 19.609 -10.734 5.945 1 90.56 134 ASN B C 1
ATOM 5909 O O . ASN B 1 134 ? 20.453 -10.891 5.059 1 90.56 134 ASN B O 1
ATOM 5913 N N . ALA B 1 135 ? 18.688 -9.867 5.945 1 94.38 135 ALA B N 1
ATOM 5914 C CA . ALA B 1 135 ? 18.5 -9.086 4.727 1 94.38 135 ALA B CA 1
ATOM 5915 C C . ALA B 1 135 ? 19.281 -7.781 4.789 1 94.38 135 ALA B C 1
ATOM 5917 O O . ALA B 1 135 ? 19.219 -6.957 3.873 1 94.38 135 ALA B O 1
ATOM 5918 N N . VAL B 1 136 ? 20.062 -7.598 5.875 1 94.62 136 VAL B N 1
ATOM 5919 C CA . VAL B 1 136 ? 20.875 -6.395 6.039 1 94.62 136 VAL B CA 1
ATOM 5920 C C . VAL B 1 136 ? 22.344 -6.773 6.086 1 94.62 136 VAL B C 1
ATOM 5922 O O . VAL B 1 136 ? 22.734 -7.73 6.766 1 94.62 136 VAL B O 1
ATOM 5925 N N . VAL B 1 137 ? 23.125 -6.066 5.348 1 93.56 137 VAL B N 1
ATOM 5926 C CA . VAL B 1 137 ? 24.578 -6.25 5.414 1 93.56 137 VAL B CA 1
ATOM 5927 C C . VAL B 1 137 ? 25.141 -5.473 6.598 1 93.56 137 VAL B C 1
ATOM 5929 O O . VAL B 1 137 ? 25.5 -4.301 6.465 1 93.56 137 VAL B O 1
ATOM 5932 N N . TRP B 1 138 ? 25.219 -6.102 7.684 1 91.69 138 TRP B N 1
ATOM 5933 C CA . TRP B 1 138 ? 25.672 -5.414 8.891 1 91.69 138 TRP B CA 1
ATOM 5934 C C . TRP B 1 138 ? 27.172 -5.145 8.836 1 91.69 138 TRP B C 1
ATOM 5936 O O . TRP B 1 138 ? 27.609 -4.004 9 1 91.69 138 TRP B O 1
ATOM 5946 N N . ALA B 1 139 ? 27.969 -6.234 8.672 1 90.56 139 ALA B N 1
ATOM 5947 C CA . ALA B 1 139 ? 29.422 -6.141 8.594 1 90.56 139 ALA B CA 1
ATOM 5948 C C . ALA B 1 139 ? 30 -7.246 7.711 1 90.56 139 ALA B C 1
ATOM 5950 O O . ALA B 1 139 ? 29.766 -8.43 7.961 1 90.56 139 ALA B O 1
ATOM 5951 N N . LYS B 1 140 ? 30.562 -6.82 6.691 1 85.94 140 LYS B N 1
ATOM 5952 C CA . LYS B 1 140 ? 31.266 -7.738 5.809 1 85.94 140 LYS B CA 1
ATOM 5953 C C . LYS B 1 140 ? 32.75 -7.352 5.688 1 85.94 140 LYS B C 1
ATOM 5955 O O . LYS B 1 140 ? 33.062 -6.191 5.43 1 85.94 140 LYS B O 1
ATOM 5960 N N . LYS B 1 141 ? 33.531 -8.281 5.922 1 82.44 141 LYS B N 1
ATOM 5961 C CA . LYS B 1 141 ? 34.969 -8.016 5.902 1 82.44 141 LYS B CA 1
ATOM 5962 C C . LYS B 1 141 ? 35.438 -7.664 4.496 1 82.44 141 LYS B C 1
ATOM 5964 O O . LYS B 1 141 ? 35.062 -8.328 3.525 1 82.44 141 LYS B O 1
ATOM 5969 N N . ASP B 1 142 ? 35.969 -6.5 4.359 1 77.44 142 ASP B N 1
ATOM 5970 C CA . ASP B 1 142 ? 36.594 -6.027 3.129 1 77.44 142 ASP B CA 1
ATOM 5971 C C . ASP B 1 142 ? 37.969 -5.375 3.414 1 77.44 142 ASP B C 1
ATOM 5973 O O . ASP B 1 142 ? 38 -4.262 3.943 1 77.44 142 ASP B O 1
ATOM 5977 N N . THR B 1 143 ? 38.969 -5.965 3.072 1 71.94 143 THR B N 1
ATOM 5978 C CA . THR B 1 143 ? 40.312 -5.52 3.395 1 71.94 143 THR B CA 1
ATOM 5979 C C . THR B 1 143 ? 40.656 -4.254 2.621 1 71.94 143 THR B C 1
ATOM 5981 O O . THR B 1 143 ? 41.562 -3.508 3.016 1 71.94 143 THR B O 1
ATOM 5984 N N . ASN B 1 144 ? 40.031 -3.912 1.62 1 65.88 144 ASN B N 1
ATOM 5985 C CA . ASN B 1 144 ? 40.344 -2.754 0.787 1 65.88 144 ASN B CA 1
ATOM 5986 C C . ASN B 1 144 ? 39.562 -1.514 1.248 1 65.88 144 ASN B C 1
ATOM 5988 O O . ASN B 1 144 ? 39.75 -0.427 0.697 1 65.88 144 ASN B O 1
ATOM 5992 N N . SER B 1 145 ? 38.844 -1.814 2.27 1 66.38 145 SER B N 1
ATOM 5993 C CA . SER B 1 145 ? 38.031 -0.691 2.752 1 66.38 145 SER B CA 1
ATOM 5994 C C . SER B 1 145 ? 38.531 -0.187 4.098 1 66.38 145 SER B C 1
ATOM 5996 O O . SER B 1 145 ? 39.312 -0.872 4.77 1 66.38 145 SER B O 1
ATOM 5998 N N . PHE B 1 146 ? 38.406 1.129 4.387 1 67.5 146 PHE B N 1
ATOM 5999 C CA . PHE B 1 146 ? 38.656 1.669 5.715 1 67.5 146 PHE B CA 1
ATOM 6000 C C . PHE B 1 146 ? 37.375 2.215 6.336 1 67.5 146 PHE B C 1
ATOM 6002 O O . PHE B 1 146 ? 36.781 3.143 5.797 1 67.5 146 PHE B O 1
ATOM 6009 N N . PRO B 1 147 ? 37.094 1.604 7.352 1 74.19 147 PRO B N 1
ATOM 6010 C CA . PRO B 1 147 ? 37.562 0.432 8.094 1 74.19 147 PRO B CA 1
ATOM 6011 C C . PRO B 1 147 ? 37.438 -0.86 7.285 1 74.19 147 PRO B C 1
ATOM 6013 O O . PRO B 1 147 ? 36.75 -0.895 6.266 1 74.19 147 PRO B O 1
ATOM 6016 N N . PRO B 1 148 ? 38.125 -1.823 7.699 1 77.06 148 PRO B N 1
ATOM 6017 C CA . PRO B 1 148 ? 38.188 -3.045 6.895 1 77.06 148 PRO B CA 1
ATOM 6018 C C . PRO B 1 148 ? 36.875 -3.82 6.898 1 77.06 148 PRO B C 1
ATOM 6020 O O . PRO B 1 148 ? 36.875 -5.051 7.008 1 77.06 148 PRO B O 1
ATOM 6023 N N . TYR B 1 149 ? 35.844 -3.041 7.16 1 82.75 149 TYR B N 1
ATOM 6024 C CA . TYR B 1 149 ? 34.5 -3.613 7.078 1 82.75 149 TYR B CA 1
ATOM 6025 C C . TYR B 1 149 ? 33.594 -2.75 6.215 1 82.75 149 TYR B C 1
ATOM 6027 O O . TYR B 1 149 ? 33.719 -1.527 6.168 1 82.75 149 TYR B O 1
ATOM 6035 N N . LYS B 1 150 ? 32.812 -3.498 5.469 1 83.88 150 LYS B N 1
ATOM 6036 C CA . LYS B 1 150 ? 31.734 -2.834 4.719 1 83.88 150 LYS B CA 1
ATOM 6037 C C . LYS B 1 150 ? 30.359 -3.158 5.309 1 83.88 150 LYS B C 1
ATOM 6039 O O . LYS B 1 150 ? 30.203 -4.152 6.02 1 83.88 150 LYS B O 1
ATOM 6044 N N . GLY B 1 151 ? 29.469 -2.17 5.109 1 88.38 151 GLY B N 1
ATOM 6045 C CA . GLY B 1 151 ? 28.125 -2.422 5.617 1 88.38 151 GLY B CA 1
ATOM 6046 C C . GLY B 1 151 ? 27.641 -1.358 6.586 1 88.38 151 GLY B C 1
ATOM 6047 O O . GLY B 1 151 ? 28.25 -0.29 6.691 1 88.38 151 GLY B O 1
ATOM 6048 N N . VAL B 1 152 ? 26.641 -1.676 7.254 1 90.88 152 VAL B N 1
ATOM 6049 C CA . VAL B 1 152 ? 25.922 -0.716 8.086 1 90.88 152 VAL B CA 1
ATOM 6050 C C . VAL B 1 152 ? 26.812 -0.283 9.258 1 90.88 152 VAL B C 1
ATOM 6052 O O . VAL B 1 152 ? 26.844 0.897 9.609 1 90.88 152 VAL B O 1
ATOM 6055 N N . VAL B 1 153 ? 27.531 -1.137 9.789 1 90.44 153 VAL B N 1
ATOM 6056 C CA . VAL B 1 153 ? 28.359 -0.82 10.938 1 90.44 153 VAL B CA 1
ATOM 6057 C C . VAL B 1 153 ? 29.438 0.189 10.531 1 90.44 153 VAL B C 1
ATOM 6059 O O . VAL B 1 153 ? 29.703 1.147 11.258 1 90.44 153 VAL B O 1
ATOM 6062 N N . ALA B 1 154 ? 30.078 -0.049 9.438 1 88.56 154 ALA B N 1
ATOM 6063 C CA . ALA B 1 154 ? 31.078 0.891 8.938 1 88.56 154 ALA B CA 1
ATOM 6064 C C . ALA B 1 154 ? 30.469 2.271 8.711 1 88.56 154 ALA B C 1
ATOM 6066 O O . ALA B 1 154 ? 31.094 3.289 9.008 1 88.56 154 ALA B O 1
ATOM 6067 N N . ILE B 1 155 ? 29.312 2.32 8.25 1 87.75 155 ILE B N 1
ATOM 6068 C CA . ILE B 1 155 ? 28.625 3.57 7.945 1 87.75 155 ILE B CA 1
ATOM 6069 C C . ILE B 1 155 ? 28.266 4.293 9.242 1 87.75 155 ILE B C 1
ATOM 6071 O O . ILE B 1 155 ? 28.531 5.492 9.383 1 87.75 155 ILE B O 1
ATOM 6075 N N . VAL B 1 156 ? 27.781 3.557 10.18 1 88.62 156 VAL B N 1
ATOM 6076 C CA . VAL B 1 156 ? 27.406 4.137 11.469 1 88.62 156 VAL B CA 1
ATOM 6077 C C . VAL B 1 156 ? 28.656 4.684 12.164 1 88.62 156 VAL B C 1
ATOM 6079 O O . VAL B 1 156 ? 28.609 5.754 12.773 1 88.62 156 VAL B O 1
ATOM 6082 N N . MET B 1 157 ? 29.672 3.99 12.062 1 89.38 157 MET B N 1
ATOM 6083 C CA . MET B 1 157 ? 30.922 4.48 12.633 1 89.38 157 MET B CA 1
ATOM 6084 C C . MET B 1 157 ? 31.344 5.785 11.969 1 89.38 157 MET B C 1
ATOM 6086 O O . MET B 1 157 ? 31.875 6.684 12.633 1 89.38 157 MET B O 1
ATOM 6090 N N . SER B 1 158 ? 31.172 5.836 10.727 1 88.25 158 SER B N 1
ATOM 6091 C CA . SER B 1 158 ? 31.531 7.047 10 1 88.25 158 SER B CA 1
ATOM 6092 C C . SER B 1 158 ? 30.719 8.242 10.469 1 88.25 158 SER B C 1
ATOM 6094 O O . SER B 1 158 ? 31.172 9.383 10.414 1 88.25 158 SER B O 1
ATOM 6096 N N . TRP B 1 159 ? 29.516 8.031 10.953 1 89.75 159 TRP B N 1
ATOM 6097 C CA . TRP B 1 159 ? 28.641 9.102 11.422 1 89.75 159 TRP B CA 1
ATOM 6098 C C . TRP B 1 159 ? 29.172 9.719 12.711 1 89.75 159 TRP B C 1
ATOM 6100 O O . TRP B 1 159 ? 28.859 10.875 13.023 1 89.75 159 TRP B O 1
ATOM 6110 N N . PHE B 1 160 ? 30.016 8.977 13.344 1 90.44 160 PHE B N 1
ATOM 6111 C CA . PHE B 1 160 ? 30.594 9.492 14.57 1 90.44 160 PHE B CA 1
ATOM 6112 C C . PHE B 1 160 ? 32.031 9.984 14.328 1 90.44 160 PHE B C 1
ATOM 6114 O O . PHE B 1 160 ? 32.406 11.055 14.805 1 90.44 160 PHE B O 1
ATOM 6121 N N . ILE B 1 161 ? 32.688 9.352 13.531 1 91.31 161 ILE B N 1
ATOM 6122 C CA . ILE B 1 161 ? 34.094 9.625 13.336 1 91.31 161 ILE B CA 1
ATOM 6123 C C . ILE B 1 161 ? 34.281 10.82 12.406 1 91.31 161 ILE B C 1
ATOM 6125 O O . ILE B 1 161 ? 35.094 11.695 12.656 1 91.31 161 ILE B O 1
ATOM 6129 N N . ALA B 1 162 ? 33.531 10.914 11.383 1 92.44 162 ALA B N 1
ATOM 6130 C CA . ALA B 1 162 ? 33.719 11.93 10.352 1 92.44 162 ALA B CA 1
ATOM 6131 C C . ALA B 1 162 ? 33.531 13.336 10.922 1 92.44 162 ALA B C 1
ATOM 6133 O O . ALA B 1 162 ? 34.375 14.211 10.727 1 92.44 162 ALA B O 1
ATOM 6134 N N . PRO B 1 163 ? 32.469 13.57 11.68 1 94.31 163 PRO B N 1
ATOM 6135 C CA . PRO B 1 163 ? 32.312 14.906 12.242 1 94.31 163 PRO B CA 1
ATOM 6136 C C . PRO B 1 163 ? 33.438 15.273 13.227 1 94.31 163 PRO B C 1
ATOM 6138 O O . PRO B 1 163 ? 33.844 16.438 13.289 1 94.31 163 PRO B O 1
ATOM 6141 N N . VAL B 1 164 ? 33.875 14.312 13.938 1 95.31 164 VAL B N 1
ATOM 6142 C CA . VAL B 1 164 ? 34.969 14.562 14.898 1 95.31 164 VAL B CA 1
ATOM 6143 C C . VAL B 1 164 ? 36.25 14.898 14.148 1 95.31 164 VAL B C 1
ATOM 6145 O O . VAL B 1 164 ? 36.938 15.867 14.492 1 95.31 164 VAL B O 1
ATOM 6148 N N . ILE B 1 165 ? 36.5 14.125 13.156 1 95.56 165 ILE B N 1
ATOM 6149 C CA . ILE B 1 165 ? 37.688 14.383 12.359 1 95.56 165 ILE B CA 1
ATOM 6150 C C . ILE B 1 165 ? 37.594 15.75 11.68 1 95.56 165 ILE B C 1
ATOM 6152 O O . ILE B 1 165 ? 38.562 16.516 11.625 1 95.56 165 ILE B O 1
ATOM 6156 N N . THR B 1 166 ? 36.469 16.031 11.148 1 96.75 166 THR B N 1
ATOM 6157 C CA . THR B 1 166 ? 36.25 17.328 10.492 1 96.75 166 THR B CA 1
ATOM 6158 C C . THR B 1 166 ? 36.469 18.469 11.477 1 96.75 166 THR B C 1
ATOM 6160 O O . THR B 1 166 ? 37.062 19.484 11.125 1 96.75 166 THR B O 1
ATOM 6163 N N . GLY B 1 167 ? 35.938 18.281 12.672 1 97.06 167 GLY B N 1
ATOM 6164 C CA . GLY B 1 167 ? 36.156 19.281 13.703 1 97.06 167 GLY B CA 1
ATOM 6165 C C . GLY B 1 167 ? 37.594 19.484 14.062 1 97.06 167 GLY B C 1
ATOM 6166 O O . GLY B 1 167 ? 38.062 20.625 14.203 1 97.06 167 GLY B O 1
ATOM 6167 N N . LEU B 1 168 ? 38.312 18.422 14.125 1 96.81 168 LEU B N 1
ATOM 6168 C CA . LEU B 1 168 ? 39.719 18.5 14.461 1 96.81 168 LEU B CA 1
ATOM 6169 C C . LEU B 1 168 ? 40.531 19.172 13.352 1 96.81 168 LEU B C 1
ATOM 6171 O O . LEU B 1 168 ? 41.375 20 13.617 1 96.81 168 LEU B O 1
ATOM 6175 N N . VAL B 1 169 ? 40.188 18.844 12.195 1 95.56 169 VAL B N 1
ATOM 6176 C CA . VAL B 1 169 ? 40.875 19.406 11.047 1 95.56 169 VAL B CA 1
ATOM 6177 C C . VAL B 1 169 ? 40.562 20.891 10.93 1 95.56 169 VAL B C 1
ATOM 6179 O O . VAL B 1 169 ? 41.438 21.703 10.664 1 95.56 169 VAL B O 1
ATOM 6182 N N . SER B 1 170 ? 39.344 21.219 11.055 1 96.81 170 SER B N 1
ATOM 6183 C CA . SER B 1 170 ? 38.938 22.609 10.969 1 96.81 170 SER B CA 1
ATOM 6184 C C . SER B 1 170 ? 39.594 23.453 12.062 1 96.81 170 SER B C 1
ATOM 6186 O O . SER B 1 170 ? 40.062 24.562 11.805 1 96.81 170 SER B O 1
ATOM 6188 N N . ALA B 1 171 ? 39.625 22.906 13.281 1 96.56 171 ALA B N 1
ATOM 6189 C CA . ALA B 1 171 ? 40.281 23.594 14.391 1 96.56 171 ALA B CA 1
ATOM 6190 C C . ALA B 1 171 ? 41.781 23.797 14.102 1 96.56 171 ALA B C 1
ATOM 6192 O O . ALA B 1 171 ? 42.312 24.859 14.398 1 96.56 171 ALA B O 1
ATOM 6193 N N . PHE B 1 172 ? 42.312 22.844 13.555 1 96.06 172 PHE B N 1
ATOM 6194 C CA . PHE B 1 172 ? 43.719 22.906 13.242 1 96.06 172 PHE B CA 1
ATOM 6195 C C . PHE B 1 172 ? 44 23.984 12.188 1 96.06 172 PHE B C 1
ATOM 6197 O O . PHE B 1 172 ? 44.906 24.797 12.336 1 96.06 172 PHE B O 1
ATOM 6204 N N . ILE B 1 173 ? 43.25 24 11.102 1 93.12 173 ILE B N 1
ATOM 6205 C CA . ILE B 1 173 ? 43.406 24.969 10.031 1 93.12 173 ILE B CA 1
ATOM 6206 C C . ILE B 1 173 ? 43.219 26.391 10.586 1 93.12 173 ILE B C 1
ATOM 6208 O O . ILE B 1 173 ? 44.031 27.266 10.328 1 93.12 173 ILE B O 1
ATOM 6212 N N . PHE B 1 174 ? 42.188 26.594 11.305 1 94.44 174 PHE B N 1
ATOM 6213 C CA . PHE B 1 174 ? 41.938 27.922 11.852 1 94.44 174 PHE B CA 1
ATOM 6214 C C . PHE B 1 174 ? 43.031 28.328 12.836 1 94.44 174 PHE B C 1
ATOM 6216 O O . PHE B 1 174 ? 43.406 29.5 12.891 1 94.44 174 PHE B O 1
ATOM 6223 N N . PHE B 1 175 ? 43.438 27.406 13.625 1 94.88 175 PHE B N 1
ATOM 6224 C CA . PHE B 1 175 ? 44.5 27.688 14.578 1 94.88 175 PHE B CA 1
ATOM 6225 C C . PHE B 1 175 ? 45.781 28.172 13.867 1 94.88 175 PHE B C 1
ATOM 6227 O O . PHE B 1 175 ? 46.406 29.141 14.289 1 94.88 175 PHE B O 1
ATOM 6234 N N . VAL B 1 176 ? 46.062 27.547 12.844 1 91.44 176 VAL B N 1
ATOM 6235 C CA . VAL B 1 176 ? 47.25 27.922 12.078 1 91.44 176 VAL B CA 1
ATOM 6236 C C . VAL B 1 176 ? 47.031 29.297 11.453 1 91.44 176 VAL B C 1
ATOM 6238 O O . VAL B 1 176 ? 47.938 30.156 11.531 1 91.44 176 VAL B O 1
ATOM 6241 N N . VAL B 1 177 ? 45.906 29.562 10.859 1 91 177 VAL B N 1
ATOM 6242 C CA . VAL B 1 177 ? 45.625 30.859 10.227 1 91 177 VAL B CA 1
ATOM 6243 C C . VAL B 1 177 ? 45.594 31.953 11.281 1 91 177 VAL B C 1
ATOM 6245 O O . VAL B 1 177 ? 46.094 33.062 11.055 1 91 177 VAL B O 1
ATOM 6248 N N . ARG B 1 178 ? 44.969 31.656 12.391 1 92.25 178 ARG B N 1
ATOM 6249 C CA . ARG B 1 178 ? 44.844 32.625 13.477 1 92.25 178 ARG B CA 1
ATOM 6250 C C . ARG B 1 178 ? 46.188 33.031 14.023 1 92.25 178 ARG B C 1
ATOM 6252 O O . ARG B 1 178 ? 46.469 34.219 14.211 1 92.25 178 ARG B O 1
ATOM 6259 N N . THR B 1 179 ? 47.125 32.094 14.203 1 91.62 179 THR B N 1
ATOM 6260 C CA . THR B 1 179 ? 48.406 32.375 14.836 1 91.62 179 THR B CA 1
ATOM 6261 C C . THR B 1 179 ? 49.406 32.875 13.82 1 91.62 179 THR B C 1
ATOM 6263 O O . THR B 1 179 ? 50.188 33.781 14.125 1 91.62 179 THR B O 1
ATOM 6266 N N . ALA B 1 180 ? 49.281 32.406 12.656 1 89.75 180 ALA B N 1
ATOM 6267 C CA . ALA B 1 180 ? 50.312 32.75 11.672 1 89.75 180 ALA B CA 1
ATOM 6268 C C . ALA B 1 180 ? 49.938 33.969 10.867 1 89.75 180 ALA B C 1
ATOM 6270 O O . ALA B 1 180 ? 50.781 34.656 10.297 1 89.75 180 ALA B O 1
ATOM 6271 N N . VAL B 1 181 ? 48.656 34.344 10.836 1 89.69 181 VAL B N 1
ATOM 6272 C CA . VAL B 1 181 ? 48.25 35.438 9.938 1 89.69 181 VAL B CA 1
ATOM 6273 C C . VAL B 1 181 ? 47.469 36.469 10.711 1 89.69 181 VAL B C 1
ATOM 6275 O O . VAL B 1 181 ? 47.938 37.625 10.875 1 89.69 181 VAL B O 1
ATOM 6278 N N . LEU B 1 182 ? 46.406 36.125 11.328 1 89.81 182 LEU B N 1
ATOM 6279 C CA . LEU B 1 182 ? 45.406 37.062 11.836 1 89.81 182 LEU B CA 1
ATOM 6280 C C . LEU B 1 182 ? 45.938 37.844 13.031 1 89.81 182 LEU B C 1
ATOM 6282 O O . LEU B 1 182 ? 45.625 39.031 13.188 1 89.81 182 LEU B O 1
ATOM 6286 N N . ARG B 1 183 ? 46.75 37.219 13.82 1 90.81 183 ARG B N 1
ATOM 6287 C CA . ARG B 1 183 ? 47.188 37.875 15.039 1 90.81 183 ARG B CA 1
ATOM 6288 C C . ARG B 1 183 ? 48.531 38.594 14.797 1 90.81 183 ARG B C 1
ATOM 6290 O O . ARG B 1 183 ? 49.031 39.281 15.695 1 90.81 183 ARG B O 1
ATOM 6297 N N . ARG B 1 184 ? 49 38.531 13.664 1 89 184 ARG B N 1
ATOM 6298 C CA . ARG B 1 184 ? 50.219 39.219 13.359 1 89 184 ARG B CA 1
ATOM 6299 C C . ARG B 1 184 ? 49.969 40.688 13.008 1 89 184 ARG B C 1
ATOM 6301 O O . ARG B 1 184 ? 48.875 41.062 12.594 1 89 184 ARG B O 1
ATOM 6308 N N . LYS B 1 185 ? 51 41.594 13.172 1 84.06 185 LYS B N 1
ATOM 6309 C CA . LYS B 1 185 ? 50.875 43.031 12.953 1 84.06 185 LYS B CA 1
ATOM 6310 C C . LYS B 1 185 ? 50.625 43.344 11.484 1 84.06 185 LYS B C 1
ATOM 6312 O O . LYS B 1 185 ? 49.844 44.25 11.156 1 84.06 185 LYS B O 1
ATOM 6317 N N . ASN B 1 186 ? 51.281 42.562 10.539 1 86.5 186 ASN B N 1
ATOM 6318 C CA . ASN B 1 186 ? 51.094 42.75 9.109 1 86.5 186 ASN B CA 1
ATOM 6319 C C . ASN B 1 186 ? 50.125 41.719 8.539 1 86.5 186 ASN B C 1
ATOM 6321 O O . ASN B 1 186 ? 50.406 41.094 7.523 1 86.5 186 ASN B O 1
ATOM 6325 N N . ALA B 1 187 ? 49 41.562 9.148 1 86.81 187 ALA B N 1
ATOM 6326 C CA . ALA B 1 187 ? 48.062 40.531 8.812 1 86.81 187 ALA B CA 1
ATOM 6327 C C . ALA B 1 187 ? 47.531 40.688 7.383 1 86.81 187 ALA B C 1
ATOM 6329 O O . ALA B 1 187 ? 47.375 39.719 6.652 1 86.81 187 ALA B O 1
ATOM 6330 N N . TYR B 1 188 ? 47.312 41.875 6.969 1 86 188 TYR B N 1
ATOM 6331 C CA . TYR B 1 188 ? 46.75 42.156 5.648 1 86 188 TYR B CA 1
ATOM 6332 C C . TYR B 1 188 ? 47.719 41.719 4.551 1 86 188 TYR B C 1
ATOM 6334 O O . TYR B 1 188 ? 47.312 41.062 3.596 1 86 188 TYR B O 1
ATOM 6342 N N . ALA B 1 189 ? 48.938 42.062 4.668 1 84.12 189 ALA B N 1
ATOM 6343 C CA . ALA B 1 189 ? 49.938 41.688 3.68 1 84.12 189 ALA B CA 1
ATOM 6344 C C . ALA B 1 189 ? 50.156 40.188 3.67 1 84.12 189 ALA B C 1
ATOM 6346 O O . ALA B 1 189 ? 50.344 39.562 2.607 1 84.12 189 ALA B O 1
ATOM 6347 N N . LEU B 1 190 ? 50.125 39.562 4.781 1 87.25 190 LEU B N 1
ATOM 6348 C CA . LEU B 1 190 ? 50.375 38.125 4.91 1 87.25 190 LEU B CA 1
ATOM 6349 C C . LEU B 1 190 ? 49.219 37.344 4.312 1 87.25 190 LEU B C 1
ATOM 6351 O O . LEU B 1 190 ? 49.406 36.219 3.852 1 87.25 190 LEU B O 1
ATOM 6355 N N . SER B 1 191 ? 48 37.906 4.414 1 85.56 191 SER B N 1
ATOM 6356 C CA . SER B 1 191 ? 46.844 37.219 3.891 1 85.56 191 SER B CA 1
ATOM 6357 C C . SER B 1 191 ? 47 36.938 2.4 1 85.56 191 SER B C 1
ATOM 6359 O O . SER B 1 191 ? 46.531 35.875 1.918 1 85.56 191 SER B O 1
ATOM 6361 N N . PHE B 1 192 ? 47.688 37.688 1.613 1 84.94 192 PHE B N 1
ATOM 6362 C CA . PHE B 1 192 ? 47.875 37.531 0.177 1 84.94 192 PHE B CA 1
ATOM 6363 C C . PHE B 1 192 ? 48.906 36.438 -0.107 1 84.94 192 PHE B C 1
ATOM 6365 O O . PHE B 1 192 ? 48.938 35.875 -1.193 1 84.94 192 PHE B O 1
ATOM 6372 N N . TRP B 1 193 ? 49.719 36.156 0.845 1 83.56 193 TRP B N 1
ATOM 6373 C CA . TRP B 1 193 ? 50.75 35.125 0.677 1 83.56 193 TRP B CA 1
ATOM 6374 C C . TRP B 1 193 ? 50.219 33.75 1.092 1 83.56 193 TRP B C 1
ATOM 6376 O O . TRP B 1 193 ? 50.75 32.719 0.698 1 83.56 193 TRP B O 1
ATOM 6386 N N . THR B 1 194 ? 49.188 33.719 1.815 1 81.81 194 THR B N 1
ATOM 6387 C CA . THR B 1 194 ? 48.625 32.469 2.326 1 81.81 194 THR B CA 1
ATOM 6388 C C . THR B 1 194 ? 47.594 31.891 1.36 1 81.81 194 THR B C 1
ATOM 6390 O O . THR B 1 194 ? 47.375 30.688 1.335 1 81.81 194 THR B O 1
ATOM 6393 N N . LEU B 1 195 ? 47.031 32.656 0.533 1 80.19 195 LEU B N 1
ATOM 6394 C CA . LEU B 1 195 ? 45.938 32.25 -0.325 1 80.19 195 LEU B CA 1
ATOM 6395 C C . LEU B 1 195 ? 46.375 31.25 -1.373 1 80.19 195 LEU B C 1
ATOM 6397 O O . LEU B 1 195 ? 45.75 30.203 -1.548 1 80.19 195 LEU B O 1
ATOM 6401 N N . PRO B 1 196 ? 47.5 31.438 -2.02 1 85.5 196 PRO B N 1
ATOM 6402 C CA . PRO B 1 196 ? 47.875 30.531 -3.111 1 85.5 196 PRO B CA 1
ATOM 6403 C C . PRO B 1 196 ? 48.188 29.125 -2.633 1 85.5 196 PRO B C 1
ATOM 6405 O O . PRO B 1 196 ? 47.719 28.141 -3.244 1 85.5 196 PRO B O 1
ATOM 6408 N N . PRO B 1 197 ? 48.875 28.891 -1.531 1 84.94 197 PRO B N 1
ATOM 6409 C CA . PRO B 1 197 ? 49.094 27.516 -1.069 1 84.94 197 PRO B CA 1
ATOM 6410 C C . PRO B 1 197 ? 47.812 26.797 -0.727 1 84.94 197 PRO B C 1
ATOM 6412 O O . PRO B 1 197 ? 47.688 25.594 -0.976 1 84.94 197 PRO B O 1
ATOM 6415 N N . PHE B 1 198 ? 46.875 27.484 -0.167 1 81.06 198 PHE B N 1
ATOM 6416 C CA . PHE B 1 198 ? 45.594 26.859 0.172 1 81.06 198 PHE B CA 1
ATOM 6417 C C . PHE B 1 198 ? 44.812 26.484 -1.088 1 81.06 198 PHE B C 1
ATOM 6419 O O . PHE B 1 198 ? 44.188 25.438 -1.142 1 81.06 198 PHE B O 1
ATOM 6426 N N . VAL B 1 199 ? 44.812 27.281 -2.068 1 84.56 199 VAL B N 1
ATOM 6427 C CA . VAL B 1 199 ? 44.156 26.984 -3.342 1 84.56 199 VAL B CA 1
ATOM 6428 C C . VAL B 1 199 ? 44.844 25.766 -3.988 1 84.56 199 VAL B C 1
ATOM 6430 O O . VAL B 1 199 ? 44.156 24.891 -4.535 1 84.56 199 VAL B O 1
ATOM 6433 N N . LEU B 1 200 ? 46.094 25.703 -3.898 1 87 200 LEU B N 1
ATOM 6434 C CA . LEU B 1 200 ? 46.875 24.594 -4.477 1 87 200 LEU B CA 1
ATOM 6435 C C . LEU B 1 200 ? 46.469 23.266 -3.826 1 87 200 LEU B C 1
ATOM 6437 O O . LEU B 1 200 ? 46.156 22.297 -4.52 1 87 200 LEU B O 1
ATOM 6441 N N . ILE B 1 201 ? 46.469 23.234 -2.588 1 79 201 ILE B N 1
ATOM 6442 C CA . ILE B 1 201 ? 46.219 22 -1.849 1 79 201 ILE B CA 1
ATOM 6443 C C . ILE B 1 201 ? 44.75 21.562 -2.047 1 79 201 ILE B C 1
ATOM 6445 O O . ILE B 1 201 ? 44.469 20.391 -2.303 1 79 201 ILE B O 1
ATOM 6449 N N . THR B 1 202 ? 43.906 22.484 -1.929 1 77.44 202 THR B N 1
ATOM 6450 C CA . THR B 1 202 ? 42.5 22.156 -2.02 1 77.44 202 THR B CA 1
ATOM 6451 C C . THR B 1 202 ? 42.125 21.688 -3.426 1 77.44 202 THR B C 1
ATOM 6453 O O . THR B 1 202 ? 41.406 20.719 -3.594 1 77.44 202 THR B O 1
ATOM 6456 N N . THR B 1 203 ? 42.594 22.359 -4.438 1 84.31 203 THR B N 1
ATOM 6457 C CA . THR B 1 203 ? 42.344 21.969 -5.82 1 84.31 203 THR B CA 1
ATOM 6458 C C . THR B 1 203 ? 42.969 20.609 -6.113 1 84.31 203 THR B C 1
ATOM 6460 O O . THR B 1 203 ? 42.375 19.781 -6.809 1 84.31 203 THR B O 1
ATOM 6463 N N . TRP B 1 204 ? 44.094 20.422 -5.613 1 85 204 TRP B N 1
ATOM 6464 C CA . TRP B 1 204 ? 44.75 19.141 -5.844 1 85 204 TRP B CA 1
ATOM 6465 C C . TRP B 1 204 ? 43.938 17.984 -5.27 1 85 204 TRP B C 1
ATOM 6467 O O . TRP B 1 204 ? 43.719 16.969 -5.926 1 85 204 TRP B O 1
ATOM 6477 N N . VAL B 1 205 ? 43.5 18.141 -4.121 1 74.94 205 VAL B N 1
ATOM 6478 C CA . VAL B 1 205 ? 42.75 17.078 -3.463 1 74.94 205 VAL B CA 1
ATOM 6479 C C . VAL B 1 205 ? 41.469 16.812 -4.238 1 74.94 205 VAL B C 1
ATOM 6481 O O . VAL B 1 205 ? 41.125 15.648 -4.504 1 74.94 205 VAL B O 1
ATOM 6484 N N . ASN B 1 206 ? 40.719 17.812 -4.633 1 77.44 206 ASN B N 1
ATOM 6485 C CA . ASN B 1 206 ? 39.469 17.641 -5.363 1 77.44 206 ASN B CA 1
ATOM 6486 C C . ASN B 1 206 ? 39.719 17 -6.727 1 77.44 206 ASN B C 1
ATOM 6488 O O . ASN B 1 206 ? 38.969 16.078 -7.109 1 77.44 206 ASN B O 1
ATOM 6492 N N . MET B 1 207 ? 40.75 17.438 -7.426 1 79.88 207 MET B N 1
ATOM 6493 C CA . MET B 1 207 ? 41 16.922 -8.766 1 79.88 207 MET B CA 1
ATOM 6494 C C . MET B 1 207 ? 41.562 15.5 -8.695 1 79.88 207 MET B C 1
ATOM 6496 O O . MET B 1 207 ? 41.281 14.688 -9.586 1 79.88 207 MET B O 1
ATOM 6500 N N . TYR B 1 208 ? 42.344 15.25 -7.75 1 78.94 208 TYR B N 1
ATOM 6501 C CA . TYR B 1 208 ? 42.844 13.891 -7.57 1 78.94 208 TYR B CA 1
ATOM 6502 C C . TYR B 1 208 ? 41.688 12.891 -7.453 1 78.94 208 TYR B C 1
ATOM 6504 O O . TYR B 1 208 ? 41.719 11.844 -8.102 1 78.94 208 TYR B O 1
ATOM 6512 N N . PHE B 1 209 ? 40.781 13.25 -6.797 1 72.88 209 PHE B N 1
ATOM 6513 C CA . PHE B 1 209 ? 39.688 12.328 -6.57 1 72.88 209 PHE B CA 1
ATOM 6514 C C . PHE B 1 209 ? 38.781 12.25 -7.797 1 72.88 209 PHE B C 1
ATOM 6516 O O . PHE B 1 209 ? 38.219 11.203 -8.086 1 72.88 209 PHE B O 1
ATOM 6523 N N . VAL B 1 210 ? 38.625 13.273 -8.539 1 73.5 210 VAL B N 1
ATOM 6524 C CA . VAL B 1 210 ? 37.844 13.297 -9.781 1 73.5 210 VAL B CA 1
ATOM 6525 C C . VAL B 1 210 ? 38.469 12.336 -10.789 1 73.5 210 VAL B C 1
ATOM 6527 O O . VAL B 1 210 ? 37.75 11.57 -11.453 1 73.5 210 VAL B O 1
ATOM 6530 N N . PHE B 1 211 ? 39.75 12.227 -10.805 1 74.56 211 PHE B N 1
ATOM 6531 C CA . PHE B 1 211 ? 40.406 11.469 -11.859 1 74.56 211 PHE B CA 1
ATOM 6532 C C . PHE B 1 211 ? 40.688 10.039 -11.414 1 74.56 211 PHE B C 1
ATOM 6534 O O . PHE B 1 211 ? 40.906 9.156 -12.242 1 74.56 211 PHE B O 1
ATOM 6541 N N . THR B 1 212 ? 40.719 9.672 -10.258 1 71.75 212 THR B N 1
ATOM 6542 C CA . THR B 1 212 ? 40.969 8.305 -9.812 1 71.75 212 THR B CA 1
ATOM 6543 C C . THR B 1 212 ? 39.688 7.5 -9.773 1 71.75 212 THR B C 1
ATOM 6545 O O . THR B 1 212 ? 39.656 6.312 -10.109 1 71.75 212 THR B O 1
ATOM 6548 N N . LYS B 1 213 ? 38.625 8.039 -9.336 1 65.25 213 LYS B N 1
ATOM 6549 C CA . LYS B 1 213 ? 37.406 7.23 -9.172 1 65.25 213 LYS B CA 1
ATOM 6550 C C . LYS B 1 213 ? 36.312 7.703 -10.102 1 65.25 213 LYS B C 1
ATOM 6552 O O . LYS B 1 213 ? 35.5 6.898 -10.578 1 65.25 213 LYS B O 1
ATOM 6557 N N . GLY B 1 214 ? 36.281 9 -10.367 1 59.81 214 GLY B N 1
ATOM 6558 C CA . GLY B 1 214 ? 35.156 9.531 -11.125 1 59.81 214 GLY B CA 1
ATOM 6559 C C . GLY B 1 214 ? 35.344 9.391 -12.625 1 59.81 214 GLY B C 1
ATOM 6560 O O . GLY B 1 214 ? 34.594 8.672 -13.273 1 59.81 214 GLY B O 1
ATOM 6561 N N . ALA B 1 215 ? 36.344 10.141 -13.164 1 56.16 215 ALA B N 1
ATOM 6562 C CA . ALA B 1 215 ? 36.562 10.266 -14.602 1 56.16 215 ALA B CA 1
ATOM 6563 C C . ALA B 1 215 ? 37.031 8.945 -15.211 1 56.16 215 ALA B C 1
ATOM 6565 O O . ALA B 1 215 ? 36.719 8.648 -16.375 1 56.16 215 ALA B O 1
ATOM 6566 N N . LYS B 1 216 ? 37.719 8.234 -14.406 1 53.84 216 LYS B N 1
ATOM 6567 C CA . LYS B 1 216 ? 38.188 6.965 -14.969 1 53.84 216 LYS B CA 1
ATOM 6568 C C . LYS B 1 216 ? 37 6.125 -15.453 1 53.84 216 LYS B C 1
ATOM 6570 O O . LYS B 1 216 ? 37.031 5.527 -16.531 1 53.84 216 LYS B O 1
ATOM 6575 N N . LYS B 1 217 ? 36.031 6.129 -14.664 1 54.03 217 LYS B N 1
ATOM 6576 C CA . LYS B 1 217 ? 34.938 5.219 -14.992 1 54.03 217 LYS B CA 1
ATOM 6577 C C . LYS B 1 217 ? 33.906 5.891 -15.898 1 54.03 217 LYS B C 1
ATOM 6579 O O . LYS B 1 217 ? 33.25 5.227 -16.703 1 54.03 217 L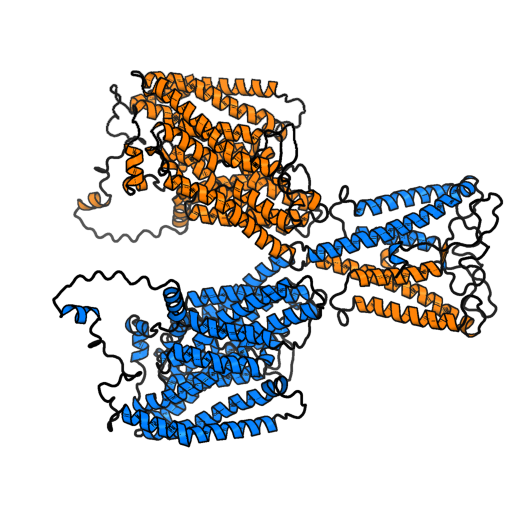YS B O 1
ATOM 6584 N N . THR B 1 218 ? 33.75 7.207 -15.727 1 52.38 218 THR B N 1
ATOM 6585 C CA . THR B 1 218 ? 32.75 7.895 -16.547 1 52.38 218 THR B CA 1
ATOM 6586 C C . THR B 1 218 ? 33.312 8.227 -17.922 1 52.38 218 THR B C 1
ATOM 6588 O O . THR B 1 218 ? 32.625 8.109 -18.938 1 52.38 218 THR B O 1
ATOM 6591 N N . LEU B 1 219 ? 34.531 8.891 -17.938 1 49.75 219 LEU B N 1
ATOM 6592 C CA . LEU B 1 219 ? 35.031 9.43 -19.188 1 49.75 219 LEU B CA 1
ATOM 6593 C C . LEU B 1 219 ? 35.812 8.359 -19.969 1 49.75 219 LEU B C 1
ATOM 6595 O O . LEU B 1 219 ? 35.969 8.461 -21.188 1 49.75 219 LEU B O 1
ATOM 6599 N N . SER B 1 220 ? 36.688 7.543 -19.344 1 47.72 220 SER B N 1
ATOM 6600 C CA . SER B 1 220 ? 37.5 6.695 -20.219 1 47.72 220 SER B CA 1
ATOM 6601 C C . SER B 1 220 ? 37.219 5.215 -19.953 1 47.72 220 SER B C 1
ATOM 6603 O O . SER B 1 220 ? 37.312 4.762 -18.812 1 47.72 220 SER B O 1
ATOM 6605 N N . SER B 1 221 ? 36.438 4.719 -20.719 1 45.59 221 SER B N 1
ATOM 6606 C CA . SER B 1 221 ? 36.375 3.27 -20.875 1 45.59 221 SER B CA 1
ATOM 6607 C C . SER B 1 221 ? 37.781 2.648 -20.797 1 45.59 221 SER B C 1
ATOM 6609 O O . SER B 1 221 ? 37.906 1.424 -20.797 1 45.59 221 SER B O 1
ATOM 6611 N N . SER B 1 222 ? 38.844 3.484 -20.984 1 48.38 222 SER B N 1
ATOM 6612 C CA . SER B 1 222 ? 40.125 2.855 -21.297 1 48.38 222 SER B CA 1
ATOM 6613 C C . SER B 1 222 ? 40.906 2.537 -20.031 1 48.38 222 SER B C 1
ATOM 6615 O O . SER B 1 222 ? 40.906 3.312 -19.078 1 48.38 222 SER B O 1
ATOM 6617 N N . SER B 1 223 ? 41.344 1.39 -19.734 1 53.62 223 SER B N 1
ATOM 6618 C CA . SER B 1 223 ? 42.125 0.571 -18.828 1 53.62 223 SER B CA 1
ATOM 6619 C C . SER B 1 223 ? 43.375 1.324 -18.328 1 53.62 223 SER B C 1
ATOM 6621 O O . SER B 1 223 ? 43.969 0.947 -17.328 1 53.62 223 SER B O 1
ATOM 6623 N N . ASP B 1 224 ? 43.812 2.457 -18.938 1 57.66 224 ASP B N 1
ATOM 6624 C CA . ASP B 1 224 ? 45.219 2.816 -18.688 1 57.66 224 ASP B CA 1
ATOM 6625 C C . ASP B 1 224 ? 45.312 3.943 -17.656 1 57.66 224 ASP B C 1
ATOM 6627 O O . ASP B 1 224 ? 46.344 4.586 -17.516 1 57.66 224 ASP B O 1
ATOM 6631 N N . TRP B 1 225 ? 44.25 4.32 -17 1 64.38 225 TRP B N 1
ATOM 6632 C CA . TRP B 1 225 ? 44.375 5.438 -16.078 1 64.38 225 TRP B CA 1
ATOM 6633 C C . TRP B 1 225 ? 44.844 4.957 -14.703 1 64.38 225 TRP B C 1
ATOM 6635 O O . TRP B 1 225 ? 44.094 4.297 -13.984 1 64.38 225 TRP B O 1
ATOM 6645 N N . THR B 1 226 ? 46.219 5.023 -14.453 1 71 226 THR B N 1
ATOM 6646 C CA . THR B 1 226 ? 46.812 4.609 -13.188 1 71 226 THR B CA 1
ATOM 6647 C C . THR B 1 226 ? 46.688 5.711 -12.141 1 71 226 THR B C 1
ATOM 6649 O O . THR B 1 226 ? 46.438 6.871 -12.477 1 71 226 THR B O 1
ATOM 6652 N N . ASP B 1 227 ? 46.844 5.453 -10.859 1 76.69 227 ASP B N 1
ATOM 6653 C CA . ASP B 1 227 ? 46.75 6.387 -9.734 1 76.69 227 ASP B CA 1
ATOM 6654 C C . ASP B 1 227 ? 47.875 7.43 -9.82 1 76.69 227 ASP B C 1
ATOM 6656 O O . ASP B 1 227 ? 47.656 8.594 -9.453 1 76.69 227 ASP B O 1
ATOM 6660 N N . SER B 1 228 ? 48.938 7.055 -10.328 1 80.44 228 SER B N 1
ATOM 6661 C CA . SER B 1 228 ? 50.062 7.988 -10.461 1 80.44 228 SER B CA 1
ATOM 6662 C C . SER B 1 228 ? 49.781 9.047 -11.523 1 80.44 228 SER B C 1
ATOM 6664 O O . SER B 1 228 ? 50.094 10.227 -11.336 1 80.44 228 SER B O 1
ATOM 6666 N N . LYS B 1 229 ? 49.219 8.562 -12.547 1 80 229 LYS B N 1
ATOM 6667 C CA . LYS B 1 229 ? 48.875 9.516 -13.594 1 80 229 LYS B CA 1
ATOM 6668 C C . LYS B 1 229 ? 47.812 10.492 -13.094 1 80 229 LYS B C 1
ATOM 6670 O O . LYS B 1 229 ? 47.875 11.688 -13.398 1 80 229 LYS B O 1
ATOM 6675 N N . ALA B 1 230 ? 46.906 9.969 -12.32 1 80.62 230 ALA B N 1
ATOM 6676 C CA . ALA B 1 230 ? 45.844 10.812 -11.758 1 80.62 230 ALA B CA 1
ATOM 6677 C C . ALA B 1 230 ? 46.438 11.867 -10.828 1 80.62 230 ALA B C 1
ATOM 6679 O O . ALA B 1 230 ? 46.031 13.031 -10.844 1 80.62 230 ALA B O 1
ATOM 6680 N N . ALA B 1 231 ? 47.406 11.484 -10.055 1 83.56 231 ALA B N 1
ATOM 6681 C CA . ALA B 1 231 ? 48.031 12.406 -9.109 1 83.56 231 ALA B CA 1
ATOM 6682 C C . ALA B 1 231 ? 48.812 13.508 -9.852 1 83.56 231 ALA B C 1
ATOM 6684 O O . ALA B 1 231 ? 48.719 14.68 -9.461 1 83.56 231 ALA B O 1
ATOM 6685 N N . TRP B 1 232 ? 49.406 13.148 -10.891 1 86.12 232 TRP B N 1
ATOM 6686 C CA . TRP B 1 232 ? 50.188 14.109 -11.641 1 86.12 232 TRP B CA 1
ATOM 6687 C C . TRP B 1 232 ? 49.281 15.086 -12.391 1 86.12 232 TRP B C 1
ATOM 6689 O O . TRP B 1 232 ? 49.562 16.297 -12.398 1 86.12 232 TRP B O 1
ATOM 6699 N N . VAL B 1 233 ? 48.344 14.547 -12.984 1 84.69 233 VAL B N 1
ATOM 6700 C CA . VAL B 1 233 ? 47.438 15.406 -13.719 1 84.69 233 VAL B CA 1
ATOM 6701 C C . VAL B 1 233 ? 46.75 16.375 -12.75 1 84.69 233 VAL B C 1
ATOM 6703 O O . VAL B 1 233 ? 46.594 17.562 -13.062 1 84.69 233 VAL B O 1
ATOM 6706 N N . SER B 1 234 ? 46.406 15.836 -11.602 1 87.38 234 SER B N 1
ATOM 6707 C CA . SER B 1 234 ? 45.781 16.672 -10.578 1 87.38 234 SER B CA 1
ATOM 6708 C C . SER B 1 234 ? 46.75 17.766 -10.109 1 87.38 234 SER B C 1
ATOM 6710 O O . SER B 1 234 ? 46.312 18.906 -9.852 1 87.38 234 SER B O 1
ATOM 6712 N N . ALA B 1 235 ? 47.969 17.422 -10.062 1 89.25 235 ALA B N 1
ATOM 6713 C CA . ALA B 1 235 ? 48.969 18.391 -9.641 1 89.25 235 ALA B CA 1
ATOM 6714 C C . ALA B 1 235 ? 49.156 19.5 -10.68 1 89.25 235 ALA B C 1
ATOM 6716 O O . ALA B 1 235 ? 49.312 20.672 -10.328 1 89.25 235 ALA B O 1
ATOM 6717 N N . VAL B 1 236 ? 49.094 19.156 -11.852 1 90.62 236 VAL B N 1
ATOM 6718 C CA . VAL B 1 236 ? 49.219 20.125 -12.93 1 90.62 236 VAL B CA 1
ATOM 6719 C C . VAL B 1 236 ? 48.031 21.062 -12.945 1 90.62 236 VAL B C 1
ATOM 6721 O O . VAL B 1 236 ? 48.188 22.281 -13.086 1 90.62 236 VAL B O 1
ATOM 6724 N N . ILE B 1 237 ? 46.906 20.547 -12.789 1 88.38 237 ILE B N 1
ATOM 6725 C CA . ILE B 1 237 ? 45.719 21.359 -12.766 1 88.38 237 ILE B CA 1
ATOM 6726 C C . ILE B 1 237 ? 45.75 22.297 -11.555 1 88.38 237 ILE B C 1
ATOM 6728 O O . ILE B 1 237 ? 45.438 23.484 -11.664 1 88.38 237 ILE B O 1
ATOM 6732 N N . ALA B 1 238 ? 46.125 21.703 -10.43 1 90.5 238 ALA B N 1
ATOM 6733 C CA . ALA B 1 238 ? 46.219 22.484 -9.203 1 90.5 238 ALA B CA 1
ATOM 6734 C C . ALA B 1 238 ? 47.219 23.625 -9.352 1 90.5 238 ALA B C 1
ATOM 6736 O O . ALA B 1 238 ? 46.969 24.75 -8.906 1 90.5 238 ALA B O 1
ATOM 6737 N N . ALA B 1 239 ? 48.312 23.328 -9.969 1 91.81 239 ALA B N 1
ATOM 6738 C CA . ALA B 1 239 ? 49.312 24.344 -10.219 1 91.81 239 ALA B CA 1
ATOM 6739 C C . ALA B 1 239 ? 48.781 25.422 -11.164 1 91.81 239 ALA B C 1
ATOM 6741 O O . ALA B 1 239 ? 49.062 26.609 -10.953 1 91.81 239 ALA B O 1
ATOM 6742 N N . GLY B 1 240 ? 48.188 25 -12.133 1 91.25 240 GLY B N 1
ATOM 6743 C CA . GLY B 1 240 ? 47.594 25.938 -13.062 1 91.25 240 GLY B CA 1
ATOM 6744 C C . GLY B 1 240 ? 46.594 26.875 -12.406 1 91.25 240 GLY B C 1
ATOM 6745 O O . GLY B 1 240 ? 46.656 28.094 -12.625 1 91.25 240 GLY B O 1
ATOM 6746 N N . VAL B 1 241 ? 45.719 26.375 -11.602 1 88.38 241 VAL B N 1
ATOM 6747 C CA . VAL B 1 241 ? 44.719 27.172 -10.898 1 88.38 241 VAL B CA 1
ATOM 6748 C C . VAL B 1 241 ? 45.406 28.109 -9.914 1 88.38 241 VAL B C 1
ATOM 6750 O O . VAL B 1 241 ? 45 29.25 -9.742 1 88.38 241 VAL B O 1
ATOM 6753 N N . THR B 1 242 ? 46.438 27.625 -9.297 1 89.69 242 THR B N 1
ATOM 6754 C CA . THR B 1 242 ? 47.188 28.453 -8.352 1 89.69 242 THR B CA 1
ATOM 6755 C C . THR B 1 242 ? 47.875 29.609 -9.07 1 89.69 242 THR B C 1
ATOM 6757 O O . THR B 1 242 ? 47.875 30.734 -8.57 1 89.69 242 THR B O 1
ATOM 6760 N N . ILE B 1 243 ? 48.406 29.359 -10.195 1 91.19 243 ILE B N 1
ATOM 6761 C CA . ILE B 1 243 ? 49.031 30.406 -10.984 1 91.19 243 ILE B CA 1
ATOM 6762 C C . ILE B 1 243 ? 48 31.453 -11.398 1 91.19 243 ILE B C 1
ATOM 6764 O O . ILE B 1 243 ? 48.25 32.656 -11.336 1 91.19 243 ILE B O 1
ATOM 6768 N N . LEU B 1 244 ? 46.938 30.969 -11.805 1 88.75 244 LEU B N 1
ATOM 6769 C CA . LEU B 1 244 ? 45.875 31.875 -12.156 1 88.75 244 LEU B CA 1
ATOM 6770 C C . LEU B 1 244 ? 45.438 32.688 -10.953 1 88.75 244 LEU B C 1
ATOM 6772 O O . LEU B 1 244 ? 45.062 33.875 -11.094 1 88.75 244 LEU B O 1
ATOM 6776 N N . CYS B 1 245 ? 45.438 32.062 -9.805 1 85.88 245 CYS B N 1
ATOM 6777 C CA . CYS B 1 245 ? 45.094 32.75 -8.57 1 85.88 245 CYS B CA 1
ATOM 6778 C C . CYS B 1 245 ? 46.094 33.875 -8.266 1 85.88 245 CYS B C 1
ATOM 6780 O O . CYS B 1 245 ? 45.719 35 -7.953 1 85.88 245 CYS B O 1
ATOM 6782 N N . ILE B 1 246 ? 47.375 33.656 -8.469 1 87.19 246 ILE B N 1
ATOM 6783 C CA . ILE B 1 246 ? 48.438 34.594 -8.133 1 87.19 246 ILE B CA 1
ATOM 6784 C C . ILE B 1 246 ? 48.406 35.781 -9.109 1 87.19 246 ILE B C 1
ATOM 6786 O O . ILE B 1 246 ? 48.531 36.938 -8.695 1 87.19 246 ILE B O 1
ATOM 6790 N N . PHE B 1 247 ? 48.156 35.469 -10.305 1 88.06 247 PHE B N 1
ATOM 6791 C CA . PHE B 1 247 ? 48.375 36.531 -11.305 1 88.06 247 PHE B CA 1
ATOM 6792 C C . PHE B 1 247 ? 47.062 37.219 -11.641 1 88.06 247 PHE B C 1
ATOM 6794 O O . PHE B 1 247 ? 47.062 38.344 -12.156 1 88.06 247 PHE B O 1
ATOM 6801 N N . VAL B 1 248 ? 46.031 36.625 -11.344 1 86 248 VAL B N 1
ATOM 6802 C CA . VAL B 1 248 ? 44.781 37.219 -11.742 1 86 248 VAL B CA 1
ATOM 6803 C C . VAL B 1 248 ? 43.938 37.531 -10.5 1 86 248 VAL B C 1
ATOM 6805 O O . VAL B 1 248 ? 43.625 38.719 -10.242 1 86 248 VAL B O 1
ATOM 6808 N N . ALA B 1 249 ? 43.656 36.562 -9.656 1 81.88 249 ALA B N 1
ATOM 6809 C CA . ALA B 1 249 ? 42.75 36.719 -8.531 1 81.88 249 ALA B CA 1
ATOM 6810 C C . ALA B 1 249 ? 43.344 37.656 -7.473 1 81.88 249 ALA B C 1
ATOM 6812 O O . ALA B 1 249 ? 42.625 38.531 -6.938 1 81.88 249 ALA B O 1
ATOM 6813 N N . LEU B 1 250 ? 44.625 37.562 -7.164 1 85.31 250 LEU B N 1
ATOM 6814 C CA . LEU B 1 250 ? 45.219 38.312 -6.074 1 85.31 250 LEU B CA 1
ATOM 6815 C C . LEU B 1 250 ? 45.312 39.812 -6.438 1 85.31 250 LEU B C 1
ATOM 6817 O O . LEU B 1 250 ? 44.938 40.656 -5.641 1 85.31 250 LEU B O 1
ATOM 6821 N N . PRO B 1 251 ? 45.844 40.094 -7.652 1 84.56 251 PRO B N 1
ATOM 6822 C CA . PRO B 1 251 ? 45.875 41.5 -7.992 1 84.56 251 PRO B CA 1
ATOM 6823 C C . PRO B 1 251 ? 44.469 42.125 -8.062 1 84.56 251 PRO B C 1
ATOM 6825 O O . PRO B 1 251 ? 44.281 43.281 -7.684 1 84.56 251 PRO B O 1
ATOM 6828 N N . LEU B 1 252 ? 43.562 41.438 -8.5 1 83 252 LEU B N 1
ATOM 6829 C CA . LEU B 1 252 ? 42.188 41.938 -8.539 1 83 252 LEU B CA 1
ATOM 6830 C C . LEU B 1 252 ? 41.656 42.188 -7.133 1 83 252 LEU B C 1
ATOM 6832 O O . LEU B 1 252 ? 40.938 43.156 -6.883 1 83 252 LEU B O 1
ATOM 6836 N N . LEU B 1 253 ? 41.969 41.312 -6.293 1 82.81 253 LEU B N 1
ATOM 6837 C CA . LEU B 1 253 ? 41.531 41.406 -4.902 1 82.81 253 LEU B CA 1
ATOM 6838 C C . LEU B 1 253 ? 42.188 42.625 -4.227 1 82.81 253 LEU B C 1
ATOM 6840 O O . LEU B 1 253 ? 41.562 43.312 -3.441 1 82.81 253 LEU B O 1
ATOM 6844 N N . ARG B 1 254 ? 43.438 42.875 -4.473 1 81.38 254 ARG B N 1
ATOM 6845 C CA . ARG B 1 254 ? 44.156 44.031 -3.904 1 81.38 254 ARG B CA 1
ATOM 6846 C C . ARG B 1 254 ? 43.531 45.312 -4.383 1 81.38 254 ARG B C 1
ATOM 6848 O O . ARG B 1 254 ? 43.406 46.281 -3.605 1 81.38 254 ARG B O 1
ATOM 6855 N N . ARG B 1 255 ? 43.219 45.281 -5.613 1 81 255 ARG B N 1
ATOM 6856 C CA . ARG B 1 255 ? 42.625 46.469 -6.188 1 81 255 ARG B CA 1
ATOM 6857 C C . ARG B 1 255 ? 41.25 46.719 -5.566 1 81 255 ARG B C 1
ATOM 6859 O O . ARG B 1 255 ? 40.906 47.875 -5.254 1 81 255 ARG B O 1
ATOM 6866 N N . MET B 1 256 ? 40.531 45.688 -5.406 1 81.94 256 MET B N 1
ATOM 6867 C CA . MET B 1 256 ? 39.188 45.844 -4.836 1 81.94 256 MET B CA 1
ATOM 6868 C C . MET B 1 256 ? 39.25 46.25 -3.369 1 81.94 256 MET B C 1
ATOM 6870 O O . MET B 1 256 ? 38.469 47.062 -2.908 1 81.94 256 MET B O 1
ATOM 6874 N N . ALA B 1 257 ? 40.125 45.656 -2.613 1 78.56 257 ALA B N 1
ATOM 6875 C CA . ALA B 1 257 ? 40.312 45.969 -1.2 1 78.56 257 ALA B CA 1
ATOM 6876 C C . ALA B 1 257 ? 40.75 47.438 -1.021 1 78.56 257 ALA B C 1
ATOM 6878 O O . ALA B 1 257 ? 40.344 48.094 -0.077 1 78.56 257 ALA B O 1
ATOM 6879 N N . SER B 1 258 ? 41.594 47.906 -1.913 1 76 258 SER B N 1
ATOM 6880 C CA . SER B 1 258 ? 42.062 49.281 -1.834 1 76 258 SER B CA 1
ATOM 6881 C C . SER B 1 258 ? 40.969 50.281 -2.115 1 76 258 SER B C 1
ATOM 6883 O O . SER B 1 258 ? 41 51.438 -1.659 1 76 258 SER B O 1
ATOM 6885 N N . ASN B 1 259 ? 40.031 49.781 -2.852 1 76.56 259 ASN B N 1
ATOM 6886 C CA . ASN B 1 259 ? 38.906 50.656 -3.135 1 76.56 259 ASN B CA 1
ATOM 6887 C C . ASN B 1 259 ? 37.906 50.688 -1.969 1 76.56 259 ASN B C 1
ATOM 6889 O O . ASN B 1 259 ? 37.156 51.656 -1.803 1 76.56 259 ASN B O 1
ATOM 6893 N N . HIS B 1 260 ? 37.938 49.688 -1.158 1 76.94 260 HIS B N 1
ATOM 6894 C CA . HIS B 1 260 ? 36.938 49.594 -0.093 1 76.94 260 HIS B CA 1
ATOM 6895 C C . HIS B 1 260 ? 37.5 50.062 1.239 1 76.94 260 HIS B C 1
ATOM 6897 O O . HIS B 1 260 ? 36.75 50.5 2.125 1 76.94 260 HIS B O 1
ATOM 6903 N N . PHE B 1 261 ? 38.781 49.969 1.374 1 77.06 261 PHE B N 1
ATOM 6904 C CA . PHE B 1 261 ? 39.375 50.312 2.648 1 77.06 261 PHE B CA 1
ATOM 6905 C C . PHE B 1 261 ? 40.469 51.375 2.461 1 77.06 261 PHE B C 1
ATOM 6907 O O . PHE B 1 261 ? 41.125 51.406 1.436 1 77.06 261 PHE B O 1
ATOM 6914 N N . ASP B 1 262 ? 40.438 52.344 3.393 1 70.31 262 ASP B N 1
ATOM 6915 C CA . ASP B 1 262 ? 41.438 53.375 3.346 1 70.31 262 ASP B CA 1
ATOM 6916 C C . ASP B 1 262 ? 42.781 52.844 3.826 1 70.31 262 ASP B C 1
ATOM 6918 O O . ASP B 1 262 ? 42.906 51.688 4.199 1 70.31 262 ASP B O 1
ATOM 6922 N N . SER B 1 263 ? 43.812 53.75 3.662 1 63.47 263 SER B N 1
ATOM 6923 C CA . SER B 1 263 ? 45.188 53.375 3.961 1 63.47 263 SER B CA 1
ATOM 6924 C C . SER B 1 263 ? 45.344 52.906 5.406 1 63.47 263 SER B C 1
ATOM 6926 O O . SER B 1 263 ? 46.219 52.125 5.727 1 63.47 263 SER B O 1
ATOM 6928 N N . GLU B 1 264 ? 44.344 53.344 6.301 1 64.62 264 GLU B N 1
ATOM 6929 C CA . GLU B 1 264 ? 44.438 52.969 7.711 1 64.62 264 GLU B CA 1
ATOM 6930 C C . GLU B 1 264 ? 43.562 51.75 8 1 64.62 264 GLU B C 1
ATOM 6932 O O . GLU B 1 264 ? 43.531 51.25 9.133 1 64.62 264 GLU B O 1
ATOM 6937 N N . GLY B 1 265 ? 42.969 51.094 6.93 1 66.25 265 GLY B N 1
ATOM 6938 C CA . GLY B 1 265 ? 42.219 49.875 7.102 1 66.25 265 GLY B CA 1
ATOM 6939 C C . GLY B 1 265 ? 40.75 50.125 7.391 1 66.25 265 GLY B C 1
ATOM 6940 O O . GLY B 1 265 ? 40 49.219 7.703 1 66.25 265 GLY B O 1
ATOM 6941 N N . ASN B 1 266 ? 40.312 51.406 7.445 1 67.94 266 ASN B N 1
ATOM 6942 C CA . ASN B 1 266 ? 38.938 51.75 7.754 1 67.94 266 ASN B CA 1
ATOM 6943 C C . ASN B 1 266 ? 38.062 51.781 6.496 1 67.94 266 ASN B C 1
ATOM 6945 O O . ASN B 1 266 ? 38.562 52.062 5.406 1 67.94 266 ASN B O 1
ATOM 6949 N N . ALA B 1 267 ? 36.844 51.281 6.562 1 68.81 267 ALA B N 1
ATOM 6950 C CA . ALA B 1 267 ? 35.906 51.219 5.441 1 68.81 267 ALA B CA 1
ATOM 6951 C C . ALA B 1 267 ? 35.625 52.625 4.891 1 68.81 267 ALA B C 1
ATOM 6953 O O . ALA B 1 267 ? 35.375 53.562 5.656 1 68.81 267 ALA B O 1
ATOM 6954 N N . ILE B 1 268 ? 35.969 53.031 3.641 1 59.62 268 ILE B N 1
ATOM 6955 C CA . ILE B 1 268 ? 35.656 54.312 2.99 1 59.62 268 ILE B CA 1
ATOM 6956 C C . ILE B 1 268 ? 34.156 54.5 2.936 1 59.62 268 ILE B C 1
ATOM 6958 O O . ILE B 1 268 ? 33.406 53.562 2.574 1 59.62 268 ILE B O 1
ATOM 6962 N N . GLN B 1 269 ? 33.469 55.5 3.574 1 49.22 269 GLN B N 1
ATOM 6963 C CA . GLN B 1 269 ? 32.062 55.938 3.678 1 49.22 269 GLN B CA 1
ATOM 6964 C C . GLN B 1 269 ? 31.438 56.094 2.299 1 49.22 269 GLN B C 1
ATOM 6966 O O . GLN B 1 269 ? 32.062 56.656 1.38 1 49.22 269 GLN B O 1
ATOM 6971 N N . GLY B 1 270 ? 30.156 55.281 1.874 1 46.78 270 GLY B N 1
ATOM 6972 C CA . GLY B 1 270 ? 29.297 55.375 0.714 1 46.78 270 GLY B CA 1
ATOM 6973 C C . GLY B 1 270 ? 29.172 54.094 -0.067 1 46.78 270 GLY B C 1
ATOM 6974 O O . GLY B 1 270 ? 28.344 54 -0.976 1 46.78 270 GLY B O 1
ATOM 6975 N N . MET B 1 271 ? 30.219 53.406 -0.244 1 42.41 271 MET B N 1
ATOM 6976 C CA . MET B 1 271 ? 30.031 52.281 -1.12 1 42.41 271 MET B CA 1
ATOM 6977 C C . MET B 1 271 ? 29.375 51.125 -0.369 1 42.41 271 MET B C 1
ATOM 6979 O O . MET B 1 271 ? 29.734 50.812 0.773 1 42.41 271 MET B O 1
ATOM 6983 N N . PRO B 1 272 ? 28.141 50.719 -0.725 1 39.56 272 PRO B N 1
ATOM 6984 C CA . PRO B 1 272 ? 27.453 49.562 -0.104 1 39.56 272 PRO B CA 1
ATOM 6985 C C . PRO B 1 272 ? 28.406 48.406 0.211 1 39.56 272 PRO B C 1
ATOM 6987 O O . PRO B 1 272 ? 29.047 47.875 -0.694 1 39.56 272 PRO B O 1
ATOM 6990 N N . THR B 1 273 ? 29.234 48.594 1.134 1 40.38 273 THR B N 1
ATOM 6991 C CA . THR B 1 273 ? 30.094 47.469 1.411 1 40.38 273 THR B CA 1
ATOM 6992 C C . THR B 1 273 ? 29.281 46.25 1.834 1 40.38 273 THR B C 1
ATOM 6994 O O . THR B 1 273 ? 28.391 46.375 2.68 1 40.38 273 THR B O 1
ATOM 6997 N N . ALA B 1 274 ? 29.188 45.344 1.119 1 40.03 274 ALA B N 1
ATOM 6998 C CA . ALA B 1 274 ? 28.516 44.094 1.423 1 40.03 274 ALA B CA 1
ATOM 6999 C C . ALA B 1 274 ? 28.828 43.625 2.84 1 40.03 274 ALA B C 1
ATOM 7001 O O . ALA B 1 274 ? 28.125 42.781 3.393 1 40.03 274 ALA B O 1
ATOM 7002 N N . PHE B 1 275 ? 30.031 44.031 3.416 1 38.78 275 PHE B N 1
ATOM 7003 C CA . PHE B 1 275 ? 30.453 43.469 4.688 1 38.78 275 PHE B CA 1
ATOM 7004 C C . PHE B 1 275 ? 30.156 44.438 5.836 1 38.78 275 PHE B C 1
ATOM 7006 O O . PHE B 1 275 ? 30.5 44.156 6.988 1 38.78 275 PHE B O 1
ATOM 7013 N N . SER B 1 276 ? 29.969 45.812 5.703 1 33.28 276 SER B N 1
ATOM 7014 C CA . SER B 1 276 ? 29.812 46.719 6.844 1 33.28 276 SER B CA 1
ATOM 7015 C C . SER B 1 276 ? 28.5 46.469 7.57 1 33.28 276 SER B C 1
ATOM 7017 O O . SER B 1 276 ? 27.469 46.188 6.934 1 33.28 276 SER B O 1
ATOM 7019 N N . PRO B 1 277 ? 28.484 46.312 8.891 1 32.44 277 PRO B N 1
ATOM 7020 C CA . PRO B 1 277 ? 27.234 46.312 9.648 1 32.44 277 PRO B CA 1
ATOM 7021 C C . PRO B 1 277 ? 26.359 47.531 9.297 1 32.44 277 PRO B C 1
ATOM 7023 O O . PRO B 1 277 ? 26.828 48.656 9.289 1 32.44 277 PRO B O 1
ATOM 7026 N N . GLN B 1 278 ? 25.562 47.5 8.297 1 30.16 278 GLN B N 1
ATOM 7027 C CA . GLN B 1 278 ? 24.594 48.594 8.172 1 30.16 278 GLN B CA 1
ATOM 7028 C C . GLN B 1 278 ? 24.156 49.094 9.539 1 30.16 278 GLN B C 1
ATOM 7030 O O . GLN B 1 278 ? 23.578 48.344 10.328 1 30.16 278 GLN B O 1
ATOM 7035 N N . THR B 1 279 ? 24.891 49.969 10.219 1 30.45 279 THR B N 1
ATOM 7036 C CA . THR B 1 279 ? 24.266 50.656 11.336 1 30.45 279 THR B CA 1
ATOM 7037 C C . THR B 1 279 ? 22.828 51.031 11.008 1 30.45 279 THR B C 1
ATOM 7039 O O . THR B 1 279 ? 22.531 51.438 9.883 1 30.45 279 THR B O 1
ATOM 7042 N N . ALA B 1 280 ? 21.875 50.656 11.828 1 33.34 280 ALA B N 1
ATOM 7043 C CA . ALA B 1 280 ? 20.422 50.875 11.852 1 33.34 280 ALA B CA 1
ATOM 7044 C C . ALA B 1 280 ? 20.094 52.344 11.484 1 33.34 280 ALA B C 1
ATOM 7046 O O . ALA B 1 280 ? 18.922 52.688 11.391 1 33.34 280 ALA B O 1
ATOM 7047 N N . SER B 1 281 ? 21.125 53.281 11.586 1 29.42 281 SER B N 1
ATOM 7048 C CA . SER B 1 281 ? 20.5 54.594 11.609 1 29.42 281 SER B CA 1
ATOM 7049 C C . SER B 1 281 ? 19.828 54.906 10.273 1 29.42 281 SER B C 1
ATOM 7051 O O . SER B 1 281 ? 18.734 55.5 10.242 1 29.42 281 SER B O 1
ATOM 7053 N N . GLU B 1 282 ? 20.672 54.969 9.172 1 29.41 282 GLU B N 1
ATOM 7054 C CA . GLU B 1 282 ? 20.125 55.719 8.047 1 29.41 282 GLU B CA 1
ATOM 7055 C C . GLU B 1 282 ? 19.172 54.875 7.219 1 29.41 282 GLU B C 1
ATOM 7057 O O . GLU B 1 282 ? 18.781 55.25 6.109 1 29.41 282 GLU B O 1
ATOM 7062 N N . MET B 1 283 ? 19.141 53.5 7.352 1 29.75 283 MET B N 1
ATOM 7063 C CA . MET B 1 283 ? 18.016 53.062 6.547 1 29.75 283 MET B CA 1
ATOM 7064 C C . MET B 1 283 ? 16.719 53.656 7.047 1 29.75 283 MET B C 1
ATOM 7066 O O . MET B 1 283 ? 16.203 53.281 8.102 1 29.75 283 MET B O 1
ATOM 7070 N N . ARG B 1 284 ? 16.516 55 6.82 1 31.36 284 ARG B N 1
ATOM 7071 C CA . ARG B 1 284 ? 15.234 55.656 6.926 1 31.36 284 ARG B CA 1
ATOM 7072 C C . ARG B 1 284 ? 14.094 54.75 6.5 1 31.36 284 ARG B C 1
ATOM 7074 O O . ARG B 1 284 ? 14.172 54.094 5.453 1 31.36 284 ARG B O 1
ATOM 7081 N N . THR B 1 285 ? 13.5 54.094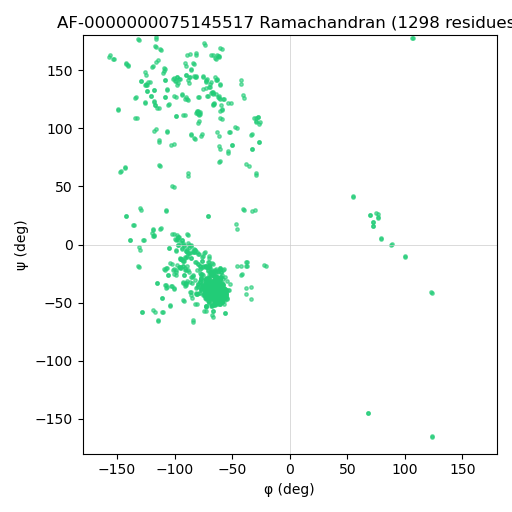 7.418 1 29.56 285 THR B N 1
ATOM 7082 C CA . THR B 1 285 ? 12.281 53.344 7.133 1 29.56 285 THR B CA 1
ATOM 7083 C C . THR B 1 285 ? 11.5 54 5.988 1 29.56 285 THR B C 1
ATOM 7085 O O . THR B 1 285 ? 11.414 55.219 5.914 1 29.56 285 THR B O 1
ATOM 7088 N N . LEU B 1 286 ? 11.516 53.375 4.734 1 29.81 286 LEU B N 1
ATOM 7089 C CA . LEU B 1 286 ? 10.57 53.812 3.713 1 29.81 286 LEU B CA 1
ATOM 7090 C C . LEU B 1 286 ? 9.367 54.5 4.348 1 29.81 286 LEU B C 1
ATOM 7092 O O . LEU B 1 286 ? 8.633 55.219 3.67 1 29.81 286 LEU B O 1
ATOM 7096 N N . ASP B 1 287 ? 9.156 54.281 5.66 1 30.53 287 ASP B N 1
ATOM 7097 C CA . ASP B 1 287 ? 8.039 55.031 6.238 1 30.53 287 ASP B CA 1
ATOM 7098 C C . ASP B 1 287 ? 8.383 56.5 6.438 1 30.53 287 ASP B C 1
ATOM 7100 O O . ASP B 1 287 ? 7.531 57.375 6.273 1 30.53 287 ASP B O 1
ATOM 7104 N N . GLU B 1 288 ? 9.703 56.812 6.793 1 31.81 288 GLU B N 1
ATOM 7105 C CA . GLU B 1 288 ? 9.953 58.219 7.098 1 31.81 288 GLU B CA 1
ATOM 7106 C C . GLU B 1 288 ? 10.156 59.031 5.82 1 31.81 288 GLU B C 1
ATOM 7108 O O . GLU B 1 288 ? 10.102 60.25 5.844 1 31.81 288 GLU B O 1
ATOM 7113 N N . ILE B 1 289 ? 10.805 58.5 4.785 1 32.59 289 ILE B N 1
ATOM 7114 C CA . ILE B 1 289 ? 10.758 59.281 3.557 1 32.59 289 ILE B CA 1
ATOM 7115 C C . ILE B 1 289 ? 9.312 59.625 3.209 1 32.59 289 ILE B C 1
ATOM 7117 O O . ILE B 1 289 ? 9.047 60.562 2.447 1 32.59 289 ILE B O 1
ATOM 7121 N N . ALA B 1 290 ? 8.352 58.719 3.521 1 33.12 290 ALA B N 1
ATOM 7122 C CA . ALA B 1 290 ? 6.969 59.094 3.229 1 33.12 290 ALA B CA 1
ATOM 7123 C C . ALA B 1 290 ? 6.52 60.25 4.102 1 33.12 290 ALA B C 1
ATOM 7125 O O . ALA B 1 290 ? 5.434 60.812 3.904 1 33.12 290 ALA B O 1
ATOM 7126 N N . ALA B 1 291 ? 7.262 60.5 5.18 1 32.34 291 ALA B N 1
ATOM 7127 C CA . ALA B 1 291 ? 6.637 61.531 6.012 1 32.34 291 ALA B CA 1
ATOM 7128 C C . ALA B 1 291 ? 6.848 62.938 5.422 1 32.34 291 ALA B C 1
ATOM 7130 O O . ALA B 1 291 ? 6.203 63.906 5.84 1 32.34 291 ALA B O 1
ATOM 7131 N N . GLY B 1 292 ? 8.016 63.219 4.84 1 29.94 292 GLY B N 1
ATOM 7132 C CA . GLY B 1 292 ? 8.117 64.625 4.586 1 29.94 292 GLY B CA 1
ATOM 7133 C C . GLY B 1 292 ? 7.133 65.125 3.545 1 29.94 292 GLY B C 1
ATOM 7134 O O . GLY B 1 292 ? 6.918 66.375 3.404 1 29.94 292 GLY B O 1
ATOM 7135 N N . SER B 1 293 ? 7.188 64.562 2.363 1 29.23 293 SER B N 1
ATOM 7136 C CA . SER B 1 293 ? 6.34 65.312 1.459 1 29.23 293 SER B CA 1
ATOM 7137 C C . SER B 1 293 ? 4.883 65.312 1.904 1 29.23 293 SER B C 1
ATOM 7139 O O . SER B 1 293 ? 4.328 64.25 2.15 1 29.23 293 SER B O 1
ATOM 7141 N N . ASN B 1 294 ? 4.363 66.312 2.678 1 28.86 294 ASN B N 1
ATOM 7142 C CA . ASN B 1 294 ? 3.029 66.625 3.162 1 28.86 294 ASN B CA 1
ATOM 7143 C C . ASN B 1 294 ? 1.96 66.312 2.117 1 28.86 294 ASN B C 1
ATOM 7145 O O . ASN B 1 294 ? 0.775 66.562 2.344 1 28.86 294 ASN B O 1
ATOM 7149 N N . GLN B 1 295 ? 2.246 66.688 0.797 1 29.61 295 GLN B N 1
ATOM 7150 C CA . GLN B 1 295 ? 1.078 66.625 -0.076 1 29.61 295 GLN B CA 1
ATOM 7151 C C . GLN B 1 295 ? 0.524 65.25 -0.178 1 29.61 295 GLN B C 1
ATOM 7153 O O . GLN B 1 295 ? 1.215 64.312 -0.642 1 29.61 295 GLN B O 1
ATOM 7158 N N . VAL B 1 296 ? -0.326 64.812 0.748 1 30.88 296 VAL B N 1
ATOM 7159 C CA . VAL B 1 296 ? -1.057 63.625 1.082 1 30.88 296 VAL B CA 1
ATOM 7160 C C . VAL B 1 296 ? -1.736 63.062 -0.167 1 30.88 296 VAL B C 1
ATOM 7162 O O . VAL B 1 296 ? -2.842 63.469 -0.52 1 30.88 296 VAL B O 1
ATOM 7165 N N . SER B 1 297 ? -1.369 63.531 -1.513 1 30.81 297 SER B N 1
ATOM 7166 C CA . SER B 1 297 ? -2.412 62.938 -2.352 1 30.81 297 SER B CA 1
ATOM 7167 C C . SER B 1 297 ? -2.611 61.469 -2.039 1 30.81 297 SER B C 1
ATOM 7169 O O . SER B 1 297 ? -1.643 60.719 -1.957 1 30.81 297 SER B O 1
ATOM 7171 N N . PRO B 1 298 ? -3.727 61.125 -1.222 1 31.2 298 PRO B N 1
ATOM 7172 C CA . PRO B 1 298 ? -4.164 59.75 -0.892 1 31.2 298 PRO B CA 1
ATOM 7173 C C . PRO B 1 298 ? -4.055 58.781 -2.074 1 31.2 298 PRO B C 1
ATOM 7175 O O . PRO B 1 298 ? -4.949 58.75 -2.922 1 31.2 298 PRO B O 1
ATOM 7178 N N . VAL B 1 299 ? -3.096 59 -2.996 1 32.22 299 VAL B N 1
ATOM 7179 C CA . VAL B 1 299 ? -3.252 58.031 -4.082 1 32.22 299 VAL B CA 1
ATOM 7180 C C . VAL B 1 299 ? -3.285 56.625 -3.514 1 32.22 299 VAL B C 1
ATOM 7182 O O . VAL B 1 299 ? -2.299 56.156 -2.943 1 32.22 299 VAL B O 1
ATOM 7185 N N . ASP B 1 300 ? -4.41 56.125 -2.941 1 30.69 300 ASP B N 1
ATOM 7186 C CA . ASP B 1 300 ? -4.914 54.75 -2.732 1 30.69 300 ASP B CA 1
ATOM 7187 C C . ASP B 1 300 ? -4.43 53.812 -3.832 1 30.69 300 ASP B C 1
ATOM 7189 O O . ASP B 1 300 ? -5.121 53.625 -4.832 1 30.69 300 ASP B O 1
ATOM 7193 N N . ALA B 1 301 ? -3.273 54.031 -4.438 1 34.06 301 ALA B N 1
ATOM 7194 C CA . ALA B 1 301 ? -2.984 53.094 -5.5 1 34.06 301 ALA B CA 1
ATOM 7195 C C . ALA B 1 301 ? -3.127 51.656 -5 1 34.06 301 ALA B C 1
ATOM 7197 O O . ALA B 1 301 ? -2.551 51.281 -3.971 1 34.06 301 ALA B O 1
ATOM 7198 N N . GLU B 1 302 ? -4.27 51.062 -5.254 1 35 302 GLU B N 1
ATOM 7199 C CA . GLU B 1 302 ? -4.547 49.625 -5.133 1 35 302 GLU B CA 1
ATOM 7200 C C . GLU B 1 302 ? -3.283 48.781 -5.336 1 35 302 GLU B C 1
ATOM 7202 O O . GLU B 1 302 ? -2.453 49.125 -6.188 1 35 302 GLU B O 1
ATOM 7207 N N . PRO B 1 303 ? -2.754 48.125 -4.234 1 38.41 303 PRO B N 1
ATOM 7208 C CA . PRO B 1 303 ? -1.67 47.188 -4.535 1 38.41 303 PRO B CA 1
ATOM 7209 C C . PRO B 1 303 ? -1.748 46.625 -5.953 1 38.41 303 PRO B C 1
ATOM 7211 O O . PRO B 1 303 ? -2.82 46.188 -6.395 1 38.41 303 PRO B O 1
ATOM 7214 N N . ALA B 1 304 ? -1.183 47.281 -6.812 1 39.84 304 ALA B N 1
ATOM 7215 C CA . ALA B 1 304 ? -1.132 46.75 -8.18 1 39.84 304 ALA B CA 1
ATOM 7216 C C . ALA B 1 304 ? -1.216 45.25 -8.188 1 39.84 304 ALA B C 1
ATOM 7218 O O . ALA B 1 304 ? -0.59 44.562 -7.363 1 39.84 304 ALA B O 1
ATOM 7219 N N . GLN B 1 305 ? -2.363 44.625 -8.531 1 41.03 305 GLN B N 1
ATOM 7220 C CA . GLN B 1 305 ? -2.639 43.219 -8.805 1 41.03 305 GLN B CA 1
ATOM 7221 C C . GLN B 1 305 ? -1.407 42.5 -9.367 1 41.03 305 GLN B C 1
ATOM 7223 O O . GLN B 1 305 ? -1.052 42.719 -10.531 1 41.03 305 GLN B O 1
ATOM 7228 N N . LEU B 1 306 ? -0.327 42.469 -8.531 1 45.41 306 LEU B N 1
ATOM 7229 C CA . LEU B 1 306 ? 0.719 41.594 -9.039 1 45.41 306 LEU B CA 1
ATOM 7230 C C . LEU B 1 306 ? 0.119 40.438 -9.844 1 45.41 306 LEU B C 1
ATOM 7232 O O . LEU B 1 306 ? -0.892 39.844 -9.445 1 45.41 306 LEU B O 1
ATOM 7236 N N . THR B 1 307 ? 0.24 40.375 -11.109 1 49.53 307 THR B N 1
ATOM 7237 C CA . THR B 1 307 ? -0.192 39.281 -11.969 1 49.53 307 THR B CA 1
ATOM 7238 C C . THR B 1 307 ? 0.157 37.938 -11.336 1 49.53 307 THR B C 1
ATOM 7240 O O . THR B 1 307 ? 1.075 37.844 -10.516 1 49.53 307 THR B O 1
ATOM 7243 N N . ARG B 1 308 ? -0.728 36.969 -11.469 1 51.19 308 ARG B N 1
ATOM 7244 C CA . ARG B 1 308 ? -0.558 35.594 -11.008 1 51.19 308 ARG B CA 1
ATOM 7245 C C . ARG B 1 308 ? 0.878 35.125 -11.211 1 51.19 308 ARG B C 1
ATOM 7247 O O . ARG B 1 308 ? 1.427 34.406 -10.375 1 51.19 308 ARG B O 1
ATOM 7254 N N . TRP B 1 309 ? 1.43 35.562 -12.297 1 50.5 309 TRP B N 1
ATOM 7255 C CA . TRP B 1 309 ? 2.785 35.156 -12.633 1 50.5 309 TRP B CA 1
ATOM 7256 C C . TRP B 1 309 ? 3.803 35.812 -11.711 1 50.5 309 TRP B C 1
ATOM 7258 O O . TRP B 1 309 ? 4.773 35.156 -11.289 1 50.5 309 TRP B O 1
ATOM 7268 N N . GLN B 1 310 ? 3.65 37.094 -11.438 1 53.56 310 GLN B N 1
ATOM 7269 C CA . GLN B 1 310 ? 4.59 37.781 -10.562 1 53.56 310 GLN B CA 1
ATOM 7270 C C . GLN B 1 310 ? 4.504 37.25 -9.133 1 53.56 310 GLN B C 1
ATOM 7272 O O . GLN B 1 310 ? 5.523 37.125 -8.453 1 53.56 310 GLN B O 1
ATOM 7277 N N . LYS B 1 311 ? 3.291 36.969 -8.68 1 55.62 311 LYS B N 1
ATOM 7278 C CA . LYS B 1 311 ? 3.117 36.375 -7.371 1 55.62 311 LYS B CA 1
ATOM 7279 C C . LYS B 1 311 ? 3.773 35 -7.316 1 55.62 311 LYS B C 1
ATOM 7281 O O . LYS B 1 311 ? 4.395 34.625 -6.312 1 55.62 311 LYS B O 1
ATOM 7286 N N . PHE B 1 312 ? 3.631 34.312 -8.438 1 54.22 312 PHE B N 1
ATOM 7287 C CA . PHE B 1 312 ? 4.281 33.031 -8.531 1 54.22 312 PHE B CA 1
ATOM 7288 C C . PHE B 1 312 ? 5.797 33.188 -8.539 1 54.22 312 PHE B C 1
ATOM 7290 O O . PHE B 1 312 ? 6.508 32.406 -7.871 1 54.22 312 PHE B O 1
ATOM 7297 N N . SER B 1 313 ? 6.277 34.125 -9.258 1 52.75 313 SER B N 1
ATOM 7298 C CA . SER B 1 313 ? 7.719 34.375 -9.328 1 52.75 313 SER B CA 1
ATOM 7299 C C . SER B 1 313 ? 8.258 34.844 -7.98 1 52.75 313 SER B C 1
ATOM 7301 O O . SER B 1 313 ? 9.336 34.438 -7.559 1 52.75 313 SER B O 1
ATOM 7303 N N . LYS B 1 314 ? 7.574 35.719 -7.359 1 57.34 314 LYS B N 1
ATOM 7304 C CA . LYS B 1 314 ? 8 36.188 -6.043 1 57.34 314 LYS B CA 1
ATOM 7305 C C . LYS B 1 314 ? 7.938 35.062 -5.016 1 57.34 314 LYS B C 1
ATOM 7307 O O . LYS B 1 314 ? 8.82 34.938 -4.164 1 57.34 314 LYS B O 1
ATOM 7312 N N . ALA B 1 315 ? 6.898 34.312 -5.129 1 58.19 315 ALA B N 1
ATOM 7313 C CA . ALA B 1 315 ? 6.781 33.156 -4.246 1 58.19 315 ALA B CA 1
ATOM 7314 C C . ALA B 1 315 ? 7.875 32.125 -4.539 1 58.19 315 ALA B C 1
ATOM 7316 O O . ALA B 1 315 ? 8.438 31.516 -3.621 1 58.19 315 ALA B O 1
ATOM 7317 N N . ALA B 1 316 ? 8.266 32.094 -5.82 1 57.03 316 ALA B N 1
ATOM 7318 C CA . ALA B 1 316 ? 9.297 31.141 -6.238 1 57.03 316 ALA B CA 1
ATOM 7319 C C . ALA B 1 316 ? 10.68 31.625 -5.816 1 57.03 316 ALA B C 1
ATOM 7321 O O . ALA B 1 316 ? 11.57 30.812 -5.566 1 57.03 316 ALA B O 1
ATOM 7322 N N . THR B 1 317 ? 10.836 32.938 -5.66 1 61.34 317 THR B N 1
ATOM 7323 C CA . THR B 1 317 ? 12.164 33.469 -5.344 1 61.34 317 THR B CA 1
ATOM 7324 C C . THR B 1 317 ? 12.25 33.875 -3.879 1 61.34 317 THR B C 1
ATOM 7326 O O . THR B 1 317 ? 13.273 34.406 -3.432 1 61.34 317 THR B O 1
ATOM 7329 N N . HIS B 1 318 ? 11.164 33.75 -3.217 1 62.31 318 HIS B N 1
ATOM 7330 C CA . HIS B 1 318 ? 11.125 34.156 -1.817 1 62.31 318 HIS B CA 1
ATOM 7331 C C . HIS B 1 318 ? 12.242 33.469 -1.021 1 62.31 318 HIS B C 1
ATOM 7333 O O . HIS B 1 318 ? 12.898 34.125 -0.201 1 62.31 318 HIS B O 1
ATOM 7339 N N . GLY B 1 319 ? 12.492 32.312 -1.29 1 65.94 319 GLY B N 1
ATOM 7340 C CA . GLY B 1 319 ? 13.5 31.594 -0.542 1 65.94 319 GLY B CA 1
ATOM 7341 C C . GLY B 1 319 ? 14.898 32.156 -0.712 1 65.94 319 GLY B C 1
ATOM 7342 O O . GLY B 1 319 ? 15.727 32.031 0.192 1 65.94 319 GLY B O 1
ATOM 7343 N N . MET B 1 320 ? 15.125 32.875 -1.766 1 70.5 320 MET B N 1
ATOM 7344 C CA . MET B 1 320 ? 16.469 33.375 -2.082 1 70.5 320 MET B CA 1
ATOM 7345 C C . MET B 1 320 ? 16.703 34.75 -1.488 1 70.5 320 MET B C 1
ATOM 7347 O O . MET B 1 320 ? 17.859 35.188 -1.368 1 70.5 320 MET B O 1
ATOM 7351 N N . ASP B 1 321 ? 15.664 35.406 -1.052 1 65.88 321 ASP B N 1
ATOM 7352 C CA . ASP B 1 321 ? 15.82 36.812 -0.635 1 65.88 321 ASP B CA 1
ATOM 7353 C C . ASP B 1 321 ? 15.617 36.969 0.872 1 65.88 321 ASP B C 1
ATOM 7355 O O . ASP B 1 321 ? 15.555 38.062 1.388 1 65.88 321 ASP B O 1
ATOM 7359 N N . VAL B 1 322 ? 15.617 35.906 1.559 1 68 322 VAL B N 1
ATOM 7360 C CA . VAL B 1 322 ? 15.375 35.969 2.996 1 68 322 VAL B CA 1
ATOM 7361 C C . VAL B 1 322 ? 16.641 36.406 3.719 1 68 322 VAL B C 1
ATOM 7363 O O . VAL B 1 322 ? 17.734 35.906 3.416 1 68 322 VAL B O 1
ATOM 7366 N N . ASP B 1 323 ? 16.516 37.438 4.539 1 69.94 323 ASP B N 1
ATOM 7367 C CA . ASP B 1 323 ? 17.641 37.844 5.379 1 69.94 323 ASP B CA 1
ATOM 7368 C C . ASP B 1 323 ? 17.766 36.938 6.602 1 69.94 323 ASP B C 1
ATOM 7370 O O . ASP B 1 323 ? 16.969 37.062 7.543 1 69.94 323 ASP B O 1
ATOM 7374 N N . ILE B 1 324 ? 18.844 36.188 6.637 1 71.75 324 ILE B N 1
ATOM 7375 C CA . ILE B 1 324 ? 18.984 35.188 7.684 1 71.75 324 ILE B CA 1
ATOM 7376 C C . ILE B 1 324 ? 19.578 35.812 8.938 1 71.75 324 ILE B C 1
ATOM 7378 O O . ILE B 1 324 ? 19.516 35.219 10.023 1 71.75 324 ILE B O 1
ATOM 7382 N N . HIS B 1 325 ? 20.109 37.031 8.945 1 71.88 325 HIS B N 1
ATOM 7383 C CA . HIS B 1 325 ? 20.859 37.625 10.055 1 71.88 325 HIS B CA 1
ATOM 7384 C C . HIS B 1 325 ? 19.922 38.375 11 1 71.88 325 HIS B C 1
ATOM 7386 O O . HIS B 1 325 ? 20.344 38.781 12.078 1 71.88 325 HIS B O 1
ATOM 7392 N N . LYS B 1 326 ? 18.688 38.5 10.68 1 68.75 326 LYS B N 1
ATOM 7393 C CA . LYS B 1 326 ? 17.719 39.219 11.5 1 68.75 326 LYS B CA 1
ATOM 7394 C C . LYS B 1 326 ? 17.578 38.594 12.875 1 68.75 326 LYS B C 1
ATOM 7396 O O . LYS B 1 326 ? 17.406 39.312 13.875 1 68.75 326 LYS B O 1
ATOM 7401 N N . ILE B 1 327 ? 17.938 37.406 13.023 1 71 327 ILE B N 1
ATOM 7402 C CA . ILE B 1 327 ? 17.719 36.656 14.25 1 71 327 ILE B CA 1
ATOM 7403 C C . ILE B 1 327 ? 18.812 36.969 15.266 1 71 327 ILE B C 1
ATOM 7405 O O . ILE B 1 327 ? 18.594 36.875 16.469 1 71 327 ILE B O 1
ATOM 7409 N N . VAL B 1 328 ? 20 37.281 14.898 1 74.06 328 VAL B N 1
ATOM 7410 C CA . VAL B 1 328 ? 21.125 37.594 15.781 1 74.06 328 VAL B CA 1
ATOM 7411 C C . VAL B 1 328 ? 20.781 38.781 16.672 1 74.06 328 VAL B C 1
ATOM 7413 O O . VAL B 1 328 ? 21.172 38.812 17.844 1 74.06 328 VAL B O 1
ATOM 7416 N N . LYS B 1 329 ? 19.891 39.594 16.188 1 68.56 329 LYS B N 1
ATOM 7417 C CA . LYS B 1 329 ? 19.516 40.781 16.938 1 68.56 329 LYS B CA 1
ATOM 7418 C C . LYS B 1 329 ? 18.375 40.5 17.891 1 68.56 329 LYS B C 1
ATOM 7420 O O . LYS B 1 329 ? 18.266 41.125 18.953 1 68.56 329 LYS B O 1
ATOM 7425 N N . THR B 1 330 ? 17.656 39.5 17.609 1 71.56 330 THR B N 1
ATOM 7426 C CA . THR B 1 330 ? 16.438 39.281 18.359 1 71.56 330 THR B CA 1
ATOM 7427 C C . THR B 1 330 ? 16.656 38.25 19.453 1 71.56 330 THR B C 1
ATOM 7429 O O . THR B 1 330 ? 15.984 38.281 20.5 1 71.56 330 THR B O 1
ATOM 7432 N N . ASP B 1 331 ? 17.672 37.375 19.297 1 75.31 331 ASP B N 1
ATOM 7433 C CA . ASP B 1 331 ? 17.906 36.312 20.281 1 75.31 331 ASP B CA 1
ATOM 7434 C C . ASP B 1 331 ? 19.109 36.625 21.156 1 75.31 331 ASP B C 1
ATOM 7436 O O . ASP B 1 331 ? 20.234 36.75 20.672 1 75.31 331 ASP B O 1
ATOM 7440 N N . ASP B 1 332 ? 18.969 36.719 22.391 1 79.19 332 ASP B N 1
ATOM 7441 C CA . ASP B 1 332 ? 19.984 37.188 23.344 1 79.19 332 ASP B CA 1
ATOM 7442 C C . ASP B 1 332 ? 21.141 36.188 23.422 1 79.19 332 ASP B C 1
ATOM 7444 O O . ASP B 1 332 ? 22.312 36.594 23.5 1 79.19 332 ASP B O 1
ATOM 7448 N N . LYS B 1 333 ? 20.812 34.969 23.469 1 80.12 333 LYS B N 1
ATOM 7449 C CA . LYS B 1 333 ? 21.859 33.969 23.594 1 80.12 333 LYS B CA 1
ATOM 7450 C C . LYS B 1 333 ? 22.781 34 22.375 1 80.12 333 LYS B C 1
ATOM 7452 O O . LYS B 1 333 ? 24 33.906 22.516 1 80.12 333 LYS B O 1
ATOM 7457 N N . ILE B 1 334 ? 22.359 34.125 21.297 1 83.19 334 ILE B N 1
ATOM 7458 C CA . ILE B 1 334 ? 23.109 34.156 20.062 1 83.19 334 ILE B CA 1
ATOM 7459 C C . ILE B 1 334 ? 23.953 35.438 20 1 83.19 334 ILE B C 1
ATOM 7461 O O . ILE B 1 334 ? 25.109 35.406 19.578 1 83.19 334 ILE B O 1
ATOM 7465 N N . HIS B 1 335 ? 23.375 36.469 20.453 1 83.88 335 HIS B N 1
ATOM 7466 C CA . HIS B 1 335 ? 24.094 37.75 20.484 1 83.88 335 HIS B CA 1
ATOM 7467 C C . HIS B 1 335 ? 25.312 37.656 21.375 1 83.88 335 HIS B C 1
ATOM 7469 O O . HIS B 1 335 ? 26.375 38.188 21.047 1 83.88 335 HIS B O 1
ATOM 7475 N N . GLU B 1 336 ? 25.172 37 22.422 1 82.31 336 GLU B N 1
ATOM 7476 C CA . GLU B 1 336 ? 26.281 36.875 23.375 1 82.31 336 GLU B CA 1
ATOM 7477 C C . GLU B 1 336 ? 27.422 36.062 22.781 1 82.31 336 GLU B C 1
ATOM 7479 O O . GLU B 1 336 ? 28.594 36.406 22.969 1 82.31 336 GLU B O 1
ATOM 7484 N N . ILE B 1 337 ? 27.172 35.062 22.109 1 84.81 337 ILE B N 1
ATOM 7485 C CA . ILE B 1 337 ? 28.172 34.188 21.484 1 84.81 337 ILE B CA 1
ATOM 7486 C C . ILE B 1 337 ? 28.938 34.969 20.422 1 84.81 337 ILE B C 1
ATOM 7488 O O . ILE B 1 337 ? 30.156 34.906 20.344 1 84.81 337 ILE B O 1
ATOM 7492 N N . HIS B 1 338 ? 28.281 35.781 19.703 1 84.62 338 HIS B N 1
ATOM 7493 C CA . HIS B 1 338 ? 28.891 36.562 18.625 1 84.62 338 HIS B CA 1
ATOM 7494 C C . HIS B 1 338 ? 29.766 37.656 19.172 1 84.62 338 HIS B C 1
ATOM 7496 O O . HIS B 1 338 ? 30.812 37.969 18.594 1 84.62 338 HIS B O 1
ATOM 7502 N N . GLU B 1 339 ? 29.328 38.188 20.25 1 80.19 339 GLU B N 1
ATOM 7503 C CA . GLU B 1 339 ? 30.078 39.281 20.844 1 80.19 339 GLU B CA 1
ATOM 7504 C C . GLU B 1 339 ? 31.344 38.781 21.547 1 80.19 339 GLU B C 1
ATOM 7506 O O . GLU B 1 339 ? 32.344 39.5 21.641 1 80.19 339 GLU B O 1
ATOM 7511 N N . SER B 1 340 ? 31.312 37.625 21.953 1 81.06 340 SER B N 1
ATOM 7512 C CA . SER B 1 340 ? 32.438 37.094 22.703 1 81.06 340 SER B CA 1
ATOM 7513 C C . SER B 1 340 ? 33.531 36.625 21.781 1 81.06 340 SER B C 1
ATOM 7515 O O . SER B 1 340 ? 34.688 36.406 22.219 1 81.06 340 SER B O 1
ATOM 7517 N N . ALA B 1 341 ? 33.406 36.594 20.562 1 85.12 341 ALA B N 1
ATOM 7518 C CA . ALA B 1 341 ? 34.375 36.094 19.609 1 85.12 341 ALA B CA 1
ATOM 7519 C C . ALA B 1 341 ? 35.438 37.156 19.312 1 85.12 341 ALA B C 1
ATOM 7521 O O . ALA B 1 341 ? 35.125 38.375 19.266 1 85.12 341 ALA B O 1
ATOM 7522 N N . GLU B 1 342 ? 36.656 36.656 19.125 1 85.75 342 GLU B N 1
ATOM 7523 C CA . GLU B 1 342 ? 37.75 37.562 18.797 1 85.75 342 GLU B CA 1
ATOM 7524 C C . GLU B 1 342 ? 37.531 38.188 17.422 1 85.75 342 GLU B C 1
ATOM 7526 O O . GLU B 1 342 ? 37.188 37.5 16.453 1 85.75 342 GLU B O 1
ATOM 7531 N N . LEU B 1 343 ? 37.656 39.5 17.375 1 84.38 343 LEU B N 1
ATOM 7532 C CA . LEU B 1 343 ? 37.5 40.219 16.125 1 84.38 343 LEU B CA 1
ATOM 7533 C C . LEU B 1 343 ? 38.875 40.5 15.5 1 84.38 343 LEU B C 1
ATOM 7535 O O . LEU B 1 343 ? 39.844 40.844 16.203 1 84.38 343 LEU B O 1
ATOM 7539 N N . PHE B 1 344 ? 38.938 40.344 14.266 1 86.12 344 PHE B N 1
ATOM 7540 C CA . PHE B 1 344 ? 40.188 40.594 13.547 1 86.12 344 PHE B CA 1
ATOM 7541 C C . PHE B 1 344 ? 40.062 41.75 12.562 1 86.12 344 PHE B C 1
ATOM 7543 O O . PHE B 1 344 ? 38.969 42.281 12.398 1 86.12 344 PHE B O 1
ATOM 7550 N N . GLU B 1 345 ? 41.219 42.031 11.898 1 84.88 345 GLU B N 1
ATOM 7551 C CA . GLU B 1 345 ? 41.25 43.156 10.969 1 84.88 345 GLU B CA 1
ATOM 7552 C C . GLU B 1 345 ? 40.281 42.938 9.812 1 84.88 345 GLU B C 1
ATOM 7554 O O . GLU B 1 345 ? 40.312 41.906 9.141 1 84.88 345 GLU B O 1
ATOM 7559 N N . PRO B 1 346 ? 39.406 43.906 9.578 1 84.5 346 PRO B N 1
ATOM 7560 C CA . PRO B 1 346 ? 38.375 43.75 8.547 1 84.5 346 PRO B CA 1
ATOM 7561 C C . PRO B 1 346 ? 38.938 43.562 7.152 1 84.5 346 PRO B C 1
ATOM 7563 O O . PRO B 1 346 ? 38.344 42.875 6.316 1 84.5 346 PRO B O 1
ATOM 7566 N N . ARG B 1 347 ? 40.125 44.125 6.887 1 85.62 347 ARG B N 1
ATOM 7567 C CA . ARG B 1 347 ? 40.719 43.969 5.574 1 85.62 347 ARG B CA 1
ATOM 7568 C C . ARG B 1 347 ? 41.156 42.531 5.328 1 85.62 347 ARG B C 1
ATOM 7570 O O . ARG B 1 347 ? 41.062 42.031 4.203 1 85.62 347 ARG B O 1
ATOM 7577 N N . VAL B 1 348 ? 41.562 41.906 6.371 1 85.69 348 VAL B N 1
ATOM 7578 C CA . VAL B 1 348 ? 41.969 40.531 6.27 1 85.69 348 VAL B CA 1
ATOM 7579 C C . VAL B 1 348 ? 40.75 39.625 6.031 1 85.69 348 VAL B C 1
ATOM 7581 O O . VAL B 1 348 ? 40.781 38.719 5.211 1 85.69 348 VAL B O 1
ATOM 7584 N N . GLU B 1 349 ? 39.688 39.906 6.738 1 88.44 349 GLU B N 1
ATOM 7585 C CA . GLU B 1 349 ? 38.438 39.125 6.57 1 88.44 349 GLU B CA 1
ATOM 7586 C C . GLU B 1 349 ? 37.875 39.312 5.16 1 88.44 349 GLU B C 1
ATOM 7588 O O . GLU B 1 349 ? 37.312 38.375 4.594 1 88.44 349 GLU B O 1
ATOM 7593 N N . TYR B 1 350 ? 38.062 40.469 4.652 1 85.81 350 TYR B N 1
ATOM 7594 C CA . TYR B 1 350 ? 37.625 40.719 3.281 1 85.81 350 TYR B CA 1
ATOM 7595 C C . TYR B 1 350 ? 38.438 39.875 2.293 1 85.81 350 TYR B C 1
ATOM 7597 O O . TYR B 1 350 ? 37.875 39.312 1.357 1 85.81 350 TYR B O 1
ATOM 7605 N N . ALA B 1 351 ? 39.656 39.812 2.465 1 82.81 351 ALA B N 1
ATOM 7606 C CA . ALA B 1 351 ? 40.531 39 1.604 1 82.81 351 ALA B CA 1
ATOM 7607 C C . ALA B 1 351 ? 40.156 37.531 1.706 1 82.81 351 ALA B C 1
ATOM 7609 O O . ALA B 1 351 ? 40.094 36.812 0.695 1 82.81 351 ALA B O 1
ATOM 7610 N N . PHE B 1 352 ? 39.844 37.125 2.885 1 88.44 352 PHE B N 1
ATOM 7611 C CA . PHE B 1 352 ? 39.531 35.719 3.109 1 88.44 352 PHE B CA 1
ATOM 7612 C C . PHE B 1 352 ? 38.156 35.375 2.59 1 88.44 352 PHE B C 1
ATOM 7614 O O . PHE B 1 352 ? 37.812 34.188 2.43 1 88.44 352 PHE B O 1
ATOM 7621 N N . SER B 1 353 ? 37.281 36.312 2.375 1 88.56 353 SER B N 1
ATOM 7622 C CA . SER B 1 353 ? 35.969 36.062 1.787 1 88.56 353 SER B CA 1
ATOM 7623 C C . SER B 1 353 ? 36.094 35.438 0.405 1 88.56 353 SER B C 1
ATOM 7625 O O . SER B 1 353 ? 35.281 34.594 0.023 1 88.56 353 SER B O 1
ATOM 7627 N N . TYR B 1 354 ? 37.094 35.812 -0.303 1 82.94 354 TYR B N 1
ATOM 7628 C CA . TYR B 1 354 ? 37.312 35.25 -1.627 1 82.94 354 TYR B CA 1
ATOM 7629 C C . TYR B 1 354 ? 37.812 33.781 -1.524 1 82.94 354 TYR B C 1
ATOM 7631 O O . TYR B 1 354 ? 37.438 32.938 -2.34 1 82.94 354 TYR B O 1
ATOM 7639 N N . LEU B 1 355 ? 38.594 33.562 -0.513 1 83.38 355 LEU B N 1
ATOM 7640 C CA . LEU B 1 355 ? 39.031 32.188 -0.271 1 83.38 355 LEU B CA 1
ATOM 7641 C C . LEU B 1 355 ? 37.844 31.328 0.189 1 83.38 355 LEU B C 1
ATOM 7643 O O . LEU B 1 355 ? 37.812 30.125 -0.122 1 83.38 355 LEU B O 1
ATOM 7647 N N . GLN B 1 356 ? 37 31.953 0.914 1 89.62 356 GLN B N 1
ATOM 7648 C CA . GLN B 1 356 ? 35.875 31.188 1.395 1 89.62 356 GLN B CA 1
ATOM 7649 C C . GLN B 1 356 ? 34.938 30.797 0.24 1 89.62 356 GLN B C 1
ATOM 7651 O O . GLN B 1 356 ? 34.344 29.734 0.266 1 89.62 356 GLN B O 1
ATOM 7656 N N . VAL B 1 357 ? 34.812 31.688 -0.75 1 88.94 357 VAL B N 1
ATOM 7657 C CA . VAL B 1 357 ? 34.031 31.328 -1.931 1 88.94 357 VAL B CA 1
ATOM 7658 C C . VAL B 1 357 ? 34.625 30.078 -2.58 1 88.94 357 VAL B C 1
ATOM 7660 O O . VAL B 1 357 ? 33.906 29.172 -2.979 1 88.94 357 VAL B O 1
ATOM 7663 N N . PHE B 1 358 ? 35.875 30.031 -2.633 1 86.69 358 PHE B N 1
ATOM 7664 C CA . PHE B 1 358 ? 36.531 28.891 -3.211 1 86.69 358 PHE B CA 1
ATOM 7665 C C . PHE B 1 358 ? 36.281 27.625 -2.379 1 86.69 358 PHE B C 1
ATOM 7667 O O . PHE B 1 358 ? 36.031 26.562 -2.926 1 86.69 358 PHE B O 1
ATOM 7674 N N . SER B 1 359 ? 36.469 27.719 -1.08 1 88.88 359 SER B N 1
ATOM 7675 C CA . SER B 1 359 ? 36.219 26.562 -0.232 1 88.88 359 SER B CA 1
ATOM 7676 C C . SER B 1 359 ? 34.781 26.125 -0.303 1 88.88 359 SER B C 1
ATOM 7678 O O . SER B 1 359 ? 34.469 24.938 -0.216 1 88.88 359 SER B O 1
ATOM 7680 N N . ALA B 1 360 ? 33.875 27.078 -0.46 1 91.69 360 ALA B N 1
ATOM 7681 C CA . ALA B 1 360 ? 32.469 26.766 -0.64 1 91.69 360 ALA B CA 1
ATOM 7682 C C . ALA B 1 360 ? 32.25 25.938 -1.904 1 91.69 360 ALA B C 1
ATOM 7684 O O . ALA B 1 360 ? 31.469 24.969 -1.902 1 91.69 360 ALA B O 1
ATOM 7685 N N . ILE B 1 361 ? 32.938 26.328 -2.922 1 90.69 361 ILE B N 1
ATOM 7686 C CA . ILE B 1 361 ? 32.844 25.594 -4.184 1 90.69 361 ILE B CA 1
ATOM 7687 C C . ILE B 1 361 ? 33.344 24.172 -3.99 1 90.69 361 ILE B C 1
ATOM 7689 O O . ILE B 1 361 ? 32.719 23.219 -4.469 1 90.69 361 ILE B O 1
ATOM 7693 N N . CYS B 1 362 ? 34.312 24 -3.271 1 88.31 362 CYS B N 1
ATOM 7694 C CA . CYS B 1 362 ? 34.875 22.672 -3.02 1 88.31 362 CYS B CA 1
ATOM 7695 C C . CYS B 1 362 ? 33.938 21.812 -2.209 1 88.31 362 CYS B C 1
ATOM 7697 O O . CYS B 1 362 ? 33.75 20.625 -2.49 1 88.31 362 CYS B O 1
ATOM 7699 N N . VAL B 1 363 ? 33.344 22.375 -1.248 1 90.69 363 VAL B N 1
ATOM 7700 C CA . VAL B 1 363 ? 32.438 21.641 -0.404 1 90.69 363 VAL B CA 1
ATOM 7701 C C . VAL B 1 363 ? 31.219 21.203 -1.228 1 90.69 363 VAL B C 1
ATOM 7703 O O . VAL B 1 363 ? 30.75 20.078 -1.117 1 90.69 363 VAL B O 1
ATOM 7706 N N . ILE B 1 364 ? 30.703 22.125 -2.025 1 92.69 364 ILE B N 1
ATOM 7707 C CA . ILE B 1 364 ? 29.484 21.844 -2.777 1 92.69 364 ILE B CA 1
ATOM 7708 C C . ILE B 1 364 ? 29.781 20.781 -3.848 1 92.69 364 ILE B C 1
ATOM 7710 O O . ILE B 1 364 ? 28.922 19.953 -4.152 1 92.69 364 ILE B O 1
ATOM 7714 N N . PHE B 1 365 ? 30.906 20.828 -4.406 1 89.75 365 PHE B N 1
ATOM 7715 C CA . PHE B 1 365 ? 31.328 19.797 -5.348 1 89.75 365 PHE B CA 1
ATOM 7716 C C . PHE B 1 365 ? 31.406 18.438 -4.668 1 89.75 365 PHE B C 1
ATOM 7718 O O . PHE B 1 365 ? 30.922 17.438 -5.203 1 89.75 365 PHE B O 1
ATOM 7725 N N . ALA B 1 366 ? 32 18.422 -3.545 1 87.19 366 ALA B N 1
ATOM 7726 C CA . ALA B 1 366 ? 32.125 17.188 -2.756 1 87.19 366 ALA B CA 1
ATOM 7727 C C . ALA B 1 366 ? 30.734 16.672 -2.371 1 87.19 366 ALA B C 1
ATOM 7729 O O . ALA B 1 366 ? 30.484 15.469 -2.369 1 87.19 366 ALA B O 1
ATOM 7730 N N . HIS B 1 367 ? 29.922 17.594 -1.994 1 90.38 367 HIS B N 1
ATOM 7731 C CA . HIS B 1 367 ? 28.562 17.266 -1.624 1 90.38 367 HIS B CA 1
ATOM 7732 C C . HIS B 1 367 ? 27.828 16.594 -2.779 1 90.38 367 HIS B C 1
ATOM 7734 O O . HIS B 1 367 ? 27.188 15.547 -2.594 1 90.38 367 HIS B O 1
ATOM 7740 N N . GLY B 1 368 ? 27.891 17.156 -3.891 1 89.06 368 GLY B N 1
ATOM 7741 C CA . GLY B 1 368 ? 27.266 16.562 -5.062 1 89.06 368 GLY B CA 1
ATOM 7742 C C . GLY B 1 368 ? 27.797 15.18 -5.383 1 89.06 368 GLY B C 1
ATOM 7743 O O . GLY B 1 368 ? 27.031 14.281 -5.719 1 89.06 368 GLY B O 1
ATOM 7744 N N . ALA B 1 369 ? 29.062 15.031 -5.23 1 84.94 369 ALA B N 1
ATOM 7745 C CA . ALA B 1 369 ? 29.703 13.75 -5.5 1 84.94 369 ALA B CA 1
ATOM 7746 C C . ALA B 1 369 ? 29.203 12.672 -4.543 1 84.94 369 ALA B C 1
ATOM 7748 O O . ALA B 1 369 ? 29 11.523 -4.941 1 84.94 369 ALA B O 1
ATOM 7749 N N . GLY B 1 370 ? 29.016 13.016 -3.336 1 84.88 370 GLY B N 1
ATOM 7750 C CA . GLY B 1 370 ? 28.688 12.039 -2.309 1 84.88 370 GLY B CA 1
ATOM 7751 C C . GLY B 1 370 ? 27.203 11.812 -2.146 1 84.88 370 GLY B C 1
ATOM 7752 O O . GLY B 1 370 ? 26.766 10.695 -1.853 1 84.88 370 GLY B O 1
ATOM 7753 N N . GLU B 1 371 ? 26.438 12.805 -2.35 1 90 371 GLU B N 1
ATOM 7754 C CA . GLU B 1 371 ? 25.078 12.695 -1.861 1 90 371 GLU B CA 1
ATOM 7755 C C . GLU B 1 371 ? 24.094 12.414 -3.004 1 90 371 GLU B C 1
ATOM 7757 O O . GLU B 1 371 ? 22.953 12.016 -2.77 1 90 371 GLU B O 1
ATOM 7762 N N . VAL B 1 372 ? 24.5 12.625 -4.223 1 88.75 372 VAL B N 1
ATOM 7763 C CA . VAL B 1 372 ? 23.609 12.305 -5.332 1 88.75 372 VAL B CA 1
ATOM 7764 C C . VAL B 1 372 ? 23.266 10.812 -5.312 1 88.75 372 VAL B C 1
ATOM 7766 O O . VAL B 1 372 ? 22.203 10.406 -5.766 1 88.75 372 VAL B O 1
ATOM 7769 N N . GLY B 1 373 ? 24.156 10.031 -4.785 1 91.31 373 GLY B N 1
ATOM 7770 C CA . GLY B 1 373 ? 23.969 8.594 -4.711 1 91.31 373 GLY B CA 1
ATOM 7771 C C . GLY B 1 373 ? 22.734 8.195 -3.916 1 91.31 373 GLY B C 1
ATOM 7772 O O . GLY B 1 373 ? 22.156 7.129 -4.145 1 91.31 373 GLY B O 1
ATOM 7773 N N . TYR B 1 374 ? 22.281 9.086 -3.014 1 95 374 TYR B N 1
ATOM 7774 C CA . TYR B 1 374 ? 21.156 8.773 -2.145 1 95 374 TYR B CA 1
ATOM 7775 C C . TYR B 1 374 ? 19.859 8.703 -2.943 1 95 374 TYR B C 1
ATOM 7777 O O . TYR B 1 374 ? 18.891 8.055 -2.52 1 95 374 TYR B O 1
ATOM 7785 N N . MET B 1 375 ? 19.875 9.383 -4.078 1 95 375 MET B N 1
ATOM 7786 C CA . MET B 1 375 ? 18.688 9.312 -4.941 1 95 375 MET B CA 1
ATOM 7787 C C . MET B 1 375 ? 18.969 8.453 -6.168 1 95 375 MET B C 1
ATOM 7789 O O . MET B 1 375 ? 18.125 7.652 -6.57 1 95 375 MET B O 1
ATOM 7793 N N . ALA B 1 376 ? 20.172 8.562 -6.652 1 94.19 376 ALA B N 1
ATOM 7794 C CA . ALA B 1 376 ? 20.516 7.859 -7.887 1 94.19 376 ALA B CA 1
ATOM 7795 C C . ALA B 1 376 ? 20.672 6.363 -7.641 1 94.19 376 ALA B C 1
ATOM 7797 O O . ALA B 1 376 ? 20.359 5.547 -8.508 1 94.19 376 ALA B O 1
ATOM 7798 N N . GLY B 1 377 ? 21.188 6.016 -6.562 1 94.38 377 GLY B N 1
ATOM 7799 C CA . GLY B 1 377 ? 21.359 4.609 -6.242 1 94.38 377 GLY B CA 1
ATOM 7800 C C . GLY B 1 377 ? 20.062 3.824 -6.289 1 94.38 377 GLY B C 1
ATOM 7801 O O . GLY B 1 377 ? 19.922 2.895 -7.086 1 94.38 377 GLY B O 1
ATOM 7802 N N . PRO B 1 378 ? 19.094 4.238 -5.469 1 96.81 378 PRO B N 1
ATOM 7803 C CA . PRO B 1 378 ? 17.797 3.553 -5.484 1 96.81 378 PRO B CA 1
ATOM 7804 C C . PRO B 1 378 ? 17.125 3.59 -6.855 1 96.81 378 PRO B C 1
ATOM 7806 O O . PRO B 1 378 ? 16.594 2.578 -7.312 1 96.81 378 PRO B O 1
ATOM 7809 N N . LEU B 1 379 ? 17.188 4.738 -7.504 1 97 379 LEU B N 1
ATOM 7810 C CA . LEU B 1 379 ? 16.547 4.852 -8.805 1 97 379 LEU B CA 1
ATOM 7811 C C . LEU B 1 379 ? 17.219 3.959 -9.836 1 97 379 LEU B C 1
ATOM 7813 O O . LEU B 1 379 ? 16.562 3.365 -10.688 1 97 379 LEU B O 1
ATOM 7817 N N . ALA B 1 380 ? 18.516 3.891 -9.773 1 95.25 380 ALA B N 1
ATOM 7818 C CA . ALA B 1 380 ? 19.25 3.002 -10.664 1 95.25 380 ALA B CA 1
ATOM 7819 C C . ALA B 1 380 ? 18.859 1.546 -10.445 1 95.25 380 ALA B C 1
ATOM 7821 O O . ALA B 1 380 ? 18.719 0.783 -11.406 1 95.25 380 ALA B O 1
ATOM 7822 N N . THR B 1 381 ? 18.719 1.19 -9.242 1 95.56 381 THR B N 1
ATOM 7823 C CA . THR B 1 381 ? 18.312 -0.166 -8.898 1 95.56 381 THR B CA 1
ATOM 7824 C C . THR B 1 381 ? 16.922 -0.464 -9.438 1 95.56 381 THR B C 1
ATOM 7826 O O . THR B 1 381 ? 16.688 -1.532 -10.008 1 95.56 381 THR B O 1
ATOM 7829 N N . ILE B 1 382 ? 16 0.468 -9.25 1 96.81 382 ILE B N 1
ATOM 7830 C CA . ILE B 1 382 ? 14.641 0.325 -9.75 1 96.81 382 ILE B CA 1
ATOM 7831 C C . ILE B 1 382 ? 14.672 0.143 -11.266 1 96.81 382 ILE B C 1
ATOM 7833 O O . ILE B 1 382 ? 14 -0.746 -11.805 1 96.81 382 ILE B O 1
ATOM 7837 N N . TRP B 1 383 ? 15.453 0.928 -11.93 1 95.44 383 TRP B N 1
ATOM 7838 C CA . TRP B 1 383 ? 15.555 0.88 -13.383 1 95.44 383 TRP B CA 1
ATOM 7839 C C . TRP B 1 383 ? 16.141 -0.45 -13.844 1 95.44 383 TRP B C 1
ATOM 7841 O O . TRP B 1 383 ? 15.641 -1.06 -14.797 1 95.44 383 TRP B O 1
ATOM 7851 N N . ASP B 1 384 ? 17.156 -0.894 -13.195 1 93.5 384 ASP B N 1
ATOM 7852 C CA . ASP B 1 384 ? 17.812 -2.146 -13.547 1 93.5 384 ASP B CA 1
ATOM 7853 C C . ASP B 1 384 ? 16.859 -3.332 -13.375 1 93.5 384 ASP B C 1
ATOM 7855 O O . ASP B 1 384 ? 16.797 -4.211 -14.242 1 93.5 384 ASP B O 1
ATOM 7859 N N . VAL B 1 385 ? 16.188 -3.35 -12.305 1 94.81 385 VAL B N 1
ATOM 7860 C CA . VAL B 1 385 ? 15.242 -4.43 -12.039 1 94.81 385 VAL B CA 1
ATOM 7861 C C . VAL B 1 385 ? 14.141 -4.43 -13.094 1 94.81 385 VAL B C 1
ATOM 7863 O O . VAL B 1 385 ? 13.75 -5.488 -13.594 1 94.81 385 VAL B O 1
ATOM 7866 N N . TYR B 1 386 ? 13.633 -3.242 -13.445 1 95.75 386 TYR B N 1
ATOM 7867 C CA . TYR B 1 386 ? 12.586 -3.117 -14.453 1 95.75 386 TYR B CA 1
ATOM 7868 C C . TYR B 1 386 ? 13.07 -3.607 -15.812 1 95.75 386 TYR B C 1
ATOM 7870 O O . TYR B 1 386 ? 12.383 -4.383 -16.484 1 95.75 386 TYR B O 1
ATOM 7878 N N . LYS B 1 387 ? 14.281 -3.205 -16.219 1 94.31 387 LYS B N 1
ATOM 7879 C CA . LYS B 1 387 ? 14.789 -3.49 -17.547 1 94.31 387 LYS B CA 1
ATOM 7880 C C . LYS B 1 387 ? 15.289 -4.93 -17.656 1 94.31 387 LYS B C 1
ATOM 7882 O O . LYS B 1 387 ? 14.969 -5.629 -18.625 1 94.31 387 LYS B O 1
ATOM 7887 N N . LYS B 1 388 ? 15.984 -5.414 -16.625 1 93 388 LYS B N 1
ATOM 7888 C CA . LYS B 1 388 ? 16.672 -6.695 -16.719 1 93 388 LYS B CA 1
ATOM 7889 C C . LYS B 1 388 ? 15.961 -7.77 -15.898 1 93 388 LYS B C 1
ATOM 7891 O O . LYS B 1 388 ? 16.203 -8.961 -16.094 1 93 388 LYS B O 1
ATOM 7896 N N . GLY B 1 389 ? 15.18 -7.453 -14.992 1 93.31 389 GLY B N 1
ATOM 7897 C CA . GLY B 1 389 ? 14.5 -8.406 -14.125 1 93.31 389 GLY B CA 1
ATOM 7898 C C . GLY B 1 389 ? 15.43 -9.055 -13.109 1 93.31 389 GLY B C 1
ATOM 7899 O O . GLY B 1 389 ? 15.156 -10.164 -12.641 1 93.31 389 GLY B O 1
ATOM 7900 N N . GLN B 1 390 ? 16.562 -8.453 -12.938 1 92.56 390 GLN B N 1
ATOM 7901 C CA . GLN B 1 390 ? 17.547 -8.992 -12 1 92.56 390 GLN B CA 1
ATOM 7902 C C . GLN B 1 390 ? 18.234 -7.871 -11.227 1 92.56 390 GLN B C 1
ATOM 7904 O O . GLN B 1 390 ? 18.281 -6.727 -11.672 1 92.56 390 GLN B O 1
ATOM 7909 N N . LEU B 1 391 ? 18.672 -8.281 -10.055 1 92.25 391 LEU B N 1
ATOM 7910 C CA . LEU B 1 391 ? 19.469 -7.371 -9.227 1 92.25 391 LEU B CA 1
ATOM 7911 C C . LEU B 1 391 ? 20.953 -7.508 -9.523 1 92.25 391 LEU B C 1
ATOM 7913 O O . LEU B 1 391 ? 21.484 -8.617 -9.547 1 92.25 391 LEU B O 1
ATOM 7917 N N . SER B 1 392 ? 21.547 -6.355 -9.812 1 87.5 392 SER B N 1
ATOM 7918 C CA . SER B 1 392 ? 22.984 -6.344 -10.102 1 87.5 392 SER B CA 1
ATOM 7919 C C . SER B 1 392 ? 23.781 -5.855 -8.906 1 87.5 392 SER B C 1
ATOM 7921 O O . SER B 1 392 ? 23.344 -4.957 -8.18 1 87.5 392 SER B O 1
ATOM 7923 N N . LYS B 1 393 ? 24.906 -6.477 -8.742 1 83.19 393 LYS B N 1
ATOM 7924 C CA . LYS B 1 393 ? 25.797 -6.023 -7.676 1 83.19 393 LYS B CA 1
ATOM 7925 C C . LYS B 1 393 ? 26.344 -4.629 -7.969 1 83.19 393 LYS B C 1
ATOM 7927 O O . LYS B 1 393 ? 26.5 -3.811 -7.059 1 83.19 393 LYS B O 1
ATOM 7932 N N . ASN B 1 394 ? 26.656 -4.43 -9.211 1 85.25 394 ASN B N 1
ATOM 7933 C CA . ASN B 1 394 ? 27.094 -3.115 -9.664 1 85.25 394 ASN B CA 1
ATOM 7934 C C . ASN B 1 394 ? 26.141 -2.523 -10.688 1 85.25 394 ASN B C 1
ATOM 7936 O O . ASN B 1 394 ? 25.906 -3.109 -11.742 1 85.25 394 ASN B O 1
ATOM 7940 N N . VAL B 1 395 ? 25.641 -1.41 -10.281 1 84.94 395 VAL B N 1
ATOM 7941 C CA . VAL B 1 395 ? 24.672 -0.779 -11.18 1 84.94 395 VAL B CA 1
ATOM 7942 C C . VAL B 1 395 ? 25.359 0.32 -11.984 1 84.94 395 VAL B C 1
ATOM 7944 O O . VAL B 1 395 ? 26.281 0.98 -11.484 1 84.94 395 VAL B O 1
ATOM 7947 N N . GLN B 1 396 ? 25.031 0.443 -13.242 1 82.19 396 GLN B N 1
ATOM 7948 C CA . GLN B 1 396 ? 25.469 1.534 -14.109 1 82.19 396 GLN B CA 1
ATOM 7949 C C . GLN B 1 396 ? 24.297 2.404 -14.523 1 82.19 396 GLN B C 1
ATOM 7951 O O . GLN B 1 396 ? 23.703 2.199 -15.594 1 82.19 396 GLN B O 1
ATOM 7956 N N . PRO B 1 397 ? 24.078 3.316 -13.711 1 84.12 397 PRO B N 1
ATOM 7957 C CA . PRO B 1 397 ? 22.891 4.121 -14 1 84.12 397 PRO B CA 1
ATOM 7958 C C . PRO B 1 397 ? 23.047 4.988 -15.242 1 84.12 397 PRO B C 1
ATOM 7960 O O . PRO B 1 397 ? 24.125 5.555 -15.477 1 84.12 397 PRO B O 1
ATOM 7963 N N . PRO B 1 398 ? 22.062 5.016 -16.062 1 87.88 398 PRO B N 1
ATOM 7964 C CA . PRO B 1 398 ? 22.094 6.004 -17.141 1 87.88 398 PRO B CA 1
ATOM 7965 C C . PRO B 1 398 ? 22.125 7.441 -16.641 1 87.88 398 PRO B C 1
ATOM 7967 O O . PRO B 1 398 ? 21.797 7.695 -15.477 1 87.88 398 PRO B O 1
ATOM 7970 N N . ILE B 1 399 ? 22.5 8.352 -17.438 1 88.69 399 ILE B N 1
ATOM 7971 C CA . ILE B 1 399 ? 22.75 9.742 -17.078 1 88.69 399 ILE B CA 1
ATOM 7972 C C . ILE B 1 399 ? 21.469 10.383 -16.547 1 88.69 399 ILE B C 1
ATOM 7974 O O . ILE B 1 399 ? 21.5 11.211 -15.641 1 88.69 399 ILE B O 1
ATOM 7978 N N . TRP B 1 400 ? 20.312 9.977 -17.109 1 92.44 400 TRP B N 1
ATOM 7979 C CA . TRP B 1 400 ? 19.062 10.625 -16.703 1 92.44 400 TRP B CA 1
ATOM 7980 C C . TRP B 1 400 ? 18.75 10.336 -15.242 1 92.44 400 TRP B C 1
ATOM 7982 O O . TRP B 1 400 ? 18.094 11.141 -14.57 1 92.44 400 TRP B O 1
ATOM 7992 N N . VAL B 1 401 ? 19.219 9.234 -14.75 1 93.38 401 VAL B N 1
ATOM 7993 C CA . VAL B 1 401 ? 19 8.852 -13.352 1 93.38 401 VAL B CA 1
ATOM 7994 C C . VAL B 1 401 ? 19.75 9.812 -12.438 1 93.38 401 VAL B C 1
ATOM 7996 O O . VAL B 1 401 ? 19.219 10.234 -11.406 1 93.38 401 VAL B O 1
ATOM 7999 N N . ILE B 1 402 ? 20.938 10.188 -12.828 1 90.44 402 ILE B N 1
ATOM 8000 C CA . ILE B 1 402 ? 21.75 11.109 -12.047 1 90.44 402 ILE B CA 1
ATOM 8001 C C . ILE B 1 402 ? 21.203 12.523 -12.172 1 90.44 402 ILE B C 1
ATOM 8003 O O . ILE B 1 402 ? 21.141 13.266 -11.188 1 90.44 402 ILE B O 1
ATOM 8007 N N . LEU B 1 403 ? 20.719 12.859 -13.312 1 91.5 403 LEU B N 1
ATOM 8008 C CA . LEU B 1 403 ? 20.219 14.203 -13.602 1 91.5 403 LEU B CA 1
ATOM 8009 C C . LEU B 1 403 ? 19 14.516 -12.75 1 91.5 403 LEU B C 1
ATOM 8011 O O . LEU B 1 403 ? 18.844 15.641 -12.266 1 91.5 403 LEU B O 1
ATOM 8015 N N . ILE B 1 404 ? 18.188 13.547 -12.562 1 94.5 404 ILE B N 1
ATOM 8016 C CA . ILE B 1 404 ? 16.969 13.766 -11.797 1 94.5 404 ILE B CA 1
ATOM 8017 C C . ILE B 1 404 ? 17.312 14.156 -10.367 1 94.5 404 ILE B C 1
ATOM 8019 O O . ILE B 1 404 ? 16.734 15.102 -9.82 1 94.5 404 ILE B O 1
ATOM 8023 N N . GLY B 1 405 ? 18.219 13.445 -9.789 1 92.44 405 GLY B N 1
ATOM 8024 C CA . GLY B 1 405 ? 18.672 13.773 -8.438 1 92.44 405 GLY B CA 1
ATOM 8025 C C . GLY B 1 405 ? 19.359 15.117 -8.352 1 92.44 405 GLY B C 1
ATOM 8026 O O . GLY B 1 405 ? 19.094 15.906 -7.445 1 92.44 405 GLY B O 1
ATOM 8027 N N . ALA B 1 406 ? 20.203 15.391 -9.336 1 92.06 406 ALA B N 1
ATOM 8028 C CA . ALA B 1 406 ? 20.984 16.625 -9.336 1 92.06 406 ALA B CA 1
ATOM 8029 C C . ALA B 1 406 ? 20.078 17.844 -9.492 1 92.06 406 ALA B C 1
ATOM 8031 O O . ALA B 1 406 ? 20.25 18.859 -8.805 1 92.06 406 ALA B O 1
ATOM 8032 N N . ILE B 1 407 ? 19.125 17.75 -10.312 1 93.69 407 ILE B N 1
ATOM 8033 C CA . ILE B 1 407 ? 18.172 18.828 -10.523 1 93.69 407 ILE B CA 1
ATOM 8034 C C . ILE B 1 407 ? 17.359 19.062 -9.25 1 93.69 407 ILE B C 1
ATOM 8036 O O . ILE B 1 407 ? 17.109 20.203 -8.867 1 93.69 407 ILE B O 1
ATOM 8040 N N . GLY B 1 408 ? 16.984 17.984 -8.648 1 94.44 408 GLY B N 1
ATOM 8041 C CA . GLY B 1 408 ? 16.266 18.109 -7.391 1 94.44 408 GLY B CA 1
ATOM 8042 C C . GLY B 1 408 ? 17.062 18.828 -6.316 1 94.44 408 GLY B C 1
ATOM 8043 O O . GLY B 1 408 ? 16.516 19.672 -5.605 1 94.44 408 GLY B O 1
ATOM 8044 N N . LEU B 1 409 ? 18.281 18.531 -6.246 1 93.56 409 LEU B N 1
ATOM 8045 C CA . LEU B 1 409 ? 19.172 19.172 -5.27 1 93.56 409 LEU B CA 1
ATOM 8046 C C . LEU B 1 409 ? 19.172 20.688 -5.438 1 93.56 409 LEU B C 1
ATOM 8048 O O . LEU B 1 409 ? 19.016 21.422 -4.465 1 93.56 409 LEU B O 1
ATOM 8052 N N . VAL B 1 410 ? 19.281 21.125 -6.637 1 92.12 410 VAL B N 1
ATOM 8053 C CA . VAL B 1 410 ? 19.438 22.547 -6.938 1 92.12 410 VAL B CA 1
ATOM 8054 C C . VAL B 1 410 ? 18.109 23.266 -6.723 1 92.12 410 VAL B C 1
ATOM 8056 O O . VAL B 1 410 ? 18.062 24.328 -6.102 1 92.12 410 VAL B O 1
ATOM 8059 N N . ILE B 1 411 ? 17.047 22.672 -7.152 1 93.44 411 ILE B N 1
ATOM 8060 C CA . ILE B 1 411 ? 15.727 23.297 -7.016 1 93.44 411 ILE B CA 1
ATOM 8061 C C . ILE B 1 411 ? 15.336 23.359 -5.539 1 93.44 411 ILE B C 1
ATOM 8063 O O . ILE B 1 411 ? 14.727 24.328 -5.09 1 93.44 411 ILE B O 1
ATOM 8067 N N . GLY B 1 412 ? 15.672 22.297 -4.852 1 93.69 412 GLY B N 1
ATOM 8068 C CA . GLY B 1 412 ? 15.391 22.297 -3.426 1 93.69 412 GLY B CA 1
ATOM 8069 C C . GLY B 1 412 ? 16.078 23.438 -2.682 1 93.69 412 GLY B C 1
ATOM 8070 O O . GLY B 1 412 ? 15.461 24.094 -1.853 1 93.69 412 GLY B O 1
ATOM 8071 N N . LEU B 1 413 ? 17.312 23.656 -2.98 1 91.94 413 LEU B N 1
ATOM 8072 C CA . LEU B 1 413 ? 18.047 24.75 -2.377 1 91.94 413 LEU B CA 1
ATOM 8073 C C . LEU B 1 413 ? 17.438 26.094 -2.754 1 91.94 413 LEU B C 1
ATOM 8075 O O . LEU B 1 413 ? 17.234 26.953 -1.896 1 91.94 413 LEU B O 1
ATOM 8079 N N . ALA B 1 414 ? 17.078 26.25 -3.988 1 90.69 414 ALA B N 1
ATOM 8080 C CA . ALA B 1 414 ? 16.594 27.516 -4.527 1 90.69 414 ALA B CA 1
ATOM 8081 C C . ALA B 1 414 ? 15.242 27.891 -3.92 1 90.69 414 ALA B C 1
ATOM 8083 O O . ALA B 1 414 ? 14.945 29.062 -3.709 1 90.69 414 ALA B O 1
ATOM 8084 N N . THR B 1 415 ? 14.453 26.953 -3.582 1 89.75 415 THR B N 1
ATOM 8085 C CA . THR B 1 415 ? 13.078 27.25 -3.191 1 89.75 415 THR B CA 1
ATOM 8086 C C . THR B 1 415 ? 12.938 27.234 -1.672 1 89.75 415 THR B C 1
ATOM 8088 O O . THR B 1 415 ? 12.242 28.078 -1.099 1 89.75 415 THR B O 1
ATOM 8091 N N . TYR B 1 416 ? 13.656 26.281 -1.012 1 88.38 416 TYR B N 1
ATOM 8092 C CA . TYR B 1 416 ? 13.352 26.125 0.406 1 88.38 416 TYR B CA 1
ATOM 8093 C C . TYR B 1 416 ? 14.625 26.016 1.23 1 88.38 416 TYR B C 1
ATOM 8095 O O . TYR B 1 416 ? 14.594 25.609 2.395 1 88.38 416 TYR B O 1
ATOM 8103 N N . GLY B 1 417 ? 15.727 26.359 0.799 1 87.44 417 GLY B N 1
ATOM 8104 C CA . GLY B 1 417 ? 17 26.219 1.495 1 87.44 417 GLY B CA 1
ATOM 8105 C C . GLY B 1 417 ? 17.234 27.297 2.535 1 87.44 417 GLY B C 1
ATOM 8106 O O . GLY B 1 417 ? 18.141 27.172 3.363 1 87.44 417 GLY B O 1
ATOM 8107 N N . TYR B 1 418 ? 16.422 28.328 2.648 1 85.81 418 TYR B N 1
ATOM 8108 C CA . TYR B 1 418 ? 16.688 29.5 3.479 1 85.81 418 TYR B CA 1
ATOM 8109 C C . TYR B 1 418 ? 16.516 29.172 4.957 1 85.81 418 TYR B C 1
ATOM 8111 O O . TYR B 1 418 ? 17.219 29.719 5.809 1 85.81 418 TYR B O 1
ATOM 8119 N N . ASN B 1 419 ? 15.617 28.234 5.301 1 85.75 419 ASN B N 1
ATOM 8120 C CA . ASN B 1 419 ? 15.336 27.922 6.699 1 85.75 419 ASN B CA 1
ATOM 8121 C C . ASN B 1 419 ? 16.516 27.234 7.379 1 85.75 419 ASN B C 1
ATOM 8123 O O . ASN B 1 419 ? 16.922 27.625 8.477 1 85.75 419 ASN B O 1
ATOM 8127 N N . VAL B 1 420 ? 17.078 26.344 6.684 1 85.94 420 VAL B N 1
ATOM 8128 C CA . VAL B 1 420 ? 18.172 25.578 7.281 1 85.94 420 VAL B CA 1
ATOM 8129 C C . VAL B 1 420 ? 19.453 26.406 7.238 1 85.94 420 VAL B C 1
ATOM 8131 O O . VAL B 1 420 ? 20.281 26.328 8.156 1 85.94 420 VAL B O 1
ATOM 8134 N N . THR B 1 421 ? 19.641 27.188 6.195 1 85.38 421 THR B N 1
ATOM 8135 C CA . THR B 1 421 ? 20.812 28.062 6.105 1 85.38 421 THR B CA 1
ATOM 8136 C C . THR B 1 421 ? 20.859 29.016 7.293 1 85.38 421 THR B C 1
ATOM 8138 O O . THR B 1 421 ? 21.938 29.297 7.828 1 85.38 421 THR B O 1
ATOM 8141 N N . ARG B 1 422 ? 19.766 29.422 7.715 1 82 422 ARG B N 1
ATOM 8142 C CA . ARG B 1 422 ? 19.688 30.328 8.859 1 82 422 ARG B CA 1
ATOM 8143 C C . ARG B 1 422 ? 20.141 29.625 10.141 1 82 422 ARG B C 1
ATOM 8145 O O . ARG B 1 422 ? 20.875 30.203 10.938 1 82 422 ARG B O 1
ATOM 8152 N N . ALA B 1 423 ? 19.766 28.469 10.328 1 79.75 423 ALA B N 1
ATOM 8153 C CA . ALA B 1 423 ? 20.078 27.719 11.531 1 79.75 423 ALA B CA 1
ATOM 8154 C C . ALA B 1 423 ? 21.578 27.438 11.617 1 79.75 423 ALA B C 1
ATOM 8156 O O . ALA B 1 423 ? 22.172 27.547 12.688 1 79.75 423 ALA B O 1
ATOM 8157 N N . MET B 1 424 ? 22.219 27.203 10.555 1 84.06 424 MET B N 1
ATOM 8158 C CA . MET B 1 424 ? 23.625 26.781 10.539 1 84.06 424 MET B CA 1
ATOM 8159 C C . MET B 1 424 ? 24.547 28 10.438 1 84.06 424 MET B C 1
ATOM 8161 O O . MET B 1 424 ? 25.672 27.969 10.93 1 84.06 424 MET B O 1
ATOM 8165 N N . GLY B 1 425 ? 24.141 28.969 9.938 1 84.44 425 GLY B N 1
ATOM 8166 C CA . GLY B 1 425 ? 24.984 30.125 9.672 1 84.44 425 GLY B CA 1
ATOM 8167 C C . GLY B 1 425 ? 25.109 31.062 10.852 1 84.44 425 GLY B C 1
ATOM 8168 O O . GLY B 1 425 ? 26.141 31.719 11.039 1 84.44 425 GLY B O 1
ATOM 8169 N N . VAL B 1 426 ? 24.078 31.062 11.688 1 84.69 426 VAL B N 1
ATOM 8170 C CA . VAL B 1 426 ? 24.109 32.156 12.656 1 84.69 426 VAL B CA 1
ATOM 8171 C C . VAL B 1 426 ? 23.859 31.609 14.055 1 84.69 426 VAL B C 1
ATOM 8173 O O . VAL B 1 426 ? 24.266 32.219 15.047 1 84.69 426 VAL B O 1
ATOM 8176 N N . LYS B 1 427 ? 23.328 30.484 14.172 1 85.81 427 LYS B N 1
ATOM 8177 C CA . LYS B 1 427 ? 22.844 30.062 15.484 1 85.81 427 LYS B CA 1
ATOM 8178 C C . LYS B 1 427 ? 23.875 29.219 16.203 1 85.81 427 LYS B C 1
ATOM 8180 O O . LYS B 1 427 ? 23.906 29.156 17.438 1 85.81 427 LYS B O 1
ATOM 8185 N N . LEU B 1 428 ? 24.828 28.641 15.531 1 87.19 428 LEU B N 1
ATOM 8186 C CA . LEU B 1 428 ? 25.703 27.656 16.141 1 87.19 428 LEU B CA 1
ATOM 8187 C C . LEU B 1 428 ? 26.969 28.328 16.688 1 87.19 428 LEU B C 1
ATOM 8189 O O . LEU B 1 428 ? 27.406 28.031 17.797 1 87.19 428 LEU B O 1
ATOM 8193 N N . ALA B 1 429 ? 27.578 29.125 15.945 1 88.44 429 ALA B N 1
ATOM 8194 C CA . ALA B 1 429 ? 28.781 29.875 16.297 1 88.44 429 ALA B CA 1
ATOM 8195 C C . ALA B 1 429 ? 28.938 31.125 15.438 1 88.44 429 ALA B C 1
ATOM 8197 O O . ALA B 1 429 ? 28.25 31.266 14.422 1 88.44 429 ALA B O 1
ATOM 8198 N N . LYS B 1 430 ? 29.75 32.031 15.914 1 88.56 430 LYS B N 1
ATOM 8199 C CA . LYS B 1 430 ? 30.047 33.188 15.078 1 88.56 430 LYS B CA 1
ATOM 8200 C C . LYS B 1 430 ? 30.938 32.781 13.898 1 88.56 430 LYS B C 1
ATOM 8202 O O . LYS B 1 430 ? 32 32.188 14.086 1 88.56 430 LYS B O 1
ATOM 8207 N N . LEU B 1 431 ? 30.453 33.156 12.781 1 90.38 431 LEU B N 1
ATOM 8208 C CA . LEU B 1 431 ? 31.188 32.781 11.578 1 90.38 431 LEU B CA 1
ATOM 8209 C C . LEU B 1 431 ? 31.656 34.031 10.836 1 90.38 431 LEU B C 1
ATOM 8211 O O . LEU B 1 431 ? 30.875 34.938 10.578 1 90.38 431 LEU B O 1
ATOM 8215 N N . THR B 1 432 ? 32.938 34.062 10.656 1 91.56 432 THR B N 1
ATOM 8216 C CA . THR B 1 432 ? 33.594 35.062 9.789 1 91.56 432 THR B CA 1
ATOM 8217 C C . THR B 1 432 ? 34.188 34.375 8.562 1 91.56 432 THR B C 1
ATOM 8219 O O . THR B 1 432 ? 34.25 33.125 8.484 1 91.56 432 THR B O 1
ATOM 8222 N N . PRO B 1 433 ? 34.562 35.125 7.645 1 92 433 PRO B N 1
ATOM 8223 C CA . PRO B 1 433 ? 35.094 34.5 6.43 1 92 433 PRO B CA 1
ATOM 8224 C C . PRO B 1 433 ? 36.281 33.562 6.711 1 92 433 PRO B C 1
ATOM 8226 O O . PRO B 1 433 ? 36.375 32.5 6.117 1 92 433 PRO B O 1
ATOM 8229 N N . THR B 1 434 ? 37.156 33.906 7.621 1 91.25 434 THR B N 1
ATOM 8230 C CA . THR B 1 434 ? 38.281 33.062 7.945 1 91.25 434 THR B CA 1
ATOM 8231 C C . THR B 1 434 ? 37.844 31.781 8.641 1 91.25 434 THR B C 1
ATOM 8233 O O . THR B 1 434 ? 38.312 30.688 8.32 1 91.25 434 THR B O 1
ATOM 8236 N N . ARG B 1 435 ? 36.938 31.922 9.594 1 93.56 435 ARG B N 1
ATOM 8237 C CA . ARG B 1 435 ? 36.375 30.766 10.297 1 93.56 435 ARG B CA 1
ATOM 8238 C C . ARG B 1 435 ? 35.594 29.875 9.336 1 93.56 435 ARG B C 1
ATOM 8240 O O . ARG B 1 435 ? 35.719 28.641 9.375 1 93.56 435 ARG B O 1
ATOM 8247 N N . GLY B 1 436 ? 34.781 30.516 8.484 1 93.69 436 GLY B N 1
ATOM 8248 C CA . GLY B 1 436 ? 34.031 29.766 7.484 1 93.69 436 GLY B CA 1
ATOM 8249 C C . GLY B 1 436 ? 34.938 29.016 6.504 1 93.69 436 GLY B C 1
ATOM 8250 O O . GLY B 1 436 ? 34.625 27.891 6.133 1 93.69 436 GLY B O 1
ATOM 8251 N N . PHE B 1 437 ? 35.969 29.672 6.109 1 92.06 437 PHE B N 1
ATOM 8252 C CA . PHE B 1 437 ? 36.938 29.062 5.211 1 92.06 437 PHE B CA 1
ATOM 8253 C C . PHE B 1 437 ? 37.531 27.797 5.824 1 92.06 437 PHE B C 1
ATOM 8255 O O . PHE B 1 437 ? 37.594 26.75 5.168 1 92.06 437 PHE B O 1
ATOM 8262 N N . ALA B 1 438 ? 37.969 27.844 7.039 1 93.19 438 ALA B N 1
ATOM 8263 C CA . ALA B 1 438 ? 38.531 26.703 7.738 1 93.19 438 ALA B CA 1
ATOM 8264 C C . ALA B 1 438 ? 37.531 25.562 7.844 1 93.19 438 ALA B C 1
ATOM 8266 O O . ALA B 1 438 ? 37.844 24.406 7.578 1 93.19 438 ALA B O 1
ATOM 8267 N N . ALA B 1 439 ? 36.344 25.906 8.203 1 94.94 439 ALA B N 1
ATOM 8268 C CA . ALA B 1 439 ? 35.281 24.906 8.367 1 94.94 439 ALA B CA 1
ATOM 8269 C C . ALA B 1 439 ? 34.969 24.234 7.039 1 94.94 439 ALA B C 1
ATOM 8271 O O . ALA B 1 439 ? 34.844 23 6.969 1 94.94 439 ALA B O 1
ATOM 8272 N N . GLU B 1 440 ? 34.812 25.031 6.004 1 93.69 440 GLU B N 1
ATOM 8273 C CA . GLU B 1 440 ? 34.438 24.5 4.691 1 93.69 440 GLU B CA 1
ATOM 8274 C C . GLU B 1 440 ? 35.562 23.641 4.105 1 93.69 440 GLU B C 1
ATOM 8276 O O . GLU B 1 440 ? 35.312 22.562 3.559 1 93.69 440 GLU B O 1
ATOM 8281 N N . LEU B 1 441 ? 36.688 24.047 4.234 1 90.31 441 LEU B N 1
ATOM 8282 C CA . LEU B 1 441 ? 37.812 23.281 3.703 1 90.31 441 LEU B CA 1
ATOM 8283 C C . LEU B 1 441 ? 37.938 21.938 4.406 1 90.31 441 LEU B C 1
ATOM 8285 O O . LEU B 1 441 ? 38.156 20.922 3.76 1 90.31 441 LEU B O 1
ATOM 8289 N N . ALA B 1 442 ? 37.906 21.969 5.668 1 93.62 442 ALA B N 1
ATOM 8290 C CA . ALA B 1 442 ? 37.938 20.734 6.438 1 93.62 442 ALA B CA 1
ATOM 8291 C C . ALA B 1 442 ? 36.812 19.781 6.008 1 93.62 442 ALA B C 1
ATOM 8293 O O . ALA B 1 442 ? 37.031 18.578 5.84 1 93.62 442 ALA B O 1
ATOM 8294 N N . THR B 1 443 ? 35.625 20.328 5.852 1 93.31 443 THR B N 1
ATOM 8295 C CA . THR B 1 443 ? 34.469 19.531 5.453 1 93.31 443 THR B CA 1
ATOM 8296 C C . THR B 1 443 ? 34.688 18.906 4.078 1 93.31 443 THR B C 1
ATOM 8298 O O . THR B 1 443 ? 34.469 17.703 3.893 1 93.31 443 THR B O 1
ATOM 8301 N N . ALA B 1 444 ? 35.125 19.688 3.137 1 89.88 444 ALA B N 1
ATOM 8302 C CA . ALA B 1 444 ? 35.375 19.188 1.788 1 89.88 444 ALA B CA 1
ATOM 8303 C C . ALA B 1 444 ? 36.406 18.062 1.811 1 89.88 444 ALA B C 1
ATOM 8305 O O . ALA B 1 444 ? 36.219 17.031 1.151 1 89.88 444 ALA B O 1
ATOM 8306 N N . PHE B 1 445 ? 37.375 18.25 2.586 1 87.56 445 PHE B N 1
ATOM 8307 C CA . PHE B 1 445 ? 38.469 17.281 2.688 1 87.56 445 PHE B CA 1
ATOM 8308 C C . PHE B 1 445 ? 37.969 15.953 3.215 1 87.56 445 PHE B C 1
ATOM 8310 O O . PHE B 1 445 ? 38.219 14.898 2.629 1 87.56 445 PHE B O 1
ATOM 8317 N N . VAL B 1 446 ? 37.281 15.977 4.223 1 88.88 446 VAL B N 1
ATOM 8318 C CA . VAL B 1 446 ? 36.812 14.766 4.883 1 88.88 446 VAL B CA 1
ATOM 8319 C C . VAL B 1 446 ? 35.781 14.062 4.004 1 88.88 446 VAL B C 1
ATOM 8321 O O . VAL B 1 446 ? 35.844 12.844 3.826 1 88.88 446 VAL B O 1
ATOM 8324 N N . ILE B 1 447 ? 34.844 14.82 3.422 1 87.25 447 ILE B N 1
ATOM 8325 C CA . ILE B 1 447 ? 33.812 14.234 2.586 1 87.25 447 ILE B CA 1
ATOM 8326 C C . ILE B 1 447 ? 34.438 13.602 1.346 1 87.25 447 ILE B C 1
ATOM 8328 O O . ILE B 1 447 ? 34.031 12.516 0.924 1 87.25 447 ILE B O 1
ATOM 8332 N N . MET B 1 448 ? 35.406 14.219 0.792 1 83.94 448 MET B N 1
ATOM 8333 C CA . MET B 1 448 ? 36.031 13.711 -0.419 1 83.94 448 MET B CA 1
ATOM 8334 C C . MET B 1 448 ? 36.781 12.414 -0.135 1 83.94 448 MET B C 1
ATOM 8336 O O . MET B 1 448 ? 36.75 11.477 -0.935 1 83.94 448 MET B O 1
ATOM 8340 N N . ILE B 1 449 ? 37.438 12.352 0.966 1 81.25 449 ILE B N 1
ATOM 8341 C CA . ILE B 1 449 ? 38.188 11.141 1.337 1 81.25 449 ILE B CA 1
ATOM 8342 C C . ILE B 1 449 ? 37.188 10.008 1.584 1 81.25 449 ILE B C 1
ATOM 8344 O O . ILE B 1 449 ? 37.406 8.883 1.123 1 81.25 449 ILE B O 1
ATOM 8348 N N . ALA B 1 450 ? 36.188 10.289 2.275 1 83.44 450 ALA B N 1
ATOM 8349 C CA . ALA B 1 450 ? 35.156 9.273 2.555 1 83.44 450 ALA B CA 1
ATOM 8350 C C . ALA B 1 450 ? 34.5 8.789 1.268 1 83.44 450 ALA B C 1
ATOM 8352 O O . ALA B 1 450 ? 34.25 7.598 1.106 1 83.44 450 ALA B O 1
ATOM 8353 N N . SER B 1 451 ? 34.188 9.703 0.365 1 78.06 451 SER B N 1
ATOM 8354 C CA . SER B 1 451 ? 33.562 9.359 -0.899 1 78.06 451 SER B CA 1
ATOM 8355 C C . SER B 1 451 ? 34.406 8.43 -1.729 1 78.06 451 SER B C 1
ATOM 8357 O O . SER B 1 451 ? 33.906 7.547 -2.428 1 78.06 451 SER B O 1
ATOM 8359 N N . GLN B 1 452 ? 35.688 8.477 -1.593 1 73.81 452 GLN B N 1
ATOM 8360 C CA . GLN B 1 452 ? 36.625 7.641 -2.332 1 73.81 452 GLN B CA 1
ATOM 8361 C C . GLN B 1 452 ? 36.562 6.195 -1.844 1 73.81 452 GLN B C 1
ATOM 8363 O O . GLN B 1 452 ? 36.812 5.266 -2.615 1 73.81 452 GLN B O 1
ATOM 8368 N N . TYR B 1 453 ? 36.25 6.094 -0.679 1 75.69 453 TYR B N 1
ATOM 8369 C CA . TYR B 1 453 ? 36.188 4.754 -0.109 1 75.69 453 TYR B CA 1
ATOM 8370 C C . TYR B 1 453 ? 34.75 4.223 -0.107 1 75.69 453 TYR B C 1
ATOM 8372 O O . TYR B 1 453 ? 34.469 3.18 0.486 1 75.69 453 TYR B O 1
ATOM 8380 N N . GLY B 1 454 ? 33.938 5 -0.713 1 75.81 454 GLY B N 1
ATOM 8381 C CA . GLY B 1 454 ? 32.562 4.566 -0.81 1 75.81 454 GLY B CA 1
ATOM 8382 C C . GLY B 1 454 ? 31.844 4.586 0.523 1 75.81 454 GLY B C 1
ATOM 8383 O O . GLY B 1 454 ? 30.891 3.828 0.729 1 75.81 454 GLY B O 1
ATOM 8384 N N . LEU B 1 455 ? 32.312 5.418 1.387 1 82.75 455 LEU B N 1
ATOM 8385 C CA . LEU B 1 455 ? 31.703 5.523 2.707 1 82.75 455 LEU B CA 1
ATOM 8386 C C . LEU B 1 455 ? 30.75 6.707 2.771 1 82.75 455 LEU B C 1
ATOM 8388 O O . LEU B 1 455 ? 31.172 7.859 2.721 1 82.75 455 LEU B O 1
ATOM 8392 N N . PRO B 1 456 ? 29.531 6.395 2.859 1 86 456 PRO B N 1
ATOM 8393 C CA . PRO B 1 456 ? 28.594 7.512 2.986 1 86 456 PRO B CA 1
ATOM 8394 C C . PRO B 1 456 ? 28.75 8.281 4.297 1 86 456 PRO B C 1
ATOM 8396 O O . PRO B 1 456 ? 28.766 7.676 5.371 1 86 456 PRO B O 1
ATOM 8399 N N . THR B 1 457 ? 29 9.492 4.191 1 88.81 457 THR B N 1
ATOM 8400 C CA . THR B 1 457 ? 29.109 10.375 5.348 1 88.81 457 THR B CA 1
ATOM 8401 C C . THR B 1 457 ? 28.016 11.43 5.328 1 88.81 457 THR B C 1
ATOM 8403 O O . THR B 1 457 ? 27.438 11.711 4.281 1 88.81 457 THR B O 1
ATOM 8406 N N . SER B 1 458 ? 27.766 11.906 6.457 1 91.25 458 SER B N 1
ATOM 8407 C CA . SER B 1 458 ? 26.781 12.977 6.574 1 91.25 458 SER B CA 1
ATOM 8408 C C . SER B 1 458 ? 27.453 14.352 6.461 1 91.25 458 SER B C 1
ATOM 8410 O O . SER B 1 458 ? 28.172 14.773 7.367 1 91.25 458 SER B O 1
ATOM 8412 N N . SER B 1 459 ? 27.156 15.008 5.383 1 90.5 459 SER B N 1
ATOM 8413 C CA . SER B 1 459 ? 27.688 16.359 5.219 1 90.5 459 SER B CA 1
ATOM 8414 C C . SER B 1 459 ? 27.188 17.281 6.312 1 90.5 459 SER B C 1
ATOM 8416 O O . SER B 1 459 ? 27.906 18.188 6.742 1 90.5 459 SER B O 1
ATOM 8418 N N . SER B 1 460 ? 25.984 17.016 6.77 1 91.31 460 SER B N 1
ATOM 8419 C CA . SER B 1 460 ? 25.422 17.812 7.855 1 91.31 460 SER B CA 1
ATOM 8420 C C . SER B 1 460 ? 26.234 17.656 9.133 1 91.31 460 SER B C 1
ATOM 8422 O O . SER B 1 460 ? 26.531 18.656 9.812 1 91.31 460 SER B O 1
ATOM 8424 N N . GLN B 1 461 ? 26.578 16.484 9.375 1 93.62 461 GLN B N 1
ATOM 8425 C CA . GLN B 1 461 ? 27.359 16.234 10.578 1 93.62 461 GLN B CA 1
ATOM 8426 C C . GLN B 1 461 ? 28.781 16.766 10.438 1 93.62 461 GLN B C 1
ATOM 8428 O O . GLN B 1 461 ? 29.344 17.312 11.391 1 93.62 461 GLN B O 1
ATOM 8433 N N . CYS B 1 462 ? 29.281 16.625 9.312 1 94.06 462 CYS B N 1
ATOM 8434 C CA . CYS B 1 462 ? 30.641 17.078 9.078 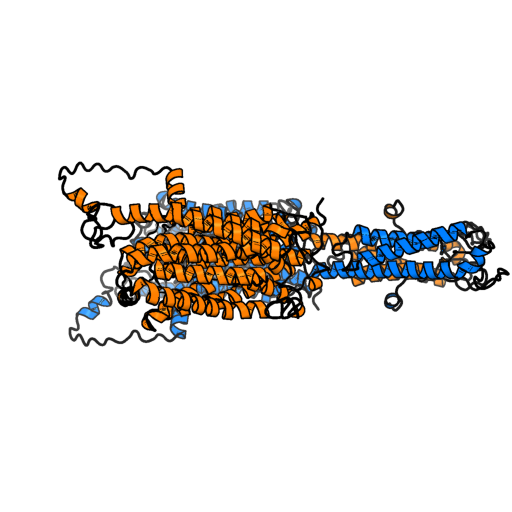1 94.06 462 CYS B CA 1
ATOM 8435 C C . CYS B 1 462 ? 30.75 18.594 9.219 1 94.06 462 CYS B C 1
ATOM 8437 O O . CYS B 1 462 ? 31.625 19.094 9.938 1 94.06 462 CYS B O 1
ATOM 8439 N N . ILE B 1 463 ? 29.922 19.312 8.578 1 93.75 463 ILE B N 1
ATOM 8440 C CA . ILE B 1 463 ? 29.984 20.781 8.633 1 93.75 463 ILE B CA 1
ATOM 8441 C C . ILE B 1 463 ? 29.703 21.25 10.055 1 93.75 463 ILE B C 1
ATOM 8443 O O . ILE B 1 463 ? 30.312 22.234 10.516 1 93.75 463 ILE B O 1
ATOM 8447 N N . THR B 1 464 ? 28.766 20.609 10.695 1 93.88 464 THR B N 1
ATOM 8448 C CA . THR B 1 464 ? 28.5 20.938 12.086 1 93.88 464 THR B CA 1
ATOM 8449 C C . THR B 1 464 ? 29.734 20.703 12.945 1 93.88 464 THR B C 1
ATOM 8451 O O . THR B 1 464 ? 30.094 21.547 13.766 1 93.88 464 THR B O 1
ATOM 8454 N N . GLY B 1 465 ? 30.328 19.594 12.734 1 95.12 465 GLY B N 1
ATOM 8455 C CA . GLY B 1 465 ? 31.578 19.328 13.43 1 95.12 465 GLY B CA 1
ATOM 8456 C C . GLY B 1 465 ? 32.656 20.359 13.164 1 95.12 465 GLY B C 1
ATOM 8457 O O . GLY B 1 465 ? 33.375 20.766 14.078 1 95.12 465 GLY B O 1
ATOM 8458 N N . ALA B 1 466 ? 32.75 20.75 11.977 1 96.44 466 ALA B N 1
ATOM 8459 C CA . ALA B 1 466 ? 33.719 21.766 11.586 1 96.44 466 ALA B CA 1
ATOM 8460 C C . ALA B 1 466 ? 33.469 23.094 12.289 1 96.44 466 ALA B C 1
ATOM 8462 O O . ALA B 1 466 ? 34.406 23.734 12.766 1 96.44 466 ALA B O 1
ATOM 8463 N N . ILE B 1 467 ? 32.25 23.531 12.32 1 94.12 467 ILE B N 1
ATOM 8464 C CA . ILE B 1 467 ? 31.859 24.781 12.961 1 94.12 467 ILE B CA 1
ATOM 8465 C C . ILE B 1 467 ? 32.156 24.703 14.453 1 94.12 467 ILE B C 1
ATOM 8467 O O . ILE B 1 467 ? 32.688 25.656 15.031 1 94.12 467 ILE B O 1
ATOM 8471 N N . ILE B 1 468 ? 31.891 23.562 15.008 1 94.75 468 ILE B N 1
ATOM 8472 C CA . ILE B 1 468 ? 32.188 23.359 16.422 1 94.75 468 ILE B CA 1
ATOM 8473 C C . ILE B 1 468 ? 33.688 23.422 16.656 1 94.75 468 ILE B C 1
ATOM 8475 O O . ILE B 1 468 ? 34.156 24 17.641 1 94.75 468 ILE B O 1
ATOM 8479 N N . GLY B 1 469 ? 34.406 22.812 15.781 1 95.44 469 GLY B N 1
ATOM 8480 C CA . GLY B 1 469 ? 35.875 22.844 15.875 1 95.44 469 GLY B CA 1
ATOM 8481 C C . GLY B 1 469 ? 36.438 24.25 15.922 1 95.44 469 GLY B C 1
ATOM 8482 O O . GLY B 1 469 ? 37.281 24.547 16.766 1 95.44 469 GLY B O 1
ATOM 8483 N N . VAL B 1 470 ? 35.969 25.141 15.102 1 94.5 470 VAL B N 1
ATOM 8484 C CA . VAL B 1 470 ? 36.406 26.531 15.07 1 94.5 470 VAL B CA 1
ATOM 8485 C C . VAL B 1 470 ? 35.906 27.266 16.297 1 94.5 470 VAL B C 1
ATOM 8487 O O . VAL B 1 470 ? 36.625 28.078 16.891 1 94.5 470 VAL B O 1
ATOM 8490 N N . GLY B 1 471 ? 34.688 26.984 16.672 1 92.31 471 GLY B N 1
ATOM 8491 C CA . GLY B 1 471 ? 34.062 27.641 17.797 1 92.31 471 GLY B CA 1
ATOM 8492 C C . GLY B 1 471 ? 34.719 27.328 19.125 1 92.31 471 GLY B C 1
ATOM 8493 O O . GLY B 1 471 ? 34.812 28.188 20.016 1 92.31 471 GLY B O 1
ATOM 8494 N N . ILE B 1 472 ? 35.25 26.156 19.25 1 92.75 472 ILE B N 1
ATOM 8495 C CA . ILE B 1 472 ? 35.844 25.719 20.5 1 92.75 472 ILE B CA 1
ATOM 8496 C C . ILE B 1 472 ? 37.125 26.469 20.75 1 92.75 472 ILE B C 1
ATOM 8498 O O . ILE B 1 472 ? 37.562 26.625 21.906 1 92.75 472 ILE B O 1
ATOM 8502 N N . LEU B 1 473 ? 37.719 26.969 19.75 1 91.69 473 LEU B N 1
ATOM 8503 C CA . LEU B 1 473 ? 38.938 27.75 19.891 1 91.69 473 LEU B CA 1
ATOM 8504 C C . LEU B 1 473 ? 38.656 29.094 20.562 1 91.69 473 LEU B C 1
ATOM 8506 O O . LEU B 1 473 ? 39.562 29.75 21.047 1 91.69 473 LEU B O 1
ATOM 8510 N N . GLU B 1 474 ? 37.438 29.5 20.547 1 89.94 474 GLU B N 1
ATOM 8511 C CA . GLU B 1 474 ? 37 30.703 21.266 1 89.94 474 GLU B CA 1
ATOM 8512 C C . GLU B 1 474 ? 36.625 30.375 22.703 1 89.94 474 GLU B C 1
ATOM 8514 O O . GLU B 1 474 ? 36.188 31.25 23.453 1 89.94 474 GLU B O 1
ATOM 8519 N N . GLY B 1 475 ? 36.719 29.141 23.094 1 86.62 475 GLY B N 1
ATOM 8520 C CA . GLY B 1 475 ? 36.281 28.672 24.406 1 86.62 475 GLY B CA 1
ATOM 8521 C C . GLY B 1 475 ? 35 27.875 24.344 1 86.62 475 GLY B C 1
ATOM 8522 O O . GLY B 1 475 ? 34.375 27.75 23.281 1 86.62 475 GLY B O 1
ATOM 8523 N N . SER B 1 476 ? 34.594 27.406 25.422 1 85.62 476 SER B N 1
ATOM 8524 C CA . SER B 1 476 ? 33.375 26.609 25.5 1 85.62 476 SER B CA 1
ATOM 8525 C C . SER B 1 476 ? 32.125 27.453 25.203 1 85.62 476 SER B C 1
ATOM 8527 O O . SER B 1 476 ? 31.125 26.922 24.75 1 85.62 476 SER B O 1
ATOM 8529 N N . LYS B 1 477 ? 32.219 28.781 25.406 1 86.75 477 LYS B N 1
ATOM 8530 C CA . LYS B 1 477 ? 31.094 29.688 25.188 1 86.75 477 LYS B CA 1
ATOM 8531 C C . LYS B 1 477 ? 31 30.125 23.734 1 86.75 477 LYS B C 1
ATOM 8533 O O . LYS B 1 477 ? 30.062 30.812 23.344 1 86.75 477 LYS B O 1
ATOM 8538 N N . GLY B 1 478 ? 31.938 29.625 23.016 1 89.62 478 GLY B N 1
ATOM 8539 C CA . GLY B 1 478 ? 31.938 29.984 21.609 1 89.62 478 GLY B CA 1
ATOM 8540 C C . GLY B 1 478 ? 31.016 29.109 20.781 1 89.62 478 GLY B C 1
ATOM 8541 O O . GLY B 1 478 ? 30.828 29.375 19.594 1 89.62 478 GLY B O 1
ATOM 8542 N N . VAL B 1 479 ? 30.453 28.078 21.422 1 92.25 479 VAL B N 1
ATOM 8543 C CA . VAL B 1 479 ? 29.562 27.156 20.719 1 92.25 479 VAL B CA 1
ATOM 8544 C C . VAL B 1 479 ? 28.219 27.094 21.438 1 92.25 479 VAL B C 1
ATOM 8546 O O . VAL B 1 479 ? 28.156 27.062 22.656 1 92.25 479 VAL B O 1
ATOM 8549 N N . ASN B 1 480 ? 27.156 27.219 20.656 1 92.38 480 ASN B N 1
ATOM 8550 C CA . ASN B 1 480 ? 25.812 27.016 21.188 1 92.38 480 ASN B CA 1
ATOM 8551 C C . ASN B 1 480 ? 25.5 25.531 21.375 1 92.38 480 ASN B C 1
ATOM 8553 O O . ASN B 1 480 ? 24.906 24.906 20.5 1 92.38 480 ASN B O 1
ATOM 8557 N N . TRP B 1 481 ? 25.703 25.047 22.547 1 91.69 481 TRP B N 1
ATOM 8558 C CA . TRP B 1 481 ? 25.609 23.625 22.828 1 91.69 481 TRP B CA 1
ATOM 8559 C C . TRP B 1 481 ? 24.141 23.172 22.797 1 91.69 481 TRP B C 1
ATOM 8561 O O . TRP B 1 481 ? 23.859 22.016 22.484 1 91.69 481 TRP B O 1
ATOM 8571 N N . THR B 1 482 ? 23.172 24.031 23.172 1 90.31 482 THR B N 1
ATOM 8572 C CA . THR B 1 482 ? 21.75 23.688 23.109 1 90.31 482 THR B CA 1
ATOM 8573 C C . THR B 1 482 ? 21.312 23.422 21.672 1 90.31 482 THR B C 1
ATOM 8575 O O . THR B 1 482 ? 20.609 22.453 21.406 1 90.31 482 THR B O 1
ATOM 8578 N N . GLN B 1 483 ? 21.781 24.328 20.828 1 86.88 483 GLN B N 1
ATOM 8579 C CA . GLN B 1 483 ? 21.453 24.125 19.422 1 86.88 483 GLN B CA 1
ATOM 8580 C C . GLN B 1 483 ? 22.094 22.844 18.891 1 86.88 483 GLN B C 1
ATOM 8582 O O . GLN B 1 483 ? 21.469 22.125 18.109 1 86.88 483 GLN B O 1
ATOM 8587 N N . PHE B 1 484 ? 23.25 22.547 19.312 1 90.94 484 PHE B N 1
ATOM 8588 C CA . PHE B 1 484 ? 23.922 21.344 18.875 1 90.94 484 PHE B CA 1
ATOM 8589 C C . PHE B 1 484 ? 23.172 20.094 19.344 1 90.94 484 PHE B C 1
ATOM 8591 O O . PHE B 1 484 ? 22.984 19.141 18.578 1 90.94 484 PHE B O 1
ATOM 8598 N N . LEU B 1 485 ? 22.734 20.125 20.531 1 92.06 485 LEU B N 1
ATOM 8599 C CA . LEU B 1 485 ? 22.031 18.984 21.078 1 92.06 485 LEU B CA 1
ATOM 8600 C C . LEU B 1 485 ? 20.719 18.75 20.344 1 92.06 485 LEU B C 1
ATOM 8602 O O . LEU B 1 485 ? 20.297 17.609 20.141 1 92.06 485 LEU B O 1
ATOM 8606 N N . LYS B 1 486 ? 20.062 19.797 19.969 1 88.56 486 LYS B N 1
ATOM 8607 C CA . LYS B 1 486 ? 18.859 19.672 19.172 1 88.56 486 LYS B CA 1
ATOM 8608 C C . LYS B 1 486 ? 19.141 19.047 17.828 1 88.56 486 LYS B C 1
ATOM 8610 O O . LYS B 1 486 ? 18.391 18.188 17.359 1 88.56 486 LYS B O 1
ATOM 8615 N N . GLN B 1 487 ? 20.188 19.438 17.266 1 87.88 487 GLN B N 1
ATOM 8616 C CA . GLN B 1 487 ? 20.578 18.875 15.977 1 87.88 487 GLN B CA 1
ATOM 8617 C C . GLN B 1 487 ? 20.953 17.406 16.109 1 87.88 487 GLN B C 1
ATOM 8619 O O . GLN B 1 487 ? 20.547 16.578 15.281 1 87.88 487 GLN B O 1
ATOM 8624 N N . PHE B 1 488 ? 21.641 17.156 17.125 1 92.12 488 PHE B N 1
ATOM 8625 C CA . PHE B 1 488 ? 22.047 15.773 17.375 1 92.12 488 PHE B CA 1
ATOM 8626 C C . PHE B 1 488 ? 20.828 14.883 17.594 1 92.12 488 PHE B C 1
ATOM 8628 O O . PHE B 1 488 ? 20.766 13.773 17.047 1 92.12 488 PHE B O 1
ATOM 8635 N N . ALA B 1 489 ? 19.938 15.32 18.312 1 92.5 489 ALA B N 1
ATOM 8636 C CA . ALA B 1 489 ? 18.703 14.578 18.547 1 92.5 489 ALA B CA 1
ATOM 8637 C C . ALA B 1 489 ? 17.938 14.359 17.25 1 92.5 489 ALA B C 1
ATOM 8639 O O . ALA B 1 489 ? 17.328 13.305 17.031 1 92.5 489 ALA B O 1
ATOM 8640 N N . SER B 1 490 ? 17.938 15.336 16.406 1 91.5 490 SER B N 1
ATOM 8641 C CA . SER B 1 490 ? 17.234 15.219 15.133 1 91.5 490 SER B CA 1
ATOM 8642 C C . SER B 1 490 ? 17.891 14.164 14.242 1 91.5 490 SER B C 1
ATOM 8644 O O . SER B 1 490 ? 17.203 13.484 13.477 1 91.5 490 SER B O 1
ATOM 8646 N N . TRP B 1 491 ? 19.219 14.055 14.352 1 92.56 491 TRP B N 1
ATOM 8647 C CA . TRP B 1 491 ? 19.922 13.039 13.586 1 92.56 491 TRP B CA 1
ATOM 8648 C C . TRP B 1 491 ? 19.531 11.633 14.039 1 92.56 491 TRP B C 1
ATOM 8650 O O . TRP B 1 491 ? 19.234 10.766 13.219 1 92.56 491 TRP B O 1
ATOM 8660 N N . VAL B 1 492 ? 19.438 11.477 15.281 1 91.75 492 VAL B N 1
ATOM 8661 C CA . VAL B 1 492 ? 19.094 10.18 15.844 1 91.75 492 VAL B CA 1
ATOM 8662 C C . VAL B 1 492 ? 17.625 9.867 15.531 1 91.75 492 VAL B C 1
ATOM 8664 O O . VAL B 1 492 ? 17.297 8.742 15.148 1 91.75 492 VAL B O 1
ATOM 8667 N N . ALA B 1 493 ? 16.781 10.781 15.719 1 93.44 493 ALA B N 1
ATOM 8668 C CA . ALA B 1 493 ? 15.352 10.609 15.445 1 93.44 493 ALA B CA 1
ATOM 8669 C C . ALA B 1 493 ? 15.125 10.266 13.977 1 93.44 493 ALA B C 1
ATOM 8671 O O . ALA B 1 493 ? 14.234 9.469 13.656 1 93.44 493 ALA B O 1
ATOM 8672 N N . THR B 1 494 ? 15.859 10.82 13.141 1 94.62 494 THR B N 1
ATOM 8673 C CA . THR B 1 494 ? 15.711 10.594 11.703 1 94.62 494 THR B CA 1
ATOM 8674 C C . THR B 1 494 ? 15.898 9.117 11.375 1 94.62 494 THR B C 1
ATOM 8676 O O . THR B 1 494 ? 15.086 8.531 10.648 1 94.62 494 THR B O 1
ATOM 8679 N N . LEU B 1 495 ? 16.875 8.562 11.953 1 93.19 495 LEU B N 1
ATOM 8680 C CA . LEU B 1 495 ? 17.172 7.16 11.695 1 93.19 495 LEU B CA 1
ATOM 8681 C C . LEU B 1 495 ? 16 6.277 12.109 1 93.19 495 LEU B C 1
ATOM 8683 O O . LEU B 1 495 ? 15.578 5.406 11.344 1 93.19 495 LEU B O 1
ATOM 8687 N N . PHE B 1 496 ? 15.398 6.547 13.258 1 94.31 496 PHE B N 1
ATOM 8688 C CA . PHE B 1 496 ? 14.344 5.707 13.797 1 94.31 496 PHE B CA 1
ATOM 8689 C C . PHE B 1 496 ? 13.008 6.016 13.133 1 94.31 496 PHE B C 1
ATOM 8691 O O . PHE B 1 496 ? 12.258 5.105 12.773 1 94.31 496 PHE B O 1
ATOM 8698 N N . VAL B 1 497 ? 12.75 7.246 12.961 1 96.25 497 VAL B N 1
ATOM 8699 C CA . VAL B 1 497 ? 11.469 7.641 12.391 1 96.25 497 VAL B CA 1
ATOM 8700 C C . VAL B 1 497 ? 11.367 7.152 10.945 1 96.25 497 VAL B C 1
ATOM 8702 O O . VAL B 1 497 ? 10.352 6.578 10.547 1 96.25 497 VAL B O 1
ATOM 8705 N N . ILE B 1 498 ? 12.398 7.301 10.203 1 97.25 498 ILE B N 1
ATOM 8706 C CA . ILE B 1 498 ? 12.367 6.898 8.805 1 97.25 498 ILE B CA 1
ATOM 8707 C C . ILE B 1 498 ? 12.406 5.375 8.703 1 97.25 498 ILE B C 1
ATOM 8709 O O . ILE B 1 498 ? 11.664 4.777 7.914 1 97.25 498 ILE B O 1
ATOM 8713 N N . GLY B 1 499 ? 13.289 4.758 9.5 1 97.5 499 GLY B N 1
ATOM 8714 C CA . GLY B 1 499 ? 13.344 3.305 9.5 1 97.5 499 GLY B CA 1
ATOM 8715 C C . GLY B 1 499 ? 12 2.656 9.773 1 97.5 499 GLY B C 1
ATOM 8716 O O . GLY B 1 499 ? 11.57 1.769 9.039 1 97.5 499 GLY B O 1
ATOM 8717 N N . LEU B 1 500 ? 11.328 3.143 10.766 1 97.44 500 LEU B N 1
ATOM 8718 C CA . LEU B 1 500 ? 10.047 2.574 11.172 1 97.44 500 LEU B CA 1
ATOM 8719 C C . LEU B 1 500 ? 8.953 2.943 10.18 1 97.44 500 LEU B C 1
ATOM 8721 O O . LEU B 1 500 ? 8.07 2.129 9.891 1 97.44 500 LEU B O 1
ATOM 8725 N N . ALA B 1 501 ? 9.023 4.148 9.719 1 97.25 501 ALA B N 1
ATOM 8726 C CA . ALA B 1 501 ? 8.008 4.582 8.758 1 97.25 501 ALA B CA 1
ATOM 8727 C C . ALA B 1 501 ? 8.117 3.803 7.449 1 97.25 501 ALA B C 1
ATOM 8729 O O . ALA B 1 501 ? 7.102 3.398 6.875 1 97.25 501 ALA B O 1
ATOM 8730 N N . VAL B 1 502 ? 9.344 3.59 6.969 1 98.12 502 VAL B N 1
ATOM 8731 C CA . VAL B 1 502 ? 9.547 2.814 5.75 1 98.12 502 VAL B CA 1
ATOM 8732 C C . VAL B 1 502 ? 9.133 1.363 5.984 1 98.12 502 VAL B C 1
ATOM 8734 O O . VAL B 1 502 ? 8.484 0.75 5.133 1 98.12 502 VAL B O 1
ATOM 8737 N N . ALA B 1 503 ? 9.508 0.85 7.164 1 97.75 503 ALA B N 1
ATOM 8738 C CA . ALA B 1 503 ? 9.086 -0.503 7.52 1 97.75 503 ALA B CA 1
ATOM 8739 C C . ALA B 1 503 ? 7.566 -0.637 7.465 1 97.75 503 ALA B C 1
ATOM 8741 O O . ALA B 1 503 ? 7.043 -1.619 6.93 1 97.75 503 ALA B O 1
ATOM 8742 N N . ALA B 1 504 ? 6.887 0.325 7.926 1 94.75 504 ALA B N 1
ATOM 8743 C CA . ALA B 1 504 ? 5.43 0.285 7.988 1 94.75 504 ALA B CA 1
ATOM 8744 C C . ALA B 1 504 ? 4.816 0.368 6.594 1 94.75 504 ALA B C 1
ATOM 8746 O O . ALA B 1 504 ? 3.941 -0.43 6.246 1 94.75 504 ALA B O 1
ATOM 8747 N N . VAL B 1 505 ? 5.223 1.298 5.824 1 94.88 505 VAL B N 1
ATOM 8748 C CA . VAL B 1 505 ? 4.668 1.49 4.488 1 94.88 505 VAL B CA 1
ATOM 8749 C C . VAL B 1 505 ? 5.016 0.293 3.605 1 94.88 505 VAL B C 1
ATOM 8751 O O . VAL B 1 505 ? 4.184 -0.169 2.82 1 94.88 505 VAL B O 1
ATOM 8754 N N . PHE B 1 506 ? 6.219 -0.189 3.699 1 97.25 506 PHE B N 1
ATOM 8755 C CA . PHE B 1 506 ? 6.668 -1.354 2.945 1 97.25 506 PHE B CA 1
ATOM 8756 C C . PHE B 1 506 ? 5.859 -2.59 3.326 1 97.25 506 PHE B C 1
ATOM 8758 O O . PHE B 1 506 ? 5.41 -3.338 2.453 1 97.25 506 PHE B O 1
ATOM 8765 N N . ALA B 1 507 ? 5.715 -2.76 4.621 1 95.25 507 ALA B N 1
ATOM 8766 C CA . ALA B 1 507 ? 4.93 -3.895 5.098 1 95.25 507 ALA B CA 1
ATOM 8767 C C . ALA B 1 507 ? 3.494 -3.82 4.59 1 95.25 507 ALA B C 1
ATOM 8769 O O . ALA B 1 507 ? 2.918 -4.836 4.188 1 95.25 507 ALA B O 1
ATOM 8770 N N . GLN B 1 508 ? 2.955 -2.672 4.641 1 91.12 508 GLN B N 1
ATOM 8771 C CA . GLN B 1 508 ? 1.601 -2.488 4.133 1 91.12 508 GLN B CA 1
ATOM 8772 C C . GLN B 1 508 ? 1.502 -2.904 2.666 1 91.12 508 GLN B C 1
ATOM 8774 O O . GLN B 1 508 ? 0.528 -3.539 2.26 1 91.12 508 GLN B O 1
ATOM 8779 N N . GLY B 1 509 ? 2.488 -2.564 1.885 1 94.06 509 GLY B N 1
ATOM 8780 C CA . GLY B 1 509 ? 2.463 -2.879 0.465 1 94.06 509 GLY B CA 1
ATOM 8781 C C . GLY B 1 509 ? 2.674 -4.352 0.177 1 94.06 509 GLY B C 1
ATOM 8782 O O . GLY B 1 509 ? 1.872 -4.973 -0.523 1 94.06 509 GLY B O 1
ATOM 8783 N N . ILE B 1 510 ? 3.658 -4.969 0.8 1 95.94 510 ILE B N 1
ATOM 8784 C CA . ILE B 1 510 ? 4.066 -6.305 0.381 1 95.94 510 ILE B CA 1
ATOM 8785 C C . ILE B 1 510 ? 3.104 -7.344 0.955 1 95.94 510 ILE B C 1
ATOM 8787 O O . ILE B 1 510 ? 3.039 -8.477 0.47 1 95.94 510 ILE B O 1
ATOM 8791 N N . TYR B 1 511 ? 2.307 -7.008 1.946 1 95.19 511 TYR B N 1
ATOM 8792 C CA . TYR B 1 511 ? 1.376 -7.98 2.51 1 95.19 511 TYR B CA 1
ATOM 8793 C C . TYR B 1 511 ? -0.015 -7.816 1.908 1 95.19 511 TYR B C 1
ATOM 8795 O O . TYR B 1 511 ? -0.936 -8.562 2.244 1 95.19 511 TYR B O 1
ATOM 8803 N N . THR B 1 512 ? -0.181 -6.879 1.022 1 96 512 THR B N 1
ATOM 8804 C CA . THR B 1 512 ? -1.424 -6.68 0.284 1 96 512 THR B CA 1
ATOM 8805 C C . THR B 1 512 ? -1.511 -7.645 -0.896 1 96 512 THR B C 1
ATOM 8807 O O . THR B 1 512 ? -0.489 -8.023 -1.472 1 96 512 THR B O 1
ATOM 8810 N N . PRO B 1 513 ? -2.777 -8.117 -1.178 1 95.38 513 PRO B N 1
ATOM 8811 C CA . PRO B 1 513 ? -2.906 -8.922 -2.393 1 95.38 513 PRO B CA 1
ATOM 8812 C C . PRO B 1 513 ? -2.516 -8.164 -3.654 1 95.38 513 PRO B C 1
ATOM 8814 O O . PRO B 1 513 ? -2.814 -6.973 -3.779 1 95.38 513 PRO B O 1
ATOM 8817 N N . SER B 1 514 ? -1.792 -8.844 -4.52 1 96.06 514 SER B N 1
ATOM 8818 C CA . SER B 1 514 ? -1.256 -8.211 -5.723 1 96.06 514 SER B CA 1
ATOM 8819 C C . SER B 1 514 ? -2.02 -8.656 -6.965 1 96.06 514 SER B C 1
ATOM 8821 O O . SER B 1 514 ? -2.303 -9.844 -7.137 1 96.06 514 SER B O 1
ATOM 8823 N N . LYS B 1 515 ? -2.375 -7.707 -7.789 1 94.81 515 LYS B N 1
ATOM 8824 C CA . LYS B 1 515 ? -3.037 -8.016 -9.055 1 94.81 515 LYS B CA 1
ATOM 8825 C C . LYS B 1 515 ? -2.08 -8.695 -10.023 1 94.81 515 LYS B C 1
ATOM 8827 O O . LYS B 1 515 ? -2.479 -9.594 -10.773 1 94.81 515 LYS B O 1
ATOM 8832 N N . ILE B 1 516 ? -0.833 -8.344 -10 1 93.81 516 ILE B N 1
ATOM 8833 C CA . ILE B 1 516 ? 0.169 -8.852 -10.93 1 93.81 516 ILE B CA 1
ATOM 8834 C C . ILE B 1 516 ? 0.509 -10.297 -10.586 1 93.81 516 ILE B C 1
ATOM 8836 O O . ILE B 1 516 ? 0.39 -11.188 -11.438 1 93.81 516 ILE B O 1
ATOM 8840 N N . GLN B 1 517 ? 0.859 -10.531 -9.375 1 94.19 517 GLN B N 1
ATOM 8841 C CA . GLN B 1 517 ? 1.209 -11.883 -8.969 1 94.19 517 GLN B CA 1
ATOM 8842 C C . GLN B 1 517 ? -0.032 -12.766 -8.883 1 94.19 517 GLN B C 1
ATOM 8844 O O . GLN B 1 517 ? 0.045 -13.984 -9.094 1 94.19 517 GLN B O 1
ATOM 8849 N N . GLY B 1 518 ? -1.171 -12.117 -8.562 1 93.31 518 GLY B N 1
ATOM 8850 C CA . GLY B 1 518 ? -2.414 -12.875 -8.594 1 93.31 518 GLY B CA 1
ATOM 8851 C C . GLY B 1 518 ? -2.729 -13.445 -9.961 1 93.31 518 GLY B C 1
ATOM 8852 O O . GLY B 1 518 ? -3.211 -14.578 -10.07 1 93.31 518 GLY B O 1
ATOM 8853 N N . LYS B 1 519 ? -2.449 -12.703 -10.961 1 94 519 LYS B N 1
ATOM 8854 C CA . LYS B 1 519 ? -2.646 -13.172 -12.328 1 94 519 LYS B CA 1
ATOM 8855 C C . LYS B 1 519 ? -1.728 -14.352 -12.641 1 94 519 LYS B C 1
ATOM 8857 O O . LYS B 1 519 ? -2.117 -15.281 -13.352 1 94 519 LYS B O 1
ATOM 8862 N N . GLU B 1 520 ? -0.515 -14.289 -12.133 1 94.94 520 GLU B N 1
ATOM 8863 C CA . GLU B 1 520 ? 0.415 -15.391 -12.32 1 94.94 520 GLU B CA 1
ATOM 8864 C C . GLU B 1 520 ? -0.091 -16.656 -11.641 1 94.94 520 GLU B C 1
ATOM 8866 O O . GLU B 1 520 ? -0.056 -17.75 -12.227 1 94.94 520 GLU B O 1
ATOM 8871 N N . VAL B 1 521 ? -0.571 -16.5 -10.43 1 95.88 521 VAL B N 1
ATOM 8872 C CA . VAL B 1 521 ? -1.091 -17.625 -9.672 1 95.88 521 VAL B CA 1
ATOM 8873 C C . VAL B 1 521 ? -2.277 -18.25 -10.414 1 95.88 521 VAL B C 1
ATOM 8875 O O . VAL B 1 521 ? -2.359 -19.469 -10.57 1 95.88 521 VAL B O 1
ATOM 8878 N N . THR B 1 522 ? -3.119 -17.422 -10.906 1 94.69 522 THR B N 1
ATOM 8879 C CA . THR B 1 522 ? -4.293 -17.875 -11.633 1 94.69 522 THR B CA 1
ATOM 8880 C C . THR B 1 522 ? -3.883 -18.609 -12.906 1 94.69 522 THR B C 1
ATOM 8882 O O . THR B 1 522 ? -4.496 -19.625 -13.273 1 94.69 522 THR B O 1
ATOM 8885 N N . MET B 1 523 ? -2.859 -18.156 -13.547 1 95.25 523 MET B N 1
ATOM 8886 C CA . MET B 1 523 ? -2.373 -18.828 -14.758 1 95.25 523 MET B CA 1
ATOM 8887 C C . MET B 1 523 ? -1.831 -20.219 -14.438 1 95.25 523 MET B C 1
ATOM 8889 O O . MET B 1 523 ? -2.088 -21.172 -15.172 1 95.25 523 MET B O 1
ATOM 8893 N N . TYR B 1 524 ? -1.066 -20.297 -13.344 1 96.88 524 TYR B N 1
ATOM 8894 C CA . TYR B 1 524 ? -0.596 -21.609 -12.906 1 96.88 524 TYR B CA 1
ATOM 8895 C C . TYR B 1 524 ? -1.767 -22.531 -12.602 1 96.88 524 TYR B C 1
ATOM 8897 O O . TYR B 1 524 ? -1.784 -23.688 -13.039 1 96.88 524 TYR B O 1
ATOM 8905 N N . GLU B 1 525 ? -2.746 -22.016 -11.875 1 96.25 525 GLU B N 1
ATOM 8906 C CA . GLU B 1 525 ? -3.906 -22.828 -11.492 1 96.25 525 GLU B CA 1
ATOM 8907 C C . GLU B 1 525 ? -4.648 -23.344 -12.719 1 96.25 525 GLU B C 1
ATOM 8909 O O . GLU B 1 525 ? -4.961 -24.531 -12.805 1 96.25 525 GLU B O 1
ATOM 8914 N N . ASP B 1 526 ? -4.859 -22.469 -13.664 1 95.06 526 ASP B N 1
ATOM 8915 C CA . ASP B 1 526 ? -5.637 -22.828 -14.852 1 95.06 526 ASP B CA 1
ATOM 8916 C C . ASP B 1 526 ? -4.875 -23.812 -15.734 1 95.06 526 ASP B C 1
ATOM 8918 O O . ASP B 1 526 ? -5.426 -24.828 -16.156 1 95.06 526 ASP B O 1
ATOM 8922 N N . ARG B 1 527 ? -3.621 -23.562 -15.984 1 96.06 527 ARG B N 1
ATOM 8923 C CA . ARG B 1 527 ? -2.855 -24.375 -16.922 1 96.06 527 ARG B CA 1
ATOM 8924 C C . ARG B 1 527 ? -2.504 -25.734 -16.312 1 96.06 527 ARG B C 1
ATOM 8926 O O . ARG B 1 527 ? -2.502 -26.75 -17.016 1 96.06 527 ARG B O 1
ATOM 8933 N N . VAL B 1 528 ? -2.23 -25.75 -15.031 1 97 528 VAL B N 1
ATOM 8934 C CA . VAL B 1 528 ? -1.939 -27.016 -14.367 1 97 528 VAL B CA 1
ATOM 8935 C C . VAL B 1 528 ? -3.209 -27.859 -14.289 1 97 528 VAL B C 1
ATOM 8937 O O . VAL B 1 528 ? -3.178 -29.062 -14.539 1 97 528 VAL B O 1
ATOM 8940 N N . THR B 1 529 ? -4.289 -27.234 -13.961 1 96.31 529 THR B N 1
ATOM 8941 C CA . THR B 1 529 ? -5.547 -27.969 -13.875 1 96.31 529 THR B CA 1
ATOM 8942 C C . THR B 1 529 ? -5.988 -28.453 -15.258 1 96.31 529 THR B C 1
ATOM 8944 O O . THR B 1 529 ? -6.547 -29.547 -15.391 1 96.31 529 THR B O 1
ATOM 8947 N N . ASN B 1 530 ? -5.742 -27.609 -16.234 1 95.5 530 ASN B N 1
ATOM 8948 C CA . ASN B 1 530 ? -6.047 -28.047 -17.594 1 95.5 530 ASN B CA 1
ATOM 8949 C C . ASN B 1 530 ? -5.246 -29.281 -17.984 1 95.5 530 ASN B C 1
ATOM 8951 O O . ASN B 1 530 ? -5.77 -30.172 -18.656 1 95.5 530 ASN B O 1
ATOM 8955 N N . LEU B 1 531 ? -3.99 -29.312 -17.609 1 96.62 531 LEU B N 1
ATOM 8956 C CA . LEU B 1 531 ? -3.162 -30.5 -17.844 1 96.62 531 LEU B CA 1
ATOM 8957 C C . LEU B 1 531 ? -3.719 -31.703 -17.078 1 96.62 531 LEU B C 1
ATOM 8959 O O . LEU B 1 531 ? -3.814 -32.781 -17.641 1 96.62 531 LEU B O 1
ATOM 8963 N N . THR B 1 532 ? -4.148 -31.484 -15.859 1 97.25 532 THR B N 1
ATOM 8964 C CA . THR B 1 532 ? -4.707 -32.531 -15.023 1 97.25 532 THR B CA 1
ATOM 8965 C C . THR B 1 532 ? -5.973 -33.125 -15.656 1 97.25 532 THR B C 1
ATOM 8967 O O . THR B 1 532 ? -6.125 -34.344 -15.758 1 97.25 532 THR B O 1
ATOM 8970 N N . THR B 1 533 ? -6.797 -32.25 -16.109 1 96.12 533 THR B N 1
ATOM 8971 C CA . THR B 1 533 ? -8.062 -32.688 -16.688 1 96.12 533 THR B CA 1
ATOM 8972 C C . THR B 1 533 ? -7.836 -33.406 -18.031 1 96.12 533 THR B C 1
ATOM 8974 O O . THR B 1 533 ? -8.562 -34.312 -18.375 1 96.12 533 THR B O 1
ATOM 8977 N N . GLN B 1 534 ? -6.855 -32.938 -18.766 1 96.12 534 GLN B N 1
ATOM 8978 C CA . GLN B 1 534 ? -6.516 -33.625 -20.031 1 96.12 534 GLN B CA 1
ATOM 8979 C C . GLN B 1 534 ? -6.02 -35.031 -19.781 1 96.12 534 GLN B C 1
ATOM 8981 O O . GLN B 1 534 ? -6.387 -35.969 -20.516 1 96.12 534 GLN B O 1
ATOM 8986 N N . VAL B 1 535 ? -5.203 -35.219 -18.781 1 97.06 535 VAL B N 1
ATOM 8987 C CA . VAL B 1 535 ? -4.676 -36.531 -18.438 1 97.06 535 VAL B CA 1
ATOM 8988 C C . VAL B 1 535 ? -5.82 -37.469 -18.047 1 97.06 535 VAL B C 1
ATOM 8990 O O . VAL B 1 535 ? -5.898 -38.594 -18.516 1 97.06 535 VAL B O 1
ATOM 8993 N N . TYR B 1 536 ? -6.73 -37 -17.234 1 97 536 TYR B N 1
ATOM 8994 C CA . TYR B 1 536 ? -7.879 -37.781 -16.828 1 97 536 TYR B CA 1
ATOM 8995 C C . TYR B 1 536 ? -8.766 -38.125 -18.031 1 97 536 TYR B C 1
ATOM 8997 O O . TYR B 1 536 ? -9.289 -39.219 -18.141 1 97 536 TYR B O 1
ATOM 9005 N N . LYS B 1 537 ? -8.938 -37.125 -18.875 1 96.25 537 LYS B N 1
ATOM 9006 C CA . LYS B 1 537 ? -9.773 -37.344 -20.047 1 96.25 537 LYS B CA 1
ATOM 9007 C C . LYS B 1 537 ? -9.219 -38.438 -20.938 1 96.25 537 LYS B C 1
ATOM 9009 O O . LYS B 1 537 ? -9.961 -39.281 -21.422 1 96.25 537 LYS B O 1
ATOM 9014 N N . ASP B 1 538 ? -7.914 -38.375 -21.203 1 96 538 ASP B N 1
ATOM 9015 C CA . ASP B 1 538 ? -7.277 -39.375 -22.031 1 96 538 ASP B CA 1
ATOM 9016 C C . ASP B 1 538 ? -7.348 -40.75 -21.375 1 96 538 ASP B C 1
ATOM 9018 O O . ASP B 1 538 ? -7.664 -41.75 -22.031 1 96 538 ASP B O 1
ATOM 9022 N N . PHE B 1 539 ? -7.066 -40.844 -20.125 1 96.19 539 PHE B N 1
ATOM 9023 C CA . PHE B 1 539 ? -7.125 -42.125 -19.391 1 96.19 539 PHE B CA 1
ATOM 9024 C C . PHE B 1 539 ? -8.531 -42.688 -19.422 1 96.19 539 PHE B C 1
ATOM 9026 O O . PHE B 1 539 ? -8.711 -43.906 -19.656 1 96.19 539 PHE B O 1
ATOM 9033 N N . ASN B 1 540 ? -9.508 -41.781 -19.203 1 96.25 540 ASN B N 1
ATOM 9034 C CA . ASN B 1 540 ? -10.898 -42.219 -19.188 1 96.25 540 ASN B CA 1
ATOM 9035 C C . ASN B 1 540 ? -11.352 -42.719 -20.562 1 96.25 540 ASN B C 1
ATOM 9037 O O . ASN B 1 540 ? -12.148 -43.656 -20.656 1 96.25 540 ASN B O 1
ATOM 9041 N N . SER B 1 541 ? -10.914 -42.031 -21.578 1 95.19 541 SER B N 1
ATOM 9042 C CA . SER B 1 541 ? -11.242 -42.469 -22.938 1 95.19 541 SER B CA 1
ATOM 9043 C C . SER B 1 541 ? -10.742 -43.875 -23.188 1 95.19 541 SER B C 1
ATOM 9045 O O . SER B 1 541 ? -11.477 -44.719 -23.734 1 95.19 541 SER B O 1
ATOM 9047 N N . SER B 1 542 ? -9.508 -44.156 -22.766 1 94.06 542 SER B N 1
ATOM 9048 C CA . SER B 1 542 ? -8.953 -45.531 -22.891 1 94.06 542 SER B CA 1
ATOM 9049 C C . SER B 1 542 ? -9.719 -46.5 -22.016 1 94.06 542 SER B C 1
ATOM 9051 O O . SER B 1 542 ? -10.055 -47.594 -22.469 1 94.06 542 SER B O 1
ATOM 9053 N N . LEU B 1 543 ? -10.016 -46.125 -20.812 1 95.38 543 LEU B N 1
ATOM 9054 C CA . LEU B 1 543 ? -10.734 -47 -19.875 1 95.38 543 LEU B CA 1
ATOM 9055 C C . LEU B 1 543 ? -12.102 -47.375 -20.422 1 95.38 543 LEU B C 1
ATOM 9057 O O . LEU B 1 543 ? -12.484 -48.531 -20.406 1 95.38 543 LEU B O 1
ATOM 9061 N N . GLN B 1 544 ? -12.773 -46.469 -21 1 95.81 544 GLN B N 1
ATOM 9062 C CA . GLN B 1 544 ? -14.125 -46.656 -21.516 1 95.81 544 GLN B CA 1
ATOM 9063 C C . GLN B 1 544 ? -14.109 -47.531 -22.766 1 95.81 544 GLN B C 1
ATOM 9065 O O . GLN B 1 544 ? -15.047 -48.312 -23 1 95.81 544 GLN B O 1
ATOM 9070 N N . SER B 1 545 ? -13.094 -47.438 -23.531 1 94.19 545 SER B N 1
ATOM 9071 C CA . SER B 1 545 ? -13.008 -48.219 -24.75 1 94.19 545 SER B CA 1
ATOM 9072 C C . SER B 1 545 ? -12.953 -49.719 -24.422 1 94.19 545 SER B C 1
ATOM 9074 O O . SER B 1 545 ? -13.391 -50.562 -25.203 1 94.19 545 SER B O 1
ATOM 9076 N N . TYR B 1 546 ? -12.523 -50.125 -23.234 1 94.25 546 TYR B N 1
ATOM 9077 C CA . TYR B 1 546 ? -12.352 -51.531 -22.875 1 94.25 546 TYR B CA 1
ATOM 9078 C C . TYR B 1 546 ? -13.547 -52.031 -22.062 1 94.25 546 TYR B C 1
ATOM 9080 O O . TYR B 1 546 ? -13.555 -53.156 -21.609 1 94.25 546 TYR B O 1
ATOM 9088 N N . ARG B 1 547 ? -14.547 -51.156 -21.906 1 93.88 547 ARG B N 1
ATOM 9089 C CA . ARG B 1 547 ? -15.688 -51.5 -21.062 1 93.88 547 ARG B CA 1
ATOM 9090 C C . ARG B 1 547 ? -16.375 -52.781 -21.562 1 93.88 547 ARG B C 1
ATOM 9092 O O . ARG B 1 547 ? -16.625 -53.688 -20.781 1 93.88 547 ARG B O 1
ATOM 9099 N N . PRO B 1 548 ? -16.609 -52.938 -22.922 1 91.12 548 PRO B N 1
ATOM 9100 C CA . PRO B 1 548 ? -17.344 -54.125 -23.391 1 91.12 548 PRO B CA 1
ATOM 9101 C C . PRO B 1 548 ? -16.578 -55.438 -23.141 1 91.12 548 PRO B C 1
ATOM 9103 O O . PRO B 1 548 ? -17.172 -56.438 -22.734 1 91.12 548 PRO B O 1
ATOM 9106 N N . VAL B 1 549 ? -15.281 -55.438 -23.344 1 92.19 549 VAL B N 1
ATOM 9107 C CA . VAL B 1 549 ? -14.453 -56.625 -23.203 1 92.19 549 VAL B CA 1
ATOM 9108 C C . VAL B 1 549 ? -14.25 -56.938 -21.719 1 92.19 549 VAL B C 1
ATOM 9110 O O . VAL B 1 549 ? -14.234 -58.094 -21.328 1 92.19 549 VAL B O 1
ATOM 9113 N N . ALA B 1 550 ? -14.156 -55.906 -20.906 1 93.5 550 ALA B N 1
ATOM 9114 C CA . ALA B 1 550 ? -13.992 -56.062 -19.469 1 93.5 550 ALA B CA 1
ATOM 9115 C C . ALA B 1 550 ? -15.266 -56.656 -18.828 1 93.5 550 ALA B C 1
ATOM 9117 O O . ALA B 1 550 ? -15.195 -57.469 -17.938 1 93.5 550 ALA B O 1
ATOM 9118 N N . ALA B 1 551 ? -16.406 -56.219 -19.297 1 92.81 551 ALA B N 1
ATOM 9119 C CA . ALA B 1 551 ? -17.688 -56.656 -18.75 1 92.81 551 ALA B CA 1
ATOM 9120 C C . ALA B 1 551 ? -17.891 -58.156 -19 1 92.81 551 ALA B C 1
ATOM 9122 O O . ALA B 1 551 ? -18.562 -58.812 -18.203 1 92.81 551 ALA B O 1
ATOM 9123 N N . GLN B 1 552 ? -17.281 -58.656 -20.062 1 92.44 552 GLN B N 1
ATOM 9124 C CA . GLN B 1 552 ? -17.406 -60.062 -20.406 1 92.44 552 GLN B CA 1
ATOM 9125 C C . GLN B 1 552 ? -16.359 -60.906 -19.703 1 92.44 552 GLN B C 1
ATOM 9127 O O . GLN B 1 552 ? -16.328 -62.125 -19.859 1 92.44 552 GLN B O 1
ATOM 9132 N N . GLY B 1 553 ? -15.5 -60.281 -18.984 1 90.94 553 GLY B N 1
ATOM 9133 C CA . GLY B 1 553 ? -14.492 -61 -18.203 1 90.94 553 GLY B CA 1
ATOM 9134 C C . GLY B 1 553 ? -13.359 -61.531 -19.062 1 90.94 553 GLY B C 1
ATOM 9135 O O . GLY B 1 553 ? -12.719 -62.531 -18.688 1 90.94 553 GLY B O 1
ATOM 9136 N N . LEU B 1 554 ? -13.039 -60.938 -20.203 1 90.38 554 LEU B N 1
ATOM 9137 C CA . LEU B 1 554 ? -12.086 -61.5 -21.172 1 90.38 554 LEU B CA 1
ATOM 9138 C C . LEU B 1 554 ? -10.688 -60.969 -20.922 1 90.38 554 LEU B C 1
ATOM 9140 O O . LEU B 1 554 ? -9.703 -61.469 -21.453 1 90.38 554 LEU B O 1
ATOM 9144 N N . LEU B 1 555 ? -10.57 -59.906 -20.109 1 91.56 555 LEU B N 1
ATOM 9145 C CA . LEU B 1 555 ? -9.273 -59.281 -19.875 1 91.56 555 LEU B CA 1
ATOM 9146 C C . LEU B 1 555 ? -8.672 -59.719 -18.547 1 91.56 555 LEU B C 1
ATOM 9148 O O . LEU B 1 555 ? -9.273 -59.531 -17.5 1 91.56 555 LEU B O 1
ATOM 9152 N N . VAL B 1 556 ? -7.457 -60.188 -18.547 1 88.38 556 VAL B N 1
ATOM 9153 C CA . VAL B 1 556 ? -6.809 -60.75 -17.359 1 88.38 556 VAL B CA 1
ATOM 9154 C C . VAL B 1 556 ? -6.359 -59.625 -16.438 1 88.38 556 VAL B C 1
ATOM 9156 O O . VAL B 1 556 ? -6.504 -59.719 -15.219 1 88.38 556 VAL B O 1
ATOM 9159 N N . ASN B 1 557 ? -5.828 -58.469 -16.938 1 89.94 557 ASN B N 1
ATOM 9160 C CA . ASN B 1 557 ? -5.254 -57.406 -16.125 1 89.94 557 ASN B CA 1
ATOM 9161 C C . ASN B 1 557 ? -6.266 -56.281 -15.875 1 89.94 557 ASN B C 1
ATOM 9163 O O . ASN B 1 557 ? -5.926 -55.25 -15.305 1 89.94 557 ASN B O 1
ATOM 9167 N N . LEU B 1 558 ? -7.551 -56.406 -16.328 1 94.31 558 LEU B N 1
ATOM 9168 C CA . LEU B 1 558 ? -8.609 -55.438 -16.125 1 94.31 558 LEU B CA 1
ATOM 9169 C C . LEU B 1 558 ? -9.969 -56.125 -15.984 1 94.31 558 LEU B C 1
ATOM 9171 O O . LEU B 1 558 ? -10.859 -55.906 -16.812 1 94.31 558 LEU B O 1
ATOM 9175 N N . PRO B 1 559 ? -10.039 -56.938 -14.883 1 94 559 PRO B N 1
ATOM 9176 C CA . PRO B 1 559 ? -11.344 -57.562 -14.633 1 94 559 PRO B CA 1
ATOM 9177 C C . PRO B 1 559 ? -12.453 -56.531 -14.414 1 94 559 PRO B C 1
ATOM 9179 O O . PRO B 1 559 ? -12.172 -55.344 -14.18 1 94 559 PRO B O 1
ATOM 9182 N N . ASN B 1 560 ? -13.688 -57.062 -14.414 1 95.25 560 ASN B N 1
ATOM 9183 C CA . ASN B 1 560 ? -14.852 -56.156 -14.305 1 95.25 560 ASN B CA 1
ATOM 9184 C C . ASN B 1 560 ? -14.82 -55.344 -13.016 1 95.25 560 ASN B C 1
ATOM 9186 O O . ASN B 1 560 ? -15.172 -54.188 -13.008 1 95.25 560 ASN B O 1
ATOM 9190 N N . THR B 1 561 ? -14.422 -55.906 -11.938 1 95.94 561 THR B N 1
ATOM 9191 C CA . THR B 1 561 ? -14.375 -55.25 -10.648 1 95.94 561 THR B CA 1
ATOM 9192 C C . THR B 1 561 ? -13.328 -54.125 -10.656 1 95.94 561 THR B C 1
ATOM 9194 O O . THR B 1 561 ? -13.586 -53.031 -10.172 1 95.94 561 THR B O 1
ATOM 9197 N N . THR B 1 562 ? -12.172 -54.406 -11.227 1 95.25 562 THR B N 1
ATOM 9198 C CA . THR B 1 562 ? -11.109 -53.406 -11.312 1 95.25 562 THR B CA 1
ATOM 9199 C C . THR B 1 562 ? -11.516 -52.25 -12.227 1 95.25 562 THR B C 1
ATOM 9201 O O . THR B 1 562 ? -11.211 -51.094 -11.938 1 95.25 562 THR B O 1
ATOM 9204 N N . TRP B 1 563 ? -12.156 -52.562 -13.297 1 96.06 563 TRP B N 1
ATOM 9205 C CA . TRP B 1 563 ? -12.648 -51.531 -14.203 1 96.06 563 TRP B CA 1
ATOM 9206 C C . TRP B 1 563 ? -13.602 -50.594 -13.477 1 96.06 563 TRP B C 1
ATOM 9208 O O . TRP B 1 563 ? -13.484 -49.375 -13.602 1 96.06 563 TRP B O 1
ATOM 9218 N N . ASN B 1 564 ? -14.555 -51.156 -12.688 1 96.75 564 ASN B N 1
ATOM 9219 C CA . ASN B 1 564 ? -15.523 -50.375 -11.953 1 96.75 564 ASN B CA 1
ATOM 9220 C C . ASN B 1 564 ? -14.836 -49.469 -10.93 1 96.75 564 ASN B C 1
ATOM 9222 O O . ASN B 1 564 ? -15.219 -48.281 -10.773 1 96.75 564 ASN B O 1
ATOM 9226 N N . ASP B 1 565 ? -13.922 -50 -10.289 1 96.12 565 ASP B N 1
ATOM 9227 C CA . ASP B 1 565 ? -13.195 -49.219 -9.281 1 96.12 565 ASP B CA 1
ATOM 9228 C C . ASP B 1 565 ? -12.422 -48.062 -9.922 1 96.12 565 ASP B C 1
ATOM 9230 O O . ASP B 1 565 ? -12.43 -46.969 -9.414 1 96.12 565 ASP B O 1
ATOM 9234 N N . LEU B 1 566 ? -11.734 -48.344 -10.984 1 95.88 566 LEU B N 1
ATOM 9235 C CA . LEU B 1 566 ? -10.969 -47.344 -11.688 1 95.88 566 LEU B CA 1
ATOM 9236 C C . LEU B 1 566 ? -11.891 -46.25 -12.258 1 95.88 566 LEU B C 1
ATOM 9238 O O . LEU B 1 566 ? -11.562 -45.062 -12.227 1 95.88 566 LEU B O 1
ATOM 9242 N N . ASN B 1 567 ? -12.969 -46.688 -12.82 1 96.88 567 ASN B N 1
ATOM 9243 C CA . ASN B 1 567 ? -13.938 -45.75 -13.367 1 96.88 567 ASN B CA 1
ATOM 9244 C C . ASN B 1 567 ? -14.445 -44.781 -12.297 1 96.88 567 ASN B C 1
ATOM 9246 O O . ASN B 1 567 ? -14.562 -43.594 -12.531 1 96.88 567 ASN B O 1
ATOM 9250 N N . ALA B 1 568 ? -14.742 -45.344 -11.148 1 97.06 568 ALA B N 1
ATOM 9251 C CA . ALA B 1 568 ? -15.227 -44.5 -10.047 1 97.06 568 ALA B CA 1
ATOM 9252 C C . ALA B 1 568 ? -14.141 -43.531 -9.57 1 97.06 568 ALA B C 1
ATOM 9254 O O . ALA B 1 568 ? -14.414 -42.375 -9.344 1 97.06 568 ALA B O 1
ATOM 9255 N N . THR B 1 569 ? -12.977 -44 -9.414 1 95.5 569 THR B N 1
ATOM 9256 C CA . THR B 1 569 ? -11.859 -43.219 -8.93 1 95.5 569 THR B CA 1
ATOM 9257 C C . THR B 1 569 ? -11.547 -42.094 -9.914 1 95.5 569 THR B C 1
ATOM 9259 O O . THR B 1 569 ? -11.344 -40.938 -9.508 1 95.5 569 THR B O 1
ATOM 9262 N N . VAL B 1 570 ? -11.469 -42.406 -11.188 1 97.19 570 VAL B N 1
ATOM 9263 C CA . VAL B 1 570 ? -11.141 -41.406 -12.219 1 97.19 570 VAL B CA 1
ATOM 9264 C C . VAL B 1 570 ? -12.227 -40.344 -12.266 1 97.19 570 VAL B C 1
ATOM 9266 O O . VAL B 1 570 ? -11.922 -39.156 -12.359 1 97.19 570 VAL B O 1
ATOM 9269 N N . ALA B 1 571 ? -13.469 -40.75 -12.172 1 96.81 571 ALA B N 1
ATOM 9270 C CA . ALA B 1 571 ? -14.578 -39.812 -12.219 1 96.81 571 ALA B CA 1
ATOM 9271 C C . ALA B 1 571 ? -14.531 -38.844 -11.031 1 96.81 571 ALA B C 1
ATOM 9273 O O . ALA B 1 571 ? -14.695 -37.656 -11.195 1 96.81 571 ALA B O 1
ATOM 9274 N N . VAL B 1 572 ? -14.352 -39.406 -9.891 1 97 572 VAL B N 1
ATOM 9275 C CA . VAL B 1 572 ? -14.32 -38.594 -8.672 1 97 572 VAL B CA 1
ATOM 9276 C C . VAL B 1 572 ? -13.141 -37.625 -8.719 1 97 572 VAL B C 1
ATOM 9278 O O . VAL B 1 572 ? -13.305 -36.438 -8.445 1 97 572 VAL B O 1
ATOM 9281 N N . ASN B 1 573 ? -11.984 -38.125 -9.086 1 97.12 573 ASN B N 1
ATOM 9282 C CA . ASN B 1 573 ? -10.789 -37.281 -9.094 1 97.12 573 ASN B CA 1
ATOM 9283 C C . ASN B 1 573 ? -10.836 -36.25 -10.195 1 97.12 573 ASN B C 1
ATOM 9285 O O . ASN B 1 573 ? -10.375 -35.125 -10.008 1 97.12 573 ASN B O 1
ATOM 9289 N N . ALA B 1 574 ? -11.344 -36.562 -11.328 1 97 574 ALA B N 1
ATOM 9290 C CA . ALA B 1 574 ? -11.469 -35.625 -12.43 1 97 574 ALA B CA 1
ATOM 9291 C C . ALA B 1 574 ? -12.406 -34.469 -12.055 1 97 574 ALA B C 1
ATOM 9293 O O . ALA B 1 574 ? -12.117 -33.312 -12.336 1 97 574 ALA B O 1
ATOM 9294 N N . ASN B 1 575 ? -13.5 -34.812 -11.438 1 96.5 575 ASN B N 1
ATOM 9295 C CA . ASN B 1 575 ? -14.453 -33.781 -11.008 1 96.5 575 ASN B CA 1
ATOM 9296 C C . ASN B 1 575 ? -13.859 -32.906 -9.914 1 96.5 575 ASN B C 1
ATOM 9298 O O . ASN B 1 575 ? -14.094 -31.703 -9.898 1 96.5 575 ASN B O 1
ATOM 9302 N N . ALA B 1 576 ? -13.188 -33.531 -9.023 1 96.12 576 ALA B N 1
ATOM 9303 C CA . ALA B 1 576 ? -12.539 -32.781 -7.957 1 96.12 576 ALA B CA 1
ATOM 9304 C C . ALA B 1 576 ? -11.531 -31.766 -8.523 1 96.12 576 ALA B C 1
ATOM 9306 O O . ALA B 1 576 ? -11.43 -30.641 -8.039 1 96.12 576 ALA B O 1
ATOM 9307 N N . ALA B 1 577 ? -10.781 -32.188 -9.523 1 96.19 577 ALA B N 1
ATOM 9308 C CA . ALA B 1 577 ? -9.789 -31.297 -10.148 1 96.19 577 ALA B CA 1
ATOM 9309 C C . ALA B 1 577 ? -10.469 -30.109 -10.828 1 96.19 577 ALA B C 1
ATOM 9311 O O . ALA B 1 577 ? -10 -28.969 -10.727 1 96.19 577 ALA B O 1
ATOM 9312 N N . LYS B 1 578 ? -11.531 -30.344 -11.453 1 95.31 578 LYS B N 1
ATOM 9313 C CA . LYS B 1 578 ? -12.273 -29.297 -12.133 1 95.31 578 LYS B CA 1
ATOM 9314 C C . LYS B 1 578 ? -12.852 -28.297 -11.133 1 95.31 578 LYS B C 1
ATOM 9316 O O . LYS B 1 578 ? -12.867 -27.094 -11.391 1 95.31 578 LYS B O 1
ATOM 9321 N N . ASN B 1 579 ? -13.289 -28.797 -10.039 1 94.94 579 ASN B N 1
ATOM 9322 C CA . ASN B 1 579 ? -13.938 -27.969 -9.031 1 94.94 579 ASN B CA 1
ATOM 9323 C C . ASN B 1 579 ? -12.938 -27.047 -8.328 1 94.94 579 ASN B C 1
ATOM 9325 O O . ASN B 1 579 ? -13.328 -26.047 -7.727 1 94.94 579 ASN B O 1
ATOM 9329 N N . LEU B 1 580 ? -11.711 -27.375 -8.406 1 93.69 580 LEU B N 1
ATOM 9330 C CA . LEU B 1 580 ? -10.688 -26.578 -7.727 1 93.69 580 LEU B CA 1
ATOM 9331 C C . LEU B 1 580 ? -10.594 -25.188 -8.32 1 93.69 580 LEU B C 1
ATOM 9333 O O . LEU B 1 580 ? -10.234 -24.234 -7.625 1 93.69 580 LEU B O 1
ATOM 9337 N N . ILE B 1 581 ? -10.953 -25.047 -9.609 1 92.88 581 ILE B N 1
ATOM 9338 C CA . ILE B 1 581 ? -10.773 -23.75 -10.227 1 92.88 581 ILE B CA 1
ATOM 9339 C C . ILE B 1 581 ? -12.125 -23.188 -10.664 1 92.88 581 ILE B C 1
ATOM 9341 O O . ILE B 1 581 ? -12.188 -22.219 -11.422 1 92.88 581 ILE B O 1
ATOM 9345 N N . ASP B 1 582 ? -13.188 -23.812 -10.32 1 92.19 582 ASP B N 1
ATOM 9346 C CA . ASP B 1 582 ? -14.531 -23.297 -10.562 1 92.19 582 ASP B CA 1
ATOM 9347 C C . ASP B 1 582 ? -14.922 -22.266 -9.5 1 92.19 582 ASP B C 1
ATOM 9349 O O . ASP B 1 582 ? -15.164 -22.625 -8.344 1 92.19 582 ASP B O 1
ATOM 9353 N N . PRO B 1 583 ? -15.07 -21.109 -9.961 1 88.31 583 PRO B N 1
ATOM 9354 C CA . PRO B 1 583 ? -15.328 -20.047 -8.984 1 88.31 583 PRO B CA 1
ATOM 9355 C C . PRO B 1 583 ? -16.641 -20.234 -8.234 1 88.31 583 PRO B C 1
ATOM 9357 O O . PRO B 1 583 ? -16.828 -19.672 -7.156 1 88.31 583 PRO B O 1
ATOM 9360 N N . LYS B 1 584 ? -17.625 -20.969 -8.75 1 86.12 584 LYS B N 1
ATOM 9361 C CA . LYS B 1 584 ? -18.906 -21.219 -8.086 1 86.12 584 LYS B CA 1
ATOM 9362 C C . LYS B 1 584 ? -18.734 -22.203 -6.922 1 86.12 584 LYS B C 1
ATOM 9364 O O . LYS B 1 584 ? -19.531 -22.203 -5.98 1 86.12 584 LYS B O 1
ATOM 9369 N N . LYS B 1 585 ? -17.641 -22.859 -7.035 1 86.81 585 LYS B N 1
ATOM 9370 C CA . LYS B 1 585 ? -17.422 -23.875 -6.012 1 86.81 585 LYS B CA 1
ATOM 9371 C C . LYS B 1 585 ? -16.281 -23.484 -5.074 1 86.81 585 LYS B C 1
ATOM 9373 O O . LYS B 1 585 ? -16.375 -23.672 -3.861 1 86.81 585 LYS B O 1
ATOM 9378 N N . THR B 1 586 ? -15.195 -23.031 -5.652 1 86.44 586 THR B N 1
ATOM 9379 C CA . THR B 1 586 ? -14.008 -22.672 -4.883 1 86.44 586 THR B CA 1
ATOM 9380 C C . THR B 1 586 ? -13.453 -21.328 -5.332 1 86.44 586 THR B C 1
ATOM 9382 O O . THR B 1 586 ? -13.18 -21.125 -6.52 1 86.44 586 THR B O 1
ATOM 9385 N N . GLN B 1 587 ? -13.312 -20.5 -4.301 1 88.38 587 GLN B N 1
ATOM 9386 C CA . GLN B 1 587 ? -12.797 -19.188 -4.668 1 88.38 587 GLN B CA 1
ATOM 9387 C C . GLN B 1 587 ? -11.336 -19.031 -4.242 1 88.38 587 GLN B C 1
ATOM 9389 O O . GLN B 1 587 ? -10.586 -18.266 -4.852 1 88.38 587 GLN B O 1
ATOM 9394 N N . SER B 1 588 ? -10.953 -19.766 -3.215 1 90.12 588 SER B N 1
ATOM 9395 C CA . SER B 1 588 ? -9.57 -19.797 -2.766 1 90.12 588 SER B CA 1
ATOM 9396 C C . SER B 1 588 ? -9.023 -21.219 -2.709 1 90.12 588 SER B C 1
ATOM 9398 O O . SER B 1 588 ? -9.609 -22.078 -2.051 1 90.12 588 SER B O 1
ATOM 9400 N N . VAL B 1 589 ? -7.945 -21.406 -3.457 1 92.5 589 VAL B N 1
ATOM 9401 C CA . VAL B 1 589 ? -7.422 -22.766 -3.525 1 92.5 589 VAL B CA 1
ATOM 9402 C C . VAL B 1 589 ? -5.953 -22.781 -3.104 1 92.5 589 VAL B C 1
ATOM 9404 O O . VAL B 1 589 ? -5.191 -21.875 -3.463 1 92.5 589 VAL B O 1
ATOM 9407 N N . ALA B 1 590 ? -5.633 -23.766 -2.33 1 92.31 590 ALA B N 1
ATOM 9408 C CA . ALA B 1 590 ? -4.242 -23.938 -1.913 1 92.31 590 ALA B CA 1
ATOM 9409 C C . ALA B 1 590 ? -3.393 -24.5 -3.053 1 92.31 590 ALA B C 1
ATOM 9411 O O . ALA B 1 590 ? -3.857 -25.328 -3.836 1 92.31 590 ALA B O 1
ATOM 9412 N N . VAL B 1 591 ? -2.143 -24.062 -3.145 1 94.69 591 VAL B N 1
ATOM 9413 C CA . VAL B 1 591 ? -1.205 -24.5 -4.176 1 94.69 591 VAL B CA 1
ATOM 9414 C C . VAL B 1 591 ? -1.057 -26.016 -4.137 1 94.69 591 VAL B C 1
ATOM 9416 O O . VAL B 1 591 ? -1.046 -26.672 -5.184 1 94.69 591 VAL B O 1
ATOM 9419 N N . GLU B 1 592 ? -1.052 -26.562 -2.951 1 94.56 592 GLU B N 1
ATOM 9420 C CA . GLU B 1 592 ? -0.837 -27.984 -2.764 1 94.56 592 GLU B CA 1
ATOM 9421 C C . GLU B 1 592 ? -1.987 -28.797 -3.352 1 94.56 592 GLU B C 1
ATOM 9423 O O . GLU B 1 592 ? -1.772 -29.891 -3.904 1 94.56 592 GLU B O 1
ATOM 9428 N N . SER B 1 593 ? -3.16 -28.266 -3.264 1 95.19 593 SER B N 1
ATOM 9429 C CA . SER B 1 593 ? -4.324 -28.984 -3.777 1 95.19 593 SER B CA 1
ATOM 9430 C C . SER B 1 593 ? -4.266 -29.125 -5.297 1 95.19 593 SER B C 1
ATOM 9432 O O . SER B 1 593 ? -4.625 -30.156 -5.848 1 95.19 593 SER B O 1
ATOM 9434 N N . ILE B 1 594 ? -3.812 -28.094 -5.977 1 96.69 594 ILE B N 1
ATOM 9435 C CA . ILE B 1 594 ? -3.705 -28.078 -7.43 1 96.69 594 ILE B CA 1
ATOM 9436 C C . ILE B 1 594 ? -2.637 -29.078 -7.875 1 96.69 594 ILE B C 1
ATOM 9438 O O . ILE B 1 594 ? -2.877 -29.906 -8.758 1 96.69 594 ILE B O 1
ATOM 9442 N N . LEU B 1 595 ? -1.546 -29.047 -7.238 1 96.5 595 LEU B N 1
ATOM 9443 C CA . LEU B 1 595 ? -0.419 -29.875 -7.629 1 96.5 595 LEU B CA 1
ATOM 9444 C C . LEU B 1 595 ? -0.658 -31.328 -7.227 1 96.5 595 LEU B C 1
ATOM 9446 O O . LEU B 1 595 ? -0.286 -32.25 -7.961 1 96.5 595 LEU B O 1
ATOM 9450 N N . ASP B 1 596 ? -1.285 -31.531 -6.082 1 95.88 596 ASP B N 1
ATOM 9451 C CA . ASP B 1 596 ? -1.612 -32.906 -5.664 1 95.88 596 ASP B CA 1
ATOM 9452 C C . ASP B 1 596 ? -2.566 -33.562 -6.652 1 95.88 596 ASP B C 1
ATOM 9454 O O . ASP B 1 596 ? -2.459 -34.75 -6.918 1 95.88 596 ASP B O 1
ATOM 9458 N N . ALA B 1 597 ? -3.477 -32.781 -7.148 1 96.88 597 ALA B N 1
ATOM 9459 C CA . ALA B 1 597 ? -4.383 -33.312 -8.164 1 96.88 597 ALA B CA 1
ATOM 9460 C C . ALA B 1 597 ? -3.623 -33.719 -9.414 1 96.88 597 ALA B C 1
ATOM 9462 O O . ALA B 1 597 ? -3.928 -34.75 -10.023 1 96.88 597 ALA B O 1
ATOM 9463 N N . LEU B 1 598 ? -2.66 -32.969 -9.836 1 97.06 598 LEU B N 1
ATOM 9464 C CA . LEU B 1 598 ? -1.834 -33.312 -10.984 1 97.06 598 LEU B CA 1
ATOM 9465 C C . LEU B 1 598 ? -1.033 -34.594 -10.719 1 97.06 598 LEU B C 1
ATOM 9467 O O . LEU B 1 598 ? -0.96 -35.469 -11.578 1 97.06 598 LEU B O 1
ATOM 9471 N N . TYR B 1 599 ? -0.46 -34.688 -9.5 1 96.62 599 TYR B N 1
ATOM 9472 C CA . TYR B 1 599 ? 0.332 -35.844 -9.156 1 96.62 599 TYR B CA 1
ATOM 9473 C C . TYR B 1 599 ? -0.521 -37.125 -9.188 1 96.62 599 TYR B C 1
ATOM 9475 O O . TYR B 1 599 ? -0.067 -38.156 -9.648 1 96.62 599 TYR B O 1
ATOM 9483 N N . LYS B 1 600 ? -1.728 -37 -8.742 1 95.81 600 LYS B N 1
ATOM 9484 C CA . LYS B 1 600 ? -2.627 -38.125 -8.75 1 95.81 600 LYS B CA 1
ATOM 9485 C C . LYS B 1 600 ? -2.916 -38.594 -10.18 1 95.81 600 LYS B C 1
ATOM 9487 O O . LYS B 1 600 ? -2.959 -39.781 -10.453 1 95.81 600 LYS B O 1
ATOM 9492 N N . SER B 1 601 ? -3.131 -37.656 -11.047 1 97.06 601 SER B N 1
ATOM 9493 C CA . SER B 1 601 ? -3.412 -38 -12.43 1 97.06 601 SER B CA 1
ATOM 9494 C C . SER B 1 601 ? -2.195 -38.625 -13.102 1 97.06 601 SER B C 1
ATOM 9496 O O . SER B 1 601 ? -2.322 -39.625 -13.828 1 97.06 601 SER B O 1
ATOM 9498 N N . LEU B 1 602 ? -1.041 -38.094 -12.836 1 96.38 602 LEU B N 1
ATOM 9499 C CA . LEU B 1 602 ? 0.179 -38.625 -13.438 1 96.38 602 LEU B CA 1
ATOM 9500 C C . LEU B 1 602 ? 0.529 -40 -12.852 1 96.38 602 LEU B C 1
ATOM 9502 O O . LEU B 1 602 ? 1.134 -40.844 -13.523 1 96.38 602 LEU B O 1
ATOM 9506 N N . SER B 1 603 ? 0.155 -40.219 -11.602 1 95.31 603 SER B N 1
ATOM 9507 C CA . SER B 1 603 ? 0.353 -41.531 -10.992 1 95.31 603 SER B CA 1
ATOM 9508 C C . SER B 1 603 ? -0.448 -42.594 -11.719 1 95.31 603 SER B C 1
ATOM 9510 O O . SER B 1 603 ? 0.021 -43.719 -11.883 1 95.31 603 SER B O 1
ATOM 9512 N N . LEU B 1 604 ? -1.589 -42.25 -12.164 1 94.19 604 LEU B N 1
ATOM 9513 C CA . LEU B 1 604 ? -2.41 -43.188 -12.922 1 94.19 604 LEU B CA 1
ATOM 9514 C C . LEU B 1 604 ? -1.723 -43.594 -14.227 1 94.19 604 LEU B C 1
ATOM 9516 O O . LEU B 1 604 ? -1.725 -44.75 -14.617 1 94.19 604 LEU B O 1
ATOM 9520 N N . VAL B 1 605 ? -1.156 -42.594 -14.875 1 94.12 605 VAL B N 1
ATOM 9521 C CA . VAL B 1 605 ? -0.457 -42.844 -16.125 1 94.12 605 VAL B CA 1
ATOM 9522 C C . VAL B 1 605 ? 0.79 -43.688 -15.875 1 94.12 605 VAL B C 1
ATOM 9524 O O . VAL B 1 605 ? 1.053 -44.656 -16.594 1 94.12 605 VAL B O 1
ATOM 9527 N N . GLN B 1 606 ? 1.493 -43.312 -14.82 1 93.75 606 GLN B N 1
ATOM 9528 C CA . GLN B 1 606 ? 2.715 -44 -14.453 1 93.75 606 GLN B CA 1
ATOM 9529 C C . GLN B 1 606 ? 2.439 -45.5 -14.195 1 93.75 606 GLN B C 1
ATOM 9531 O O . GLN B 1 606 ? 3.205 -46.344 -14.625 1 93.75 606 GLN B O 1
ATOM 9536 N N . ASN B 1 607 ? 1.33 -45.781 -13.648 1 92.69 607 ASN B N 1
ATOM 9537 C CA . ASN B 1 607 ? 1.03 -47.156 -13.234 1 92.69 607 ASN B CA 1
ATOM 9538 C C . ASN B 1 607 ? 0.374 -47.938 -14.359 1 92.69 607 ASN B C 1
ATOM 9540 O O . ASN B 1 607 ? 0.22 -49.156 -14.258 1 92.69 607 ASN B O 1
ATOM 9544 N N . ASN B 1 608 ? 0.044 -47.281 -15.461 1 94.31 608 ASN B N 1
ATOM 9545 C CA . ASN B 1 608 ? -0.649 -47.938 -16.562 1 94.31 608 ASN B CA 1
ATOM 9546 C C . ASN B 1 608 ? 0.032 -47.688 -17.891 1 94.31 608 ASN B C 1
ATOM 9548 O O . ASN B 1 608 ? -0.638 -47.531 -18.922 1 94.31 608 ASN B O 1
ATOM 9552 N N . SER B 1 609 ? 1.327 -47.5 -17.875 1 95.25 609 SER B N 1
ATOM 9553 C CA . SER B 1 609 ? 2.1 -47.312 -19.094 1 95.25 609 SER B CA 1
ATOM 9554 C C . SER B 1 609 ? 3.459 -48 -19 1 95.25 609 SER B C 1
ATOM 9556 O O . SER B 1 609 ? 3.924 -48.312 -17.906 1 95.25 609 SER B O 1
ATOM 9558 N N . VAL B 1 610 ? 4.016 -48.344 -20.141 1 95.31 610 VAL B N 1
ATOM 9559 C CA . VAL B 1 610 ? 5.352 -48.906 -20.234 1 95.31 610 VAL B CA 1
ATOM 9560 C C . VAL B 1 610 ? 6.23 -48.031 -21.125 1 95.31 610 VAL B C 1
ATOM 9562 O O . VAL B 1 610 ? 5.773 -47.531 -22.156 1 95.31 610 VAL B O 1
ATOM 9565 N N . PHE B 1 611 ? 7.441 -47.875 -20.703 1 93.69 611 PHE B N 1
ATOM 9566 C CA . PHE B 1 611 ? 8.414 -47.156 -21.5 1 93.69 611 PHE B CA 1
ATOM 9567 C C . PHE B 1 611 ? 8.859 -47.969 -22.703 1 93.69 611 PHE B C 1
ATOM 9569 O O . PHE B 1 611 ? 9.055 -49.188 -22.594 1 93.69 611 PHE B O 1
ATOM 9576 N N . THR B 1 612 ? 9.016 -47.25 -23.844 1 94.12 612 THR B N 1
ATOM 9577 C CA . THR B 1 612 ? 9.266 -48.031 -25.047 1 94.12 612 THR B CA 1
ATOM 9578 C C . THR B 1 612 ? 10.625 -47.656 -25.656 1 94.12 612 THR B C 1
ATOM 9580 O O . THR B 1 612 ? 10.953 -48.094 -26.75 1 94.12 612 THR B O 1
ATOM 9583 N N . LEU B 1 613 ? 11.352 -46.906 -24.906 1 92.06 613 LEU B N 1
ATOM 9584 C CA . LEU B 1 613 ? 12.68 -46.531 -25.406 1 92.06 613 LEU B CA 1
ATOM 9585 C C . LEU B 1 613 ? 13.531 -47.781 -25.609 1 92.06 613 LEU B C 1
ATOM 9587 O O . LEU B 1 613 ? 13.664 -48.625 -24.688 1 92.06 613 LEU B O 1
ATOM 9591 N N . GLY B 1 614 ? 14.062 -47.938 -26.766 1 89.81 614 GLY B N 1
ATOM 9592 C CA . GLY B 1 614 ? 14.961 -49.031 -27.062 1 89.81 614 GLY B CA 1
ATOM 9593 C C . GLY B 1 614 ? 14.234 -50.344 -27.328 1 89.81 614 GLY B C 1
ATOM 9594 O O . GLY B 1 614 ? 14.867 -51.375 -27.547 1 89.81 614 GLY B O 1
ATOM 9595 N N . GLN B 1 615 ? 12.914 -50.25 -27.359 1 90.88 615 GLN B N 1
ATOM 9596 C CA . GLN B 1 615 ? 12.141 -51.469 -27.562 1 90.88 615 GLN B CA 1
ATOM 9597 C C . GLN B 1 615 ? 11.898 -51.719 -29.047 1 90.88 615 GLN B C 1
ATOM 9599 O O . GLN B 1 615 ? 11.727 -50.781 -29.828 1 90.88 615 GLN B O 1
ATOM 9604 N N . SER B 1 616 ? 11.875 -53.062 -29.391 1 87.25 616 SER B N 1
ATOM 9605 C CA . SER B 1 616 ? 11.648 -53.406 -30.797 1 87.25 616 SER B CA 1
ATOM 9606 C C . SER B 1 616 ? 10.266 -54.031 -31 1 87.25 616 SER B C 1
ATOM 9608 O O . SER B 1 616 ? 9.734 -54.031 -32.094 1 87.25 616 SER B O 1
ATOM 9610 N N . THR B 1 617 ? 9.719 -54.531 -29.969 1 88.44 617 THR B N 1
ATOM 9611 C CA . THR B 1 617 ? 8.438 -55.219 -30.094 1 88.44 617 THR B CA 1
ATOM 9612 C C . THR B 1 617 ? 7.32 -54.375 -29.469 1 88.44 617 THR B C 1
ATOM 9614 O O . THR B 1 617 ? 6.184 -54.406 -29.938 1 88.44 617 THR B O 1
ATOM 9617 N N . VAL B 1 618 ? 7.695 -53.688 -28.406 1 91.38 618 VAL B N 1
ATOM 9618 C CA . VAL B 1 618 ? 6.723 -52.875 -27.688 1 91.38 618 VAL B CA 1
ATOM 9619 C C . VAL B 1 618 ? 6.977 -51.406 -27.969 1 91.38 618 VAL B C 1
ATOM 9621 O O . VAL B 1 618 ? 7.895 -50.812 -27.406 1 91.38 618 VAL B O 1
ATOM 9624 N N . PHE B 1 619 ? 6.281 -50.812 -28.875 1 91.19 619 PHE B N 1
ATOM 9625 C CA . PHE B 1 619 ? 6.398 -49.406 -29.203 1 91.19 619 PHE B CA 1
ATOM 9626 C C . PHE B 1 619 ? 5.086 -48.875 -29.766 1 91.19 619 PHE B C 1
ATOM 9628 O O . PHE B 1 619 ? 4.219 -49.656 -30.172 1 91.19 619 PHE B O 1
ATOM 9635 N N . PRO B 1 620 ? 4.914 -47.562 -29.719 1 91.25 620 PRO B N 1
ATOM 9636 C CA . PRO B 1 620 ? 3.68 -47 -30.281 1 91.25 620 PRO B CA 1
ATOM 9637 C C . PRO B 1 620 ? 3.49 -47.344 -31.75 1 91.25 620 PRO B C 1
ATOM 9639 O O . PRO B 1 620 ? 4.383 -47.125 -32.562 1 91.25 620 PRO B O 1
ATOM 9642 N N . GLY B 1 621 ? 2.328 -47.938 -32.062 1 90.88 621 GLY B N 1
ATOM 9643 C CA . GLY B 1 621 ? 2.053 -48.344 -33.438 1 90.88 621 GLY B CA 1
ATOM 9644 C C . GLY B 1 621 ? 2.287 -49.812 -33.688 1 90.88 621 GLY B C 1
ATOM 9645 O O . GLY B 1 621 ? 1.877 -50.344 -34.719 1 90.88 621 GLY B O 1
ATOM 9646 N N . ALA B 1 622 ? 2.91 -50.5 -32.688 1 91.62 622 ALA B N 1
ATOM 9647 C CA . ALA B 1 622 ? 3.133 -51.938 -32.812 1 91.62 622 ALA B CA 1
ATOM 9648 C C . ALA B 1 622 ? 1.817 -52.688 -32.75 1 91.62 622 ALA B C 1
ATOM 9650 O O . ALA B 1 622 ? 0.95 -52.375 -31.922 1 91.62 622 ALA B O 1
ATOM 9651 N N . ASP B 1 623 ? 1.663 -53.688 -33.562 1 91.94 623 ASP B N 1
ATOM 9652 C CA . ASP B 1 623 ? 0.42 -54.469 -33.656 1 91.94 623 ASP B CA 1
ATOM 9653 C C . ASP B 1 623 ? 0.429 -55.625 -32.656 1 91.94 623 ASP B C 1
ATOM 9655 O O . ASP B 1 623 ? 0.293 -56.781 -33.031 1 91.94 623 ASP B O 1
ATOM 9659 N N . ILE B 1 624 ? 0.549 -55.312 -31.406 1 91.25 624 ILE B N 1
ATOM 9660 C CA . ILE B 1 624 ? 0.638 -56.375 -30.406 1 91.25 624 ILE B CA 1
ATOM 9661 C C . ILE B 1 624 ? -0.35 -56.094 -29.281 1 91.25 624 ILE B C 1
ATOM 9663 O O . ILE B 1 624 ? -0.456 -56.875 -28.328 1 91.25 624 ILE B O 1
ATOM 9667 N N . CYS B 1 625 ? -1.096 -54.969 -29.312 1 91.25 625 CYS B N 1
ATOM 9668 C CA . CYS B 1 625 ? -2.037 -54.625 -28.266 1 91.25 625 CYS B CA 1
ATOM 9669 C C . CYS B 1 625 ? -3.43 -55.156 -28.562 1 91.25 625 CYS B C 1
ATOM 9671 O O . CYS B 1 625 ? -3.785 -55.344 -29.734 1 91.25 625 CYS B O 1
ATOM 9673 N N . ILE B 1 626 ? -4.152 -55.312 -27.484 1 91.69 626 ILE B N 1
ATOM 9674 C CA . ILE B 1 626 ? -5.48 -55.906 -27.609 1 91.69 626 ILE B CA 1
ATOM 9675 C C . ILE B 1 626 ? -6.445 -54.875 -28.203 1 91.69 626 ILE B C 1
ATOM 9677 O O . ILE B 1 626 ? -6.469 -53.719 -27.766 1 91.69 626 ILE B O 1
ATOM 9681 N N . ASP B 1 627 ? -7.254 -55.281 -29.188 1 90.56 627 ASP B N 1
ATOM 9682 C CA . ASP B 1 627 ? -8.297 -54.438 -29.766 1 90.56 627 ASP B CA 1
ATOM 9683 C C . ASP B 1 627 ? -9.539 -54.438 -28.875 1 90.56 627 ASP B C 1
ATOM 9685 O O . ASP B 1 627 ? -10.211 -55.438 -28.719 1 90.56 627 ASP B O 1
ATOM 9689 N N . PRO B 1 628 ? -9.82 -53.281 -28.344 1 89.06 628 PRO B N 1
ATOM 9690 C CA . PRO B 1 628 ? -10.961 -53.188 -27.438 1 89.06 628 PRO B CA 1
ATOM 9691 C C . PRO B 1 628 ? -12.297 -53.344 -28.141 1 89.06 628 PRO B C 1
ATOM 9693 O O . PRO B 1 628 ? -13.328 -53.562 -27.5 1 89.06 628 PRO B O 1
ATOM 9696 N N . SER B 1 629 ? -12.375 -53.312 -29.484 1 86.56 629 SER B N 1
ATOM 9697 C CA . SER B 1 629 ? -13.617 -53.312 -30.25 1 86.56 629 SER B CA 1
ATOM 9698 C C . SER B 1 629 ? -14.055 -54.75 -30.547 1 86.56 629 SER B C 1
ATOM 9700 O O . SER B 1 629 ? -15.188 -55 -30.969 1 86.56 629 SER B O 1
ATOM 9702 N N . THR B 1 630 ? -13.125 -55.688 -30.266 1 84.94 630 THR B N 1
ATOM 9703 C CA . THR B 1 630 ? -13.453 -57.031 -30.656 1 84.94 630 THR B CA 1
ATOM 9704 C C . THR B 1 630 ? -13.484 -57.969 -29.438 1 84.94 630 THR B C 1
ATOM 9706 O O . THR B 1 630 ? -12.75 -57.75 -28.469 1 84.94 630 THR B O 1
ATOM 9709 N N . THR B 1 631 ? -14.273 -59.031 -29.547 1 82.5 631 THR B N 1
ATOM 9710 C CA . THR B 1 631 ? -14.383 -59.969 -28.438 1 82.5 631 THR B CA 1
ATOM 9711 C C . THR B 1 631 ? -13.422 -61.156 -28.625 1 82.5 631 THR B C 1
ATOM 9713 O O . THR B 1 631 ? -13.172 -61.906 -27.688 1 82.5 631 THR B O 1
ATOM 9716 N N . ASN B 1 632 ? -12.852 -61.25 -29.828 1 83.81 632 ASN B N 1
ATOM 9717 C CA . ASN B 1 632 ? -11.914 -62.344 -30.078 1 83.81 632 ASN B CA 1
ATOM 9718 C C . ASN B 1 632 ? -10.484 -61.969 -29.719 1 83.81 632 ASN B C 1
ATOM 9720 O O . ASN B 1 632 ? -9.547 -62.719 -30 1 83.81 632 ASN B O 1
ATOM 9724 N N . LEU B 1 633 ? -10.297 -60.812 -29.062 1 86.44 633 LEU B N 1
ATOM 9725 C CA . LEU B 1 633 ? -9.023 -60.312 -28.547 1 86.44 633 LEU B CA 1
ATOM 9726 C C . LEU B 1 633 ? -7.984 -60.25 -29.672 1 86.44 633 LEU B C 1
ATOM 9728 O O . LEU B 1 633 ? -6.848 -60.688 -29.5 1 86.44 633 LEU B O 1
ATOM 9732 N N . THR B 1 634 ? -8.438 -59.781 -30.844 1 90.44 634 THR B N 1
ATOM 9733 C CA . THR B 1 634 ? -7.488 -59.5 -31.922 1 90.44 634 THR B CA 1
ATOM 9734 C C . THR B 1 634 ? -6.539 -58.375 -31.531 1 90.44 634 THR B C 1
ATOM 9736 O O . THR B 1 634 ? -6.773 -57.688 -30.547 1 90.44 634 THR B O 1
ATOM 9739 N N . THR B 1 635 ? -5.363 -58.312 -32.25 1 91.62 635 THR B N 1
ATOM 9740 C CA . THR B 1 635 ? -4.363 -57.312 -31.906 1 91.62 635 THR B CA 1
ATOM 9741 C C . THR B 1 635 ? -4.477 -56.094 -32.812 1 91.62 635 THR B C 1
ATOM 9743 O O . THR B 1 635 ? -4.949 -56.219 -33.969 1 91.62 635 THR B O 1
ATOM 9746 N N . VAL B 1 636 ? -4.23 -54.906 -32.25 1 92.44 636 VAL B N 1
ATOM 9747 C CA . VAL B 1 636 ? -4.207 -53.625 -32.969 1 92.44 636 VAL B CA 1
ATOM 9748 C C . VAL B 1 636 ? -2.959 -52.844 -32.594 1 92.44 636 VAL B C 1
ATOM 9750 O O . VAL B 1 636 ? -2.17 -53.281 -31.75 1 92.44 636 VAL B O 1
ATOM 9753 N N . ALA B 1 637 ? -2.799 -51.688 -33.25 1 92.56 637 ALA B N 1
ATOM 9754 C CA . ALA B 1 637 ? -1.658 -50.844 -33 1 92.56 637 ALA B CA 1
ATOM 9755 C C . ALA B 1 637 ? -1.722 -50.281 -31.562 1 92.56 637 ALA B C 1
ATOM 9757 O O . ALA B 1 637 ? -2.775 -49.812 -31.125 1 92.56 637 ALA B O 1
ATOM 9758 N N . CYS B 1 638 ? -0.586 -50.438 -30.828 1 92.75 638 CYS B N 1
ATOM 9759 C CA . CYS B 1 638 ? -0.503 -49.875 -29.484 1 92.75 638 CYS B CA 1
ATOM 9760 C C . CYS B 1 638 ? -0.615 -48.344 -29.516 1 92.75 638 CYS B C 1
ATOM 9762 O O . CYS B 1 638 ? -0.089 -47.688 -30.422 1 92.75 638 CYS B O 1
ATOM 9764 N N . THR B 1 639 ? -1.302 -47.781 -28.531 1 92.12 639 THR B N 1
ATOM 9765 C CA . THR B 1 639 ? -1.52 -46.344 -28.469 1 92.12 639 THR B CA 1
ATOM 9766 C C . THR B 1 639 ? -0.692 -45.719 -27.359 1 92.12 639 THR B C 1
ATOM 9768 O O . THR B 1 639 ? -0.512 -46.312 -26.297 1 92.12 639 THR B O 1
ATOM 9771 N N . SER B 1 640 ? -0.184 -44.5 -27.703 1 93.56 640 SER B N 1
ATOM 9772 C CA . SER B 1 640 ? 0.508 -43.688 -26.688 1 93.56 640 SER B CA 1
ATOM 9773 C C . SER B 1 640 ? -0.473 -42.844 -25.875 1 93.56 640 SER B C 1
ATOM 9775 O O . SER B 1 640 ? -1.554 -42.531 -26.359 1 93.56 640 SER B O 1
ATOM 9777 N N . PRO B 1 641 ? -0.046 -42.594 -24.578 1 93.62 641 PRO B N 1
ATOM 9778 C CA . PRO B 1 641 ? -0.872 -41.625 -23.828 1 93.62 641 PRO B CA 1
ATOM 9779 C C . PRO B 1 641 ? -0.852 -40.219 -24.422 1 93.62 641 PRO B C 1
ATOM 9781 O O . PRO B 1 641 ? 0.152 -39.812 -25.016 1 93.62 641 PRO B O 1
ATOM 9784 N N . LYS B 1 642 ? -1.998 -39.562 -24.391 1 93.5 642 LYS B N 1
ATOM 9785 C CA . LYS B 1 642 ? -2.098 -38.156 -24.781 1 93.5 642 LYS B CA 1
ATOM 9786 C C . LYS B 1 642 ? -2.145 -37.25 -23.547 1 93.5 642 LYS B C 1
ATOM 9788 O O . LYS B 1 642 ? -3.217 -36.781 -23.141 1 93.5 642 LYS B O 1
ATOM 9793 N N . LEU B 1 643 ? -1.021 -36.938 -23.125 1 93.88 643 LEU B N 1
ATOM 9794 C CA . LEU B 1 643 ? -0.898 -36.25 -21.844 1 93.88 643 LEU B CA 1
ATOM 9795 C C . LEU B 1 643 ? -1.101 -34.75 -22 1 93.88 643 LEU B C 1
ATOM 9797 O O . LEU B 1 643 ? -1.548 -34.094 -21.078 1 93.88 643 LEU B O 1
ATOM 9801 N N . LEU B 1 644 ? -0.823 -34.188 -23.172 1 93.5 644 LEU B N 1
ATOM 9802 C CA . LEU B 1 644 ? -0.747 -32.75 -23.344 1 93.5 644 LEU B CA 1
ATOM 9803 C C . LEU B 1 644 ? -2.064 -32.188 -23.859 1 93.5 644 LEU B C 1
ATOM 9805 O O . LEU B 1 644 ? -2.717 -32.812 -24.703 1 93.5 644 LEU B O 1
ATOM 9809 N N . PRO B 1 645 ? -2.385 -31 -23.328 1 88.19 645 PRO B N 1
ATOM 9810 C CA . PRO B 1 645 ? -3.527 -30.312 -23.938 1 88.19 645 PRO B CA 1
ATOM 9811 C C . PRO B 1 645 ? -3.256 -29.859 -25.375 1 88.19 645 PRO B C 1
ATOM 9813 O O . PRO B 1 645 ? -2.098 -29.797 -25.797 1 88.19 645 PRO B O 1
ATOM 9816 N N . SER B 1 646 ? -4.336 -29.547 -26.094 1 83.88 646 SER B N 1
ATOM 9817 C CA . SER B 1 646 ? -4.246 -29.25 -27.516 1 83.88 646 SER B CA 1
ATOM 9818 C C . SER B 1 646 ? -3.342 -28.047 -27.781 1 83.88 646 SER B C 1
ATOM 9820 O O . SER B 1 646 ? -2.59 -28.047 -28.766 1 83.88 646 SER B O 1
ATOM 9822 N N . PHE B 1 647 ? -3.332 -27.109 -26.891 1 81.5 647 PHE B N 1
ATOM 9823 C CA . PHE B 1 647 ? -2.564 -25.891 -27.109 1 81.5 647 PHE B CA 1
ATOM 9824 C C . PHE B 1 647 ? -1.08 -26.125 -26.875 1 81.5 647 PHE B C 1
ATOM 9826 O O . PHE B 1 647 ? -0.235 -25.375 -27.359 1 81.5 647 PHE B O 1
ATOM 9833 N N . ALA B 1 648 ? -0.737 -27.172 -26.141 1 80.75 648 ALA B N 1
ATOM 9834 C CA . ALA B 1 648 ? 0.653 -27.422 -25.766 1 80.75 648 ALA B CA 1
ATOM 9835 C C . ALA B 1 648 ? 1.325 -28.375 -26.75 1 80.75 648 ALA B C 1
ATOM 9837 O O . ALA B 1 648 ? 2.541 -28.578 -26.703 1 80.75 648 ALA B O 1
ATOM 9838 N N . VAL B 1 649 ? 0.536 -29.016 -27.609 1 69.19 649 VAL B N 1
ATOM 9839 C CA . VAL B 1 649 ? 1.08 -29.969 -28.578 1 69.19 649 VAL B CA 1
ATOM 9840 C C . VAL B 1 649 ? 1.829 -29.203 -29.672 1 69.19 649 VAL B C 1
ATOM 9842 O O . VAL B 1 649 ? 2.793 -29.719 -30.25 1 69.19 649 VAL B O 1
ATOM 9845 N N . LYS B 1 650 ? 1.424 -27.891 -30 1 57 650 LYS B N 1
ATOM 9846 C CA . LYS B 1 650 ? 2.021 -27.172 -31.125 1 57 650 LYS B CA 1
ATOM 9847 C C . LYS B 1 650 ? 3.355 -26.531 -30.719 1 57 650 LYS B C 1
ATOM 9849 O O . LYS B 1 650 ? 4.035 -25.938 -31.547 1 57 650 LYS B O 1
ATOM 9854 N N . THR B 1 651 ? 3.768 -26.578 -29.5 1 46.84 651 THR B N 1
ATOM 9855 C CA . THR B 1 651 ? 5.055 -25.953 -29.188 1 46.84 651 THR B CA 1
ATOM 9856 C C . THR B 1 651 ? 6.168 -27 -29.203 1 46.84 651 THR B C 1
ATOM 9858 O O . THR B 1 651 ? 6.008 -28.094 -28.656 1 46.84 651 THR B O 1
#

Radius of gyration: 42.0 Å; Cα contacts (8 Å, |Δi|>4): 2345; chains: 2; bounding box: 107×129×85 Å

Nearest PDB structures (foldseek):
  6l85-assembly1_A  TM=9.182E-01  e=3.232E-20  Thermotoga maritima MSB8
  9f6q-assembly1_A  TM=1.235E-01  e=1.329E+00  Homo sapiens
  5l7i-assembly2_B  TM=1.068E-01  e=7.427E+00  Homo sapiens
  6l85-assembly1_A  TM=9.207E-01  e=4.651E-20  Thermotoga maritima MSB8
  9f6q-assembly1_A  TM=1.231E-01  e=1.220E+00  Homo sapiens

Solvent-accessible surface area (backbone atoms only — not comparable to full-atom values): 63292 Å² total; per-residue (Å²): 129,51,63,35,62,89,48,50,62,57,46,55,53,23,51,52,24,20,23,38,29,15,21,17,34,7,11,25,42,51,15,40,67,44,3,38,42,40,41,32,54,61,37,51,56,56,55,46,42,55,50,35,59,49,34,21,37,46,18,26,73,45,33,12,64,49,28,14,32,35,57,49,40,41,41,38,34,60,79,74,28,35,78,40,35,65,48,54,34,50,36,36,38,37,14,30,39,51,36,19,52,50,34,44,52,34,27,72,69,35,45,62,43,41,64,54,39,22,41,52,22,8,44,51,18,30,23,39,68,73,54,34,75,73,13,40,33,47,74,40,85,30,84,91,36,89,55,52,36,39,28,48,53,46,36,55,48,34,63,56,48,45,17,52,51,13,10,52,44,5,25,48,49,36,49,51,46,42,65,70,25,59,69,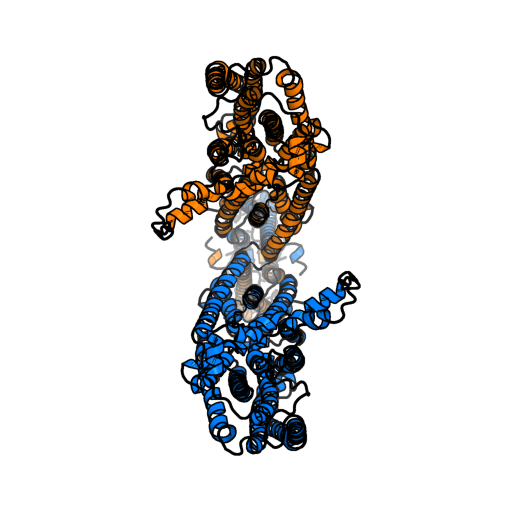39,94,61,21,57,70,43,47,70,66,52,48,45,62,53,47,26,54,53,40,24,56,57,40,27,50,38,43,59,64,12,36,38,67,72,71,34,90,60,88,78,77,48,68,67,56,23,47,50,54,13,46,49,51,13,50,51,53,24,49,47,37,60,70,46,51,45,54,52,47,51,53,52,48,56,70,44,26,40,99,87,56,46,73,54,90,84,62,86,51,84,76,59,79,76,64,76,72,74,70,59,50,77,64,56,69,59,57,64,67,71,78,67,72,79,72,76,68,64,78,72,77,64,48,74,64,52,51,46,49,48,62,50,44,43,32,39,68,62,75,63,66,64,52,51,76,74,37,67,70,46,36,51,31,48,66,69,45,89,81,70,60,62,61,37,39,54,58,29,28,58,52,23,52,51,23,45,50,46,28,36,21,33,46,17,16,44,52,33,6,69,24,22,7,41,41,31,45,27,47,39,27,32,46,64,27,38,82,60,77,70,67,80,62,58,68,66,47,48,47,41,14,42,51,15,24,41,51,15,31,40,47,45,9,44,46,18,20,31,47,52,8,56,54,38,31,69,41,39,25,54,54,26,26,23,17,30,40,23,27,23,52,51,49,45,56,33,38,73,65,44,39,69,57,40,66,46,48,17,42,50,24,5,47,46,24,47,17,47,74,65,34,80,68,20,36,39,61,70,58,49,50,53,37,52,50,41,41,56,48,37,30,53,53,33,13,51,48,15,24,50,55,39,50,56,26,27,70,26,62,20,58,65,48,44,51,52,46,49,49,51,53,52,54,50,41,49,35,29,46,31,33,43,49,43,51,47,53,55,54,56,50,33,44,70,35,15,69,70,58,74,28,82,73,27,32,45,68,55,48,53,51,49,52,51,50,52,51,54,53,44,51,52,49,54,40,53,74,30,57,93,74,25,29,60,72,59,70,63,60,59,50,49,46,34,48,55,40,50,48,54,49,29,76,33,21,28,54,21,76,60,23,81,68,53,39,67,60,27,68,69,28,60,31,49,89,41,88,83,60,46,64,29,58,31,47,48,53,57,53,66,40,79,81,57,65,81,104,130,51,63,35,62,89,50,50,62,56,47,55,53,23,50,53,24,19,24,38,28,15,20,20,35,8,11,24,43,53,15,40,68,44,3,38,41,40,40,31,52,62,38,51,56,56,55,48,42,54,50,34,58,50,35,21,37,48,19,27,74,44,35,12,63,50,28,14,32,35,59,49,38,41,41,36,35,60,79,74,30,35,78,39,33,64,49,53,33,50,38,38,36,37,14,30,41,51,36,19,53,49,34,45,53,32,25,72,72,35,44,61,44,40,63,53,40,21,41,51,22,7,45,51,18,30,23,38,67,72,56,34,74,74,12,40,34,47,73,40,84,32,84,91,34,90,56,51,37,40,27,46,53,45,35,55,49,34,62,56,46,44,17,52,50,12,11,52,45,4,28,49,48,36,49,50,46,41,65,72,25,59,71,38,94,62,20,58,69,44,49,69,67,52,49,44,62,51,48,27,53,53,41,23,56,56,38,26,49,39,42,58,65,11,37,39,68,72,71,36,89,60,87,78,77,49,67,65,56,22,48,48,53,13,45,52,51,13,50,51,54,24,50,47,36,59,72,45,52,45,55,52,48,52,54,52,49,57,70,45,25,42,99,86,56,46,72,52,89,82,61,87,51,82,78,60,78,76,65,75,72,75,69,58,51,77,64,56,68,57,57,64,66,69,78,67,73,78,72,77,68,65,76,71,76,64,48,73,64,52,51,48,49,48,62,50,44,45,30,38,68,63,73,61,67,64,52,50,78,72,37,67,70,46,37,51,31,46,65,70,46,89,82,68,59,63,61,39,38,55,58,29,27,59,52,22,52,52,23,46,48,46,28,36,20,34,45,17,15,46,51,33,6,70,25,22,7,40,41,31,44,28,48,40,25,31,45,65,27,37,81,61,77,71,69,81,61,57,69,68,47,48,49,42,15,41,51,15,24,40,51,15,31,38,46,45,9,45,46,18,20,30,45,53,9,56,54,38,30,68,40,38,24,54,53,27,24,22,16,29,41,23,28,22,51,51,50,44,57,32,37,74,64,46,41,68,60,39,64,49,48,16,42,50,22,4,46,45,24,47,17,47,76,65,33,78,68,20,37,40,61,70,60,49,51,53,35,52,49,41,40,56,47,37,29,52,53,34,13,52,51,16,24,49,55,38,49,56,26,26,69,26,60,20,56,65,48,45,50,52,44,50,49,51,54,51,53,48,43,47,35,28,46,29,33,41,48,43,52,47,53,57,55,57,52,33,43,70,35,16,70,70,58,73,28,83,71,28,34,47,68,54,46,53,51,49,53,52,50,51,52,54,51,42,51,53,50,54,42,52,72,29,56,94,75,27,27,62,70,59,73,64,60,59,52,49,46,34,47,53,42,50,48,53,49,28,74,36,21,27,52,21,78,59,24,80,70,53,41,67,60,28,68,70,29,59,31,48,91,41,87,83,60,46,63,29,58,29,48,48,54,56,53,64,40,82,81,58,65,81,106